Protein AF-A0A9P1FDQ6-F1 (afdb_monomer_lite)

Secondary structure (DSSP, 8-state):
-HHHHHHHHHHHHHHHHHHHHHHHHHHTS------------------------------------------------------SSPPPHHHHHHHHHHHHHHHTS--S-----EEETTEEE-HHHHS-HHHHHHHHHTS----PPPPP-----------------SHHHHHHHHHHHHTS----SSHHHHHHHHHHT----S--HHHHHHHHTT-PPPHHHHHHHHHHHTTS-SS-EEEEE-HHHHTTHHHHHHHHHHHTT--TTEEEEEEESS--TTTTT-TTS-TTSEEEE---GGGSGGG--SS--HHHHHHHHHHHHHHHHTTSSSEEEETT-HHHHHHHHHHHHHH---SSTTSS--B---TT--EEEE---------S-SSS------B------SSEEEEEEEEBTTSSHHHHHHHGGGT-S-HHHHHHHHHHH-BTTTTBSTTT---HHHHHHHHHHHHHHHHHHHHHHHHTT-EEEESSSS-TTTT----BS-SSSTTGGG----HHHHHHHHHHTT--EEEEEEE--HHHHHHHHHHTTS-SSHHHHHHHHHHHHHHHHHHHTTB-GGGEEEEETTSTTTTHHHHHHHHT--S-HHHHHHHHHHHGGGS----PPPPHHHHHHHHHHHHHHHHHS-GGGS-TTS----B------SSEEEEEEEEBTTSSHHHHHHHGGGSS---THHHHHHHHH-BTTTTBSTTT---HHHHHHHHHHHHHHHHHHHHHHHHTT-EE--SSSS-HHHHTT--BS-SSSTTGGG----HHHHHHHHHHTT-EEEEEEEE--HHHHHHHHHHTT--TTHHHHHHHHHHHHHHHHHHHHHTB-GGGEEEEETTSTTTTHHHHHHHHT--S-HHHHHHHHHHH-------PPPGGGTTHHHHHHHHHHHHHHHHHHH-S--------

Radius of gyration: 38.52 Å; chains: 1; bounding box: 103×88×107 Å

Organism: NCBI:txid2562237

Sequence (924 aa):
MKFAKRVCYSCCALIWAALVFASLLTRGRVRQVIHHQHATANPTYDPLGSEMFVSSGFEEIWDQHVQCFDKSTVSLTLAFDVGRNGLTNQHIALLHGFAVAVLLGAETIVEPRLWIGLKEISLQQLYDGAQISKALKQLNIAFLPEPPNNVETVDLELQNNMGGEPLRAICSRARNVLRRKSKPKGFLLHLGLAAGLLRVEESNLGLISFLDKHLEYNQGIQMATQNILNKLPTAFNGLHLSPETYKTLPKEVVPKLMEAGFGFDTTLFVASEVPLEGFETGAWLPYHMVTILNFSEETTMDGMDGTDGHMEFWDFLGPMNQLILQKAINFTGFSLSNHSCAIAQHRWRSRGSCDKAYDSGTYFDGPSTPMFLWRGDWPWWPSCEKDVGGASQAIPKRIVSQSCRLIFFAGVEGTGHHFWHSLLPHLHPFTTWSENFSAQLYDNYHKVGFFSTWDESVRSNHSIRIKQLMADADRSIREQGGGILPLNVLSEGTSGMMSYPNLFGVDRALQYPNVHALAKLAEDAGVDLRIVLLVRHPGSIVRSGLKRHFEKTQMHAIKMYTLALALLSAQLSLLDPSFFACWRYEAPTVGISDLLQFMGSREDPDDFKQVVAKESRQGANEIGATPAALQTATALHNAMLSKYCNASLADDNVSSQKLPKRIVSQSCRFPFFAGIEGTGHHFWHSLLPYLHPFTNWSGNLSAELYSGDHKTGFFSTWDESVRSNHSIRIKQMMADADRSIREQGGGIVPLNVLNERVSGMMSYPNFLGRTRALQNPDVPALAKLAEDAGVDLRIVLLLRHPRSVVRSGMRRGYEKGGLIHAISMYTATLSLLSTHLSLLDPSFIACWRYEAPNVGISDLLSFMGSQEDPGDFKQIIAKYYRGGKKHASSAGEKLADEALQTATALHNELIAKYCKPRSAHARP

Foldseek 3Di:
DVVVVVVVVVVVVVVVVVVVVVVVVVVPPPDDDDDDDDDDDDDDDDDDDDYDDDDDDDDDDDDDDDDDDDDDDDDDDDDDDDDDDDDDPVVVVVVVVVVVVVVVPDPDDDQDWDDDPPDIDHPVQVPDPVNVVVVVVVPDDDDDDDDDDDDDDDDDDDDDDDDDDDVVVVVVVVVVVVVPDDDDDPPVVVVVVVVVPDPDDPDCPVVVVVVVVPPDPDPVLVVVLVVVCVVDPLAAAEEEAEPVNVVVDQPPVVVVCVVLVLWFPHEYEYEYPDPPVPVVVVPRPPPRGYHYDYDDPVVPPPPDPDDPPPPVPCVSVLSSSLVNNLSHQKYKYFPPDPSSVSSVVSNVVPPPDDDDPVPPWDWDDDPPGTITIDHHDDDDDDDDDPDPPPQLAFDEDPFDDLFEEEEEEEEAPPLQLQVCLVQCVVQDDPLPLQQVLLVQCAWPVVQAHLQRDPDLVSNVVSLVVNLVSQLVVSVVSNVVRGGFHYRARNDCDTRRHAYQQDDDDLQSLLRHGLVLSVSVSCVVSSHHYAYEYRAEQLLLQLVVCVVVVVAPFSLRSLLSLLLSLLLVLLSVVSHDLLRYAYAYLQCRLPCQVVVCVSSSTPDDSVVSSVVSVVSSVPGHDDRPDDAPSSLLSRLSSLVSCVVRYDPVPRDPPRPNAFPEQPFDDLFEEEEEEEEAPPLQLQVCLQQVVPLDPDDPLQLVLLVQCPFPVVRDHLQRDRDSVSNVVSLVVNLVSQLVSSVVRVVVRGDYRYHARHCCNTRRRQYLQDDADSCSLSRHRQVLSVSVSCVVSSHHYAYEYRDEALVVSLVVCVVVCSQVSPRLSSLSSLLSSLSSSLSSVSSHDLLNYEYAYLLCRLPCQVVVCVSRSGPDDSVVSVVVCVVSCPRPDPPPDDPVCPSSVVSCSSSNSSSSVCCVPRHDPPPPPPDD

pLDDT: mean 71.15, std 24.17, range [22.89, 98.0]

Structure (mmCIF, N/CA/C/O backbone):
data_AF-A0A9P1FDQ6-F1
#
_entry.id   AF-A0A9P1FDQ6-F1
#
loop_
_atom_site.group_PDB
_atom_site.id
_atom_site.type_symbol
_atom_site.label_atom_id
_atom_site.label_alt_id
_atom_site.label_comp_id
_atom_site.label_asym_id
_atom_site.label_entity_id
_atom_site.label_seq_id
_atom_site.pdbx_PDB_ins_code
_atom_site.Cartn_x
_atom_site.Cartn_y
_atom_site.Cartn_z
_atom_site.occupancy
_atom_site.B_iso_or_equiv
_atom_site.auth_seq_id
_atom_site.auth_comp_id
_atom_site.auth_asym_id
_atom_site.auth_atom_id
_atom_site.pdbx_PDB_model_num
ATOM 1 N N . MET A 1 1 ? 41.037 46.044 -15.713 1.00 39.06 1 MET A N 1
ATOM 2 C CA . MET A 1 1 ? 41.715 45.058 -14.827 1.00 39.06 1 MET A CA 1
ATOM 3 C C . MET A 1 1 ? 42.031 45.553 -13.407 1.00 39.06 1 MET A C 1
ATOM 5 O O . MET A 1 1 ? 41.731 44.816 -12.478 1.00 39.06 1 MET A O 1
ATOM 9 N N . LYS A 1 2 ? 42.579 46.761 -13.170 1.00 28.67 2 LYS A N 1
ATOM 10 C CA . LYS A 1 2 ? 42.853 47.249 -11.790 1.00 28.67 2 LYS A CA 1
ATOM 11 C C . LYS A 1 2 ? 41.590 47.495 -10.936 1.00 28.67 2 LYS A C 1
ATOM 13 O O . LYS A 1 2 ? 41.631 47.293 -9.729 1.00 28.67 2 LYS A O 1
ATOM 18 N N . PHE A 1 3 ? 40.462 47.839 -11.564 1.00 32.53 3 PHE A N 1
ATOM 19 C CA . PHE A 1 3 ? 39.166 48.008 -10.887 1.00 32.53 3 PHE A CA 1
ATOM 20 C C . PHE A 1 3 ? 38.560 46.667 -10.423 1.00 32.53 3 PHE A C 1
ATOM 22 O O . PHE A 1 3 ? 38.143 46.539 -9.278 1.00 32.53 3 PHE A O 1
ATOM 29 N N . ALA A 1 4 ? 38.645 45.623 -11.258 1.00 35.38 4 ALA A N 1
ATOM 30 C CA . ALA A 1 4 ? 38.166 44.277 -10.922 1.00 35.38 4 ALA A CA 1
ATOM 31 C C . ALA A 1 4 ? 38.947 43.626 -9.761 1.00 35.38 4 ALA A C 1
ATOM 33 O O . ALA A 1 4 ? 38.362 42.923 -8.942 1.00 35.38 4 ALA A O 1
ATOM 34 N N . LYS A 1 5 ? 40.251 43.918 -9.626 1.00 38.94 5 LYS A N 1
ATOM 35 C CA . LYS A 1 5 ? 41.041 43.457 -8.470 1.00 38.94 5 LYS A CA 1
ATOM 36 C C . LYS A 1 5 ? 40.622 44.130 -7.157 1.00 38.94 5 LYS A C 1
ATOM 38 O O . LYS A 1 5 ? 40.609 43.460 -6.134 1.00 38.94 5 LYS A O 1
ATOM 43 N N . ARG A 1 6 ? 40.241 45.415 -7.168 1.00 41.22 6 ARG A N 1
ATOM 44 C CA . ARG A 1 6 ? 39.797 46.117 -5.947 1.00 41.22 6 ARG A CA 1
ATOM 45 C C . ARG A 1 6 ? 38.435 45.628 -5.451 1.00 41.22 6 ARG A C 1
ATOM 47 O O . ARG A 1 6 ? 38.285 45.422 -4.255 1.00 41.22 6 ARG A O 1
ATOM 54 N N . VAL A 1 7 ? 37.497 45.349 -6.358 1.00 52.91 7 VAL A N 1
ATOM 55 C CA . VAL A 1 7 ? 36.173 44.808 -5.994 1.00 52.91 7 VAL A CA 1
ATOM 56 C C . VAL A 1 7 ? 36.288 43.401 -5.392 1.00 52.91 7 VAL A C 1
ATOM 58 O O . VAL A 1 7 ? 35.636 43.105 -4.396 1.00 52.91 7 VAL A O 1
ATOM 61 N N . CYS A 1 8 ? 37.188 42.561 -5.916 1.00 50.09 8 CYS A N 1
ATOM 62 C CA . CYS A 1 8 ? 37.379 41.200 -5.409 1.00 50.09 8 CYS A CA 1
ATOM 63 C C . CYS A 1 8 ? 37.962 41.172 -3.979 1.00 50.09 8 CYS A C 1
ATOM 65 O O . CYS A 1 8 ? 37.492 40.416 -3.133 1.00 50.09 8 CYS A O 1
ATOM 67 N N . TYR A 1 9 ? 38.922 42.054 -3.667 1.00 49.47 9 TYR A N 1
ATOM 68 C CA . TYR A 1 9 ? 39.481 42.155 -2.311 1.00 49.47 9 TYR A CA 1
ATOM 69 C C . TYR A 1 9 ? 38.465 42.669 -1.282 1.00 49.47 9 TYR A C 1
ATOM 71 O O . TYR A 1 9 ? 38.415 42.152 -0.166 1.00 49.47 9 TYR A O 1
ATOM 79 N N . SER A 1 10 ? 37.623 43.636 -1.654 1.00 45.31 10 SER A N 1
ATOM 80 C CA . SER A 1 10 ? 36.581 44.164 -0.766 1.00 45.31 10 SER A CA 1
ATOM 81 C C . SER A 1 10 ? 35.469 43.144 -0.492 1.00 45.31 10 SER A C 1
ATOM 83 O O . SER A 1 10 ? 35.012 43.041 0.644 1.00 45.31 10 SER A O 1
ATOM 85 N N . CYS A 1 11 ? 35.082 42.333 -1.485 1.00 50.06 11 CYS A N 1
ATOM 86 C CA . CYS A 1 11 ? 34.117 41.248 -1.287 1.00 50.06 11 CYS A CA 1
ATOM 87 C C . CYS A 1 11 ? 34.677 40.120 -0.406 1.00 50.06 11 CYS A C 1
ATOM 89 O O . CYS A 1 11 ? 33.977 39.648 0.488 1.00 50.06 11 CYS A O 1
ATOM 91 N N . CYS A 1 12 ? 35.943 39.729 -0.588 1.00 55.03 12 CYS A N 1
ATOM 92 C CA . CYS A 1 12 ? 36.571 38.710 0.257 1.00 55.03 12 CYS A CA 1
ATOM 93 C C . CYS A 1 12 ? 36.717 39.169 1.716 1.00 55.03 12 CYS A C 1
ATOM 95 O O . CYS A 1 12 ? 36.466 38.379 2.622 1.00 55.03 12 CYS A O 1
ATOM 97 N N . ALA A 1 13 ? 37.051 40.441 1.959 1.00 52.25 13 ALA A N 1
ATOM 98 C CA . ALA A 1 13 ? 37.150 40.993 3.312 1.00 52.25 13 ALA A CA 1
ATOM 99 C C . ALA A 1 13 ? 35.790 41.034 4.036 1.00 52.25 13 ALA A C 1
ATOM 101 O O . ALA A 1 13 ? 35.716 40.715 5.221 1.00 52.25 13 ALA A O 1
ATOM 102 N N . LEU A 1 14 ? 34.706 41.357 3.319 1.00 54.75 14 LEU A N 1
ATOM 103 C CA . LEU A 1 14 ? 33.341 41.349 3.860 1.00 54.75 14 LEU A CA 1
ATOM 104 C C . LEU A 1 14 ? 32.851 39.936 4.201 1.00 54.75 14 LEU A C 1
ATOM 106 O O . LEU A 1 14 ? 32.247 39.734 5.252 1.00 54.75 14 LEU A O 1
ATOM 110 N N . ILE A 1 15 ? 33.154 38.948 3.354 1.00 60.72 15 ILE A N 1
ATOM 111 C CA . ILE A 1 15 ? 32.818 37.539 3.613 1.00 60.72 15 ILE A CA 1
ATOM 112 C C . ILE A 1 15 ? 33.601 37.017 4.825 1.00 60.72 15 ILE A C 1
ATOM 114 O O . ILE A 1 15 ? 33.041 36.326 5.674 1.00 60.72 15 ILE A O 1
ATOM 118 N N . TRP A 1 16 ? 34.876 37.391 4.950 1.00 60.22 16 TRP A N 1
ATOM 119 C CA . TRP A 1 16 ? 35.706 36.978 6.080 1.00 60.22 16 TRP A CA 1
ATOM 120 C C . TRP A 1 16 ? 35.238 37.608 7.400 1.00 60.22 16 TRP A C 1
ATOM 122 O O . TRP A 1 16 ? 35.109 36.907 8.401 1.00 60.22 16 TRP A O 1
ATOM 132 N N . ALA A 1 17 ? 34.880 38.895 7.392 1.00 52.75 17 ALA A N 1
ATOM 133 C CA . ALA A 1 17 ? 34.309 39.573 8.555 1.00 52.75 17 ALA A CA 1
ATOM 134 C C . ALA A 1 17 ? 32.961 38.962 8.984 1.00 52.75 17 ALA A C 1
ATOM 136 O O . ALA A 1 17 ? 32.736 38.754 10.176 1.00 52.75 17 ALA A O 1
ATOM 137 N N . ALA A 1 18 ? 32.097 38.596 8.029 1.00 56.12 18 ALA A N 1
ATOM 138 C CA . ALA A 1 18 ? 30.820 37.939 8.312 1.00 56.12 18 ALA A CA 1
ATOM 139 C C . ALA A 1 18 ? 30.998 36.536 8.922 1.00 56.12 18 ALA A C 1
ATOM 141 O O . ALA A 1 18 ? 30.278 36.169 9.851 1.00 56.12 18 ALA A O 1
ATOM 142 N N . LEU A 1 19 ? 31.988 35.767 8.453 1.00 56.44 19 LEU A N 1
ATOM 143 C CA . LEU A 1 19 ? 32.307 34.443 8.997 1.00 56.44 19 LEU A CA 1
ATOM 144 C C . LEU A 1 19 ? 32.913 34.521 10.405 1.00 56.44 19 LEU A C 1
ATOM 146 O O . LEU A 1 19 ? 32.561 33.715 11.267 1.00 56.44 19 LEU A O 1
ATOM 150 N N . VAL A 1 20 ? 33.767 35.514 10.674 1.00 61.72 20 VAL A N 1
ATOM 151 C CA . VAL A 1 20 ? 34.307 35.765 12.021 1.00 61.72 20 VAL A CA 1
ATOM 152 C C . VAL A 1 20 ? 33.192 36.186 12.984 1.00 61.72 20 VAL A C 1
ATOM 154 O O . VAL A 1 20 ? 33.116 35.663 14.095 1.00 61.72 20 VAL A O 1
ATOM 157 N N . PHE A 1 21 ? 32.269 37.048 12.549 1.00 54.34 21 PHE A N 1
ATOM 158 C CA . PHE A 1 21 ? 31.137 37.494 13.365 1.00 54.34 21 PHE A CA 1
ATOM 159 C C . PHE A 1 21 ? 30.153 36.350 13.683 1.00 54.34 21 PHE A C 1
ATOM 161 O O . PHE A 1 21 ? 29.719 36.199 14.825 1.00 54.34 21 PHE A O 1
ATOM 168 N N . ALA A 1 22 ? 29.870 35.470 12.715 1.00 51.75 22 ALA A N 1
ATOM 169 C CA . ALA A 1 22 ? 29.041 34.278 12.923 1.00 51.75 22 ALA A CA 1
ATOM 170 C C . ALA A 1 22 ? 29.696 33.244 13.866 1.00 51.75 22 ALA A C 1
ATOM 172 O O . ALA A 1 22 ? 29.010 32.592 14.660 1.00 51.75 22 ALA A O 1
ATOM 173 N N . SER A 1 23 ? 31.027 33.121 13.824 1.00 44.53 23 SER A N 1
ATOM 174 C CA . SER A 1 23 ? 31.801 32.234 14.707 1.00 44.53 23 SER A CA 1
ATOM 175 C C . SER A 1 23 ? 31.863 32.754 16.155 1.00 44.53 23 SER A C 1
ATOM 177 O O . SER A 1 23 ? 31.860 31.976 17.110 1.00 44.53 23 SER A O 1
ATOM 179 N N . LEU A 1 24 ? 31.837 34.078 16.343 1.00 47.19 24 LEU A N 1
ATOM 180 C CA . LEU A 1 24 ? 31.756 34.705 17.668 1.00 47.19 24 LEU A CA 1
ATOM 181 C C . LEU A 1 24 ? 30.352 34.586 18.286 1.00 47.19 24 LEU A C 1
ATOM 183 O O . LEU A 1 24 ? 30.236 34.294 19.475 1.00 47.19 24 LEU A O 1
ATOM 187 N N . LEU A 1 25 ? 29.287 34.708 17.486 1.00 47.38 25 LEU A N 1
ATOM 188 C CA . LEU A 1 25 ? 27.901 34.549 17.956 1.00 47.38 25 LEU A CA 1
ATOM 189 C C . LEU A 1 25 ? 27.553 33.106 18.360 1.00 47.38 25 LEU A C 1
ATOM 191 O O . LEU A 1 25 ? 26.754 32.890 19.270 1.00 47.38 25 LEU A O 1
ATOM 195 N N . THR A 1 26 ? 28.169 32.108 17.724 1.00 45.84 26 THR A N 1
ATOM 196 C CA . THR A 1 26 ? 27.927 30.687 18.031 1.00 45.84 26 THR A CA 1
ATOM 197 C C . THR A 1 26 ? 28.654 30.205 19.289 1.00 45.84 26 THR A C 1
ATOM 199 O O . THR A 1 26 ? 28.184 29.275 19.942 1.00 45.84 26 THR A O 1
ATOM 202 N N . ARG A 1 27 ? 29.741 30.869 19.705 1.00 40.16 27 ARG A N 1
ATOM 203 C CA . ARG A 1 27 ? 30.470 30.538 20.945 1.00 40.16 27 ARG A CA 1
ATOM 204 C C . ARG A 1 27 ? 29.849 31.125 22.220 1.00 40.16 27 ARG A C 1
ATOM 206 O O . ARG A 1 27 ? 30.175 30.661 23.307 1.00 40.16 27 ARG A O 1
ATOM 213 N N . GLY A 1 28 ? 28.924 32.081 22.107 1.00 37.38 28 GLY A N 1
ATOM 214 C CA . GLY A 1 28 ? 28.276 32.743 23.251 1.00 37.38 28 GLY A CA 1
ATOM 215 C C . GLY A 1 28 ? 27.022 32.059 23.821 1.00 37.38 28 GLY A C 1
ATOM 216 O O . GLY A 1 28 ? 26.472 32.548 24.801 1.00 37.38 28 GLY A O 1
ATOM 217 N N . ARG A 1 29 ? 26.537 30.950 23.238 1.00 37.56 29 ARG A N 1
ATOM 218 C CA . ARG A 1 29 ? 25.247 30.319 23.614 1.00 37.56 29 ARG A CA 1
ATOM 219 C C . ARG A 1 29 ? 25.330 28.849 24.043 1.00 37.56 29 ARG A C 1
ATOM 221 O O . ARG A 1 29 ? 24.358 28.112 23.919 1.00 37.56 29 ARG A O 1
ATOM 228 N N . VAL A 1 30 ? 26.459 28.422 24.606 1.00 33.81 30 VAL A N 1
ATOM 229 C CA . VAL A 1 30 ? 26.580 27.099 25.244 1.00 33.81 30 VAL A CA 1
ATOM 230 C C . VAL A 1 30 ? 27.211 27.250 26.626 1.00 33.81 30 VAL A C 1
ATOM 232 O O . VAL A 1 30 ? 28.392 26.979 26.804 1.00 33.81 30 VAL A O 1
ATOM 235 N N . ARG A 1 31 ? 26.434 27.736 27.603 1.00 32.19 31 ARG A N 1
ATOM 236 C CA . ARG A 1 31 ? 26.670 27.535 29.048 1.00 32.19 31 ARG A CA 1
ATOM 237 C C . ARG A 1 31 ? 25.503 28.099 29.859 1.00 32.19 31 ARG A C 1
ATOM 239 O O . ARG A 1 31 ? 25.551 29.231 30.314 1.00 32.19 31 ARG A O 1
ATOM 246 N N . GLN A 1 32 ? 24.457 27.298 30.027 1.00 31.55 32 GLN A N 1
ATOM 247 C CA . GLN A 1 32 ? 23.595 27.269 31.214 1.00 31.55 32 GLN A CA 1
ATOM 248 C C . GLN A 1 32 ? 22.572 26.142 31.039 1.00 31.55 32 GLN A C 1
ATOM 250 O O . GLN A 1 32 ? 22.179 25.841 29.918 1.00 31.55 32 GLN A O 1
ATOM 255 N N . VAL A 1 33 ? 22.142 25.568 32.164 1.00 28.27 33 VAL A N 1
ATOM 256 C CA . VAL A 1 33 ? 21.238 24.413 32.321 1.00 28.27 33 VAL A CA 1
ATOM 257 C C . VAL A 1 33 ? 21.964 23.058 32.323 1.00 28.27 33 VAL A C 1
ATOM 259 O O . VAL A 1 33 ? 22.124 22.411 31.296 1.00 28.27 33 VAL A O 1
ATOM 262 N N . ILE A 1 34 ? 22.441 22.643 33.504 1.00 26.75 34 ILE A N 1
ATOM 263 C CA . ILE A 1 34 ? 21.876 21.543 34.318 1.00 26.75 34 ILE A CA 1
ATOM 264 C C . ILE A 1 34 ? 22.628 21.528 35.666 1.00 26.75 34 ILE A C 1
ATOM 266 O O . ILE A 1 34 ? 23.809 21.205 35.733 1.00 26.75 34 ILE A O 1
ATOM 270 N N . HIS A 1 35 ? 21.923 21.860 36.747 1.00 27.20 35 HIS A N 1
ATOM 271 C CA . HIS A 1 35 ? 22.259 21.441 38.107 1.00 27.20 35 HIS A CA 1
ATOM 272 C C . HIS A 1 35 ? 21.003 20.774 38.671 1.00 27.20 35 HIS A C 1
ATOM 274 O O . HIS A 1 35 ? 20.018 21.456 38.925 1.00 27.20 35 HIS A O 1
ATOM 280 N N . HIS A 1 36 ? 21.032 19.456 38.863 1.00 27.41 36 HIS A N 1
ATOM 281 C CA . HIS A 1 36 ? 20.347 18.830 39.991 1.00 27.41 36 HIS A CA 1
ATOM 282 C C . HIS A 1 36 ? 21.020 17.504 40.346 1.00 27.41 36 HIS A C 1
ATOM 284 O O . HIS A 1 36 ? 21.257 16.647 39.500 1.00 27.41 36 HIS A O 1
ATOM 290 N N . GLN A 1 37 ? 21.369 17.410 41.626 1.00 28.73 37 GLN A N 1
ATOM 291 C CA . GLN A 1 37 ? 21.921 16.256 42.318 1.00 28.73 37 GLN A CA 1
ATOM 292 C C . GLN A 1 37 ? 20.838 15.191 42.537 1.00 28.73 37 GLN A C 1
ATOM 294 O O . GLN A 1 37 ? 19.710 15.543 42.862 1.00 28.73 37 GLN A O 1
ATOM 299 N N . HIS A 1 38 ? 21.211 13.911 42.489 1.00 28.53 38 HIS A N 1
ATOM 300 C CA . HIS A 1 38 ? 20.925 12.975 43.580 1.00 28.53 38 HIS A CA 1
ATOM 301 C C . HIS A 1 38 ? 21.913 11.802 43.543 1.00 28.53 38 HIS A C 1
ATOM 303 O O . HIS A 1 38 ? 22.241 11.261 42.491 1.00 28.53 38 HIS A O 1
ATOM 309 N N . ALA A 1 39 ? 22.423 11.483 44.729 1.00 29.98 39 ALA A N 1
ATOM 310 C CA . ALA A 1 39 ? 23.385 10.437 45.030 1.00 29.98 39 ALA A CA 1
ATOM 311 C C . ALA A 1 39 ? 22.726 9.053 45.146 1.00 29.98 39 ALA A C 1
ATOM 313 O O . ALA A 1 39 ? 21.586 8.991 45.591 1.00 29.98 39 ALA A O 1
ATOM 314 N N . THR A 1 40 ? 23.493 7.985 44.872 1.00 29.44 40 THR A N 1
ATOM 315 C CA . THR A 1 40 ? 23.606 6.765 45.711 1.00 29.44 40 THR A CA 1
ATOM 316 C C . THR A 1 40 ? 24.750 5.850 45.229 1.00 29.44 40 THR A C 1
ATOM 318 O O . THR A 1 40 ? 24.736 5.374 44.102 1.00 29.44 40 THR A O 1
ATOM 321 N N . ALA A 1 41 ? 25.727 5.660 46.125 1.00 29.75 41 ALA A N 1
ATOM 322 C CA . ALA A 1 41 ? 26.576 4.494 46.438 1.00 29.75 41 ALA A CA 1
ATOM 323 C C . ALA A 1 41 ? 26.879 3.365 45.402 1.00 29.75 41 ALA A C 1
ATOM 325 O O . ALA A 1 41 ? 26.017 2.549 45.108 1.00 29.75 41 ALA A O 1
ATOM 326 N N . ASN A 1 42 ? 28.154 3.299 44.962 1.00 28.50 42 ASN A N 1
ATOM 327 C CA . ASN A 1 42 ? 29.205 2.247 45.123 1.00 28.50 42 ASN A CA 1
ATOM 328 C C . ASN A 1 42 ? 28.871 0.726 45.258 1.00 28.50 42 ASN A C 1
ATOM 330 O O . ASN A 1 42 ? 27.837 0.412 45.839 1.00 28.50 42 ASN A O 1
ATOM 334 N N . PRO A 1 43 ? 29.827 -0.224 44.995 1.00 55.41 43 PRO A N 1
ATOM 335 C CA . PRO A 1 43 ? 31.159 -0.103 44.346 1.00 55.41 43 PRO A CA 1
ATOM 336 C C . PRO A 1 43 ? 31.631 -1.298 43.440 1.00 55.41 43 PRO A C 1
ATOM 338 O O . PRO A 1 43 ? 30.960 -2.314 43.290 1.00 55.41 43 PRO A O 1
ATOM 341 N N . THR A 1 44 ? 32.877 -1.164 42.942 1.00 30.22 44 THR A N 1
ATOM 342 C CA . THR A 1 44 ? 33.888 -2.184 42.535 1.00 30.22 44 THR A CA 1
ATOM 343 C C . THR A 1 44 ? 33.780 -2.910 41.180 1.00 30.22 44 THR A C 1
ATOM 345 O O . THR A 1 44 ? 33.007 -3.848 41.043 1.00 30.22 44 THR A O 1
ATOM 348 N N . TYR A 1 45 ? 34.662 -2.581 40.221 1.00 28.11 45 TYR A N 1
ATOM 349 C CA . TYR A 1 45 ? 35.908 -3.330 39.935 1.00 28.11 45 TYR A CA 1
ATOM 350 C C . TYR A 1 45 ? 36.780 -2.591 38.891 1.00 28.11 45 TYR A C 1
ATOM 352 O O . TYR A 1 45 ? 36.263 -1.936 37.991 1.00 28.11 45 TYR A O 1
ATOM 360 N N . ASP A 1 46 ? 38.096 -2.687 39.080 1.00 32.31 46 ASP A N 1
ATOM 361 C CA . ASP A 1 46 ? 39.206 -1.973 38.417 1.00 32.31 46 ASP A CA 1
ATOM 362 C C . ASP A 1 46 ? 39.940 -2.927 37.408 1.00 32.31 46 ASP A C 1
ATOM 364 O O . ASP A 1 46 ? 39.428 -4.025 37.171 1.00 32.31 46 ASP A O 1
ATOM 368 N N . PRO A 1 47 ? 41.109 -2.614 36.801 1.00 54.47 47 PRO A N 1
ATOM 369 C CA . PRO A 1 47 ? 41.250 -2.107 35.426 1.00 54.47 47 PRO A CA 1
ATOM 370 C C . PRO A 1 47 ? 42.265 -2.905 34.566 1.00 54.47 47 PRO A C 1
ATOM 372 O O . PRO A 1 47 ? 42.924 -3.810 35.056 1.00 54.47 47 PRO A O 1
ATOM 375 N N . LEU A 1 48 ? 42.452 -2.510 33.299 1.00 31.97 48 LEU A N 1
ATOM 376 C CA . LEU A 1 48 ? 43.662 -2.666 32.453 1.00 31.97 48 LEU A CA 1
ATOM 377 C C . LEU A 1 48 ? 43.416 -1.763 31.221 1.00 31.97 48 LEU A C 1
ATOM 379 O O . LEU A 1 48 ? 42.358 -1.874 30.617 1.00 31.97 48 LEU A O 1
ATOM 383 N N . GLY A 1 49 ? 44.251 -0.838 30.752 1.00 29.16 49 GLY A N 1
ATOM 384 C CA . GLY A 1 49 ? 45.642 -0.459 30.987 1.00 29.16 49 GLY A CA 1
ATOM 385 C C . GLY A 1 49 ? 46.159 0.196 29.683 1.00 29.16 49 GLY A C 1
ATOM 386 O O . GLY A 1 49 ? 45.587 -0.053 28.627 1.00 29.16 49 GLY A O 1
ATOM 387 N N . SER A 1 50 ? 47.229 0.993 29.784 1.00 28.27 50 SER A N 1
ATOM 388 C CA . SER A 1 50 ? 48.041 1.663 28.736 1.00 28.27 50 SER A CA 1
ATOM 389 C C . SER A 1 50 ? 47.573 3.063 28.278 1.00 28.27 50 SER A C 1
ATOM 391 O O . SER A 1 50 ? 46.621 3.178 27.514 1.00 28.27 50 SER A O 1
ATOM 393 N N . GLU A 1 51 ? 48.071 4.157 28.882 1.00 26.05 51 GLU A N 1
ATOM 394 C CA . GLU A 1 51 ? 49.388 4.836 28.674 1.00 26.05 51 GLU A CA 1
ATOM 395 C C . GLU A 1 51 ? 49.338 5.844 27.500 1.00 26.05 51 GLU A C 1
ATOM 397 O O . GLU A 1 51 ? 49.001 5.464 26.388 1.00 26.05 51 GLU A O 1
ATOM 402 N N . MET A 1 52 ? 49.443 7.174 27.684 1.00 26.20 52 MET A N 1
ATOM 403 C CA . MET A 1 52 ? 50.553 8.077 28.111 1.00 26.20 52 MET A CA 1
ATOM 404 C C . MET A 1 52 ? 50.908 8.959 26.884 1.00 26.20 52 MET A C 1
ATOM 406 O O . MET A 1 52 ? 51.177 8.424 25.818 1.00 26.20 52 MET A O 1
ATOM 410 N N . PHE A 1 53 ? 50.657 10.274 26.869 1.00 26.50 53 PHE A N 1
ATOM 411 C CA . PHE A 1 53 ? 51.550 11.416 27.182 1.00 26.50 53 PHE A CA 1
ATOM 412 C C . PHE A 1 53 ? 50.634 12.669 27.196 1.00 26.50 53 PHE A C 1
ATOM 414 O O . PHE A 1 53 ? 49.849 12.833 26.267 1.00 26.50 53 PHE A O 1
ATOM 421 N N . VAL A 1 54 ? 50.489 13.506 28.232 1.00 25.94 54 VAL A N 1
ATOM 422 C CA . VAL A 1 54 ? 51.417 14.414 28.951 1.00 25.94 54 VAL A CA 1
ATOM 423 C C . VAL A 1 54 ? 52.171 15.400 28.052 1.00 25.94 54 VAL A C 1
ATOM 425 O O . VAL A 1 54 ? 53.176 15.038 27.456 1.00 25.94 54 VAL A O 1
ATOM 428 N N . SER A 1 55 ? 51.739 16.667 28.063 1.00 25.27 55 SER A N 1
ATOM 429 C CA . SER A 1 55 ? 52.508 17.824 28.578 1.00 25.27 55 SER A CA 1
ATOM 430 C C . SER A 1 55 ? 51.582 19.067 28.584 1.00 25.27 55 SER A C 1
ATOM 432 O O . SER A 1 55 ? 50.870 19.324 27.619 1.00 25.27 55 SER A O 1
ATOM 434 N N . SER A 1 56 ? 51.253 19.604 29.769 1.00 25.92 56 SER A N 1
ATOM 435 C CA . SER A 1 56 ? 51.848 20.796 30.422 1.00 25.92 56 SER A CA 1
ATOM 436 C C . SER A 1 56 ? 51.484 22.127 29.737 1.00 25.92 56 SER A C 1
ATOM 438 O O . SER A 1 56 ? 51.704 22.265 28.544 1.00 25.92 56 SER A O 1
ATOM 440 N N . GLY A 1 57 ? 51.008 23.178 30.404 1.00 25.97 57 GLY A N 1
ATOM 441 C CA . GLY A 1 57 ? 50.792 23.431 31.826 1.00 25.97 57 GLY A CA 1
ATOM 442 C C . GLY A 1 57 ? 50.470 24.920 32.060 1.00 25.97 57 GLY A C 1
ATOM 443 O O . GLY A 1 57 ? 50.725 25.730 31.174 1.00 25.97 57 GLY A O 1
ATOM 444 N N . PHE A 1 58 ? 49.947 25.192 33.267 1.00 25.34 58 PHE A N 1
ATOM 445 C CA . PHE A 1 58 ? 50.054 26.411 34.100 1.00 25.34 58 PHE A CA 1
ATOM 446 C C . PHE A 1 58 ? 49.456 27.735 33.563 1.00 25.34 58 PHE A C 1
ATOM 448 O O . PHE A 1 58 ? 49.777 28.169 32.465 1.00 25.34 58 PHE A O 1
ATOM 455 N N . GLU A 1 59 ? 48.416 28.289 34.217 1.00 25.69 59 GLU A N 1
ATOM 456 C CA . GLU A 1 59 ? 48.461 29.212 35.394 1.00 25.69 59 GLU A CA 1
ATOM 457 C C . GLU A 1 59 ? 48.905 30.629 34.954 1.00 25.69 59 GLU A C 1
ATOM 459 O O . GLU A 1 59 ? 49.731 30.758 34.067 1.00 25.69 59 GLU A O 1
ATOM 464 N N . GLU A 1 60 ? 48.413 31.776 35.425 1.00 27.03 60 GLU A N 1
ATOM 465 C CA . GLU A 1 60 ? 47.754 32.178 36.668 1.00 27.03 60 GLU A CA 1
ATOM 466 C C . GLU A 1 60 ? 47.358 33.682 36.512 1.00 27.03 60 GLU A C 1
ATOM 468 O O . GLU A 1 60 ? 48.047 34.431 35.823 1.00 27.03 60 GLU A O 1
ATOM 473 N N . ILE A 1 61 ? 46.307 34.118 37.227 1.00 25.48 61 ILE A N 1
ATOM 474 C CA . ILE A 1 61 ? 46.257 35.353 38.052 1.00 25.48 61 ILE A CA 1
ATOM 475 C C . ILE A 1 61 ? 45.979 36.793 37.494 1.00 25.48 61 ILE A C 1
ATOM 477 O O . ILE A 1 61 ? 46.580 37.288 36.548 1.00 25.48 61 ILE A O 1
ATOM 481 N N . TRP A 1 62 ? 45.137 37.477 38.300 1.00 22.89 62 TRP A N 1
ATOM 482 C CA . TRP A 1 62 ? 44.959 38.917 38.627 1.00 22.89 62 TRP A CA 1
ATOM 483 C C . TRP A 1 62 ? 44.033 39.851 37.806 1.00 22.89 62 TRP A C 1
ATOM 485 O O . TRP A 1 62 ? 44.435 40.519 36.864 1.00 22.89 62 TRP A O 1
ATOM 495 N N . ASP A 1 63 ? 42.766 39.909 38.245 1.00 25.41 63 ASP A N 1
ATOM 496 C CA . ASP A 1 63 ? 42.089 41.026 38.948 1.00 25.41 63 ASP A CA 1
ATOM 497 C C . ASP A 1 63 ? 42.311 42.515 38.556 1.00 25.41 63 ASP A C 1
ATOM 499 O O . ASP A 1 63 ? 43.426 43.008 38.431 1.00 25.41 63 ASP A O 1
ATOM 503 N N . GLN A 1 64 ? 41.181 43.244 38.610 1.00 24.61 64 GLN A N 1
ATOM 504 C CA . GLN A 1 64 ? 40.986 44.698 38.793 1.00 24.61 64 GLN A CA 1
ATOM 505 C C . GLN A 1 64 ? 41.274 45.659 37.620 1.00 24.61 64 GLN A C 1
ATOM 507 O O . GLN A 1 64 ? 42.414 46.011 37.351 1.00 24.61 64 GLN A O 1
ATOM 512 N N . HIS A 1 65 ? 40.211 46.253 37.057 1.00 24.30 65 HIS A N 1
ATOM 513 C CA . HIS A 1 65 ? 39.896 47.686 37.228 1.00 24.30 65 HIS A CA 1
ATOM 514 C C . HIS A 1 65 ? 38.487 48.009 36.699 1.00 24.30 65 HIS A C 1
ATOM 516 O O . HIS A 1 65 ? 38.119 47.701 35.568 1.00 24.30 65 HIS A O 1
ATOM 522 N N . VAL A 1 66 ? 37.701 48.645 37.563 1.00 27.38 66 VAL A N 1
ATOM 523 C CA . VAL A 1 66 ? 36.433 49.313 37.266 1.00 27.38 66 VAL A CA 1
ATOM 524 C C . VAL A 1 66 ? 36.731 50.788 36.950 1.00 27.38 66 VAL A C 1
ATOM 526 O O . VAL A 1 66 ? 37.633 51.356 37.555 1.00 27.38 66 VAL A O 1
ATOM 529 N N . GLN A 1 67 ? 35.892 51.375 36.081 1.00 25.70 67 GLN A N 1
ATOM 530 C CA . GLN A 1 67 ? 35.533 52.801 35.903 1.00 25.70 67 GLN A CA 1
ATOM 531 C C . GLN A 1 67 ? 36.006 53.586 34.654 1.00 25.70 67 GLN A C 1
ATOM 533 O O . GLN A 1 67 ? 37.188 53.769 34.395 1.00 25.70 67 GLN A O 1
ATOM 538 N N . CYS A 1 68 ? 34.970 54.171 34.019 1.00 23.56 68 CYS A N 1
ATOM 539 C CA . CYS A 1 68 ? 34.886 55.404 33.216 1.00 23.56 68 CYS A CA 1
ATOM 540 C C . CYS A 1 68 ? 35.278 55.386 31.723 1.00 23.56 68 CYS A C 1
ATOM 542 O O . CYS A 1 68 ? 36.448 55.300 31.391 1.00 23.56 68 CYS A O 1
ATOM 544 N N . PHE A 1 69 ? 34.269 55.553 30.848 1.00 24.09 69 PHE A N 1
ATOM 545 C CA . PHE A 1 69 ? 34.128 56.534 29.738 1.00 24.09 69 PHE A CA 1
ATOM 546 C C . PHE A 1 69 ? 32.858 56.142 28.945 1.00 24.09 69 PHE A C 1
ATOM 548 O O . PHE A 1 69 ? 32.767 55.046 28.409 1.00 24.09 69 PHE A O 1
ATOM 555 N N . ASP A 1 70 ? 31.726 56.800 29.183 1.00 24.03 70 ASP A N 1
ATOM 556 C CA . ASP A 1 70 ? 31.195 58.007 28.521 1.00 24.03 70 ASP A CA 1
ATOM 557 C C . ASP A 1 70 ? 30.429 57.729 27.213 1.00 24.03 70 ASP A C 1
ATOM 559 O O . ASP A 1 70 ? 30.834 56.964 26.338 1.00 24.03 70 ASP A O 1
ATOM 563 N N . LYS A 1 71 ? 29.252 58.352 27.137 1.00 34.25 71 LYS A N 1
ATOM 564 C CA . LYS A 1 71 ? 28.258 58.251 26.076 1.00 34.25 71 LYS A CA 1
ATOM 565 C C . LYS A 1 71 ? 28.802 58.914 24.814 1.00 34.25 71 LYS A C 1
ATOM 567 O O . LYS A 1 71 ? 28.904 60.134 24.753 1.00 34.25 71 LYS A O 1
ATOM 572 N N . SER A 1 72 ? 29.025 58.133 23.761 1.00 25.95 72 SER A N 1
ATOM 573 C CA . SER A 1 72 ? 29.057 58.673 22.402 1.00 25.95 72 SER A CA 1
ATOM 574 C C . SER A 1 72 ? 28.004 57.989 21.537 1.00 25.95 72 SER A C 1
ATOM 576 O O . SER A 1 72 ? 27.986 56.777 21.329 1.00 25.95 72 SER A O 1
ATOM 578 N N . THR A 1 73 ? 27.065 58.808 21.081 1.00 26.84 73 THR A N 1
ATOM 579 C CA . THR A 1 73 ? 26.031 58.481 20.109 1.00 26.84 73 THR A CA 1
ATOM 580 C C . THR A 1 73 ? 26.701 58.221 18.761 1.00 26.84 73 THR A C 1
ATOM 582 O O . THR A 1 73 ? 27.226 59.148 18.146 1.00 26.84 73 THR A O 1
ATOM 585 N N . VAL A 1 74 ? 26.685 56.982 18.270 1.00 23.42 74 VAL A N 1
ATOM 586 C CA . VAL A 1 74 ? 27.052 56.703 16.875 1.00 23.42 74 VAL A CA 1
ATOM 587 C C . VAL A 1 74 ? 25.822 56.971 16.011 1.00 23.42 74 VAL A C 1
ATOM 589 O O . VAL A 1 74 ? 24.889 56.173 15.981 1.00 23.42 74 VAL A O 1
ATOM 592 N N . SER A 1 75 ? 25.805 58.112 15.323 1.00 22.95 75 SER A N 1
ATOM 593 C CA . SER A 1 75 ? 24.862 58.355 14.230 1.00 22.95 75 SER A CA 1
ATOM 594 C C . SER A 1 75 ? 25.420 57.711 12.963 1.00 22.95 75 SER A C 1
ATOM 596 O O . SER A 1 75 ? 26.470 58.125 12.469 1.00 22.95 75 SER A O 1
ATOM 598 N N . LEU A 1 76 ? 24.751 56.679 12.449 1.00 22.89 76 LEU A N 1
ATOM 599 C CA . LEU A 1 76 ? 25.095 56.076 11.165 1.00 22.89 76 LEU A CA 1
ATOM 600 C C . LEU A 1 76 ? 24.241 56.727 10.067 1.00 22.89 76 LEU A C 1
ATOM 602 O O . LEU A 1 76 ? 23.108 56.318 9.822 1.00 22.89 76 LEU A O 1
ATOM 606 N N . THR A 1 77 ? 24.778 57.748 9.399 1.00 23.94 77 THR A N 1
ATOM 607 C CA . THR A 1 77 ? 24.152 58.334 8.204 1.00 23.94 77 THR A CA 1
ATOM 608 C C . THR A 1 77 ? 24.623 57.570 6.967 1.00 23.94 77 THR A C 1
ATOM 610 O O . THR A 1 77 ? 25.772 57.708 6.550 1.00 23.94 77 THR A O 1
ATOM 613 N N . LEU A 1 78 ? 23.745 56.772 6.357 1.00 24.78 78 LEU A N 1
ATOM 614 C CA . LEU A 1 78 ? 23.971 56.194 5.029 1.00 24.78 78 LEU A CA 1
ATOM 615 C C . LEU A 1 78 ? 23.393 57.141 3.971 1.00 24.78 78 LEU A C 1
ATOM 617 O O . LEU A 1 78 ? 22.179 57.233 3.814 1.00 24.78 78 LEU A O 1
ATOM 621 N N . ALA A 1 79 ? 24.265 57.843 3.247 1.00 23.94 79 ALA A N 1
ATOM 622 C CA . ALA A 1 79 ? 23.902 58.571 2.035 1.00 23.94 79 ALA A CA 1
ATOM 623 C C . ALA A 1 79 ? 24.259 57.719 0.810 1.00 23.94 79 ALA A C 1
ATOM 625 O O . ALA A 1 79 ? 25.400 57.278 0.677 1.00 23.94 79 ALA A O 1
ATOM 626 N N . PHE A 1 80 ? 23.298 57.508 -0.092 1.00 28.36 80 PHE A N 1
ATOM 627 C CA . PHE A 1 80 ? 23.547 56.922 -1.409 1.00 28.36 80 PHE A CA 1
ATOM 628 C C . PHE A 1 80 ? 23.134 57.915 -2.492 1.00 28.36 80 PHE A C 1
ATOM 630 O O . PHE A 1 80 ? 21.971 58.304 -2.575 1.00 28.36 80 PHE A O 1
ATOM 637 N N . ASP A 1 81 ? 24.103 58.307 -3.317 1.00 27.31 81 ASP A N 1
ATOM 638 C CA . ASP A 1 81 ? 23.883 59.043 -4.560 1.00 27.31 81 ASP A CA 1
ATOM 639 C C . ASP A 1 81 ? 23.586 58.030 -5.678 1.00 27.31 81 ASP A C 1
ATOM 641 O O . ASP A 1 81 ? 24.379 57.118 -5.933 1.00 27.31 81 ASP A O 1
ATOM 645 N N . VAL A 1 82 ? 22.407 58.133 -6.296 1.00 32.16 82 VAL A N 1
ATOM 646 C CA . VAL A 1 82 ? 21.925 57.179 -7.303 1.00 32.16 82 VAL A CA 1
ATOM 647 C C . VAL A 1 82 ? 21.990 57.832 -8.679 1.00 32.16 82 VAL A C 1
ATOM 649 O O . VAL A 1 82 ? 21.097 58.571 -9.093 1.00 32.16 82 VAL A O 1
ATOM 652 N N . GLY A 1 83 ? 23.054 57.514 -9.415 1.00 32.09 83 GLY A N 1
ATOM 653 C CA . GLY A 1 83 ? 23.160 57.807 -10.840 1.00 32.09 83 GLY A CA 1
ATOM 654 C C . GLY A 1 83 ? 22.174 56.983 -11.679 1.00 32.09 83 GLY A C 1
ATOM 655 O O . GLY A 1 83 ? 21.845 55.845 -11.352 1.00 32.09 83 GLY A O 1
ATOM 656 N N . ARG A 1 84 ? 21.718 57.585 -12.786 1.00 33.94 84 ARG A N 1
ATOM 657 C CA . ARG A 1 84 ? 20.756 57.057 -13.772 1.00 33.94 84 ARG A CA 1
ATOM 658 C C . ARG A 1 84 ? 21.092 55.626 -14.224 1.00 33.94 84 ARG A C 1
ATOM 660 O O . ARG A 1 84 ? 21.916 55.469 -15.113 1.00 33.94 84 ARG A O 1
ATOM 667 N N . ASN A 1 85 ? 20.457 54.619 -13.624 1.00 35.44 85 ASN A N 1
ATOM 668 C CA . ASN A 1 85 ? 19.945 53.379 -14.234 1.00 35.44 85 ASN A CA 1
ATOM 669 C C . ASN A 1 85 ? 19.257 52.556 -13.123 1.00 35.44 85 ASN A C 1
ATOM 671 O O . ASN A 1 85 ? 19.878 52.219 -12.120 1.00 35.44 85 ASN A O 1
ATOM 675 N N . GLY A 1 86 ? 17.948 52.322 -13.262 1.00 37.19 86 GLY A N 1
ATOM 676 C CA . GLY A 1 86 ? 17.046 51.939 -12.165 1.00 37.19 86 GLY A CA 1
ATOM 677 C C . GLY A 1 86 ? 17.255 50.551 -11.541 1.00 37.19 86 GLY A C 1
ATOM 678 O O . GLY A 1 86 ? 17.743 49.618 -12.176 1.00 37.19 86 GLY A O 1
ATOM 679 N N . LEU A 1 87 ? 16.817 50.419 -10.284 1.00 42.16 87 LEU A N 1
ATOM 680 C CA . LEU A 1 87 ? 16.774 49.163 -9.530 1.00 42.16 87 LEU A CA 1
ATOM 681 C C . LEU A 1 87 ? 15.537 48.330 -9.906 1.00 42.16 87 LEU A C 1
ATOM 683 O O . LEU A 1 87 ? 14.428 48.850 -10.001 1.00 42.16 87 LEU A O 1
ATOM 687 N N . THR A 1 88 ? 15.718 47.018 -10.070 1.00 53.38 88 THR A N 1
ATOM 688 C CA . THR A 1 88 ? 14.622 46.044 -10.228 1.00 53.38 88 THR A CA 1
ATOM 689 C C . THR A 1 88 ? 14.022 45.623 -8.877 1.00 53.38 88 THR A C 1
ATOM 691 O O . THR A 1 88 ? 14.689 45.666 -7.841 1.00 53.38 88 THR A O 1
ATOM 694 N N . ASN A 1 89 ? 12.774 45.135 -8.886 1.00 35.41 89 ASN A N 1
ATOM 695 C CA . ASN A 1 89 ? 12.010 44.734 -7.689 1.00 35.41 89 ASN A CA 1
ATOM 696 C C . ASN A 1 89 ? 12.698 43.670 -6.805 1.00 35.41 89 ASN A C 1
ATOM 698 O O . ASN A 1 89 ? 12.424 43.591 -5.609 1.00 35.41 89 ASN A O 1
ATOM 702 N N . GLN A 1 90 ? 13.623 42.879 -7.358 1.00 39.03 90 GLN A N 1
ATOM 703 C CA . GLN A 1 90 ? 14.406 41.903 -6.591 1.00 39.03 90 GLN A CA 1
ATOM 704 C C . GLN A 1 90 ? 15.455 42.561 -5.680 1.00 39.03 90 GLN A C 1
ATOM 706 O O . GLN A 1 90 ? 15.699 42.063 -4.582 1.00 39.03 90 GLN A O 1
ATOM 711 N N . HIS A 1 91 ? 16.019 43.708 -6.071 1.00 46.81 91 HIS A N 1
ATOM 712 C CA . HIS A 1 91 ? 16.968 44.449 -5.234 1.00 46.81 91 HIS A CA 1
ATOM 713 C C . HIS A 1 91 ? 16.277 45.110 -4.035 1.00 46.81 91 HIS A C 1
ATOM 715 O O . HIS A 1 91 ? 16.832 45.144 -2.940 1.00 46.81 91 HIS A O 1
ATOM 721 N N . ILE A 1 92 ? 15.034 45.561 -4.220 1.00 41.81 92 ILE A N 1
ATOM 722 C CA . ILE A 1 92 ? 14.212 46.163 -3.161 1.00 41.81 92 ILE A CA 1
ATOM 723 C C . ILE A 1 92 ? 13.824 45.110 -2.108 1.00 41.81 92 ILE A C 1
ATOM 725 O O . ILE A 1 92 ? 13.892 45.382 -0.911 1.00 41.81 92 ILE A O 1
ATOM 729 N N . ALA A 1 93 ? 13.502 43.882 -2.528 1.00 39.69 93 ALA A N 1
ATOM 730 C CA . ALA A 1 93 ? 13.167 42.786 -1.613 1.00 39.69 93 ALA A CA 1
ATOM 731 C C . ALA A 1 93 ? 14.367 42.319 -0.764 1.00 39.69 93 ALA A C 1
ATOM 733 O O . ALA A 1 93 ? 14.212 42.027 0.423 1.00 39.69 93 ALA A O 1
ATOM 734 N N . LEU A 1 94 ? 15.571 42.300 -1.346 1.00 40.03 94 LEU A N 1
ATOM 735 C CA . LEU A 1 94 ? 16.817 41.980 -0.638 1.00 40.03 94 LEU A CA 1
ATOM 736 C C . LEU A 1 94 ? 17.207 43.068 0.373 1.00 40.03 94 LEU A C 1
ATOM 738 O O . LEU A 1 94 ? 17.609 42.746 1.491 1.00 40.03 94 LEU A O 1
ATOM 742 N N . LEU A 1 95 ? 17.017 44.343 0.019 1.00 39.75 95 LEU A N 1
ATOM 743 C CA . LEU A 1 95 ? 17.218 45.479 0.926 1.00 39.75 95 LEU A CA 1
ATOM 744 C C . LEU A 1 95 ? 16.238 45.458 2.108 1.00 39.75 95 LEU A C 1
ATOM 746 O O . LEU A 1 95 ? 16.645 45.700 3.244 1.00 39.75 95 LEU A O 1
ATOM 750 N N . HIS A 1 96 ? 14.976 45.086 1.873 1.00 41.94 96 HIS A N 1
ATOM 751 C CA . HIS A 1 96 ? 13.989 44.899 2.940 1.00 41.94 96 HIS A CA 1
ATOM 752 C C . HIS A 1 96 ? 14.335 43.728 3.867 1.00 41.94 96 HIS A C 1
ATOM 754 O O . HIS A 1 96 ? 14.240 43.865 5.085 1.00 41.94 96 HIS A O 1
ATOM 760 N N . GLY A 1 97 ? 14.790 42.598 3.318 1.00 41.88 97 GLY A N 1
ATOM 761 C CA . GLY A 1 97 ? 15.214 41.451 4.125 1.00 41.88 97 GLY A CA 1
ATOM 762 C C . GLY A 1 97 ? 16.411 41.770 5.027 1.00 41.88 97 GLY A C 1
ATOM 763 O O . GLY A 1 97 ? 16.437 41.359 6.187 1.00 41.88 97 GLY A O 1
ATOM 764 N N . PHE A 1 98 ? 17.370 42.554 4.526 1.00 39.72 98 PHE A N 1
ATOM 765 C CA . PHE A 1 98 ? 18.565 42.937 5.280 1.00 39.72 98 PHE A CA 1
ATOM 766 C C . PHE A 1 98 ? 18.257 43.952 6.393 1.00 39.72 98 PHE A C 1
ATOM 768 O O . PHE A 1 98 ? 18.758 43.813 7.507 1.00 39.72 98 PHE A O 1
ATOM 775 N N . ALA A 1 99 ? 17.377 44.926 6.134 1.00 40.28 99 ALA A N 1
ATOM 776 C CA . ALA A 1 99 ? 16.950 45.904 7.136 1.00 40.28 99 ALA A CA 1
ATOM 777 C C . ALA A 1 99 ? 16.178 45.255 8.301 1.00 40.28 99 ALA A C 1
ATOM 779 O O . ALA A 1 99 ? 16.400 45.597 9.461 1.00 40.28 99 ALA A O 1
ATOM 780 N N . VAL A 1 100 ? 15.324 44.266 8.011 1.00 42.88 100 VAL A N 1
ATOM 781 C CA . VAL A 1 100 ? 14.563 43.530 9.035 1.00 42.88 100 VAL A CA 1
ATOM 782 C C . VAL A 1 100 ? 15.474 42.624 9.871 1.00 42.88 100 VAL A C 1
ATOM 784 O O . VAL A 1 100 ? 15.300 42.538 11.084 1.00 42.88 100 VAL A O 1
ATOM 787 N N . ALA A 1 101 ? 16.487 41.998 9.264 1.00 38.19 101 ALA A N 1
ATOM 788 C CA . ALA A 1 101 ? 17.449 41.166 9.989 1.00 38.19 101 ALA A CA 1
ATOM 789 C C . ALA A 1 101 ? 18.341 41.977 10.950 1.00 38.19 101 ALA A C 1
ATOM 791 O O . ALA A 1 101 ? 18.649 41.500 12.040 1.00 38.19 101 ALA A O 1
ATOM 792 N N . VAL A 1 102 ? 18.713 43.209 10.580 1.00 42.41 102 VAL A N 1
ATOM 793 C CA . VAL A 1 102 ? 19.479 44.117 11.455 1.00 42.41 102 VAL A CA 1
ATOM 794 C C . VAL A 1 102 ? 18.619 44.641 12.612 1.00 42.41 102 VAL A C 1
ATOM 796 O O . VAL A 1 102 ? 19.116 44.767 13.728 1.00 42.41 102 VAL A O 1
ATOM 799 N N . LEU A 1 103 ? 17.321 44.871 12.388 1.00 40.88 103 LEU A N 1
ATOM 800 C CA . LEU A 1 103 ? 16.396 45.334 13.431 1.00 40.88 103 LEU A CA 1
ATOM 801 C C . LEU A 1 103 ? 16.013 44.246 14.446 1.00 40.88 103 LEU A C 1
ATOM 803 O O . LEU A 1 103 ? 15.732 44.564 15.596 1.00 40.88 103 LEU A O 1
ATOM 807 N N . LEU A 1 104 ? 16.027 42.970 14.057 1.00 43.38 104 LEU A N 1
ATOM 808 C CA . LEU A 1 104 ? 15.681 41.853 14.949 1.00 43.38 104 LEU A CA 1
ATOM 809 C C . LEU A 1 104 ? 16.870 41.319 15.770 1.00 43.38 104 LEU A C 1
ATOM 811 O O . LEU A 1 104 ? 16.689 40.415 16.583 1.00 43.38 104 LEU A O 1
ATOM 815 N N . GLY A 1 105 ? 18.078 41.856 15.563 1.00 40.47 105 GLY A N 1
ATOM 816 C CA . GLY A 1 105 ? 19.310 41.402 16.218 1.00 40.47 105 GLY A CA 1
ATOM 817 C C . GLY A 1 105 ? 19.857 42.303 17.332 1.00 40.47 105 GLY A C 1
ATOM 818 O O . GLY A 1 105 ? 20.876 41.948 17.919 1.00 40.47 105 GLY A O 1
ATOM 819 N N . ALA A 1 106 ? 19.232 43.446 17.628 1.00 36.91 106 ALA A N 1
ATOM 820 C CA . ALA A 1 106 ? 19.709 44.384 18.645 1.00 36.91 106 ALA A CA 1
ATOM 821 C C . ALA A 1 106 ? 18.761 44.419 19.855 1.00 36.91 106 ALA A C 1
ATOM 823 O O . ALA A 1 106 ? 17.642 44.916 19.766 1.00 36.91 106 ALA A O 1
ATOM 824 N N . GLU A 1 107 ? 19.216 43.912 21.004 1.00 41.00 107 GLU A N 1
ATOM 825 C CA . GLU A 1 107 ? 18.571 44.149 22.301 1.00 41.00 107 GLU A CA 1
ATOM 826 C C . GLU A 1 107 ? 18.846 45.589 22.758 1.00 41.00 107 GLU A C 1
ATOM 828 O O . GLU A 1 107 ? 19.683 45.847 23.618 1.00 41.00 107 GLU A O 1
ATOM 833 N N . THR A 1 108 ? 18.136 46.552 22.176 1.00 38.41 108 THR A N 1
ATOM 834 C CA . THR A 1 108 ? 17.917 47.867 22.784 1.00 38.41 108 THR A CA 1
ATOM 835 C C . THR A 1 108 ? 16.501 48.340 22.474 1.00 38.41 108 THR A C 1
ATOM 837 O O . THR A 1 108 ? 16.027 48.281 21.343 1.00 38.41 108 THR A O 1
ATOM 840 N N . ILE A 1 109 ? 15.800 48.780 23.522 1.00 43.09 109 ILE A N 1
ATOM 841 C CA . ILE A 1 109 ? 14.415 49.253 23.467 1.00 43.09 109 ILE A CA 1
ATOM 842 C C . ILE A 1 109 ? 14.341 50.481 22.551 1.00 43.09 109 ILE A C 1
ATOM 844 O O . ILE A 1 109 ? 14.830 51.553 22.902 1.00 43.09 109 ILE A O 1
ATOM 848 N N . VAL A 1 110 ? 13.686 50.328 21.402 1.00 36.31 110 VAL A N 1
ATOM 849 C CA . VAL A 1 110 ? 13.167 51.436 20.594 1.00 36.31 110 VAL A CA 1
ATOM 850 C C . VAL A 1 110 ? 11.709 51.113 20.280 1.00 36.31 110 VAL A C 1
ATOM 852 O O . VAL A 1 110 ? 11.417 50.109 19.634 1.00 36.31 110 VAL A O 1
ATOM 855 N N . GLU A 1 111 ? 10.783 51.936 20.772 1.00 33.62 111 GLU A N 1
ATOM 856 C CA . GLU A 1 111 ? 9.355 51.810 20.461 1.00 33.62 111 GLU A CA 1
ATOM 857 C C . GLU A 1 111 ? 9.110 52.041 18.957 1.00 33.62 111 GLU A C 1
ATOM 859 O O . GLU A 1 111 ? 9.474 53.103 18.440 1.00 33.62 111 GLU A O 1
ATOM 864 N N . PRO A 1 112 ? 8.471 51.108 18.227 1.00 36.50 112 PRO A N 1
ATOM 865 C CA . PRO A 1 112 ? 8.144 51.336 16.829 1.00 36.50 112 PRO A CA 1
ATOM 866 C C . PRO A 1 112 ? 6.902 52.232 16.700 1.00 36.50 112 PRO A C 1
ATOM 868 O O . PRO A 1 112 ? 5.879 52.016 17.352 1.00 36.50 112 PRO A O 1
ATOM 871 N N . ARG A 1 113 ? 6.986 53.238 15.822 1.00 39.94 113 ARG A N 1
ATOM 872 C CA . ARG A 1 113 ? 5.898 54.164 15.462 1.00 39.94 113 ARG A CA 1
ATOM 873 C C . ARG A 1 113 ? 5.412 53.862 14.047 1.00 39.94 113 ARG A C 1
ATOM 875 O O . ARG A 1 113 ? 6.226 53.678 13.144 1.00 39.94 113 ARG A O 1
ATOM 882 N N . LEU A 1 114 ? 4.093 53.811 13.855 1.00 34.97 114 LEU A N 1
ATOM 883 C CA . LEU A 1 114 ? 3.464 53.511 12.568 1.00 34.97 114 LEU A CA 1
ATOM 884 C C . LEU A 1 114 ? 2.760 54.761 12.029 1.00 34.97 114 LEU A C 1
ATOM 886 O O . LEU A 1 114 ? 1.997 55.417 12.737 1.00 34.97 114 LEU A O 1
ATOM 890 N N . TRP A 1 115 ? 3.006 55.072 10.760 1.00 41.00 115 TRP A N 1
ATOM 891 C CA . TRP A 1 115 ? 2.378 56.189 10.059 1.00 41.00 115 TRP A CA 1
ATOM 892 C C . TRP A 1 115 ? 1.311 55.668 9.099 1.00 41.00 115 TRP A C 1
ATOM 894 O O . TRP A 1 115 ? 1.587 54.799 8.272 1.00 41.00 115 TRP A O 1
ATOM 904 N N . ILE A 1 116 ? 0.094 56.208 9.197 1.00 38.53 116 ILE A N 1
ATOM 905 C CA . ILE A 1 116 ? -1.001 55.937 8.258 1.00 38.53 116 ILE A CA 1
ATOM 906 C C . ILE A 1 116 ? -1.448 57.284 7.687 1.00 38.53 116 ILE A C 1
ATOM 908 O O . ILE A 1 116 ? -2.078 58.094 8.367 1.00 38.53 116 ILE A O 1
ATOM 912 N N . GLY A 1 117 ? -1.068 57.552 6.436 1.00 61.94 117 GLY A N 1
ATOM 913 C CA . GLY A 1 117 ? -1.162 58.893 5.854 1.00 61.94 117 GLY A CA 1
ATOM 914 C C . GLY A 1 117 ? -0.207 59.883 6.538 1.00 61.94 117 GLY A C 1
ATOM 915 O O . GLY A 1 117 ? 0.905 59.521 6.908 1.00 61.94 117 GLY A O 1
ATOM 916 N N . LEU A 1 118 ? -0.639 61.136 6.720 1.00 35.84 118 LEU A N 1
ATOM 917 C CA . LEU A 1 118 ? 0.162 62.210 7.338 1.00 35.84 118 LEU A CA 1
ATOM 918 C C . LEU A 1 118 ? 0.062 62.266 8.873 1.00 35.84 118 LEU A C 1
ATOM 920 O O . LEU A 1 118 ? 0.385 63.295 9.466 1.00 35.84 118 LEU A O 1
ATOM 924 N N . LYS A 1 119 ? -0.414 61.206 9.536 1.00 34.72 119 LYS A N 1
ATOM 925 C CA . LYS A 1 119 ? -0.593 61.210 10.992 1.00 34.72 119 LYS A CA 1
ATOM 926 C C . LYS A 1 119 ? 0.091 60.021 11.655 1.00 34.72 119 LYS A C 1
ATOM 928 O O . LYS A 1 119 ? -0.047 58.878 11.221 1.00 34.72 119 LYS A O 1
ATOM 933 N N . GLU A 1 120 ? 0.814 60.336 12.719 1.00 48.28 120 GLU A N 1
ATOM 934 C CA . GLU A 1 120 ? 1.533 59.393 13.566 1.00 48.28 120 GLU A CA 1
ATOM 935 C C . GLU A 1 120 ? 0.583 58.771 14.597 1.00 48.28 120 GLU A C 1
ATOM 937 O O . GLU A 1 120 ? -0.179 59.492 15.248 1.00 48.28 120 GLU A O 1
ATOM 942 N N . ILE A 1 121 ? 0.612 57.443 14.741 1.00 45.66 121 ILE A N 1
ATOM 943 C CA . ILE A 1 121 ? -0.202 56.703 15.717 1.00 45.66 121 ILE A CA 1
ATOM 944 C C . ILE A 1 121 ? 0.724 55.800 16.542 1.00 45.66 121 ILE A C 1
ATOM 946 O O . ILE A 1 121 ? 1.564 55.084 15.988 1.00 45.66 121 ILE A O 1
ATOM 950 N N . SER A 1 122 ? 0.581 55.827 17.871 1.00 50.91 122 SER A N 1
ATOM 951 C CA . SER A 1 122 ? 1.345 54.946 18.764 1.00 50.91 122 SER A CA 1
ATOM 952 C C . SER A 1 122 ? 0.687 53.569 18.889 1.00 50.91 122 SER A C 1
ATOM 954 O O . SER A 1 122 ? -0.530 53.424 18.771 1.00 50.91 122 SER A O 1
ATOM 956 N N . LEU A 1 123 ? 1.481 52.534 19.169 1.00 40.94 123 LEU A N 1
ATOM 957 C CA . LEU A 1 123 ? 0.987 51.154 19.282 1.00 40.94 123 LEU A CA 1
ATOM 958 C C . LEU A 1 123 ? -0.038 50.963 20.417 1.00 40.94 123 LEU A C 1
ATOM 960 O O . LEU A 1 123 ? -0.911 50.104 20.313 1.00 40.94 123 LEU A O 1
ATOM 964 N N . GLN A 1 124 ? -0.009 51.817 21.446 1.00 45.50 124 GLN A N 1
ATOM 965 C CA . GLN A 1 124 ? -1.010 51.832 22.519 1.00 45.50 124 GLN A CA 1
ATOM 966 C C . GLN A 1 124 ? -2.414 52.216 22.007 1.00 45.50 124 GLN A C 1
ATOM 968 O O . GLN A 1 124 ? -3.415 51.752 22.541 1.00 45.50 124 GLN A O 1
ATOM 973 N N . GLN A 1 125 ? -2.503 53.033 20.950 1.00 47.25 125 GLN A N 1
ATOM 974 C CA . GLN A 1 125 ? -3.773 53.475 20.353 1.00 47.25 125 GLN A CA 1
ATOM 975 C C . GLN A 1 125 ? -4.396 52.422 19.422 1.00 47.25 125 GLN A C 1
ATOM 977 O O . GLN A 1 125 ? -5.583 52.500 19.117 1.00 47.25 125 GLN A O 1
ATOM 982 N N . LEU A 1 126 ? -3.613 51.428 18.987 1.00 44.47 126 LEU A N 1
ATOM 983 C CA . LEU A 1 126 ? -4.062 50.322 18.133 1.00 44.47 126 LEU A CA 1
ATOM 984 C C . LEU A 1 126 ? -4.745 49.187 18.912 1.00 44.47 126 LEU A C 1
ATOM 986 O O . LEU A 1 126 ? -5.459 48.391 18.309 1.00 44.47 126 LEU A O 1
ATOM 990 N N . TYR A 1 127 ? -4.565 49.121 20.234 1.00 40.47 127 TYR A N 1
ATOM 991 C CA . TYR A 1 127 ? -5.195 48.100 21.081 1.00 40.47 127 TYR A CA 1
ATOM 992 C C . TYR A 1 127 ? -6.577 48.497 21.620 1.00 40.47 127 TYR A C 1
ATOM 994 O O . TYR A 1 127 ? -7.276 47.656 22.180 1.00 40.47 127 TYR A O 1
ATOM 1002 N N . ASP A 1 128 ? -7.004 49.744 21.412 1.00 51.38 128 ASP A N 1
ATOM 1003 C CA . ASP A 1 128 ? -8.327 50.220 21.812 1.00 51.38 128 ASP A CA 1
ATOM 1004 C C . ASP A 1 128 ? -9.267 50.296 20.595 1.00 51.38 128 ASP A C 1
ATOM 1006 O O . ASP A 1 128 ? -9.239 51.238 19.794 1.00 51.38 128 ASP A O 1
ATOM 1010 N N . GLY A 1 129 ? -10.119 49.276 20.444 1.00 41.00 129 GLY A N 1
ATOM 1011 C CA . GLY A 1 129 ? -11.047 49.137 19.316 1.00 41.00 129 GLY A CA 1
ATOM 1012 C C . GLY A 1 129 ? -12.010 50.320 19.133 1.00 41.00 129 GLY A C 1
ATOM 1013 O O . GLY A 1 129 ? -12.486 50.558 18.019 1.00 41.00 129 GLY A O 1
ATOM 1014 N N . ALA A 1 130 ? -12.252 51.125 20.175 1.00 44.91 130 ALA A N 1
ATOM 1015 C CA . ALA A 1 130 ? -13.100 52.314 20.093 1.00 44.91 130 ALA A CA 1
ATOM 1016 C C . ALA A 1 130 ? -12.430 53.487 19.342 1.00 44.91 130 ALA A C 1
ATOM 1018 O O . ALA A 1 130 ? -13.117 54.301 18.715 1.00 44.91 130 ALA A O 1
ATOM 1019 N N . GLN A 1 131 ? -11.095 53.566 19.338 1.00 50.50 131 GLN A N 1
ATOM 1020 C CA . GLN A 1 131 ? -10.337 54.636 18.672 1.00 50.50 131 GLN A CA 1
ATOM 1021 C C . GLN A 1 131 ? -10.170 54.391 17.166 1.00 50.50 131 GLN A C 1
ATOM 1023 O O . GLN A 1 131 ? -10.249 55.336 16.378 1.00 50.50 131 GLN A O 1
ATOM 1028 N N . ILE A 1 132 ? -10.051 53.129 16.743 1.00 45.06 132 ILE A N 1
ATOM 1029 C CA . ILE A 1 132 ? -9.959 52.741 15.324 1.00 45.06 132 ILE A CA 1
ATOM 1030 C C . ILE A 1 132 ? -11.249 53.110 14.576 1.00 45.06 132 ILE A C 1
ATOM 1032 O O . ILE A 1 132 ? -11.202 53.693 13.492 1.00 45.06 132 ILE A O 1
ATOM 1036 N N . SER A 1 133 ? -12.412 52.872 15.191 1.00 42.19 133 SER A N 1
ATOM 1037 C CA . SER A 1 133 ? -13.714 53.266 14.631 1.00 42.19 133 SER A CA 1
ATOM 1038 C C . SER A 1 133 ? -13.849 54.790 14.472 1.00 42.19 133 SER A C 1
ATOM 1040 O O . SER A 1 133 ? -14.422 55.278 13.496 1.00 42.19 133 SER A O 1
ATOM 1042 N N . LYS A 1 134 ? -13.265 55.570 15.393 1.00 50.97 134 LYS A N 1
ATOM 1043 C CA . LYS A 1 134 ? -13.268 57.041 15.350 1.00 50.97 134 LYS A CA 1
ATOM 1044 C C . LYS A 1 134 ? -12.303 57.602 14.297 1.00 50.97 134 LYS A C 1
ATOM 1046 O O . LYS A 1 134 ? -12.650 58.574 13.631 1.00 50.97 134 LYS A O 1
ATOM 1051 N N . ALA A 1 135 ? -11.142 56.973 14.104 1.00 47.38 135 ALA A N 1
ATOM 1052 C CA . ALA A 1 135 ? -10.170 57.343 13.072 1.00 47.38 135 ALA A CA 1
ATOM 1053 C C . ALA A 1 135 ? -10.691 57.053 11.652 1.00 47.38 135 ALA A C 1
ATOM 1055 O O . ALA A 1 135 ? -10.523 57.875 10.752 1.00 47.38 135 ALA A O 1
ATOM 1056 N N . LEU A 1 136 ? -11.404 55.938 11.462 1.00 44.81 136 LEU A N 1
ATOM 1057 C CA . LEU A 1 136 ? -12.012 55.580 10.176 1.00 44.81 136 LEU A CA 1
ATOM 1058 C C . LEU A 1 136 ? -13.202 56.485 9.809 1.00 44.81 136 LEU A C 1
ATOM 1060 O O . LEU A 1 136 ? -13.382 56.811 8.638 1.00 44.81 136 LEU A O 1
ATOM 1064 N N . LYS A 1 137 ? -13.962 56.981 10.797 1.00 45.72 137 LYS A N 1
ATOM 1065 C CA . LYS A 1 137 ? -15.046 57.963 10.585 1.00 45.72 137 LYS A CA 1
ATOM 1066 C C . LYS A 1 137 ? -14.558 59.360 10.175 1.00 45.72 137 LYS A C 1
ATOM 1068 O O . LYS A 1 137 ? -15.337 60.125 9.620 1.00 45.72 137 LYS A O 1
ATOM 1073 N N . GLN A 1 138 ? -13.292 59.705 10.417 1.00 44.25 138 GLN A N 1
ATOM 1074 C CA . GLN A 1 138 ? -12.720 61.011 10.054 1.00 44.25 138 GLN A CA 1
ATOM 1075 C C . GLN A 1 138 ? -12.172 61.074 8.614 1.00 44.25 138 GLN A C 1
ATOM 1077 O O . GLN A 1 138 ? -11.821 62.156 8.153 1.00 44.25 138 GLN A O 1
ATOM 1082 N N . LEU A 1 139 ? -12.128 59.950 7.885 1.00 37.53 139 LEU A N 1
ATOM 1083 C CA . LEU A 1 139 ? -11.530 59.850 6.543 1.00 37.53 139 LEU A CA 1
ATOM 1084 C C . LEU A 1 139 ? -12.501 60.081 5.364 1.00 37.53 139 LEU A C 1
ATOM 1086 O O . LEU A 1 139 ? -12.124 59.848 4.223 1.00 37.53 139 LEU A O 1
ATOM 1090 N N . ASN A 1 140 ? -13.715 60.576 5.623 1.00 35.31 140 ASN A N 1
ATOM 1091 C CA . ASN A 1 140 ? -14.661 61.153 4.650 1.00 35.31 140 ASN A CA 1
ATOM 1092 C C . ASN A 1 140 ? -14.753 60.449 3.269 1.00 35.31 140 ASN A C 1
ATOM 1094 O O . ASN A 1 140 ? -14.705 61.096 2.223 1.00 35.31 140 ASN A O 1
ATOM 1098 N N . ILE A 1 141 ? -14.903 59.119 3.257 1.00 32.66 141 ILE A N 1
ATOM 1099 C CA . ILE A 1 141 ? -15.259 58.359 2.050 1.00 32.66 141 ILE A CA 1
ATOM 1100 C C . ILE A 1 141 ? -16.786 58.251 2.007 1.00 32.66 141 ILE A C 1
ATOM 1102 O O . ILE A 1 141 ? -17.404 57.651 2.884 1.00 32.66 141 ILE A O 1
AT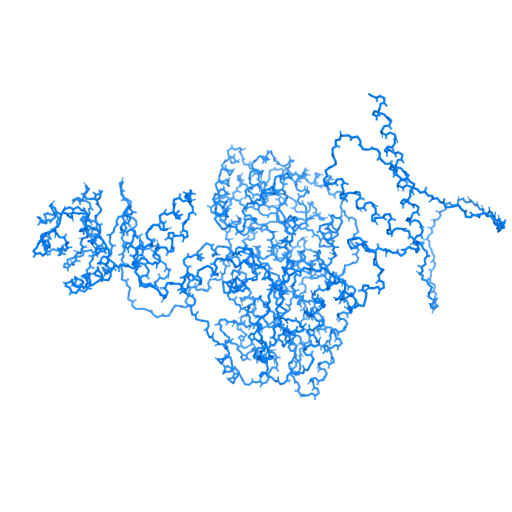OM 1106 N N . ALA A 1 142 ? -17.388 58.887 1.004 1.00 28.33 142 ALA A N 1
ATOM 1107 C CA . ALA A 1 142 ? -18.830 59.006 0.843 1.00 28.33 142 ALA A CA 1
ATOM 1108 C C . ALA A 1 142 ? -19.508 57.659 0.522 1.00 28.33 142 ALA A C 1
ATOM 1110 O O . ALA A 1 142 ? -19.116 56.973 -0.420 1.00 28.33 142 ALA A O 1
ATOM 1111 N N . PHE A 1 143 ? -20.587 57.343 1.242 1.00 29.52 143 PHE A N 1
ATOM 1112 C CA . PHE A 1 143 ? -21.601 56.369 0.832 1.00 29.52 143 PHE A CA 1
ATOM 1113 C C . PHE A 1 143 ? -22.946 57.095 0.651 1.00 29.52 143 PHE A C 1
ATOM 1115 O O . PHE A 1 143 ? -23.348 57.890 1.498 1.00 29.52 143 PHE A O 1
ATOM 1122 N N . LEU A 1 144 ? -23.611 56.846 -0.483 1.00 28.88 144 LEU A N 1
ATOM 1123 C CA . LEU A 1 144 ? -24.998 57.250 -0.777 1.00 28.88 144 LEU A CA 1
ATOM 1124 C C . LEU A 1 144 ? -26.003 56.297 -0.077 1.00 28.88 144 LEU A C 1
ATOM 1126 O O . LEU A 1 144 ? -25.600 55.210 0.336 1.00 28.88 144 LEU A O 1
ATOM 1130 N N . PRO A 1 145 ? -27.280 56.701 0.101 1.00 31.02 145 PRO A N 1
ATOM 1131 C CA . PRO A 1 145 ? -28.004 56.556 1.366 1.00 31.02 145 PRO A CA 1
ATOM 1132 C C . PRO A 1 145 ? -28.778 55.241 1.533 1.00 31.02 145 PRO A C 1
ATOM 1134 O O . PRO A 1 145 ? -29.219 54.621 0.565 1.00 31.02 145 PRO A O 1
ATOM 1137 N N . GLU A 1 146 ? -28.991 54.871 2.797 1.00 32.41 146 GLU A N 1
ATOM 1138 C CA . GLU A 1 146 ? -29.868 53.782 3.242 1.00 32.41 146 GLU A CA 1
ATOM 1139 C C . GLU A 1 146 ? -31.363 54.084 2.991 1.00 32.41 146 GLU A C 1
ATOM 1141 O O . GLU A 1 146 ? -31.779 55.244 3.076 1.00 32.41 146 GLU A O 1
ATOM 1146 N N . PRO A 1 147 ? -32.207 53.061 2.742 1.00 32.62 147 PRO A N 1
ATOM 1147 C CA . PRO A 1 147 ? -33.652 53.161 2.916 1.00 32.62 147 PRO A CA 1
ATOM 1148 C C . PRO A 1 147 ? -34.053 52.913 4.389 1.00 32.62 147 PRO A C 1
ATOM 1150 O O . PRO A 1 147 ? -33.297 52.297 5.140 1.00 32.62 147 PRO A O 1
ATOM 1153 N N . PRO A 1 148 ? -35.238 53.381 4.824 1.00 38.94 148 PRO A N 1
ATOM 1154 C CA . PRO A 1 148 ? -35.568 53.504 6.237 1.00 38.94 148 PRO A CA 1
ATOM 1155 C C . PRO A 1 148 ? -35.953 52.182 6.913 1.00 38.94 148 PRO A C 1
ATOM 1157 O O . PRO A 1 148 ? -36.544 51.282 6.318 1.00 38.94 148 PRO A O 1
ATOM 1160 N N . ASN A 1 149 ? -35.641 52.168 8.207 1.00 34.03 149 ASN A N 1
ATOM 1161 C CA . ASN A 1 149 ? -35.922 51.174 9.235 1.00 34.03 149 ASN A CA 1
ATOM 1162 C C . ASN A 1 149 ? -37.333 50.571 9.191 1.00 34.03 149 ASN A C 1
ATOM 1164 O O . ASN A 1 149 ? -38.325 51.297 9.247 1.00 34.03 149 ASN A O 1
ATOM 1168 N N . ASN A 1 150 ? -37.388 49.238 9.189 1.00 37.59 150 ASN A N 1
ATOM 1169 C CA . ASN A 1 150 ? -38.080 48.396 10.177 1.00 37.59 150 ASN A CA 1
ATOM 1170 C C . ASN A 1 150 ? -38.185 46.976 9.607 1.00 37.59 150 ASN A C 1
ATOM 1172 O O . ASN A 1 150 ? -38.854 46.795 8.597 1.00 37.59 150 ASN A O 1
ATOM 1176 N N . VAL A 1 151 ? -37.531 46.000 10.243 1.00 29.64 151 VAL A N 1
ATOM 1177 C CA . VAL A 1 151 ? -37.990 44.617 10.510 1.00 29.64 151 VAL A CA 1
ATOM 1178 C C . VAL A 1 151 ? -36.824 43.852 11.155 1.00 29.64 151 VAL A C 1
ATOM 1180 O O . VAL A 1 151 ? -35.656 44.070 10.847 1.00 29.64 151 VAL A O 1
ATOM 1183 N N . GLU A 1 152 ? -37.199 43.023 12.119 1.00 30.77 152 GLU A N 1
ATOM 1184 C CA . GLU A 1 152 ? -36.411 42.322 13.124 1.00 30.77 152 GLU A CA 1
ATOM 1185 C C . GLU A 1 152 ? -35.282 41.412 12.602 1.00 30.77 152 GLU A C 1
ATOM 1187 O O . GLU A 1 152 ? -35.321 40.844 11.513 1.00 30.77 152 GLU A O 1
ATOM 1192 N N . THR A 1 153 ? -34.291 41.277 13.483 1.00 31.09 153 THR A N 1
ATOM 1193 C CA . THR A 1 153 ? -33.208 40.287 13.582 1.00 31.09 153 THR A CA 1
ATOM 1194 C C . THR A 1 153 ? -33.387 38.969 12.818 1.00 31.09 153 THR A C 1
ATOM 1196 O O . THR A 1 153 ? -34.222 38.146 13.191 1.00 31.09 153 THR A O 1
ATOM 1199 N N . VAL A 1 154 ? -32.470 38.699 11.880 1.00 25.47 154 VAL A N 1
ATOM 1200 C CA . VAL A 1 154 ? -31.964 37.347 11.580 1.00 25.47 154 VAL A CA 1
ATOM 1201 C C . VAL A 1 154 ? -30.458 37.441 11.318 1.00 25.47 154 VAL A C 1
ATOM 1203 O O . VAL A 1 154 ? -30.024 38.158 10.416 1.00 25.47 154 VAL A O 1
ATOM 1206 N N . ASP A 1 155 ? -29.683 36.715 12.124 1.00 26.50 155 ASP A N 1
ATOM 1207 C CA . ASP A 1 155 ? -28.230 36.583 12.030 1.00 26.50 155 ASP A CA 1
ATOM 1208 C C . ASP A 1 155 ? -27.772 36.009 10.682 1.00 26.50 155 ASP A C 1
ATOM 1210 O O . ASP A 1 155 ? -28.249 34.975 10.207 1.00 26.50 155 ASP A O 1
ATOM 1214 N N . LEU A 1 156 ? -26.775 36.677 10.105 1.00 27.12 156 LEU A N 1
ATOM 1215 C CA . LEU A 1 156 ? -25.975 36.234 8.970 1.00 27.12 156 LEU A CA 1
ATOM 1216 C C . LEU A 1 156 ? -24.511 36.197 9.422 1.00 27.12 156 LEU A C 1
ATOM 1218 O O . LEU A 1 156 ? -23.839 37.225 9.443 1.00 27.12 156 LEU A O 1
ATOM 1222 N N . GLU A 1 157 ? -23.994 35.007 9.726 1.00 26.89 157 GLU A N 1
ATOM 1223 C CA . GLU A 1 157 ? -22.554 34.747 9.658 1.00 26.89 157 GLU A CA 1
ATOM 1224 C C . GLU A 1 157 ? -22.210 34.243 8.255 1.00 26.89 157 GLU A C 1
ATOM 1226 O O . GLU A 1 157 ? -22.593 33.150 7.834 1.00 26.89 157 GLU A O 1
ATOM 1231 N N . LEU A 1 158 ? -21.479 35.072 7.512 1.00 28.02 158 LEU A N 1
ATOM 1232 C CA . LEU A 1 158 ? -20.969 34.763 6.184 1.00 28.02 158 LEU A CA 1
ATOM 1233 C C . LEU A 1 158 ? -19.521 35.255 6.099 1.00 28.02 158 LEU A C 1
ATOM 1235 O O . LEU A 1 158 ? -19.281 36.405 5.750 1.00 28.02 158 LEU A O 1
ATOM 1239 N N . GLN A 1 159 ? -18.548 34.380 6.377 1.00 26.45 159 GLN A N 1
ATOM 1240 C CA . GLN A 1 159 ? -17.186 34.504 5.843 1.00 26.45 159 GLN A CA 1
ATOM 1241 C C . GLN A 1 159 ? -16.545 33.130 5.600 1.00 26.45 159 GLN A C 1
ATOM 1243 O O . GLN A 1 159 ? -16.205 32.410 6.534 1.00 26.45 159 GLN A O 1
ATOM 1248 N N . ASN A 1 160 ? -16.369 32.799 4.313 1.00 29.39 160 ASN A N 1
ATOM 1249 C CA . ASN A 1 160 ? -15.111 32.376 3.668 1.00 29.39 160 ASN A CA 1
ATOM 1250 C C . ASN A 1 160 ? -15.355 31.394 2.511 1.00 29.39 160 ASN A C 1
ATOM 1252 O O . ASN A 1 160 ? -15.572 30.204 2.723 1.00 29.39 160 ASN A O 1
ATOM 1256 N N . ASN A 1 161 ? -15.254 31.895 1.274 1.00 27.73 161 ASN A N 1
ATOM 1257 C CA . ASN A 1 161 ? -14.284 31.448 0.258 1.00 27.73 161 ASN A CA 1
ATOM 1258 C C . ASN A 1 161 ? -14.712 31.914 -1.142 1.00 27.73 161 ASN A C 1
ATOM 1260 O O . ASN A 1 161 ? -15.724 31.476 -1.685 1.00 27.73 161 ASN A O 1
ATOM 1264 N N . MET A 1 162 ? -13.889 32.772 -1.750 1.00 32.25 162 MET A N 1
ATOM 1265 C CA . MET A 1 162 ? -13.941 33.055 -3.181 1.00 32.25 162 MET A CA 1
ATOM 1266 C C . MET A 1 162 ? -13.397 31.858 -3.965 1.00 32.25 162 MET A C 1
ATOM 1268 O O . MET A 1 162 ? -12.280 31.402 -3.725 1.00 32.25 162 MET A O 1
ATOM 1272 N N . GLY A 1 163 ? -14.179 31.383 -4.932 1.00 30.48 163 GLY A N 1
ATOM 1273 C CA . GLY A 1 163 ? -13.753 30.362 -5.882 1.00 30.48 163 GLY A CA 1
ATOM 1274 C C . GLY A 1 163 ? -14.875 29.925 -6.821 1.00 30.48 163 GLY A C 1
ATOM 1275 O O . GLY A 1 163 ? -15.477 28.881 -6.606 1.00 30.48 163 GLY A O 1
ATOM 1276 N N . GLY A 1 164 ? -15.119 30.707 -7.880 1.00 37.06 164 GLY A N 1
ATOM 1277 C CA . GLY A 1 164 ? -15.762 30.222 -9.109 1.00 37.06 164 GLY A CA 1
ATOM 1278 C C . GLY A 1 164 ? -17.286 30.357 -9.234 1.00 37.06 164 GLY A C 1
ATOM 1279 O O . GLY A 1 164 ? -17.956 29.355 -9.446 1.00 37.06 164 GLY A O 1
ATOM 1280 N N . GLU A 1 165 ? -17.839 31.575 -9.232 1.00 42.62 165 GLU A N 1
ATOM 1281 C CA . GLU A 1 165 ? -19.194 31.827 -9.766 1.00 42.62 165 GLU A CA 1
ATOM 1282 C C . GLU A 1 165 ? -19.303 33.144 -10.560 1.00 42.62 165 GLU A C 1
ATOM 1284 O O . GLU A 1 165 ? -19.732 34.167 -10.033 1.00 42.62 165 GLU A O 1
ATOM 1289 N N . PRO A 1 166 ? -18.965 33.126 -11.862 1.00 38.91 166 PRO A N 1
ATOM 1290 C CA . PRO A 1 166 ? -19.621 34.048 -12.803 1.00 38.91 166 PRO A CA 1
ATOM 1291 C C . PRO A 1 166 ? -20.587 33.326 -13.759 1.00 38.91 166 PRO A C 1
ATOM 1293 O O . PRO A 1 166 ? -21.672 33.823 -14.048 1.00 38.91 166 PRO A O 1
ATOM 1296 N N . LEU A 1 167 ? -20.263 32.106 -14.203 1.00 34.88 167 LEU A N 1
ATOM 1297 C CA . LEU A 1 167 ? -21.029 31.400 -15.246 1.00 34.88 167 LEU A CA 1
ATOM 1298 C C . LEU A 1 167 ? -22.376 30.830 -14.768 1.00 34.88 167 LEU A C 1
ATOM 1300 O O . LEU A 1 167 ? -23.361 30.872 -15.505 1.00 34.88 167 LEU A O 1
ATOM 1304 N N . ARG A 1 168 ? -22.469 30.348 -13.521 1.00 39.19 168 ARG A N 1
ATOM 1305 C CA . ARG A 1 168 ? -23.744 29.863 -12.954 1.00 39.19 168 ARG A CA 1
ATOM 1306 C C . ARG A 1 168 ? -24.732 30.993 -12.691 1.00 39.19 168 ARG A C 1
ATOM 1308 O O . ARG A 1 168 ? -25.920 30.835 -12.976 1.00 39.19 168 ARG A O 1
ATOM 1315 N N . ALA A 1 169 ? -24.237 32.144 -12.239 1.00 44.34 169 ALA A N 1
ATOM 1316 C CA . ALA A 1 169 ? -25.045 33.341 -12.043 1.00 44.34 169 ALA A CA 1
ATOM 1317 C C . ALA A 1 169 ? -25.610 33.867 -13.374 1.00 44.34 169 ALA A C 1
ATOM 1319 O O . ALA A 1 169 ? -26.789 34.215 -13.440 1.00 44.34 169 ALA A O 1
ATOM 1320 N N . ILE A 1 170 ? -24.816 33.836 -14.454 1.00 39.81 170 ILE A N 1
ATOM 1321 C CA . ILE A 1 170 ? -25.247 34.236 -15.804 1.00 39.81 170 ILE A CA 1
ATOM 1322 C C . ILE A 1 170 ? -26.312 33.275 -16.359 1.00 39.81 170 ILE A C 1
ATOM 1324 O O . ILE A 1 170 ? -27.364 33.728 -16.812 1.00 39.81 170 ILE A O 1
ATOM 1328 N N . CYS A 1 171 ? -26.117 31.956 -16.250 1.00 41.09 171 CYS A N 1
ATOM 1329 C CA . CYS A 1 171 ? -27.088 30.963 -16.733 1.00 41.09 171 CYS A CA 1
ATOM 1330 C C . CYS A 1 171 ? -28.398 30.954 -15.923 1.00 41.09 171 CYS A C 1
ATOM 1332 O O . CYS A 1 171 ? -29.478 30.779 -16.490 1.00 41.09 171 CYS A O 1
ATOM 1334 N N . SER A 1 172 ? -28.326 31.188 -14.609 1.00 42.16 172 SER A N 1
ATOM 1335 C CA . SER A 1 172 ? -29.507 31.316 -13.744 1.00 42.16 172 SER A CA 1
ATOM 1336 C C . SER A 1 172 ? -30.311 32.586 -14.065 1.00 42.16 172 SER A C 1
ATOM 1338 O O . SER A 1 172 ? -31.540 32.542 -14.165 1.00 42.16 172 SER A O 1
ATOM 1340 N N . ARG A 1 173 ? -29.631 33.710 -14.351 1.00 38.56 173 ARG A N 1
ATOM 1341 C CA . ARG A 1 173 ? -30.279 34.952 -14.812 1.00 38.56 173 ARG A CA 1
ATOM 1342 C C . ARG A 1 173 ? -30.890 34.814 -16.206 1.00 38.56 173 ARG A C 1
ATOM 1344 O O . ARG A 1 173 ? -32.032 35.227 -16.389 1.00 38.56 173 ARG A O 1
ATOM 1351 N N . ALA A 1 174 ? -30.198 34.182 -17.155 1.00 37.59 174 ALA A N 1
ATOM 1352 C CA . ALA A 1 174 ? -30.716 33.942 -18.505 1.00 37.59 174 ALA A CA 1
ATOM 1353 C C . ALA A 1 174 ? -31.991 33.079 -18.491 1.00 37.59 174 ALA A C 1
ATOM 1355 O O . ALA A 1 174 ? -32.969 33.389 -19.172 1.00 37.59 174 ALA A O 1
ATOM 1356 N N . ARG A 1 175 ? -32.033 32.052 -17.632 1.00 38.28 175 ARG A N 1
ATOM 1357 C CA . ARG A 1 175 ? -33.207 31.186 -17.447 1.00 38.28 175 ARG A CA 1
ATOM 1358 C C . ARG A 1 175 ? -34.409 31.932 -16.845 1.00 38.28 175 ARG A C 1
ATOM 1360 O O . ARG A 1 175 ? -35.547 31.648 -17.214 1.00 38.28 175 ARG A O 1
ATOM 1367 N N . ASN A 1 176 ? -34.173 32.920 -15.980 1.00 39.59 176 ASN A N 1
ATOM 1368 C CA . ASN A 1 176 ? -35.231 33.761 -15.408 1.00 39.59 176 ASN A CA 1
ATOM 1369 C C . ASN A 1 176 ? -35.732 34.853 -16.371 1.00 39.59 176 ASN A C 1
ATOM 1371 O O . ASN A 1 176 ? -36.907 35.216 -16.317 1.00 39.59 176 ASN A O 1
ATOM 1375 N N . VAL A 1 177 ? -34.888 35.331 -17.292 1.00 40.91 177 VAL A N 1
ATOM 1376 C CA . VAL A 1 177 ? -35.286 36.267 -18.360 1.00 40.91 177 VAL A CA 1
ATOM 1377 C C . VAL A 1 177 ? -36.135 35.564 -19.430 1.00 40.91 177 VAL A C 1
ATOM 1379 O O . VAL A 1 177 ? -37.133 36.125 -19.883 1.00 40.91 177 VAL A O 1
ATOM 1382 N N . LEU A 1 178 ? -35.825 34.303 -19.757 1.00 38.62 178 LEU A N 1
ATOM 1383 C CA . LEU A 1 178 ? -36.578 33.484 -20.721 1.00 38.62 178 LEU A CA 1
ATOM 1384 C C . LEU A 1 178 ? -38.013 33.149 -20.281 1.00 38.62 178 LEU A C 1
ATOM 1386 O O . LEU A 1 178 ? -38.864 32.889 -21.125 1.00 38.62 178 LEU A O 1
ATOM 1390 N N . ARG A 1 179 ? -38.325 33.207 -18.981 1.00 44.81 179 ARG A N 1
ATOM 1391 C CA . ARG A 1 179 ? -39.688 32.969 -18.475 1.00 44.81 179 ARG A CA 1
ATOM 1392 C C . ARG A 1 179 ? -40.639 34.160 -18.625 1.00 44.81 179 ARG A C 1
ATOM 1394 O O . ARG A 1 179 ? -41.819 34.000 -18.332 1.00 44.81 179 ARG A O 1
ATOM 1401 N N . ARG A 1 180 ? -40.167 35.348 -19.034 1.00 39.75 180 ARG A N 1
ATOM 1402 C CA . ARG A 1 180 ? -40.971 36.583 -18.936 1.00 39.75 180 ARG A CA 1
ATOM 1403 C C . ARG A 1 180 ? -41.273 37.342 -20.228 1.00 39.75 180 ARG A C 1
ATOM 1405 O O . ARG A 1 180 ? -41.989 38.332 -20.129 1.00 39.75 180 ARG A O 1
ATOM 1412 N N . LYS A 1 181 ? -40.828 36.935 -21.424 1.00 35.34 181 LYS A N 1
ATOM 1413 C CA . LYS A 1 181 ? -41.234 37.640 -22.662 1.00 35.34 181 LYS A CA 1
ATOM 1414 C C . LYS A 1 181 ? -41.456 36.722 -23.863 1.00 35.34 181 LYS A C 1
ATOM 1416 O O . LYS A 1 181 ? -40.567 36.000 -24.294 1.00 35.34 181 LYS A O 1
ATOM 1421 N N . SER A 1 182 ? -42.647 36.841 -24.441 1.00 41.16 182 SER A N 1
ATOM 1422 C CA . SER A 1 182 ? -43.043 36.319 -25.745 1.00 41.16 182 SER A CA 1
ATOM 1423 C C . SER A 1 182 ? -42.470 37.180 -26.879 1.00 41.16 182 SER A C 1
ATOM 1425 O O . SER A 1 182 ? -42.850 38.348 -26.994 1.00 41.16 182 SER A O 1
ATOM 1427 N N . LYS A 1 183 ? -41.580 36.605 -27.703 1.00 39.53 183 LYS A N 1
ATOM 1428 C CA . LYS A 1 183 ? -41.503 36.695 -29.186 1.00 39.53 183 LYS A CA 1
ATOM 1429 C C . LYS A 1 183 ? -40.104 36.251 -29.679 1.00 39.53 183 LYS A C 1
ATOM 1431 O O . LYS A 1 183 ? -39.108 36.783 -29.188 1.00 39.53 183 LYS A O 1
ATOM 1436 N N . PRO A 1 184 ? -39.990 35.328 -30.657 1.00 45.69 184 PRO A N 1
ATOM 1437 C CA . PRO A 1 184 ? -38.713 34.748 -31.060 1.00 45.69 184 PRO A CA 1
ATOM 1438 C C . PRO A 1 184 ? -38.211 35.382 -32.363 1.00 45.69 184 PRO A C 1
ATOM 1440 O O . PRO A 1 184 ? -38.595 34.956 -33.443 1.00 45.69 184 PRO A O 1
ATOM 1443 N N . LYS A 1 185 ? -37.356 36.409 -32.294 1.00 36.66 185 LYS A N 1
ATOM 1444 C CA . LYS A 1 185 ? -36.563 36.840 -33.471 1.00 36.66 185 LYS A CA 1
ATOM 1445 C C . LYS A 1 185 ? -35.095 37.183 -33.173 1.00 36.66 185 LYS A C 1
ATOM 1447 O O . LYS A 1 185 ? -34.334 37.409 -34.100 1.00 36.66 185 LYS A O 1
ATOM 1452 N N . GLY A 1 186 ? -34.663 37.161 -31.909 1.00 38.91 186 GLY A N 1
ATOM 1453 C CA . GLY A 1 186 ? -33.290 37.538 -31.526 1.00 38.91 186 GLY A CA 1
ATOM 1454 C C . GLY A 1 186 ? -32.308 36.385 -31.276 1.00 38.91 186 GLY A C 1
ATOM 1455 O O . GLY A 1 186 ? -31.132 36.640 -31.046 1.00 38.91 186 GLY A O 1
ATOM 1456 N N . PHE A 1 187 ? -32.756 35.124 -31.280 1.00 39.03 187 PHE A N 1
ATOM 1457 C CA . PHE A 1 187 ? -31.928 34.005 -30.801 1.00 39.03 187 PHE A CA 1
ATOM 1458 C C . PHE A 1 187 ? -30.884 33.519 -31.826 1.00 39.03 187 PHE A C 1
ATOM 1460 O O . PHE A 1 187 ? -29.768 33.181 -31.440 1.00 39.03 187 PHE A O 1
ATOM 1467 N N . LEU A 1 188 ? -31.192 33.563 -33.129 1.00 39.88 188 LEU A N 1
ATOM 1468 C CA . LEU A 1 188 ? -30.275 33.090 -34.179 1.00 39.88 188 LEU A CA 1
ATOM 1469 C C . LEU A 1 188 ? -29.080 34.033 -34.413 1.00 39.88 188 LEU A C 1
ATOM 1471 O O . LEU A 1 188 ? -27.980 33.568 -34.696 1.00 39.88 188 LEU A O 1
ATOM 1475 N N . LEU A 1 189 ? -29.248 35.344 -34.202 1.00 34.19 189 LEU A N 1
ATOM 1476 C CA . LEU A 1 189 ? -28.170 36.319 -34.418 1.00 34.19 189 LEU A CA 1
ATOM 1477 C C . LEU A 1 189 ? -27.104 36.284 -33.302 1.00 34.19 189 LEU A C 1
ATOM 1479 O O . LEU A 1 189 ? -25.930 36.538 -33.557 1.00 34.19 189 LEU A O 1
ATOM 1483 N N . HIS A 1 190 ? -27.483 35.919 -32.071 1.00 35.84 190 HIS A N 1
ATOM 1484 C CA . HIS A 1 190 ? -26.546 35.849 -30.942 1.00 35.84 190 HIS A CA 1
ATOM 1485 C C . HIS A 1 190 ? -25.763 34.531 -30.860 1.00 35.84 190 HIS A C 1
ATOM 1487 O O . HIS A 1 190 ? -24.636 34.536 -30.369 1.00 35.84 190 HIS A O 1
ATOM 1493 N N . LEU A 1 191 ? -26.298 33.429 -31.398 1.00 37.25 191 LEU A N 1
ATOM 1494 C CA . LEU A 1 191 ? -25.549 32.176 -31.558 1.00 37.25 191 LEU A CA 1
ATOM 1495 C C . LEU A 1 191 ? -24.518 32.264 -32.695 1.00 37.25 191 LEU A C 1
ATOM 1497 O O . LEU A 1 191 ? -23.396 31.793 -32.524 1.00 37.25 191 LEU A O 1
ATOM 1501 N N . GLY A 1 192 ? -24.846 32.954 -33.795 1.00 34.81 192 GLY A N 1
ATOM 1502 C CA . GLY A 1 192 ? -23.899 33.210 -34.888 1.00 34.81 192 GLY A CA 1
ATOM 1503 C C . GLY A 1 192 ? -22.705 34.081 -34.473 1.00 34.81 192 GLY A C 1
ATOM 1504 O O . GLY A 1 192 ? -21.571 33.795 -34.847 1.00 34.81 192 GLY A O 1
ATOM 1505 N N . LEU A 1 193 ? -22.927 35.092 -33.623 1.00 31.27 193 LEU A N 1
ATOM 1506 C CA . LEU A 1 193 ? -21.856 35.959 -33.107 1.00 31.27 193 LEU A CA 1
ATOM 1507 C C . LEU A 1 193 ? -20.967 35.280 -32.051 1.00 31.27 193 LEU A C 1
ATOM 1509 O O . LEU A 1 193 ? -19.778 35.583 -31.977 1.00 31.27 193 LEU A O 1
ATOM 1513 N N . ALA A 1 194 ? -21.507 34.341 -31.266 1.00 31.91 194 ALA A N 1
ATOM 1514 C CA . ALA A 1 194 ? -20.718 33.553 -30.316 1.00 31.91 194 ALA A CA 1
ATOM 1515 C C . ALA A 1 194 ? -19.857 32.480 -31.011 1.00 31.91 194 ALA A C 1
ATOM 1517 O O . ALA A 1 194 ? -18.751 32.200 -30.555 1.00 31.91 194 ALA A O 1
ATOM 1518 N N . ALA A 1 195 ? -20.330 31.923 -32.132 1.00 36.75 195 ALA A N 1
ATOM 1519 C CA . ALA A 1 195 ? -19.562 30.988 -32.955 1.00 36.75 195 ALA A CA 1
ATOM 1520 C C . ALA A 1 195 ? -18.491 31.694 -33.810 1.00 36.75 195 ALA A C 1
ATOM 1522 O O . ALA A 1 195 ? -17.404 31.157 -33.989 1.00 36.75 195 ALA A O 1
ATOM 1523 N N . GLY A 1 196 ? -18.752 32.920 -34.282 1.00 30.08 196 GLY A N 1
ATOM 1524 C CA . GLY A 1 196 ? -17.808 33.690 -35.104 1.00 30.08 196 GLY A CA 1
ATOM 1525 C C . GLY A 1 196 ? -16.618 34.305 -34.350 1.00 30.08 196 GLY A C 1
ATOM 1526 O O . GLY A 1 196 ? -15.623 34.657 -34.977 1.00 30.08 196 GLY A O 1
ATOM 1527 N N . LEU A 1 197 ? -16.688 34.427 -33.018 1.00 28.47 197 LEU A N 1
ATOM 1528 C CA . LEU A 1 197 ? -15.613 34.994 -32.183 1.00 28.47 197 LEU A CA 1
ATOM 1529 C C . LEU A 1 197 ? -14.708 33.942 -31.522 1.00 28.47 197 LEU A C 1
ATOM 1531 O O . LEU A 1 197 ? -13.734 34.300 -30.860 1.00 28.47 197 LEU A O 1
ATOM 1535 N N . LEU A 1 198 ? -14.983 32.654 -31.725 1.00 28.62 198 LEU A N 1
ATOM 1536 C CA . LEU A 1 198 ? -14.113 31.564 -31.298 1.00 28.62 198 LEU A CA 1
ATOM 1537 C C . LEU A 1 198 ? -13.466 30.957 -32.544 1.00 28.62 198 LEU A C 1
ATOM 1539 O O . LEU A 1 198 ? -14.108 30.229 -33.293 1.00 28.62 198 LEU A O 1
ATOM 1543 N N . ARG A 1 199 ? -12.173 31.226 -32.765 1.00 31.19 199 ARG A N 1
ATOM 1544 C CA . ARG A 1 199 ? -11.353 30.323 -33.584 1.00 31.19 199 ARG A CA 1
ATOM 1545 C C . ARG A 1 199 ? -11.306 28.987 -32.846 1.00 31.19 199 ARG A C 1
ATOM 1547 O O . ARG A 1 199 ? -10.602 28.858 -31.849 1.00 31.19 199 ARG A O 1
ATOM 1554 N N . VAL A 1 200 ? -12.127 28.043 -33.289 1.00 31.80 200 VAL A N 1
ATOM 1555 C CA . VAL A 1 200 ? -12.174 26.681 -32.763 1.00 31.80 200 VAL A CA 1
ATOM 1556 C C . VAL A 1 200 ? -11.155 25.857 -33.540 1.00 31.80 200 VAL A C 1
ATOM 1558 O O . VAL A 1 200 ? -11.388 25.513 -34.694 1.00 31.80 200 VAL A O 1
ATOM 1561 N N . GLU A 1 201 ? -10.021 25.566 -32.908 1.00 31.34 201 GLU A N 1
ATOM 1562 C CA . GLU A 1 201 ? -9.204 24.414 -33.286 1.00 31.34 201 GLU A CA 1
ATOM 1563 C C . GLU A 1 201 ? -9.875 23.128 -32.779 1.00 31.34 201 GLU A C 1
ATOM 1565 O O . GLU A 1 201 ? -10.520 23.093 -31.725 1.00 31.34 201 GLU A O 1
ATOM 1570 N N . GLU A 1 202 ? -9.744 22.075 -33.578 1.00 35.81 202 GLU A N 1
ATOM 1571 C CA . GLU A 1 202 ? -10.310 20.739 -33.413 1.00 35.81 202 GLU A CA 1
ATOM 1572 C C . GLU A 1 202 ? -9.935 20.099 -32.063 1.00 35.81 202 GLU A C 1
ATOM 1574 O O . GLU A 1 202 ? -8.907 19.445 -31.945 1.00 35.81 202 GLU A O 1
ATOM 1579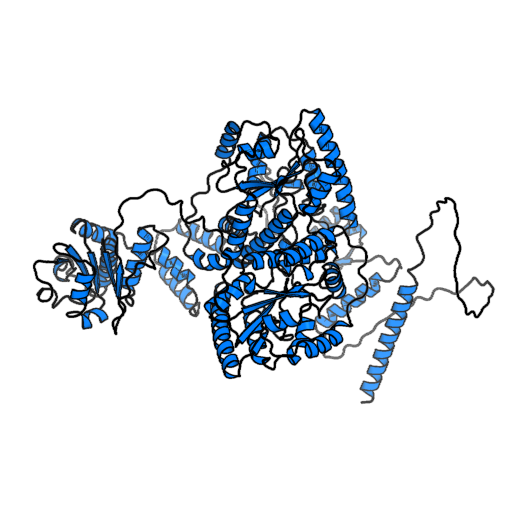 N N . SER A 1 203 ? -10.737 20.270 -31.004 1.00 34.94 203 SER A N 1
ATOM 1580 C CA . SER A 1 203 ? -10.580 19.461 -29.771 1.00 34.94 203 SER A CA 1
ATOM 1581 C C . SER A 1 203 ? -11.747 19.534 -28.773 1.00 34.94 203 SER A C 1
ATOM 1583 O O . SER A 1 203 ? -11.558 19.324 -27.577 1.00 34.94 203 SER A O 1
ATOM 1585 N N . ASN A 1 204 ? -12.989 19.770 -29.215 1.00 32.94 204 ASN A N 1
ATOM 1586 C CA . ASN A 1 204 ? -14.153 19.786 -28.309 1.00 32.94 204 ASN A CA 1
ATOM 1587 C C . ASN A 1 204 ? -15.128 18.616 -28.535 1.00 32.94 204 ASN A C 1
ATOM 1589 O O . ASN A 1 204 ? -16.301 18.797 -28.860 1.00 32.94 204 ASN A O 1
ATOM 1593 N N . LEU A 1 205 ? -14.658 17.393 -28.260 1.00 40.06 205 LEU A N 1
ATOM 1594 C CA . LEU A 1 205 ? -15.490 16.176 -28.216 1.00 40.06 205 LEU A CA 1
ATOM 1595 C C . LEU A 1 205 ? -16.602 16.244 -27.144 1.00 40.06 205 LEU A C 1
ATOM 1597 O O . LEU A 1 205 ? -17.631 15.581 -27.266 1.00 40.06 205 LEU A O 1
ATOM 1601 N N . GLY A 1 206 ? -16.444 17.088 -26.115 1.00 37.25 206 GLY A N 1
ATOM 1602 C CA . GLY A 1 206 ? -17.438 17.273 -25.051 1.00 37.25 206 GLY A CA 1
ATOM 1603 C C . GLY A 1 206 ? -18.719 17.991 -25.493 1.00 37.25 206 GLY A C 1
ATOM 1604 O O . GLY A 1 206 ? -19.800 17.660 -25.006 1.00 37.25 206 GLY A O 1
ATOM 1605 N N . LEU A 1 207 ? -18.626 18.933 -26.442 1.00 33.31 207 LEU A N 1
ATOM 1606 C CA . LEU A 1 207 ? -19.797 19.629 -26.991 1.00 33.31 207 LEU A CA 1
ATOM 1607 C C . LEU A 1 207 ? -20.571 18.719 -27.953 1.00 33.31 207 LEU A C 1
ATOM 1609 O O . LEU A 1 207 ? -21.796 18.680 -27.897 1.00 33.31 207 LEU A O 1
ATOM 1613 N N . ILE A 1 208 ? -19.854 17.926 -28.754 1.00 37.09 208 ILE A N 1
ATOM 1614 C CA . ILE A 1 208 ? -20.439 16.911 -29.640 1.00 37.09 208 ILE A CA 1
ATOM 1615 C C . ILE A 1 208 ? -21.166 15.845 -28.808 1.00 37.09 208 ILE A C 1
ATOM 1617 O O . ILE A 1 208 ? -22.320 15.544 -29.084 1.00 37.09 208 ILE A O 1
ATOM 1621 N N . SER A 1 209 ? -20.564 15.361 -27.715 1.00 35.16 209 SER A N 1
ATOM 1622 C CA . SER A 1 209 ? -21.205 14.400 -26.800 1.00 35.16 209 SER A CA 1
ATOM 1623 C C . SER A 1 209 ? -22.436 14.966 -26.073 1.00 35.16 209 SER A C 1
ATOM 1625 O O . SER A 1 209 ? -23.389 14.236 -25.798 1.00 35.16 209 SER A O 1
ATOM 1627 N N . PHE A 1 210 ? -22.435 16.264 -25.754 1.00 35.19 210 PHE A N 1
ATOM 1628 C CA . PHE A 1 210 ? -23.581 16.941 -25.144 1.00 35.19 210 PHE A CA 1
ATOM 1629 C C . PHE A 1 210 ? -24.730 17.157 -26.140 1.00 35.19 210 PHE A C 1
ATOM 1631 O O . PHE A 1 210 ? -25.888 16.960 -25.774 1.00 35.19 210 PHE A O 1
ATOM 1638 N N . LEU A 1 211 ? -24.422 17.528 -27.387 1.00 38.81 211 LEU A N 1
ATOM 1639 C CA . LEU A 1 211 ? -25.414 17.693 -28.454 1.00 38.81 211 LEU A CA 1
ATOM 1640 C C . LEU A 1 211 ? -26.006 16.338 -28.875 1.00 38.81 211 LEU A C 1
ATOM 1642 O O . LEU A 1 211 ? -27.224 16.218 -28.961 1.00 38.81 211 LEU A O 1
ATOM 1646 N N . ASP A 1 212 ? -25.183 15.292 -28.977 1.00 44.00 212 ASP A N 1
ATOM 1647 C CA . ASP A 1 212 ? -25.608 13.912 -29.275 1.00 44.00 212 ASP A CA 1
ATOM 1648 C C . ASP A 1 212 ? -26.559 13.324 -28.210 1.00 44.00 212 ASP A C 1
ATOM 1650 O O . ASP A 1 212 ? -27.385 12.455 -28.480 1.00 44.00 212 ASP A O 1
ATOM 1654 N N . LYS A 1 213 ? -26.496 13.835 -26.974 1.00 39.34 213 LYS A N 1
ATOM 1655 C CA . LYS A 1 213 ? -27.370 13.431 -25.860 1.00 39.34 213 LYS A CA 1
ATOM 1656 C C . LYS A 1 213 ? -28.777 14.039 -25.927 1.00 39.34 213 LYS A C 1
ATOM 1658 O O . LYS A 1 213 ? -29.670 13.573 -25.218 1.00 39.34 213 LYS A O 1
ATOM 1663 N N . HIS A 1 214 ? -28.966 15.089 -26.721 1.00 42.84 214 HIS A N 1
ATOM 1664 C CA . HIS A 1 214 ? -30.199 15.880 -26.765 1.00 42.84 214 HIS A CA 1
ATOM 1665 C C . HIS A 1 214 ? -30.823 15.977 -28.163 1.00 42.84 214 HIS A C 1
ATOM 1667 O O . HIS A 1 214 ? -31.812 16.687 -28.335 1.00 42.84 214 HIS A O 1
ATOM 1673 N N . LEU A 1 215 ? -30.295 15.232 -29.136 1.00 50.53 215 LEU A N 1
ATOM 1674 C CA . LEU A 1 215 ? -30.935 15.016 -30.431 1.00 50.53 215 LEU A CA 1
ATOM 1675 C C . LEU A 1 215 ? -32.051 13.973 -30.280 1.00 50.53 215 LEU A C 1
ATOM 1677 O O . LEU A 1 215 ? -31.870 12.785 -30.533 1.00 50.53 215 LEU A O 1
ATOM 1681 N N . GLU A 1 216 ? -33.219 14.414 -29.818 1.00 63.88 216 GLU A N 1
ATOM 1682 C CA . GLU A 1 216 ? -34.450 13.645 -29.995 1.00 63.88 216 GLU A CA 1
ATOM 1683 C C . GLU A 1 216 ? -34.960 13.869 -31.422 1.00 63.88 216 GLU A C 1
ATOM 1685 O O . GLU A 1 216 ? -35.059 15.010 -31.881 1.00 63.88 216 GLU A O 1
ATOM 1690 N N . TYR A 1 217 ? -35.281 12.786 -32.138 1.00 76.25 217 TYR A N 1
ATOM 1691 C CA . TYR A 1 217 ? -35.929 12.908 -33.443 1.00 76.25 217 TYR A CA 1
ATOM 1692 C C . TYR A 1 217 ? -37.232 13.692 -33.302 1.00 76.25 217 TYR A C 1
ATOM 1694 O O . TYR A 1 217 ? -37.966 13.502 -32.328 1.00 76.25 217 TYR A O 1
ATOM 1702 N N . ASN A 1 218 ? -37.533 14.534 -34.291 1.00 83.06 218 ASN A N 1
ATOM 1703 C CA . ASN A 1 218 ? -38.769 15.308 -34.340 1.00 83.06 218 ASN A CA 1
ATOM 1704 C C . ASN A 1 218 ? -39.996 14.405 -34.082 1.00 83.06 218 ASN A C 1
ATOM 1706 O O . ASN A 1 218 ? -40.093 13.307 -34.631 1.00 83.06 218 ASN A O 1
ATOM 1710 N N . GLN A 1 219 ? -40.945 14.865 -33.262 1.00 76.56 219 GLN A N 1
ATOM 1711 C CA . GLN A 1 219 ? -42.132 14.087 -32.885 1.00 76.56 219 GLN A CA 1
ATOM 1712 C C . GLN A 1 219 ? -42.948 13.608 -34.103 1.00 76.56 219 GLN A C 1
ATOM 1714 O O . GLN A 1 219 ? -43.488 12.503 -34.077 1.00 76.56 219 GLN A O 1
ATOM 1719 N N . GLY A 1 220 ? -42.979 14.380 -35.196 1.00 82.44 220 GLY A N 1
ATOM 1720 C CA . GLY A 1 220 ? -43.611 13.983 -36.457 1.00 82.44 220 GLY A CA 1
ATOM 1721 C C . GLY A 1 220 ? -42.932 12.779 -37.119 1.00 82.44 220 GLY A C 1
ATOM 1722 O O . GLY A 1 220 ? -43.618 11.847 -37.532 1.00 82.44 220 GLY A O 1
ATOM 1723 N N . ILE A 1 221 ? -41.593 12.742 -37.126 1.00 81.88 221 ILE A N 1
ATOM 1724 C CA . ILE A 1 221 ? -40.788 11.608 -37.622 1.00 81.88 221 ILE A CA 1
ATOM 1725 C C . ILE A 1 221 ? -41.070 10.358 -36.784 1.00 81.88 221 ILE A C 1
ATOM 1727 O O . ILE A 1 221 ? -41.261 9.270 -37.328 1.00 81.88 221 ILE A O 1
ATOM 1731 N N . GLN A 1 222 ? -41.147 10.503 -35.457 1.00 83.19 222 GLN A N 1
ATOM 1732 C CA . GLN A 1 222 ? -41.448 9.387 -34.556 1.00 83.19 222 GLN A CA 1
ATOM 1733 C C . GLN A 1 222 ? -42.857 8.826 -34.791 1.00 83.19 222 GLN A C 1
ATOM 1735 O O . GLN A 1 222 ? -43.026 7.609 -34.867 1.00 83.19 222 GLN A O 1
ATOM 1740 N N . MET A 1 223 ? -43.863 9.693 -34.953 1.00 80.62 223 MET A N 1
ATOM 1741 C CA . MET A 1 223 ? -45.242 9.281 -35.236 1.00 80.62 223 MET A CA 1
ATOM 1742 C C . MET A 1 223 ? -45.375 8.608 -36.605 1.00 80.62 223 MET A C 1
ATOM 1744 O O . MET A 1 223 ? -45.999 7.551 -36.705 1.00 80.62 223 MET A O 1
ATOM 1748 N N . ALA A 1 224 ? -44.756 9.174 -37.645 1.00 81.69 224 ALA A N 1
ATOM 1749 C CA . ALA A 1 224 ? -44.736 8.580 -38.978 1.00 81.69 224 ALA A CA 1
ATOM 1750 C C . ALA A 1 224 ? -44.066 7.197 -38.952 1.00 81.69 224 ALA A C 1
ATOM 1752 O O . ALA A 1 224 ? -44.652 6.217 -39.410 1.00 81.69 224 ALA A O 1
ATOM 1753 N N . THR A 1 225 ? -42.897 7.093 -38.312 1.00 87.94 225 THR A N 1
ATOM 1754 C CA . THR A 1 225 ? -42.175 5.824 -38.137 1.00 87.94 225 THR A CA 1
ATOM 1755 C C . THR A 1 225 ? -43.022 4.791 -37.397 1.00 87.94 225 THR A C 1
ATOM 1757 O O . THR A 1 225 ? -43.093 3.638 -37.817 1.00 87.94 225 THR A O 1
ATOM 1760 N N . GLN A 1 226 ? -43.712 5.180 -36.322 1.00 87.50 226 GLN A N 1
ATOM 1761 C CA . GLN A 1 226 ? -44.562 4.258 -35.571 1.00 87.50 226 GLN A CA 1
ATOM 1762 C C . GLN A 1 226 ? -45.747 3.753 -36.406 1.00 87.50 226 GLN A C 1
ATOM 1764 O O . GLN A 1 226 ? -46.074 2.571 -36.339 1.00 87.50 226 GLN A O 1
ATOM 1769 N N . ASN A 1 227 ? -46.354 4.607 -37.235 1.00 86.44 227 ASN A N 1
ATOM 1770 C CA . ASN A 1 227 ? -47.421 4.196 -38.151 1.00 86.44 227 ASN A CA 1
ATOM 1771 C C . ASN A 1 227 ? -46.942 3.159 -39.174 1.00 86.44 227 ASN A C 1
ATOM 1773 O O . ASN A 1 227 ? -47.697 2.255 -39.522 1.00 86.44 227 ASN A O 1
ATOM 1777 N N . ILE A 1 228 ? -45.694 3.267 -39.630 1.00 84.69 228 ILE A N 1
ATOM 1778 C CA . ILE A 1 228 ? -45.074 2.286 -40.527 1.00 84.69 228 ILE A CA 1
ATOM 1779 C C . ILE A 1 228 ? -44.761 0.994 -39.781 1.00 84.69 228 ILE A C 1
ATOM 1781 O O . ILE A 1 228 ? -45.138 -0.075 -40.246 1.00 84.69 228 ILE A O 1
ATOM 1785 N N . LEU A 1 229 ? -44.138 1.076 -38.604 1.00 86.00 229 LEU A N 1
ATOM 1786 C CA . LEU A 1 229 ? -43.836 -0.094 -37.776 1.00 86.00 229 LEU A CA 1
ATOM 1787 C C . LEU A 1 229 ? -45.094 -0.907 -37.445 1.00 86.00 229 LEU A C 1
ATOM 1789 O O . LEU A 1 229 ? -45.019 -2.126 -37.386 1.00 86.00 229 LEU A O 1
ATOM 1793 N N . ASN A 1 230 ? -46.249 -0.253 -37.295 1.00 87.75 230 ASN A N 1
ATOM 1794 C CA . ASN A 1 230 ? -47.535 -0.922 -37.082 1.00 87.75 230 ASN A CA 1
ATOM 1795 C C . ASN A 1 230 ? -48.055 -1.677 -38.323 1.00 87.75 230 ASN A C 1
ATOM 1797 O O . ASN A 1 230 ? -48.927 -2.530 -38.183 1.00 87.75 230 ASN A O 1
ATOM 1801 N N . LYS A 1 231 ? -47.563 -1.347 -39.526 1.00 86.50 231 LYS A N 1
ATOM 1802 C CA . LYS A 1 231 ? -47.874 -2.037 -40.791 1.00 86.50 231 LYS A CA 1
ATOM 1803 C C . LYS A 1 231 ? -46.839 -3.108 -41.149 1.00 86.50 231 LYS A C 1
ATOM 1805 O O . LYS A 1 231 ? -47.131 -3.970 -41.972 1.00 86.50 231 LYS A O 1
ATOM 1810 N N . LEU A 1 232 ? -45.642 -3.046 -40.563 1.00 85.69 232 LEU A N 1
ATOM 1811 C CA . LEU A 1 232 ? -44.618 -4.075 -40.717 1.00 85.69 232 LEU A CA 1
ATOM 1812 C C . LEU A 1 232 ? -44.969 -5.306 -39.863 1.00 85.69 232 LEU A C 1
ATOM 1814 O O . LEU A 1 232 ? -45.587 -5.169 -38.804 1.00 85.69 232 LEU A O 1
ATOM 1818 N N . PRO A 1 233 ? -44.552 -6.517 -40.270 1.00 87.31 233 PRO A N 1
ATOM 1819 C CA . PRO A 1 233 ? -44.618 -7.685 -39.403 1.00 87.31 233 PRO A CA 1
ATOM 1820 C C . PRO A 1 233 ? -43.900 -7.426 -38.076 1.00 87.31 233 PRO A C 1
ATOM 1822 O O . PRO A 1 233 ? -42.883 -6.735 -38.026 1.00 87.31 233 PRO A O 1
ATOM 1825 N N . THR A 1 234 ? -44.390 -8.037 -36.995 1.00 81.94 234 THR A N 1
ATOM 1826 C CA . THR A 1 234 ? -43.783 -7.933 -35.652 1.00 81.94 234 THR A CA 1
ATOM 1827 C C . THR A 1 234 ? -42.322 -8.393 -35.617 1.00 81.94 234 THR A C 1
ATOM 1829 O O . THR A 1 234 ? -41.574 -8.006 -34.719 1.00 81.94 234 THR A O 1
ATOM 1832 N N . ALA A 1 235 ? -41.916 -9.188 -36.608 1.00 86.50 235 ALA A N 1
ATOM 1833 C CA . ALA A 1 235 ? -40.578 -9.703 -36.815 1.00 86.50 235 ALA A CA 1
ATOM 1834 C C . ALA A 1 235 ? -40.096 -9.378 -38.237 1.00 86.50 235 ALA A C 1
ATOM 1836 O O . ALA A 1 235 ? -40.589 -9.946 -39.209 1.00 86.50 235 ALA A O 1
ATOM 1837 N N . PHE A 1 236 ? -39.111 -8.489 -38.361 1.00 92.12 236 PHE A N 1
ATOM 1838 C CA . PHE A 1 236 ? -38.441 -8.203 -39.631 1.00 92.12 236 PHE A CA 1
ATOM 1839 C C . PHE A 1 236 ? -36.937 -8.033 -39.421 1.00 92.12 236 PHE A C 1
ATOM 1841 O O . PHE A 1 236 ? -36.490 -7.650 -38.337 1.00 92.12 236 PHE A O 1
ATOM 1848 N N . ASN A 1 237 ? -36.149 -8.310 -40.453 1.00 91.12 237 ASN A N 1
ATOM 1849 C CA . ASN A 1 237 ? -34.722 -8.022 -40.474 1.00 91.12 237 ASN A CA 1
ATOM 1850 C C . ASN A 1 237 ? -34.461 -6.691 -41.190 1.00 91.12 237 ASN A C 1
ATOM 1852 O O . ASN A 1 237 ? -35.247 -6.276 -42.038 1.00 91.12 237 ASN A O 1
ATOM 1856 N N . GLY A 1 238 ? -33.372 -6.012 -40.840 1.00 94.12 238 GLY A N 1
ATOM 1857 C CA . GLY A 1 238 ? -33.028 -4.697 -41.368 1.00 94.12 238 GLY A CA 1
ATOM 1858 C C . GLY A 1 238 ? -31.701 -4.704 -42.117 1.00 94.12 238 GLY A C 1
ATOM 1859 O O . GLY A 1 238 ? -30.706 -5.196 -41.584 1.00 94.12 238 GLY A O 1
ATOM 1860 N N . LEU A 1 239 ? -31.673 -4.110 -43.308 1.00 92.25 239 LEU A N 1
ATOM 1861 C CA . LEU A 1 239 ? -30.469 -3.916 -44.115 1.00 92.25 239 LEU A CA 1
ATOM 1862 C C . LEU A 1 239 ? -30.307 -2.435 -44.474 1.00 92.25 239 LEU A C 1
ATOM 1864 O O . LEU A 1 239 ? -31.243 -1.816 -44.974 1.00 92.25 239 LEU A O 1
ATOM 1868 N N . HIS A 1 240 ? -29.121 -1.873 -44.239 1.00 92.44 240 HIS A N 1
ATOM 1869 C CA . HIS A 1 240 ? -28.768 -0.525 -44.693 1.00 92.44 240 HIS A CA 1
ATOM 1870 C C . HIS A 1 240 ? -27.763 -0.584 -45.849 1.00 92.44 240 HIS A C 1
ATOM 1872 O O . HIS A 1 240 ? -26.683 -1.158 -45.695 1.00 92.44 240 HIS A O 1
ATOM 1878 N N . LEU A 1 241 ? -28.093 0.037 -46.983 1.00 86.56 241 LEU A N 1
ATOM 1879 C CA . LEU A 1 241 ? -27.274 0.068 -48.197 1.00 86.56 241 LEU A CA 1
ATOM 1880 C C . LEU A 1 241 ? -26.766 1.489 -48.472 1.00 86.56 241 LEU A C 1
ATOM 1882 O O . LEU A 1 241 ? -27.563 2.366 -48.807 1.00 86.56 241 LEU A O 1
ATOM 1886 N N . SER A 1 242 ? -25.448 1.707 -48.369 1.00 82.94 242 SER A N 1
ATOM 1887 C CA . SER A 1 242 ? -24.841 2.987 -48.770 1.00 82.94 242 SER A CA 1
ATOM 1888 C C . SER A 1 242 ? -24.620 3.062 -50.289 1.00 82.94 242 SER A C 1
ATOM 1890 O O . SER A 1 242 ? -24.529 2.013 -50.943 1.00 82.94 242 SER A O 1
ATOM 1892 N N . PRO A 1 243 ? -24.452 4.266 -50.863 1.00 76.00 243 PRO A N 1
ATOM 1893 C CA . PRO A 1 243 ? -24.188 4.445 -52.288 1.00 76.00 243 PRO A CA 1
ATOM 1894 C C . PRO A 1 243 ? -22.927 3.741 -52.791 1.00 76.00 243 PRO A C 1
ATOM 1896 O O . PRO A 1 243 ? -22.910 3.213 -53.904 1.00 76.00 243 PRO A O 1
ATOM 1899 N N . GLU A 1 244 ? -21.870 3.676 -51.978 1.00 70.94 244 GLU A N 1
ATOM 1900 C CA . GLU A 1 244 ? -20.649 2.935 -52.318 1.00 70.94 244 GLU A CA 1
ATOM 1901 C C . GLU A 1 244 ? -20.911 1.432 -52.382 1.00 70.94 244 GLU A C 1
ATOM 1903 O O . GLU A 1 244 ? -20.364 0.742 -53.240 1.00 70.94 244 GLU A O 1
ATOM 1908 N N . THR A 1 245 ? -21.791 0.943 -51.507 1.00 67.12 245 THR A N 1
ATOM 1909 C CA . THR A 1 245 ? -22.172 -0.468 -51.445 1.00 67.12 245 THR A CA 1
ATOM 1910 C C . THR A 1 245 ? -23.022 -0.856 -52.657 1.00 67.12 245 THR A C 1
ATOM 1912 O O . THR A 1 245 ? -22.833 -1.922 -53.235 1.00 67.12 245 THR A O 1
ATOM 1915 N N . TYR A 1 246 ? -23.925 0.022 -53.106 1.00 66.12 246 TYR A N 1
ATOM 1916 C CA . TYR A 1 246 ? -24.790 -0.239 -54.263 1.00 66.12 246 TYR A CA 1
ATOM 1917 C C . TYR A 1 246 ? -23.999 -0.590 -55.535 1.00 66.12 246 TYR A C 1
ATOM 1919 O O . TYR A 1 246 ? -24.410 -1.441 -56.323 1.00 66.12 246 TYR A O 1
ATOM 1927 N N . LYS A 1 247 ? -22.809 -0.003 -55.710 1.00 64.62 247 LYS A N 1
ATOM 1928 C CA . LYS A 1 247 ? -21.951 -0.240 -56.883 1.00 64.62 247 LYS A CA 1
ATOM 1929 C C . LYS A 1 247 ? -21.396 -1.668 -56.971 1.00 64.62 247 LYS A C 1
ATOM 1931 O O . LYS A 1 247 ? -20.979 -2.076 -58.051 1.00 64.62 247 LYS A O 1
ATOM 1936 N N . THR A 1 248 ? -21.395 -2.433 -55.878 1.00 63.12 248 THR A N 1
ATOM 1937 C CA . THR A 1 248 ? -20.849 -3.803 -55.811 1.00 63.12 248 THR A CA 1
ATOM 1938 C C . THR A 1 248 ? -21.931 -4.883 -55.634 1.00 63.12 248 THR A C 1
ATOM 1940 O O . THR A 1 248 ? -21.621 -6.071 -55.522 1.00 63.12 248 THR A O 1
ATOM 1943 N N . LEU A 1 249 ? -23.215 -4.500 -55.629 1.00 64.88 249 LEU A N 1
ATOM 1944 C CA . LEU A 1 249 ? -24.256 -5.209 -54.878 1.00 64.88 249 LEU A CA 1
ATOM 1945 C C . LEU A 1 249 ? -24.800 -6.556 -55.418 1.00 64.88 249 LEU A C 1
ATOM 1947 O O . LEU A 1 249 ? -25.165 -7.378 -54.577 1.00 64.88 249 LEU A O 1
ATOM 1951 N N . PRO A 1 250 ? -24.874 -6.887 -56.725 1.00 56.66 250 PRO A N 1
ATOM 1952 C CA . PRO A 1 250 ? -25.657 -8.072 -57.108 1.00 56.66 250 PRO A CA 1
ATOM 1953 C C . PRO A 1 250 ? -25.023 -9.435 -56.777 1.00 56.66 250 PRO A C 1
ATOM 1955 O O . PRO A 1 250 ? -25.750 -10.409 -56.612 1.00 56.66 250 PRO A O 1
ATOM 1958 N N . LYS A 1 251 ? -23.687 -9.553 -56.685 1.00 59.50 251 LYS A N 1
ATOM 1959 C CA . LYS A 1 251 ? -23.022 -10.878 -56.640 1.00 59.50 251 LYS A CA 1
ATOM 1960 C C . LYS A 1 251 ? -22.571 -11.351 -55.258 1.00 59.50 251 LYS A C 1
ATOM 1962 O O . LYS A 1 251 ? -22.478 -12.556 -55.051 1.00 59.50 251 LYS A O 1
ATOM 1967 N N . GLU A 1 252 ? -22.313 -10.447 -54.315 1.00 67.50 252 GLU A N 1
ATOM 1968 C CA . GLU A 1 252 ? -21.726 -10.825 -53.017 1.00 67.50 252 GLU A CA 1
ATOM 1969 C C . GLU A 1 252 ? -22.675 -10.684 -51.826 1.00 67.50 252 GLU A C 1
ATOM 1971 O O . GLU A 1 252 ? -22.510 -11.381 -50.826 1.00 67.50 252 GLU A O 1
ATOM 1976 N N . VAL A 1 253 ? -23.675 -9.803 -51.906 1.00 70.75 253 VAL A N 1
ATOM 1977 C CA . VAL A 1 253 ? -24.545 -9.499 -50.759 1.00 70.75 253 VAL A CA 1
ATOM 1978 C C . VAL A 1 253 ? -25.599 -10.585 -50.550 1.00 70.75 253 VAL A C 1
ATOM 1980 O O . VAL A 1 253 ? -25.866 -10.959 -49.412 1.00 70.75 253 VAL A O 1
ATOM 1983 N N . VAL A 1 254 ? -26.151 -11.149 -51.628 1.00 71.50 254 VAL A N 1
ATOM 1984 C CA . VAL A 1 254 ? -27.185 -12.196 -51.543 1.00 71.50 254 VAL A CA 1
ATOM 1985 C C . VAL A 1 254 ? -26.679 -13.467 -50.839 1.00 71.50 254 VAL A C 1
ATOM 1987 O O . VAL A 1 254 ? -27.331 -13.887 -49.881 1.00 71.50 254 VAL A O 1
ATOM 1990 N N . PRO A 1 255 ? -25.515 -14.053 -51.200 1.00 74.25 255 PRO A N 1
ATOM 1991 C CA . PRO A 1 255 ? -24.968 -15.194 -50.463 1.00 74.25 255 PRO A CA 1
ATOM 1992 C C . PRO A 1 255 ? -24.726 -14.876 -48.984 1.00 74.25 255 PRO A C 1
ATOM 1994 O O . PRO A 1 255 ? -25.049 -15.682 -48.119 1.00 74.25 255 PRO A O 1
ATOM 1997 N N . LYS A 1 256 ? -24.246 -13.665 -48.681 1.00 72.56 256 LYS A N 1
ATOM 1998 C CA . LYS A 1 256 ? -23.968 -13.221 -47.310 1.00 72.56 256 LYS A CA 1
ATOM 1999 C C . LYS A 1 256 ? -25.232 -13.026 -46.470 1.00 72.56 256 LYS A C 1
ATOM 2001 O O . LYS A 1 256 ? -25.222 -13.332 -45.281 1.00 72.56 256 LYS A O 1
ATOM 2006 N N . LEU A 1 257 ? -26.329 -12.551 -47.063 1.00 72.81 257 LEU A N 1
ATOM 2007 C CA . LEU A 1 257 ? -27.635 -12.504 -46.397 1.00 72.81 257 LEU A CA 1
ATOM 2008 C C . LEU A 1 257 ? -28.154 -13.923 -46.116 1.00 72.81 257 LEU A C 1
ATOM 2010 O O . LEU A 1 257 ? -28.629 -14.197 -45.017 1.00 72.81 257 LEU A O 1
ATOM 2014 N N . MET A 1 258 ? -27.983 -14.856 -47.054 1.00 74.25 258 MET A N 1
ATOM 2015 C CA . MET A 1 258 ? -28.346 -16.260 -46.832 1.00 74.25 258 MET A CA 1
ATOM 2016 C C . MET A 1 258 ? -27.503 -16.902 -45.714 1.00 74.25 258 MET A C 1
ATOM 2018 O O . MET A 1 258 ? -28.056 -17.508 -44.797 1.00 74.25 258 MET A O 1
ATOM 2022 N N . GLU A 1 259 ? -26.181 -16.702 -45.711 1.00 73.38 259 GLU A N 1
ATOM 2023 C CA . GLU A 1 259 ? -25.270 -17.152 -44.641 1.00 73.38 259 GLU A CA 1
ATOM 2024 C C . GLU A 1 259 ? -25.610 -16.530 -43.281 1.00 73.38 259 GLU A C 1
ATOM 2026 O O . GLU A 1 259 ? -25.545 -17.182 -42.233 1.00 73.38 259 GLU A O 1
ATOM 2031 N N . ALA A 1 260 ? -26.038 -15.266 -43.288 1.00 66.12 260 ALA A N 1
ATOM 2032 C CA . ALA A 1 260 ? -26.471 -14.560 -42.097 1.00 66.12 260 ALA A CA 1
ATOM 2033 C C . ALA A 1 260 ? -27.775 -15.119 -41.499 1.00 66.12 260 ALA A C 1
ATOM 2035 O O . ALA A 1 260 ? -28.098 -14.769 -40.361 1.00 66.12 260 ALA A O 1
ATOM 2036 N N . GLY A 1 261 ? -28.427 -16.083 -42.157 1.00 68.12 261 GLY A N 1
ATOM 2037 C CA . GLY A 1 261 ? -29.591 -16.801 -41.643 1.00 68.12 261 GLY A CA 1
ATOM 2038 C C . GLY A 1 261 ? -30.912 -16.118 -41.978 1.00 68.12 261 GLY A C 1
ATOM 2039 O O . GLY A 1 261 ? -31.912 -16.365 -41.306 1.00 68.12 261 GLY A O 1
ATOM 2040 N N . PHE A 1 262 ? -30.930 -15.255 -42.998 1.00 72.69 262 PHE A N 1
ATOM 2041 C CA . PHE A 1 262 ? -32.163 -14.719 -43.567 1.00 72.69 262 PHE A CA 1
ATOM 2042 C C . PHE A 1 262 ? -32.835 -15.855 -44.355 1.00 72.69 262 PHE A C 1
ATOM 2044 O O . PHE A 1 262 ? -32.628 -16.014 -45.553 1.00 72.69 262 PHE A O 1
ATOM 2051 N N . GLY A 1 263 ? -33.535 -16.730 -43.629 1.00 66.19 263 GLY A N 1
ATOM 2052 C CA . GLY A 1 263 ? -34.200 -17.905 -44.182 1.00 66.19 263 GLY A CA 1
ATOM 2053 C C . GLY A 1 263 ? -35.475 -17.576 -44.962 1.00 66.19 263 GLY A C 1
ATOM 2054 O O . GLY A 1 263 ? -35.902 -16.421 -45.045 1.00 66.19 263 GLY A O 1
ATOM 2055 N N . PHE A 1 264 ? -36.081 -18.638 -45.498 1.00 61.19 264 PHE A N 1
ATOM 2056 C CA . PHE A 1 264 ? -37.387 -18.632 -46.156 1.00 61.19 264 PHE A CA 1
ATOM 2057 C C . PHE A 1 264 ? -38.447 -17.922 -45.289 1.00 61.19 264 PHE A C 1
ATOM 2059 O O . PHE A 1 264 ? -38.462 -18.096 -44.070 1.00 61.19 264 PHE A O 1
ATOM 2066 N N . ASP A 1 265 ? -39.310 -17.121 -45.919 1.00 69.69 265 ASP A N 1
ATOM 2067 C CA . ASP A 1 265 ? -40.425 -16.376 -45.308 1.00 69.69 265 ASP A CA 1
ATOM 2068 C C . ASP A 1 265 ? -40.038 -15.230 -44.351 1.00 69.69 265 ASP A C 1
ATOM 2070 O O . ASP A 1 265 ? -40.849 -14.775 -43.538 1.00 69.69 265 ASP A O 1
ATOM 2074 N N . THR A 1 266 ? -38.815 -14.699 -44.444 1.00 79.50 266 THR A N 1
ATOM 2075 C CA . THR A 1 266 ? -38.418 -13.531 -43.642 1.00 79.50 266 THR A CA 1
ATOM 2076 C C . THR A 1 266 ? -38.756 -12.211 -44.341 1.00 79.50 266 THR A C 1
ATOM 2078 O O . THR A 1 266 ? -38.574 -12.040 -45.545 1.00 79.50 266 THR A O 1
ATOM 2081 N N . THR A 1 267 ? -39.257 -11.236 -43.576 1.00 86.69 267 THR A N 1
ATOM 2082 C CA . THR A 1 267 ? -39.454 -9.866 -44.077 1.00 86.69 267 THR A CA 1
ATOM 2083 C C . THR A 1 267 ? -38.171 -9.066 -43.899 1.00 86.69 267 THR A C 1
ATOM 2085 O O . THR A 1 267 ? -37.616 -9.021 -42.797 1.00 86.69 267 THR A O 1
ATOM 2088 N N . LEU A 1 268 ? -37.707 -8.430 -44.974 1.00 88.88 268 LEU A N 1
ATOM 2089 C CA . LEU A 1 268 ? -36.501 -7.614 -45.006 1.00 88.88 268 LEU A CA 1
ATOM 2090 C C . LEU A 1 268 ? -36.869 -6.156 -45.286 1.00 88.88 268 LEU A C 1
ATOM 2092 O O . LEU A 1 268 ? -37.322 -5.817 -46.376 1.00 88.88 268 LEU A O 1
ATOM 2096 N N . PHE A 1 269 ? -36.638 -5.284 -44.309 1.00 92.94 269 PHE A N 1
ATOM 2097 C CA . PHE A 1 269 ? -36.710 -3.844 -44.518 1.00 92.94 269 PHE A CA 1
ATOM 2098 C C . PHE A 1 269 ? -35.347 -3.339 -44.998 1.00 92.94 269 PHE A C 1
ATOM 2100 O O . PHE A 1 269 ? -34.344 -3.489 -44.290 1.00 92.94 269 PHE A O 1
ATOM 2107 N N . VAL A 1 270 ? -35.304 -2.756 -46.194 1.00 91.00 270 VAL A N 1
ATOM 2108 C CA . VAL A 1 270 ? -34.080 -2.225 -46.800 1.00 91.00 270 VAL A CA 1
ATOM 2109 C C . VAL A 1 270 ? -34.162 -0.707 -46.792 1.00 91.00 270 VAL A C 1
ATOM 2111 O O . VAL A 1 270 ? -35.039 -0.146 -47.434 1.00 91.00 270 VAL A O 1
ATOM 2114 N N . ALA A 1 271 ? -33.238 -0.044 -46.098 1.00 90.94 271 ALA A N 1
ATOM 2115 C CA . ALA A 1 271 ? -33.022 1.388 -46.269 1.00 90.94 271 ALA A CA 1
ATOM 2116 C C . ALA A 1 271 ? -31.862 1.597 -47.240 1.00 90.94 271 ALA A C 1
ATOM 2118 O O . ALA A 1 271 ? -30.740 1.161 -46.962 1.00 90.94 271 ALA A O 1
ATOM 2119 N N . SER A 1 272 ? -32.123 2.260 -48.363 1.00 85.88 272 SER A N 1
ATOM 2120 C CA . SER A 1 272 ? -31.092 2.602 -49.339 1.00 85.88 272 SER A CA 1
ATOM 2121 C C . SER A 1 272 ? -31.103 4.092 -49.652 1.00 85.88 272 SER A C 1
ATOM 2123 O O . SER A 1 272 ? -32.162 4.700 -49.767 1.00 85.88 272 SER A O 1
ATOM 2125 N N . GLU A 1 273 ? -29.907 4.661 -49.789 1.00 78.94 273 GLU A N 1
ATOM 2126 C CA . GLU A 1 273 ? -29.691 6.026 -50.289 1.00 78.94 273 GLU A CA 1
ATOM 2127 C C . GLU A 1 273 ? -29.646 6.075 -51.833 1.00 78.94 273 GLU A C 1
ATOM 2129 O O . GLU A 1 273 ? -29.425 7.133 -52.414 1.00 78.94 273 GLU A O 1
ATOM 2134 N N . VAL A 1 274 ? -29.820 4.933 -52.513 1.00 75.62 274 VAL A N 1
ATOM 2135 C CA . VAL A 1 274 ? -29.789 4.822 -53.978 1.00 75.62 274 VAL A CA 1
ATOM 2136 C C . VAL A 1 274 ? -31.147 4.330 -54.479 1.00 75.62 274 VAL A C 1
ATOM 2138 O O . VAL A 1 274 ? -31.742 3.465 -53.827 1.00 75.62 274 VAL A O 1
ATOM 2141 N N . PRO A 1 275 ? -31.641 4.833 -55.629 1.00 71.62 275 PRO A N 1
ATOM 2142 C CA . PRO A 1 275 ? -32.824 4.280 -56.273 1.00 71.62 275 PRO A CA 1
ATOM 2143 C C . PRO A 1 275 ? -32.689 2.768 -56.444 1.00 71.62 275 PRO A C 1
ATOM 2145 O O . PRO A 1 275 ? -31.660 2.270 -56.899 1.00 71.62 275 PRO A O 1
ATOM 2148 N N . LEU A 1 276 ? -33.741 2.035 -56.087 1.00 65.81 276 LEU A N 1
ATOM 2149 C CA . LEU A 1 276 ? -33.791 0.575 -56.181 1.00 65.81 276 LEU A CA 1
ATOM 2150 C C . LEU A 1 276 ? -34.062 0.074 -57.613 1.00 65.81 276 LEU A C 1
ATOM 2152 O O . LEU A 1 276 ? -34.527 -1.053 -57.792 1.00 65.81 276 LEU A O 1
ATOM 2156 N N . GLU A 1 277 ? -33.754 0.869 -58.640 1.00 62.97 277 GLU A N 1
ATOM 2157 C CA . GLU A 1 277 ? -33.882 0.470 -60.043 1.00 62.97 277 GLU A CA 1
ATOM 2158 C C . GLU A 1 277 ? -32.971 -0.744 -60.318 1.00 62.97 277 GLU A C 1
ATOM 2160 O O . GLU A 1 277 ? -31.750 -0.632 -60.437 1.00 62.97 277 GLU A O 1
ATOM 2165 N N . GLY A 1 278 ? -33.575 -1.940 -60.348 1.00 58.38 278 GLY A N 1
ATOM 2166 C CA . GLY A 1 278 ? -32.893 -3.241 -60.442 1.00 58.38 278 GLY A CA 1
ATOM 2167 C C . GLY A 1 278 ? -33.152 -4.206 -59.272 1.00 58.38 278 GLY A C 1
ATOM 2168 O O . GLY A 1 278 ? -32.921 -5.408 -59.414 1.00 58.38 278 GLY A O 1
ATOM 2169 N N . PHE A 1 279 ? -33.679 -3.724 -58.141 1.00 58.44 279 PHE A N 1
ATOM 2170 C CA . PHE A 1 279 ? -34.231 -4.554 -57.057 1.00 58.44 279 PHE A CA 1
ATOM 2171 C C . PHE A 1 279 ? -35.675 -4.979 -57.342 1.00 58.44 279 PHE A C 1
ATOM 2173 O O . PHE A 1 279 ? -36.069 -6.090 -56.991 1.00 58.44 279 PHE A O 1
ATOM 2180 N N . GLU A 1 280 ? -36.448 -4.122 -58.012 1.00 51.62 280 GLU A N 1
ATOM 2181 C CA . GLU A 1 280 ? -37.866 -4.345 -58.331 1.00 51.62 280 GLU A CA 1
ATOM 2182 C C . GLU A 1 280 ? -38.089 -5.555 -59.249 1.00 51.62 280 GLU A C 1
ATOM 2184 O O . GLU A 1 280 ? -39.103 -6.246 -59.155 1.00 51.62 280 GLU A O 1
ATOM 2189 N N . THR A 1 281 ? -37.101 -5.889 -60.083 1.00 50.31 281 THR A N 1
ATOM 2190 C CA . THR A 1 281 ? -37.155 -7.083 -60.936 1.00 50.31 281 THR A CA 1
ATOM 2191 C C . THR A 1 281 ? -36.710 -8.354 -60.226 1.00 50.31 281 THR A C 1
ATOM 2193 O O . THR A 1 281 ? -36.572 -9.358 -60.918 1.00 50.31 281 THR A O 1
ATOM 2196 N N . GLY A 1 282 ? -36.445 -8.334 -58.906 1.00 52.06 282 GLY A N 1
ATOM 2197 C CA . GLY A 1 282 ? -36.221 -9.502 -58.031 1.00 52.06 282 GLY A CA 1
ATOM 2198 C C . GLY A 1 282 ? -35.289 -10.600 -58.562 1.00 52.06 282 GLY A C 1
ATOM 2199 O O . GLY A 1 282 ? -35.234 -11.685 -58.007 1.00 52.06 282 GLY A O 1
ATOM 2200 N N . ALA A 1 283 ? -34.528 -10.350 -59.627 1.00 56.31 283 ALA A N 1
ATOM 2201 C CA . ALA A 1 283 ? -33.965 -11.404 -60.472 1.00 56.31 283 ALA A CA 1
ATOM 2202 C C . ALA A 1 283 ? -32.795 -12.142 -59.799 1.00 56.31 283 ALA A C 1
ATOM 2204 O O . ALA A 1 283 ? -32.318 -13.159 -60.297 1.00 56.31 283 ALA A O 1
ATOM 2205 N N . TRP A 1 284 ? -32.339 -11.618 -58.662 1.00 61.41 284 TRP A N 1
ATOM 2206 C CA . TRP A 1 284 ? -31.163 -12.059 -57.918 1.00 61.41 284 TRP A CA 1
ATOM 2207 C C . TRP A 1 284 ? -31.528 -12.773 -56.612 1.00 61.41 284 TRP A C 1
ATOM 2209 O O . TRP A 1 284 ? -30.694 -13.474 -56.044 1.00 61.41 284 TRP A O 1
ATOM 2219 N N . LEU A 1 285 ? -32.767 -12.613 -56.138 1.00 60.53 285 LEU A N 1
ATOM 2220 C CA . LEU A 1 285 ? -33.312 -13.316 -54.983 1.00 60.53 285 LEU A CA 1
ATOM 2221 C C . LEU A 1 285 ? -34.456 -14.192 -55.493 1.00 60.53 285 LEU A C 1
ATOM 2223 O O . LEU A 1 285 ? -35.383 -13.655 -56.086 1.00 60.53 285 LEU A O 1
ATOM 2227 N N . PRO A 1 286 ? -34.437 -15.521 -55.305 1.00 60.03 286 PRO A N 1
ATOM 2228 C CA . PRO A 1 286 ? -35.561 -16.358 -55.714 1.00 60.03 286 PRO A CA 1
ATOM 2229 C C . PRO A 1 286 ? -36.857 -15.779 -55.124 1.00 60.03 286 PRO A C 1
ATOM 2231 O O . PRO A 1 286 ? -37.017 -15.728 -53.904 1.00 60.03 286 PRO A O 1
ATOM 2234 N N . TYR A 1 287 ? -37.748 -15.318 -56.009 1.00 49.25 287 TYR A N 1
ATOM 2235 C CA . TYR A 1 287 ? -38.928 -14.468 -55.764 1.00 49.25 287 TYR A CA 1
ATOM 2236 C C . TYR A 1 287 ? -39.935 -14.975 -54.714 1.00 49.25 287 TYR A C 1
ATOM 2238 O O . TYR A 1 287 ? -40.921 -14.309 -54.414 1.00 49.25 287 TYR A O 1
ATOM 2246 N N . HIS A 1 288 ? -39.691 -16.149 -54.142 1.00 54.50 288 HIS A N 1
ATOM 2247 C CA . HIS A 1 288 ? -40.527 -16.793 -53.141 1.00 54.50 288 HIS A CA 1
ATOM 2248 C C . HIS A 1 288 ? -39.910 -16.797 -51.732 1.00 54.50 288 HIS A C 1
ATOM 2250 O O . HIS A 1 288 ? -40.478 -17.433 -50.855 1.00 54.50 288 HIS A O 1
ATOM 2256 N N . MET A 1 289 ? -38.758 -16.147 -51.493 1.00 57.50 289 MET A N 1
ATOM 2257 C CA . MET A 1 289 ? -38.028 -16.304 -50.219 1.00 57.50 289 MET A CA 1
ATOM 2258 C C . MET A 1 289 ? -38.036 -15.094 -49.272 1.00 57.50 289 MET A C 1
ATOM 2260 O O . MET A 1 289 ? -37.951 -15.307 -48.064 1.00 57.50 289 MET A O 1
ATOM 2264 N N . VAL A 1 290 ? -38.116 -13.852 -49.769 1.00 68.19 290 VAL A N 1
ATOM 2265 C CA . VAL A 1 290 ? -37.970 -12.638 -48.938 1.00 68.19 290 VAL A CA 1
ATOM 2266 C C . VAL A 1 290 ? -38.916 -11.533 -49.409 1.00 68.19 290 VAL A C 1
ATOM 2268 O O . VAL A 1 290 ? -38.857 -11.117 -50.564 1.00 68.19 290 VAL A O 1
ATOM 2271 N N . THR A 1 291 ? -39.740 -11.003 -48.503 1.00 75.00 291 THR A N 1
ATOM 2272 C CA . THR A 1 291 ? -40.544 -9.797 -48.767 1.00 75.00 291 THR A CA 1
ATOM 2273 C C . THR A 1 291 ? -39.685 -8.565 -48.507 1.00 75.00 291 THR A C 1
ATOM 2275 O O . THR A 1 291 ? -39.340 -8.292 -47.354 1.00 75.00 291 THR A O 1
ATOM 2278 N N . ILE A 1 292 ? -39.330 -7.833 -49.565 1.00 74.50 292 ILE A N 1
ATOM 2279 C CA . ILE A 1 292 ? -38.546 -6.595 -49.471 1.00 74.50 292 ILE A CA 1
ATOM 2280 C C . ILE A 1 292 ? -39.493 -5.413 -49.299 1.00 74.50 292 ILE A C 1
ATOM 2282 O O . ILE A 1 292 ? -40.402 -5.211 -50.099 1.00 74.50 292 ILE A O 1
ATOM 2286 N N . LEU A 1 293 ? -39.254 -4.620 -48.260 1.00 78.25 293 LEU A N 1
ATOM 2287 C CA . LEU A 1 293 ? -39.971 -3.378 -48.000 1.00 78.25 293 LEU A CA 1
ATOM 2288 C C . LEU A 1 293 ? -38.966 -2.227 -48.042 1.00 78.25 293 LEU A C 1
ATOM 2290 O O . LEU A 1 293 ? -37.979 -2.246 -47.305 1.00 78.25 293 LEU A O 1
ATOM 2294 N N . ASN A 1 294 ? -39.217 -1.245 -48.904 1.00 78.88 294 ASN A N 1
ATOM 2295 C CA . ASN A 1 294 ? -38.457 -0.001 -48.993 1.00 78.88 294 ASN A CA 1
ATOM 2296 C C . ASN A 1 294 ? -39.421 1.180 -49.179 1.00 78.88 294 ASN A C 1
ATOM 2298 O O . ASN A 1 294 ? -40.545 1.005 -49.650 1.00 78.88 294 ASN A O 1
ATOM 2302 N N . PHE A 1 295 ? -38.966 2.378 -48.834 1.00 72.81 295 PHE A N 1
ATOM 2303 C CA . PHE A 1 295 ? -39.589 3.622 -49.263 1.00 72.81 295 PHE A CA 1
ATOM 2304 C C . PHE A 1 295 ? -39.135 3.941 -50.688 1.00 72.81 295 PHE A C 1
ATOM 2306 O O . PHE A 1 295 ? -37.989 4.338 -50.890 1.00 72.81 295 PHE A O 1
ATOM 2313 N N . SER A 1 296 ? -40.015 3.749 -51.672 1.00 59.34 296 SER A N 1
ATOM 2314 C CA . SER A 1 296 ? -39.851 4.350 -52.998 1.00 59.34 296 SER A CA 1
ATOM 2315 C C . SER A 1 296 ? -40.577 5.699 -53.054 1.00 59.34 296 SER A C 1
ATOM 2317 O O . SER A 1 296 ? -41.603 5.894 -52.388 1.00 59.34 296 SER A O 1
ATOM 2319 N N . GLU A 1 297 ? -40.032 6.630 -53.843 1.00 51.91 297 GLU A N 1
ATOM 2320 C CA . GLU A 1 297 ? -40.563 7.990 -54.044 1.00 51.91 297 GLU A CA 1
ATOM 2321 C C . GLU A 1 297 ? -42.045 8.001 -54.478 1.00 51.91 297 GLU A C 1
ATOM 2323 O O . GLU A 1 297 ? -42.781 8.930 -54.139 1.00 51.91 297 GLU A O 1
ATOM 2328 N N . GLU A 1 298 ? -42.520 6.941 -55.141 1.00 47.12 298 GLU A N 1
ATOM 2329 C CA . GLU A 1 298 ? -43.880 6.852 -55.693 1.00 47.12 298 GLU A CA 1
ATOM 2330 C C . GLU A 1 298 ? -44.992 6.799 -54.634 1.00 47.12 298 GLU A C 1
ATOM 2332 O O . GLU A 1 298 ? -46.119 7.211 -54.895 1.00 47.12 298 GLU A O 1
ATOM 2337 N N . THR A 1 299 ? -44.703 6.353 -53.408 1.00 48.97 299 THR A N 1
ATOM 2338 C CA . THR A 1 299 ? -45.747 6.166 -52.379 1.00 48.97 299 THR A CA 1
ATOM 2339 C C . THR A 1 299 ? -46.214 7.463 -51.697 1.00 48.97 299 THR A C 1
ATOM 2341 O O . THR A 1 299 ? -47.102 7.416 -50.844 1.00 48.97 299 THR A O 1
ATOM 2344 N N . THR A 1 300 ? -45.620 8.615 -52.026 1.00 48.12 300 THR A N 1
ATOM 2345 C CA . THR A 1 300 ? -45.817 9.878 -51.285 1.00 48.12 300 THR A CA 1
ATOM 2346 C C . THR A 1 300 ? -46.151 11.110 -52.131 1.00 48.12 300 THR A C 1
ATOM 2348 O O . THR A 1 300 ? -46.413 12.160 -51.544 1.00 48.12 300 THR A O 1
ATOM 2351 N N . MET A 1 301 ? -46.212 11.021 -53.467 1.00 36.56 301 MET A N 1
ATOM 2352 C CA . MET A 1 301 ? -46.499 12.207 -54.298 1.00 36.56 301 MET A CA 1
ATOM 2353 C C . MET A 1 301 ? -47.966 12.676 -54.274 1.00 36.56 301 MET A C 1
ATOM 2355 O O . MET A 1 301 ? -48.213 13.853 -54.506 1.00 36.56 301 MET A O 1
ATOM 2359 N N . ASP A 1 302 ? -48.932 11.850 -53.856 1.00 41.84 302 ASP A N 1
ATOM 2360 C CA . ASP A 1 302 ? -50.364 12.225 -53.853 1.00 41.84 302 ASP A CA 1
ATOM 2361 C C . ASP A 1 302 ? -50.794 13.221 -52.744 1.00 41.84 302 ASP A C 1
ATOM 2363 O O . ASP A 1 302 ? -51.986 13.435 -52.512 1.00 41.84 302 ASP A O 1
ATOM 2367 N N . GLY A 1 303 ? -49.858 13.865 -52.036 1.00 49.53 303 GLY A N 1
ATOM 2368 C CA . GLY A 1 303 ? -50.192 14.807 -50.955 1.00 49.53 303 GLY A CA 1
ATOM 2369 C C . GLY A 1 303 ? -49.267 16.007 -50.761 1.00 49.53 303 GLY A C 1
ATOM 2370 O O . GLY A 1 303 ? -49.494 16.774 -49.825 1.00 49.53 303 GLY A O 1
ATOM 2371 N N . MET A 1 304 ? -48.235 16.186 -51.592 1.00 42.28 304 MET A N 1
ATOM 2372 C CA . MET A 1 304 ? -47.236 17.254 -51.421 1.00 42.28 304 MET A CA 1
ATOM 2373 C C . MET A 1 304 ? -46.845 17.922 -52.748 1.00 42.28 304 MET A C 1
ATOM 2375 O O . MET A 1 304 ? -45.680 18.228 -52.977 1.00 42.28 304 MET A O 1
ATOM 2379 N N . ASP A 1 305 ? -47.815 18.191 -53.619 1.00 38.62 305 ASP A N 1
ATOM 2380 C CA . ASP A 1 305 ? -47.588 19.041 -54.791 1.00 38.62 305 ASP A CA 1
ATOM 2381 C C . ASP A 1 305 ? -47.691 20.515 -54.390 1.00 38.62 305 ASP A C 1
ATOM 2383 O O . ASP A 1 305 ? -48.785 21.067 -54.239 1.00 38.62 305 ASP A O 1
ATOM 2387 N N . GLY A 1 306 ? -46.541 21.170 -54.202 1.00 44.25 306 GLY A N 1
ATOM 2388 C CA . GLY A 1 306 ? -46.534 22.629 -54.133 1.00 44.25 306 GLY A CA 1
ATOM 2389 C C . GLY A 1 306 ? -45.356 23.336 -53.478 1.00 44.25 306 GLY A C 1
ATOM 2390 O O . GLY A 1 306 ? -45.594 24.414 -52.954 1.00 44.25 306 GLY A O 1
ATOM 2391 N N . THR A 1 307 ? -44.124 22.823 -53.503 1.00 40.97 307 THR A N 1
ATOM 2392 C CA . THR A 1 307 ? -42.918 23.654 -53.287 1.00 40.97 307 THR A CA 1
ATOM 2393 C C . THR A 1 307 ? -41.678 22.975 -53.868 1.00 40.97 307 THR A C 1
ATOM 2395 O O . THR A 1 307 ? -41.471 21.790 -53.627 1.00 40.97 307 THR A O 1
ATOM 2398 N N . ASP A 1 308 ? -40.836 23.733 -54.580 1.00 49.75 308 ASP A N 1
ATOM 2399 C CA . ASP A 1 308 ? -39.494 23.325 -55.022 1.00 49.75 308 ASP A CA 1
ATOM 2400 C C . ASP A 1 308 ? -38.652 22.861 -53.815 1.00 49.75 308 ASP A C 1
ATOM 2402 O O . ASP A 1 308 ? -38.087 23.677 -53.086 1.00 49.75 308 ASP A O 1
ATOM 2406 N N . GLY A 1 309 ? -38.611 21.550 -53.561 1.00 47.88 309 GLY A N 1
ATOM 2407 C CA . GLY A 1 309 ? -38.196 21.014 -52.261 1.00 47.88 309 GLY A CA 1
ATOM 2408 C C . GLY A 1 309 ? -37.605 19.607 -52.299 1.00 47.88 309 GLY A C 1
ATOM 2409 O O . GLY A 1 309 ? -37.901 18.804 -51.424 1.00 47.88 309 GLY A O 1
ATOM 2410 N N . HIS A 1 310 ? -36.733 19.287 -53.261 1.00 47.62 310 HIS A N 1
ATOM 2411 C CA . HIS A 1 310 ? -36.014 17.999 -53.249 1.00 47.62 310 HIS A CA 1
ATOM 2412 C C . HIS A 1 310 ? -35.073 17.828 -52.036 1.00 47.62 310 HIS A C 1
ATOM 2414 O O . HIS A 1 310 ? -34.742 16.700 -51.685 1.00 47.62 310 HIS A O 1
ATOM 2420 N N . MET A 1 311 ? -34.650 18.914 -51.370 1.00 42.72 311 MET A N 1
ATOM 2421 C CA . MET A 1 311 ? -33.762 18.835 -50.196 1.00 42.72 311 MET A CA 1
ATOM 2422 C C . MET A 1 311 ? -34.495 18.509 -48.883 1.00 42.72 311 MET A C 1
ATOM 2424 O O . MET A 1 311 ? -33.910 17.860 -48.026 1.00 42.72 311 MET A O 1
ATOM 2428 N N . GLU A 1 312 ? -35.769 18.889 -48.717 1.00 55.94 312 GLU A N 1
ATOM 2429 C CA . GLU A 1 312 ? -36.485 18.689 -47.440 1.00 55.94 312 GLU A CA 1
ATOM 2430 C C . GLU A 1 312 ? -36.992 17.248 -47.243 1.00 55.94 312 GLU A C 1
ATOM 2432 O O . GLU A 1 312 ? -37.222 16.810 -46.115 1.00 55.94 312 GLU A O 1
ATOM 2437 N N . PHE A 1 313 ? -37.127 16.477 -48.326 1.00 63.25 313 PHE A N 1
ATOM 2438 C CA . PHE A 1 313 ? -37.655 15.112 -48.275 1.00 63.25 313 PHE A CA 1
ATOM 2439 C C . PHE A 1 313 ? -36.638 14.091 -47.729 1.00 63.25 313 PHE A C 1
ATOM 2441 O O . PHE A 1 313 ? -36.975 13.261 -46.877 1.00 63.25 313 PHE A O 1
ATOM 2448 N N . TRP A 1 314 ? -35.371 14.181 -48.147 1.00 65.81 314 TRP A N 1
ATOM 2449 C CA . TRP A 1 314 ? -34.307 13.269 -47.697 1.00 65.81 314 TRP A CA 1
ATOM 2450 C C . TRP A 1 314 ? -33.946 13.459 -46.219 1.00 65.81 314 TRP A C 1
ATOM 2452 O O . TRP A 1 314 ? -33.706 12.476 -45.512 1.00 65.81 314 TRP A O 1
ATOM 2462 N N . ASP A 1 315 ? -34.021 14.699 -45.729 1.00 73.38 315 ASP A N 1
ATOM 2463 C CA . ASP A 1 315 ? -33.819 15.040 -44.316 1.00 73.38 315 ASP A CA 1
ATOM 2464 C C . ASP A 1 315 ? -34.899 14.433 -43.399 1.00 73.38 315 ASP A C 1
ATOM 2466 O O . ASP A 1 315 ? -34.672 14.249 -42.200 1.00 73.38 315 ASP A O 1
ATOM 2470 N N . PHE A 1 316 ? -36.062 14.069 -43.952 1.00 79.81 316 PHE A N 1
ATOM 2471 C CA . PHE A 1 316 ? -37.130 13.375 -43.234 1.00 79.81 316 PHE A CA 1
ATOM 2472 C C . PHE A 1 316 ? -36.992 11.846 -43.320 1.00 79.81 316 PHE A C 1
ATOM 2474 O O . PHE A 1 316 ? -37.107 11.152 -42.303 1.00 79.81 316 PHE A O 1
ATOM 2481 N N . LEU A 1 317 ? -36.693 11.310 -44.509 1.00 81.12 317 LEU A N 1
ATOM 2482 C CA . LEU A 1 317 ? -36.599 9.865 -44.743 1.00 81.12 317 LEU A CA 1
ATOM 2483 C C . LEU A 1 317 ? -35.402 9.202 -44.055 1.00 81.12 317 LEU A C 1
ATOM 2485 O O . LEU A 1 317 ? -35.549 8.104 -43.512 1.00 81.12 317 LEU A O 1
ATOM 2489 N N . GLY A 1 318 ? -34.232 9.848 -44.030 1.00 86.06 318 GLY A N 1
ATOM 2490 C CA . GLY A 1 318 ? -33.029 9.295 -43.395 1.00 86.06 318 GLY A CA 1
ATOM 2491 C C . GLY A 1 318 ? -33.260 8.918 -41.921 1.00 86.06 318 GLY A C 1
ATOM 2492 O O . GLY A 1 318 ? -33.099 7.750 -41.546 1.00 86.06 318 GLY A O 1
ATOM 2493 N N . PRO A 1 319 ? -33.715 9.859 -41.076 1.00 87.75 319 PRO A N 1
ATOM 2494 C CA . PRO A 1 319 ? -34.093 9.592 -39.689 1.00 87.75 319 PRO A CA 1
ATOM 2495 C C . PRO A 1 319 ? -35.168 8.511 -39.502 1.00 87.75 319 PRO A C 1
ATOM 2497 O O . PRO A 1 319 ? -35.070 7.703 -38.574 1.00 87.75 319 PRO A O 1
ATOM 2500 N N . MET A 1 320 ? -36.184 8.462 -40.370 1.00 90.25 320 MET A N 1
ATOM 2501 C CA . MET A 1 320 ? -37.226 7.429 -40.307 1.00 90.25 320 MET A CA 1
ATOM 2502 C C . MET A 1 320 ? -36.659 6.038 -40.583 1.00 90.25 320 MET A C 1
ATOM 2504 O O . MET A 1 320 ? -36.899 5.107 -39.812 1.00 90.25 320 MET A O 1
ATOM 2508 N N . ASN A 1 321 ? -35.847 5.903 -41.631 1.00 91.44 321 ASN A N 1
ATOM 2509 C CA . ASN A 1 321 ? -35.167 4.658 -41.972 1.00 91.44 321 ASN A CA 1
ATOM 2510 C C . ASN A 1 321 ? -34.271 4.175 -40.825 1.00 91.44 321 ASN A C 1
ATOM 2512 O O . ASN A 1 321 ? -34.294 2.991 -40.477 1.00 91.44 321 ASN A O 1
ATOM 2516 N N . GLN A 1 322 ? -33.545 5.087 -40.168 1.00 91.06 322 GLN A N 1
ATOM 2517 C CA . GLN A 1 322 ? -32.760 4.755 -38.978 1.00 91.06 322 GLN A CA 1
ATOM 2518 C C . GLN A 1 322 ? -33.641 4.216 -37.842 1.00 91.06 322 GLN A C 1
ATOM 2520 O O . GLN A 1 322 ? -33.318 3.184 -37.252 1.00 91.06 322 GLN A O 1
ATOM 2525 N N . LEU A 1 323 ? -34.760 4.880 -37.539 1.00 90.44 323 LEU A N 1
ATOM 2526 C CA . LEU A 1 323 ? -35.684 4.470 -36.478 1.00 90.44 323 LEU A CA 1
ATOM 2527 C C . LEU A 1 323 ? -36.358 3.119 -36.761 1.00 90.44 323 LEU A C 1
ATOM 2529 O O . LEU A 1 323 ? -36.525 2.320 -35.837 1.00 90.44 323 LEU A O 1
ATOM 2533 N N . ILE A 1 324 ? -36.702 2.824 -38.017 1.00 92.06 324 ILE A N 1
ATOM 2534 C CA . ILE A 1 324 ? -37.257 1.521 -38.414 1.00 92.06 324 ILE A CA 1
ATOM 2535 C C . ILE A 1 324 ? -36.196 0.429 -38.248 1.00 92.06 324 ILE A C 1
ATOM 2537 O O . ILE A 1 324 ? -36.437 -0.582 -37.584 1.00 92.06 324 ILE A O 1
ATOM 2541 N N . LEU A 1 325 ? -34.980 0.648 -38.756 1.00 93.88 325 LEU A N 1
ATOM 2542 C CA . LEU A 1 325 ? -33.878 -0.316 -38.651 1.00 93.88 325 LEU A CA 1
ATOM 2543 C C . LEU A 1 325 ? -33.427 -0.562 -37.202 1.00 93.88 325 LEU A C 1
ATOM 2545 O O . LEU A 1 325 ? -32.964 -1.656 -36.867 1.00 93.88 325 LEU A O 1
ATOM 2549 N N . GLN A 1 326 ? -33.631 0.395 -36.294 1.00 90.88 326 GLN A N 1
ATOM 2550 C CA . GLN A 1 326 ? -33.425 0.187 -34.857 1.00 90.88 326 GLN A CA 1
ATOM 2551 C C . GLN A 1 326 ? -34.376 -0.862 -34.254 1.00 90.88 326 GLN A C 1
ATOM 2553 O O . GLN A 1 326 ? -34.041 -1.470 -33.234 1.00 90.88 326 GLN A O 1
ATOM 2558 N N . LYS A 1 327 ? -35.539 -1.105 -34.870 1.00 92.44 327 LYS A N 1
ATOM 2559 C CA . LYS A 1 327 ? -36.547 -2.068 -34.397 1.00 92.44 327 LYS A CA 1
ATOM 2560 C C . LYS A 1 327 ? -36.440 -3.455 -35.023 1.00 92.44 327 LYS A C 1
ATOM 2562 O O . LYS A 1 327 ? -37.038 -4.378 -34.482 1.00 92.44 327 LYS A O 1
ATOM 2567 N N . ALA A 1 328 ? -35.638 -3.628 -36.074 1.00 91.44 328 ALA A N 1
ATOM 2568 C CA . ALA A 1 328 ? -35.427 -4.933 -36.700 1.00 91.44 328 ALA A CA 1
ATOM 2569 C C . ALA A 1 328 ? -34.925 -5.993 -35.692 1.00 91.44 328 ALA A C 1
ATOM 2571 O O . ALA A 1 328 ? -34.255 -5.665 -34.708 1.00 91.44 328 ALA A O 1
ATOM 2572 N N . ILE A 1 329 ? -35.191 -7.275 -35.917 1.00 88.44 329 ILE A N 1
ATOM 2573 C CA . ILE A 1 329 ? -34.665 -8.361 -35.077 1.00 88.44 329 ILE A CA 1
ATOM 2574 C C . ILE A 1 329 ? -33.154 -8.448 -35.262 1.00 88.44 329 ILE A C 1
ATOM 2576 O O . ILE A 1 329 ? -32.414 -8.228 -34.298 1.00 88.44 329 ILE A O 1
ATOM 2580 N N . ASN A 1 330 ? -32.724 -8.620 -36.511 1.00 87.62 330 ASN A N 1
ATOM 2581 C CA . ASN A 1 330 ? -31.330 -8.545 -36.928 1.00 87.62 330 ASN A CA 1
ATOM 2582 C C . ASN A 1 330 ? -31.101 -7.285 -37.765 1.00 87.62 330 ASN A C 1
ATOM 2584 O O . ASN A 1 330 ? -31.992 -6.844 -38.491 1.00 87.62 330 ASN A O 1
ATOM 2588 N N . PHE A 1 331 ? -29.915 -6.694 -37.639 1.00 91.31 331 PHE A N 1
ATOM 2589 C CA . PHE A 1 331 ? -29.505 -5.531 -38.421 1.00 91.31 331 PHE A CA 1
ATOM 2590 C C . PHE A 1 331 ? -28.155 -5.811 -39.078 1.00 91.31 331 PHE A C 1
ATOM 2592 O O . PHE A 1 331 ? -27.210 -6.218 -38.397 1.00 91.31 331 PHE A O 1
ATOM 2599 N N . THR A 1 332 ? -28.079 -5.557 -40.381 1.00 88.38 332 THR A N 1
ATOM 2600 C CA . THR A 1 332 ? -26.854 -5.640 -41.175 1.00 88.38 332 THR A CA 1
ATOM 2601 C C . THR A 1 332 ? -26.585 -4.278 -41.809 1.00 88.38 332 THR A C 1
ATOM 2603 O O . THR A 1 332 ? -27.458 -3.684 -42.445 1.00 88.38 332 THR A O 1
ATOM 2606 N N . GLY A 1 333 ? -25.368 -3.776 -41.620 1.00 86.69 333 GLY A N 1
ATOM 2607 C CA . GLY A 1 333 ? -24.911 -2.500 -42.165 1.00 86.69 333 GLY A CA 1
ATOM 2608 C C . GLY A 1 333 ? -23.408 -2.524 -42.439 1.00 86.69 333 GLY A C 1
ATOM 2609 O O . GLY A 1 333 ? -22.693 -3.429 -41.999 1.00 86.69 333 GLY A O 1
ATOM 2610 N N . PHE A 1 334 ? -22.925 -1.528 -43.176 1.00 78.38 334 PHE A N 1
ATOM 2611 C CA . PHE A 1 334 ? -21.536 -1.466 -43.640 1.00 78.38 334 PHE A CA 1
ATOM 2612 C C . PHE A 1 334 ? -20.692 -0.538 -42.762 1.00 78.38 334 PHE A C 1
ATOM 2614 O O . PHE A 1 334 ? -21.147 0.534 -42.358 1.00 78.38 334 PHE A O 1
ATOM 2621 N N . SER A 1 335 ? -19.453 -0.951 -42.461 1.00 55.53 335 SER A N 1
ATOM 2622 C CA . SER A 1 335 ? -18.620 -0.380 -41.388 1.00 55.53 335 SER A CA 1
ATOM 2623 C C . SER A 1 335 ? -18.208 1.079 -41.577 1.00 55.53 335 SER A C 1
ATOM 2625 O O . SER A 1 335 ? -17.772 1.713 -40.621 1.00 55.53 335 SER A O 1
ATOM 2627 N N . LEU A 1 336 ? -18.306 1.599 -42.800 1.00 67.88 336 LEU A N 1
ATOM 2628 C CA . LEU A 1 336 ? -17.854 2.944 -43.162 1.00 67.88 336 LEU A CA 1
ATOM 2629 C C . LEU A 1 336 ? -19.006 3.947 -43.321 1.00 67.88 336 LEU A C 1
ATOM 2631 O O . LEU A 1 336 ? -18.759 5.128 -43.542 1.00 67.88 336 LEU A O 1
ATOM 2635 N N . SER A 1 337 ? -20.263 3.508 -43.185 1.00 79.38 337 SER A N 1
ATOM 2636 C CA . SER A 1 337 ? -21.419 4.403 -43.262 1.00 79.38 337 SER A CA 1
ATOM 2637 C C . SER A 1 337 ? -21.728 5.010 -41.892 1.00 79.38 337 SER A C 1
ATOM 2639 O O . SER A 1 337 ? -22.091 4.297 -40.951 1.00 79.38 337 SER A O 1
ATOM 2641 N N . ASN A 1 338 ? -21.670 6.343 -41.795 1.00 79.12 338 ASN A N 1
ATOM 2642 C CA . ASN A 1 338 ? -22.085 7.083 -40.595 1.00 79.12 338 ASN A CA 1
ATOM 2643 C C . ASN A 1 338 ? -23.529 6.735 -40.174 1.00 79.12 338 ASN A C 1
ATOM 2645 O O . ASN A 1 338 ? -23.805 6.610 -38.980 1.00 79.12 338 ASN A O 1
ATOM 2649 N N . HIS A 1 339 ? -24.425 6.485 -41.139 1.00 78.19 339 HIS A N 1
ATOM 2650 C CA . HIS A 1 339 ? -25.797 6.033 -40.889 1.00 78.19 339 HIS A CA 1
ATOM 2651 C C . HIS A 1 339 ? -25.845 4.645 -40.226 1.00 78.19 339 HIS A C 1
ATOM 2653 O O . HIS A 1 339 ? -26.557 4.456 -39.238 1.00 78.19 339 HIS A O 1
ATOM 2659 N N . SER A 1 340 ? -25.046 3.681 -40.701 1.00 83.94 340 SER A N 1
ATOM 2660 C CA . SER A 1 340 ? -24.974 2.338 -40.097 1.00 83.94 340 SER A CA 1
ATOM 2661 C C . SER A 1 340 ? -24.407 2.372 -38.673 1.00 83.94 340 SER A C 1
ATOM 2663 O O . SER A 1 340 ? -24.935 1.701 -37.782 1.00 83.94 340 SER A O 1
ATOM 2665 N N . CYS A 1 341 ? -23.390 3.205 -38.431 1.00 77.62 341 CYS A N 1
ATOM 2666 C CA . CYS A 1 341 ? -22.830 3.434 -37.098 1.00 77.62 341 CYS A CA 1
ATOM 2667 C C . CYS A 1 341 ? -23.862 4.038 -36.137 1.00 77.62 341 CYS A C 1
ATOM 2669 O O . CYS A 1 341 ? -24.006 3.551 -35.013 1.00 77.62 341 CYS A O 1
ATOM 2671 N N . ALA A 1 342 ? -24.630 5.036 -36.587 1.00 81.56 342 ALA A N 1
ATOM 2672 C CA . ALA A 1 342 ? -25.693 5.644 -35.789 1.00 81.56 342 ALA A CA 1
ATOM 2673 C C . ALA A 1 342 ? -26.779 4.618 -35.409 1.00 81.56 342 ALA A C 1
ATOM 2675 O O . ALA A 1 342 ? -27.156 4.515 -34.239 1.00 81.56 342 ALA A O 1
ATOM 2676 N N . ILE A 1 343 ? -27.231 3.786 -36.357 1.00 85.44 343 ILE A N 1
ATOM 2677 C CA . ILE A 1 343 ? -28.233 2.733 -36.104 1.00 85.44 343 ILE A CA 1
ATOM 2678 C C . ILE A 1 343 ? -27.712 1.710 -35.086 1.00 85.44 343 ILE A C 1
ATOM 2680 O O . ILE A 1 343 ? -28.412 1.390 -34.119 1.00 85.44 343 ILE A O 1
ATOM 2684 N N . ALA A 1 344 ? -26.480 1.222 -35.259 1.00 80.81 344 ALA A N 1
ATOM 2685 C CA . ALA A 1 344 ? -25.860 0.267 -34.342 1.00 80.81 344 ALA A CA 1
ATOM 2686 C C . ALA A 1 344 ? -25.723 0.844 -32.923 1.00 80.81 344 ALA A C 1
ATOM 2688 O O . ALA A 1 344 ? -26.064 0.183 -31.936 1.00 80.81 344 ALA A O 1
ATOM 2689 N N . GLN A 1 345 ? -25.300 2.105 -32.814 1.00 78.00 345 GLN A N 1
ATOM 2690 C CA . GLN A 1 345 ? -25.147 2.798 -31.539 1.00 78.00 345 GLN A CA 1
ATOM 2691 C C . GLN A 1 345 ? -26.491 2.987 -30.821 1.00 78.00 345 GLN A C 1
ATOM 2693 O O . GLN A 1 345 ? -26.584 2.756 -29.612 1.00 78.00 345 GLN A O 1
ATOM 2698 N N . HIS A 1 346 ? -27.552 3.351 -31.544 1.00 78.69 346 HIS A N 1
ATOM 2699 C CA . HIS A 1 346 ? -28.894 3.474 -30.973 1.00 78.69 346 HIS A CA 1
ATOM 2700 C C . HIS A 1 346 ? -29.467 2.127 -30.512 1.00 78.69 346 HIS A C 1
ATOM 2702 O O . HIS A 1 346 ? -30.004 2.035 -29.402 1.00 78.69 346 HIS A O 1
ATOM 2708 N N . ARG A 1 347 ? -29.303 1.056 -31.303 1.00 82.00 347 ARG A N 1
ATOM 2709 C CA . ARG A 1 347 ? -29.719 -0.302 -30.907 1.00 82.00 347 ARG A CA 1
ATOM 2710 C C . ARG A 1 347 ? -29.022 -0.743 -29.625 1.00 82.00 347 ARG A C 1
ATOM 2712 O O . ARG A 1 347 ? -29.695 -1.218 -28.708 1.00 82.00 347 ARG A O 1
ATOM 2719 N N . TRP A 1 348 ? -27.713 -0.506 -29.529 1.00 72.94 348 TRP A N 1
ATOM 2720 C CA . TRP A 1 348 ? -26.915 -0.800 -28.339 1.00 72.94 348 TRP A CA 1
ATOM 2721 C C . TRP A 1 348 ? -27.439 -0.077 -27.089 1.00 72.94 348 TRP A C 1
ATOM 2723 O O . TRP A 1 348 ? -27.636 -0.709 -26.051 1.00 72.94 348 TRP A O 1
ATOM 2733 N N . ARG A 1 349 ? -27.769 1.219 -27.201 1.00 70.94 349 ARG A N 1
ATOM 2734 C CA . ARG A 1 349 ? -28.348 2.012 -26.097 1.00 70.94 349 ARG A CA 1
ATOM 2735 C C . ARG A 1 349 ? -29.696 1.453 -25.616 1.00 70.94 349 ARG A C 1
ATOM 2737 O O . ARG A 1 349 ? -29.962 1.465 -24.418 1.00 70.94 349 ARG A O 1
ATOM 2744 N N . SER A 1 350 ? -30.540 0.959 -26.526 1.00 67.81 350 SER A N 1
ATOM 2745 C CA . SER A 1 350 ? -31.913 0.534 -26.206 1.00 67.81 350 SER A CA 1
ATOM 2746 C C . SER A 1 350 ? -32.040 -0.839 -25.525 1.00 67.81 350 SER A C 1
ATOM 2748 O O . SER A 1 350 ? -33.028 -1.068 -24.832 1.00 67.81 350 SER A O 1
ATOM 2750 N N . ARG A 1 351 ? -31.068 -1.753 -25.696 1.00 63.34 351 ARG A N 1
ATOM 2751 C CA . ARG A 1 351 ? -31.183 -3.158 -25.239 1.00 63.34 351 ARG A CA 1
ATOM 2752 C C . ARG A 1 351 ? -30.468 -3.490 -23.920 1.00 63.34 351 ARG A C 1
ATOM 2754 O O . ARG A 1 351 ? -30.592 -4.611 -23.446 1.00 63.34 351 ARG A O 1
ATOM 2761 N N . GLY A 1 352 ? -29.759 -2.544 -23.300 1.00 47.41 352 GLY A N 1
ATOM 2762 C CA . GLY A 1 352 ? -29.340 -2.634 -21.889 1.00 47.41 352 GLY A CA 1
ATOM 2763 C C . GLY A 1 352 ? -28.419 -3.800 -21.479 1.00 47.41 352 GLY A C 1
ATOM 2764 O O . GLY A 1 352 ? -28.289 -4.047 -20.283 1.00 47.41 352 GLY A O 1
ATOM 2765 N N . SER A 1 353 ? -27.775 -4.505 -22.416 1.00 40.22 353 SER A N 1
ATOM 2766 C CA . SER A 1 353 ? -26.868 -5.623 -22.114 1.00 40.22 353 SER A CA 1
ATOM 2767 C C . SER A 1 353 ? -25.408 -5.170 -22.153 1.00 40.22 353 SER A C 1
ATOM 2769 O O . SER A 1 353 ? -24.866 -4.886 -23.223 1.00 40.22 353 SER A O 1
ATOM 2771 N N . CYS A 1 354 ? -24.775 -5.111 -20.981 1.00 41.66 354 CYS A N 1
ATOM 2772 C CA . CYS A 1 354 ? -23.330 -4.961 -20.841 1.00 41.66 354 CYS A CA 1
ATOM 2773 C C . CYS A 1 354 ? -22.677 -6.346 -20.784 1.00 41.66 354 CYS A C 1
ATOM 2775 O O . CYS A 1 354 ? -23.172 -7.232 -20.096 1.00 41.66 354 CYS A O 1
ATOM 2777 N N . ASP A 1 355 ? -21.550 -6.454 -21.484 1.00 36.56 355 ASP A N 1
ATOM 2778 C CA . ASP A 1 355 ? -20.577 -7.550 -21.484 1.00 36.56 355 ASP A CA 1
ATOM 2779 C C . ASP A 1 355 ? -20.870 -8.713 -22.458 1.00 36.56 355 ASP A C 1
ATOM 2781 O O . ASP A 1 355 ? -21.800 -9.491 -22.283 1.00 36.56 355 ASP A O 1
ATOM 2785 N N . LYS A 1 356 ? -19.994 -8.819 -23.479 1.00 33.91 356 LYS A N 1
ATOM 2786 C CA . LYS A 1 356 ? -19.811 -9.882 -24.506 1.00 33.91 356 LYS A CA 1
ATOM 2787 C C . LYS A 1 356 ? -20.260 -9.643 -25.960 1.00 33.91 356 LYS A C 1
ATOM 2789 O O . LYS A 1 356 ? -20.053 -10.521 -26.785 1.00 33.91 356 LYS A O 1
ATOM 2794 N N . ALA A 1 357 ? -20.733 -8.458 -26.350 1.00 33.12 357 ALA A N 1
ATOM 2795 C CA . ALA A 1 357 ? -21.093 -8.218 -27.763 1.00 33.12 357 ALA A CA 1
ATOM 2796 C C . ALA A 1 357 ? -19.918 -7.868 -28.711 1.00 33.12 357 ALA A C 1
ATOM 2798 O O . ALA A 1 357 ? -20.135 -7.806 -29.916 1.00 33.12 357 ALA A O 1
ATOM 2799 N N . TYR A 1 358 ? -18.692 -7.644 -28.211 1.00 31.59 358 TYR A N 1
ATOM 2800 C CA . TYR A 1 358 ? -17.522 -7.463 -29.094 1.00 31.59 358 TYR A CA 1
ATOM 2801 C C . TYR A 1 358 ? -16.917 -8.795 -29.576 1.00 31.59 358 TYR A C 1
ATOM 2803 O O . TYR A 1 358 ? -16.231 -8.793 -30.589 1.00 31.59 358 TYR A O 1
ATOM 2811 N N . ASP A 1 359 ? -17.237 -9.922 -28.922 1.00 30.12 359 ASP A N 1
ATOM 2812 C CA . ASP A 1 359 ? -16.732 -11.256 -29.300 1.00 30.12 359 ASP A CA 1
ATOM 2813 C C . ASP A 1 359 ? -17.706 -12.064 -30.176 1.00 30.12 359 ASP A C 1
ATOM 2815 O O . ASP A 1 359 ? -17.352 -13.133 -30.664 1.00 30.12 359 ASP A O 1
ATOM 2819 N N . SER A 1 360 ? -18.936 -11.586 -30.401 1.00 32.84 360 SER A N 1
ATOM 2820 C CA . SER A 1 360 ? -19.933 -12.301 -31.218 1.00 32.84 360 SER A CA 1
ATOM 2821 C C . SER A 1 360 ? -20.214 -11.658 -32.580 1.00 32.84 360 SER A C 1
ATOM 2823 O O . SER A 1 360 ? -21.122 -12.099 -33.284 1.00 32.84 360 SER A O 1
ATOM 2825 N N . GLY A 1 361 ? -19.477 -10.610 -32.958 1.00 32.78 361 GLY A N 1
ATOM 2826 C CA . GLY A 1 361 ? -19.512 -10.066 -34.314 1.00 32.78 361 GLY A CA 1
ATOM 2827 C C . GLY A 1 361 ? -18.632 -10.913 -35.228 1.00 32.78 361 GLY A C 1
ATOM 2828 O O . GLY A 1 361 ? -17.416 -10.930 -35.066 1.00 32.78 361 GLY A O 1
ATOM 2829 N N . THR A 1 362 ? -19.224 -11.625 -36.183 1.00 36.25 362 THR A N 1
ATOM 2830 C CA . THR A 1 362 ? -18.459 -12.294 -37.242 1.00 36.25 362 THR A CA 1
ATOM 2831 C C . THR A 1 362 ? -17.925 -11.218 -38.189 1.00 36.25 362 THR A C 1
ATOM 2833 O O . THR A 1 362 ? -18.700 -10.572 -38.894 1.00 36.25 362 THR A O 1
ATOM 2836 N N . TYR A 1 363 ? -16.610 -10.989 -38.170 1.00 35.44 363 TYR A N 1
ATOM 2837 C CA . TYR A 1 363 ? -15.918 -10.193 -39.183 1.00 35.44 363 TYR A CA 1
ATOM 2838 C C . TYR A 1 363 ? -15.721 -11.065 -40.424 1.00 35.44 363 TYR A C 1
ATOM 2840 O O . TYR A 1 363 ? -15.122 -12.135 -40.342 1.00 35.44 363 TYR A O 1
ATOM 2848 N N . PHE A 1 364 ? -16.240 -10.621 -41.567 1.00 38.97 364 PHE A N 1
ATOM 2849 C CA . PHE A 1 364 ? -15.979 -11.270 -42.850 1.00 38.97 364 PHE A CA 1
ATOM 2850 C C . PHE A 1 364 ? -14.845 -10.526 -43.560 1.00 38.97 364 PHE A C 1
ATOM 2852 O O . PHE A 1 364 ? -15.070 -9.454 -44.124 1.00 38.97 364 PHE A O 1
ATOM 2859 N N . ASP A 1 365 ? -13.638 -11.094 -43.538 1.00 34.12 365 ASP A N 1
ATOM 2860 C CA . ASP A 1 365 ? -12.498 -10.590 -44.310 1.00 34.12 365 ASP A CA 1
ATOM 2861 C C . ASP A 1 365 ? -12.656 -10.976 -45.789 1.00 34.12 365 ASP A C 1
ATOM 2863 O O . ASP A 1 365 ? -12.339 -12.086 -46.214 1.00 34.12 365 ASP A O 1
ATOM 2867 N N . GLY A 1 366 ? -13.181 -10.039 -46.581 1.00 39.59 366 GLY A N 1
ATOM 2868 C CA . GLY A 1 366 ? -13.123 -10.049 -48.043 1.00 39.59 366 GLY A CA 1
ATOM 2869 C C . GLY A 1 366 ? -12.348 -8.825 -48.553 1.00 39.59 366 GLY A C 1
ATOM 2870 O O . GLY A 1 366 ? -12.353 -7.788 -47.888 1.00 39.59 366 GLY A O 1
ATOM 2871 N N . PRO A 1 367 ? -11.696 -8.894 -49.727 1.00 34.03 367 PRO A N 1
ATOM 2872 C CA . PRO A 1 367 ? -10.634 -7.965 -50.130 1.00 34.03 367 PRO A CA 1
ATOM 2873 C C . PRO A 1 367 ? -11.058 -6.519 -50.460 1.00 34.03 367 PRO A C 1
ATOM 2875 O O . PRO A 1 367 ? -10.256 -5.795 -51.044 1.00 34.03 367 PRO A O 1
ATOM 2878 N N . SER A 1 368 ? -12.267 -6.048 -50.117 1.00 44.53 368 SER A N 1
ATOM 2879 C CA . SER A 1 368 ? -12.625 -4.649 -50.422 1.00 44.53 368 SER A CA 1
ATOM 2880 C C . SER A 1 368 ? -13.550 -3.868 -49.478 1.00 44.53 368 SER A C 1
ATOM 2882 O O . SER A 1 368 ? -13.537 -2.645 -49.596 1.00 44.53 368 SER A O 1
ATOM 2884 N N . THR A 1 369 ? -14.281 -4.425 -48.499 1.00 42.78 369 THR A N 1
ATOM 2885 C CA . THR A 1 369 ? -14.930 -3.603 -47.435 1.00 42.78 369 THR A CA 1
ATOM 2886 C C . THR A 1 369 ? -15.413 -4.461 -46.246 1.00 42.78 369 THR A C 1
ATOM 2888 O O . THR A 1 369 ? -16.044 -5.491 -46.494 1.00 42.78 369 THR A O 1
ATOM 2891 N N . PRO A 1 370 ? -15.198 -4.072 -44.968 1.00 43.25 370 PRO A N 1
ATOM 2892 C CA . PRO A 1 370 ? -15.717 -4.820 -43.817 1.00 43.25 370 PRO A CA 1
ATOM 2893 C C . PRO A 1 370 ? -17.244 -4.687 -43.673 1.00 43.25 370 PRO A C 1
ATOM 2895 O O . PRO A 1 370 ? -17.810 -3.596 -43.794 1.00 43.25 370 PRO A O 1
ATOM 2898 N N . MET A 1 371 ? -17.922 -5.792 -43.357 1.00 43.00 371 MET A N 1
ATOM 2899 C CA . MET A 1 371 ? -19.371 -5.850 -43.123 1.00 43.00 371 MET A CA 1
ATOM 2900 C C . MET A 1 371 ? -19.656 -6.362 -41.705 1.00 43.00 371 MET A C 1
ATOM 2902 O O . MET A 1 371 ? -18.993 -7.290 -41.247 1.00 43.00 371 MET A O 1
ATOM 2906 N N . PHE A 1 372 ? -20.643 -5.777 -41.016 1.00 47.03 372 PHE A N 1
ATOM 2907 C CA . PHE A 1 372 ? -21.022 -6.163 -39.652 1.00 47.03 372 PHE A CA 1
ATOM 2908 C C . PHE A 1 372 ? -22.342 -6.939 -39.629 1.00 47.03 372 PHE A C 1
ATOM 2910 O O . PHE A 1 372 ? -23.351 -6.476 -40.166 1.00 47.03 372 PHE A O 1
ATOM 2917 N N . LEU A 1 373 ? -22.354 -8.087 -38.943 1.00 42.94 373 LEU A N 1
ATOM 2918 C CA . LEU A 1 373 ? -23.560 -8.872 -38.672 1.00 42.94 373 LEU A CA 1
ATOM 2919 C C . LEU A 1 373 ? -23.882 -8.881 -37.171 1.00 42.94 373 LEU A C 1
ATOM 2921 O O . LEU A 1 373 ? -23.026 -9.202 -36.348 1.00 42.94 373 LEU A O 1
ATOM 2925 N N . TRP A 1 374 ? -25.132 -8.570 -36.814 1.00 44.78 374 TRP A N 1
ATOM 2926 C CA . TRP A 1 374 ? -25.622 -8.590 -35.433 1.00 44.78 374 TRP A CA 1
ATOM 2927 C C . TRP A 1 374 ? -26.784 -9.590 -35.279 1.00 44.78 374 TRP A C 1
ATOM 2929 O O . TRP A 1 374 ? -27.848 -9.366 -35.860 1.00 44.78 374 TRP A O 1
ATOM 2939 N N . ARG A 1 375 ? -26.590 -10.678 -34.508 1.00 45.31 375 ARG A N 1
ATOM 2940 C CA . ARG A 1 375 ? -27.603 -11.727 -34.228 1.00 45.31 375 ARG A CA 1
ATOM 2941 C C . ARG A 1 375 ? -28.165 -11.636 -32.804 1.00 45.31 375 ARG A C 1
ATOM 2943 O O . ARG A 1 375 ? -27.424 -11.347 -31.866 1.00 45.31 375 ARG A O 1
ATOM 2950 N N . GLY A 1 376 ? -29.466 -11.899 -32.646 1.00 39.56 376 GLY A N 1
ATOM 2951 C CA . GLY A 1 376 ? -30.230 -11.605 -31.426 1.00 39.56 376 GLY A CA 1
ATOM 2952 C C . GLY A 1 376 ? -30.941 -12.763 -30.709 1.00 39.56 376 GLY A C 1
ATOM 2953 O O . GLY A 1 376 ? -31.969 -12.481 -30.099 1.00 39.56 376 GLY A O 1
ATOM 2954 N N . ASP A 1 377 ? -30.438 -14.001 -30.713 1.00 34.91 377 ASP A N 1
ATOM 2955 C CA . ASP A 1 377 ? -31.130 -15.128 -30.050 1.00 34.91 377 ASP A CA 1
ATOM 2956 C C . ASP A 1 377 ? -30.492 -15.531 -28.707 1.00 34.91 377 ASP A C 1
ATOM 2958 O O . ASP A 1 377 ? -29.328 -15.924 -28.680 1.00 34.91 377 ASP A O 1
ATOM 2962 N N . TRP A 1 378 ? -31.263 -15.504 -27.604 1.00 31.86 378 TRP A N 1
ATOM 2963 C CA . TRP A 1 378 ? -30.946 -16.211 -26.345 1.00 31.86 378 TRP A CA 1
ATOM 2964 C C . TRP A 1 378 ? -32.221 -16.727 -25.640 1.00 31.86 378 TRP A C 1
ATOM 2966 O O . TRP A 1 378 ? -33.120 -15.928 -25.360 1.00 31.86 378 TRP A O 1
ATOM 2976 N N . PRO A 1 379 ? -32.311 -18.031 -25.296 1.00 31.72 379 PRO A N 1
ATOM 2977 C CA . PRO A 1 379 ? -33.354 -18.573 -24.432 1.00 31.72 379 PRO A CA 1
ATOM 2978 C C . PRO A 1 379 ? -32.998 -18.406 -22.941 1.00 31.72 379 PRO A C 1
ATOM 2980 O O . PRO A 1 379 ? -31.850 -18.202 -22.555 1.00 31.72 379 PRO A O 1
ATOM 2983 N N . TRP A 1 380 ? -34.029 -18.477 -22.105 1.00 32.00 380 TRP A N 1
ATOM 2984 C CA . TRP A 1 380 ? -34.062 -18.144 -20.679 1.00 32.00 380 TRP A CA 1
ATOM 2985 C C . TRP A 1 380 ? -33.052 -18.921 -19.794 1.00 32.00 380 TRP A C 1
ATOM 2987 O O . TRP A 1 380 ? -33.049 -20.149 -19.812 1.00 32.00 380 TRP A O 1
ATOM 2997 N N . TRP A 1 381 ? -32.287 -18.224 -18.927 1.00 27.53 381 TRP A N 1
ATOM 2998 C CA . TRP A 1 381 ? -31.629 -18.801 -17.730 1.00 27.53 381 TRP A CA 1
ATOM 2999 C C . TRP A 1 381 ? -31.491 -17.778 -16.566 1.00 27.53 381 TRP A C 1
ATOM 3001 O O . TRP A 1 381 ? -31.314 -16.588 -16.844 1.00 27.53 381 TRP A O 1
ATOM 3011 N N . PRO A 1 382 ? -31.558 -18.185 -15.270 1.00 30.88 382 PRO A N 1
ATOM 3012 C CA . PRO A 1 382 ? -31.615 -17.280 -14.114 1.00 30.88 382 PRO A CA 1
ATOM 3013 C C . PRO A 1 382 ? -30.246 -16.856 -13.530 1.00 30.88 382 PRO A C 1
ATOM 3015 O O . PRO A 1 382 ? -29.287 -17.624 -13.512 1.00 30.88 382 PRO A O 1
ATOM 3018 N N . SER A 1 383 ? -30.244 -15.661 -12.921 1.00 31.52 383 SER A N 1
ATOM 3019 C CA . SER A 1 383 ? -29.304 -15.089 -11.925 1.00 31.52 383 SER A CA 1
ATOM 3020 C C . SER A 1 383 ? -27.820 -14.881 -12.302 1.00 31.52 383 SER A C 1
ATOM 3022 O O . SER A 1 383 ? -27.000 -15.796 -12.308 1.00 31.52 383 SER A O 1
ATOM 3024 N N . CYS A 1 384 ? -27.467 -13.605 -12.499 1.00 31.31 384 CYS A N 1
ATOM 3025 C CA . CYS A 1 384 ? -26.130 -13.052 -12.742 1.00 31.31 384 CYS A CA 1
ATOM 3026 C C . CYS A 1 384 ? -25.202 -13.047 -11.505 1.00 31.31 384 CYS A C 1
ATOM 3028 O O . CYS A 1 384 ? -24.874 -11.973 -11.001 1.00 31.31 384 CYS A O 1
ATOM 3030 N N . GLU A 1 385 ? -24.748 -14.204 -11.015 1.00 34.09 385 GLU A N 1
ATOM 3031 C CA . GLU A 1 385 ? -23.846 -14.229 -9.842 1.00 34.09 385 GLU A CA 1
ATOM 3032 C C . GLU A 1 385 ? -22.568 -15.077 -9.978 1.00 34.09 385 GLU A C 1
ATOM 3034 O O . GLU A 1 385 ? -21.830 -15.204 -9.006 1.00 34.09 385 GLU A O 1
ATOM 3039 N N . LYS A 1 386 ? -22.233 -15.628 -11.159 1.00 34.94 386 LYS A N 1
ATOM 3040 C CA . LYS A 1 386 ? -21.105 -16.583 -11.263 1.00 34.94 386 LYS A CA 1
ATOM 3041 C C . LYS A 1 386 ? -19.733 -16.078 -11.739 1.00 34.94 386 LYS A C 1
ATOM 3043 O O . LYS A 1 386 ? -18.767 -16.771 -11.449 1.00 34.94 386 LYS A O 1
ATOM 3048 N N . ASP A 1 387 ? -19.575 -14.878 -12.304 1.00 36.34 387 ASP A N 1
ATOM 3049 C CA . ASP A 1 387 ? -18.280 -14.507 -12.929 1.00 36.34 387 ASP A CA 1
ATOM 3050 C C . ASP A 1 387 ? -17.439 -13.431 -12.206 1.00 36.34 387 ASP A C 1
ATOM 3052 O O . ASP A 1 387 ? -16.384 -13.043 -12.698 1.00 36.34 387 ASP A O 1
ATOM 3056 N N . VAL A 1 388 ? -17.809 -12.981 -10.998 1.00 40.16 388 VAL A N 1
ATOM 3057 C CA . VAL A 1 388 ? -16.996 -11.991 -10.236 1.00 40.16 388 VAL A CA 1
ATOM 3058 C C . VAL A 1 388 ? -16.058 -12.647 -9.202 1.00 40.16 388 VAL A C 1
ATOM 3060 O O . VAL A 1 388 ? -15.428 -11.972 -8.393 1.00 40.16 388 VAL A O 1
ATOM 3063 N N . GLY A 1 389 ? -15.956 -13.980 -9.215 1.00 37.56 389 GLY A N 1
ATOM 3064 C CA . GLY A 1 389 ? -15.181 -14.777 -8.254 1.00 37.56 389 GLY A CA 1
ATOM 3065 C C . GLY A 1 389 ? -13.743 -15.106 -8.665 1.00 37.56 389 GLY A C 1
ATOM 3066 O O . GLY A 1 389 ? -13.086 -15.873 -7.963 1.00 37.56 389 GLY A O 1
ATOM 3067 N N . GLY A 1 390 ? -13.242 -14.568 -9.781 1.00 45.56 390 GLY A N 1
ATOM 3068 C CA . GLY A 1 390 ? -11.841 -14.729 -10.156 1.00 45.56 390 GLY A CA 1
ATOM 3069 C C . GLY A 1 390 ? -10.957 -13.999 -9.151 1.00 45.56 390 GLY A C 1
ATOM 3070 O O . GLY A 1 390 ? -10.866 -12.771 -9.188 1.00 45.56 390 GLY A O 1
ATOM 3071 N N . ALA A 1 391 ? -10.320 -14.734 -8.233 1.00 54.25 391 ALA A N 1
ATOM 3072 C CA . ALA A 1 391 ? -9.196 -14.201 -7.472 1.00 54.25 391 ALA A CA 1
ATOM 3073 C C . ALA A 1 391 ? -8.265 -13.507 -8.470 1.00 54.25 391 ALA A C 1
ATOM 3075 O O . ALA A 1 391 ? -7.956 -14.102 -9.501 1.00 54.25 391 ALA A O 1
ATOM 3076 N N . SER A 1 392 ? -7.901 -12.246 -8.209 1.00 58.16 392 SER A N 1
ATOM 3077 C CA . SER A 1 392 ? -7.047 -11.482 -9.118 1.00 58.16 392 SER A CA 1
ATOM 3078 C C . SER A 1 392 ? -5.783 -12.284 -9.377 1.00 58.16 392 SER A C 1
ATOM 3080 O O . SER A 1 392 ? -4.919 -12.374 -8.505 1.00 58.16 392 SER A O 1
ATOM 3082 N N . GLN A 1 393 ? -5.709 -12.913 -10.544 1.00 75.00 393 GLN A N 1
ATOM 3083 C CA . GLN A 1 393 ? -4.574 -13.735 -10.896 1.00 75.00 393 GLN A CA 1
ATOM 3084 C C . GLN A 1 393 ? -3.401 -12.781 -11.082 1.00 75.00 393 GLN A C 1
ATOM 3086 O O . GLN A 1 393 ? -3.519 -11.794 -11.810 1.00 75.00 393 GLN A O 1
ATOM 3091 N N . ALA A 1 394 ? -2.304 -13.040 -10.369 1.00 88.44 394 ALA A N 1
ATOM 3092 C CA . ALA A 1 394 ? -1.056 -12.330 -10.603 1.00 88.44 394 ALA A CA 1
ATOM 3093 C C . ALA A 1 394 ? -0.745 -12.347 -12.106 1.00 88.44 394 ALA A C 1
ATOM 3095 O O . ALA A 1 394 ? -1.046 -13.344 -12.771 1.00 88.44 394 ALA A O 1
ATOM 3096 N N . ILE A 1 395 ? -0.172 -11.266 -12.644 1.00 91.44 395 ILE A N 1
ATOM 3097 C CA . ILE A 1 395 ? 0.240 -11.227 -14.050 1.00 91.44 395 ILE A CA 1
ATOM 3098 C C . ILE A 1 395 ? 1.230 -12.380 -14.254 1.00 91.44 395 ILE A C 1
ATOM 3100 O O . ILE A 1 395 ? 2.309 -12.346 -13.654 1.00 91.44 395 ILE A O 1
ATOM 3104 N N . PRO A 1 396 ? 0.879 -13.408 -15.050 1.00 94.06 396 PRO A N 1
ATOM 3105 C CA . PRO A 1 396 ? 1.777 -14.523 -15.281 1.00 94.06 396 PRO A CA 1
ATOM 3106 C C . PRO A 1 396 ? 2.930 -14.052 -16.162 1.00 94.06 396 PRO A C 1
ATOM 3108 O O . PRO A 1 396 ? 2.712 -13.332 -17.139 1.00 94.06 396 PRO A O 1
ATOM 3111 N N . LYS A 1 397 ? 4.147 -14.493 -15.852 1.00 95.69 397 LYS A N 1
ATOM 3112 C CA . LYS A 1 397 ? 5.302 -14.277 -16.722 1.00 95.69 397 LYS A CA 1
ATOM 3113 C C . LYS A 1 397 ? 5.213 -15.245 -17.903 1.00 95.69 397 LYS A C 1
ATOM 3115 O O . LYS A 1 397 ? 5.390 -16.447 -17.723 1.00 95.69 397 LYS A O 1
ATOM 3120 N N . ARG A 1 398 ? 4.908 -14.752 -19.105 1.00 94.06 398 ARG A N 1
ATOM 3121 C CA . ARG A 1 398 ? 4.813 -15.569 -20.331 1.00 94.06 398 ARG A CA 1
ATOM 3122 C C . ARG A 1 398 ? 6.049 -15.407 -21.198 1.00 94.06 398 ARG A C 1
ATOM 3124 O O . ARG A 1 398 ? 6.477 -16.365 -21.836 1.00 94.06 398 ARG A O 1
ATOM 3131 N N . ILE A 1 399 ? 6.625 -14.209 -21.210 1.00 91.00 399 ILE A N 1
ATOM 3132 C CA . ILE A 1 399 ? 7.785 -13.899 -22.037 1.00 91.00 399 ILE A CA 1
ATOM 3133 C C . ILE A 1 399 ? 9.070 -14.082 -21.240 1.00 91.00 399 ILE A C 1
ATOM 3135 O O . ILE A 1 399 ? 9.374 -13.315 -20.330 1.00 91.00 399 ILE A O 1
ATOM 3139 N N . VAL A 1 400 ? 9.864 -15.076 -21.630 1.00 88.38 400 VAL A N 1
ATOM 3140 C CA . VAL A 1 400 ? 11.217 -15.293 -21.113 1.00 88.38 400 VAL A CA 1
ATOM 3141 C C . VAL A 1 400 ? 12.186 -15.246 -22.285 1.00 88.38 400 VAL A C 1
ATOM 3143 O O . VAL A 1 400 ? 12.083 -16.040 -23.216 1.00 88.38 400 VAL A O 1
ATOM 3146 N N . SER A 1 401 ? 13.129 -14.310 -22.242 1.00 87.12 401 SER A N 1
ATOM 3147 C CA . SER A 1 401 ? 14.124 -14.097 -23.287 1.00 87.12 401 SER A CA 1
ATOM 3148 C C . SER A 1 401 ? 15.520 -14.300 -22.716 1.00 87.12 401 SER A C 1
ATOM 3150 O O . SER A 1 401 ? 15.870 -13.820 -21.635 1.00 87.12 401 SER A O 1
ATOM 3152 N N . GLN A 1 402 ? 16.342 -15.044 -23.448 1.00 83.25 402 GLN A N 1
ATOM 3153 C CA . GLN A 1 402 ? 17.770 -15.165 -23.152 1.00 83.25 402 GLN A CA 1
ATOM 3154 C C . GLN A 1 402 ? 18.604 -14.133 -23.914 1.00 83.25 402 GLN A C 1
ATOM 3156 O O . GLN A 1 402 ? 19.764 -13.926 -23.578 1.00 83.25 402 GLN A O 1
ATOM 3161 N N . SER A 1 403 ? 18.028 -13.495 -24.935 1.00 85.62 403 SER A N 1
ATOM 3162 C CA . SER A 1 403 ? 18.750 -12.574 -25.805 1.00 85.62 403 SER A CA 1
ATOM 3163 C C . SER A 1 403 ? 18.670 -11.131 -25.325 1.00 85.62 403 SER A C 1
ATOM 3165 O O . SER A 1 403 ? 19.673 -10.442 -25.359 1.00 85.62 403 SER A O 1
ATOM 3167 N N . CYS A 1 404 ? 17.519 -10.653 -24.861 1.00 91.69 404 CYS A N 1
ATOM 3168 C CA . CYS A 1 404 ? 17.374 -9.273 -24.398 1.00 91.69 404 CYS A CA 1
ATOM 3169 C C . CYS A 1 404 ? 16.494 -9.235 -23.156 1.00 91.69 404 CYS A C 1
ATOM 3171 O O . CYS A 1 404 ? 15.421 -9.842 -23.141 1.00 91.69 404 CYS A O 1
ATOM 3173 N N . ARG A 1 405 ? 16.953 -8.527 -22.121 1.00 94.81 405 ARG A N 1
ATOM 3174 C CA . ARG A 1 405 ? 16.192 -8.320 -20.887 1.00 94.81 405 ARG A CA 1
ATOM 3175 C C . ARG A 1 405 ? 16.147 -6.849 -20.523 1.00 94.81 405 ARG A C 1
ATOM 3177 O O . ARG A 1 405 ? 17.176 -6.190 -20.378 1.00 94.81 405 ARG A O 1
ATOM 3184 N N . LEU A 1 406 ? 14.934 -6.346 -20.347 1.00 95.56 406 LEU A N 1
ATOM 3185 C CA . LEU A 1 406 ? 14.690 -4.995 -19.866 1.00 95.56 406 LEU A CA 1
ATOM 3186 C C . LEU A 1 406 ? 14.713 -5.033 -18.342 1.00 95.56 406 LEU A C 1
ATOM 3188 O O . LEU A 1 406 ? 13.976 -5.808 -17.736 1.00 95.56 406 LEU A O 1
ATOM 3192 N N . ILE A 1 407 ? 15.549 -4.209 -17.718 1.00 96.38 407 ILE A N 1
ATOM 3193 C CA . ILE A 1 407 ? 15.775 -4.232 -16.272 1.00 96.38 407 ILE A CA 1
ATOM 3194 C C . ILE A 1 407 ? 15.219 -2.960 -15.639 1.00 96.38 407 ILE A C 1
ATOM 3196 O O . ILE A 1 407 ? 15.708 -1.861 -15.891 1.00 96.38 407 ILE A O 1
ATOM 3200 N N . PHE A 1 408 ? 14.222 -3.099 -14.771 1.00 96.81 408 PHE A N 1
ATOM 3201 C CA . PHE A 1 408 ? 13.726 -2.005 -13.941 1.00 96.81 408 PHE A CA 1
ATOM 3202 C C . PHE A 1 408 ? 14.232 -2.151 -12.504 1.00 96.81 408 PHE A C 1
ATOM 3204 O O . PHE A 1 408 ? 13.998 -3.167 -11.858 1.00 96.81 408 PHE A O 1
ATOM 3211 N N . PHE A 1 409 ? 14.883 -1.129 -11.961 1.00 96.00 409 PHE A N 1
ATOM 3212 C CA . PHE A 1 409 ? 15.375 -1.131 -10.584 1.00 96.00 409 PHE A CA 1
ATOM 3213 C C . PHE A 1 409 ? 14.328 -0.509 -9.659 1.00 96.00 409 PHE A C 1
ATOM 3215 O O . PHE A 1 409 ? 14.192 0.714 -9.572 1.00 96.00 409 PHE A O 1
ATOM 3222 N N . ALA A 1 410 ? 13.557 -1.345 -8.969 1.00 96.19 410 ALA A N 1
ATOM 3223 C CA . ALA A 1 410 ? 12.519 -0.899 -8.051 1.00 96.19 410 ALA A CA 1
ATOM 3224 C C . ALA A 1 410 ? 13.065 -0.853 -6.625 1.00 96.19 410 ALA A C 1
ATOM 3226 O O . ALA A 1 410 ? 13.454 -1.864 -6.057 1.00 96.19 410 ALA A O 1
ATOM 3227 N N . GLY A 1 411 ? 13.065 0.327 -6.023 1.00 93.88 411 GLY A N 1
ATOM 3228 C CA . GLY A 1 411 ? 13.572 0.513 -4.674 1.00 93.88 411 GLY A CA 1
ATOM 3229 C C . GLY A 1 411 ? 12.952 1.721 -4.015 1.00 93.88 411 GLY A C 1
ATOM 3230 O O . GLY A 1 411 ? 12.541 2.665 -4.694 1.00 93.88 411 GLY A O 1
ATOM 3231 N N . VAL A 1 412 ? 12.910 1.705 -2.688 1.00 90.62 412 VAL A N 1
ATOM 3232 C CA . VAL A 1 412 ? 12.545 2.897 -1.923 1.00 90.62 412 VAL A CA 1
ATOM 3233 C C . VAL A 1 412 ? 13.628 3.964 -2.091 1.00 90.62 412 VAL A C 1
ATOM 3235 O O . VAL A 1 412 ? 14.795 3.641 -2.306 1.00 90.62 412 VAL A O 1
ATOM 3238 N N . GLU A 1 413 ? 13.281 5.241 -2.050 1.00 83.44 413 GLU A N 1
ATOM 3239 C CA . GLU A 1 413 ? 14.255 6.304 -2.275 1.00 83.44 413 GLU A CA 1
ATOM 3240 C C . GLU A 1 413 ? 15.472 6.173 -1.342 1.00 83.44 413 GLU A C 1
ATOM 3242 O O . GLU A 1 413 ? 15.349 5.954 -0.137 1.00 83.44 413 GLU A O 1
ATOM 3247 N N . GLY A 1 414 ? 16.676 6.261 -1.914 1.00 79.50 414 GLY A N 1
ATOM 3248 C CA . GLY A 1 414 ? 17.924 6.037 -1.182 1.00 79.50 414 GLY A CA 1
ATOM 3249 C C . GLY A 1 414 ? 18.331 4.566 -1.005 1.00 79.50 414 GLY A C 1
ATOM 3250 O O . GLY A 1 414 ? 19.244 4.302 -0.224 1.00 79.50 414 GLY A O 1
ATOM 3251 N N . THR A 1 415 ? 17.714 3.614 -1.714 1.00 83.50 415 THR A N 1
ATOM 3252 C CA . THR A 1 415 ? 18.065 2.172 -1.661 1.00 83.50 415 THR A CA 1
ATOM 3253 C C . THR A 1 415 ? 19.197 1.734 -2.590 1.00 83.50 415 THR A C 1
ATOM 3255 O O . THR A 1 415 ? 19.631 0.593 -2.487 1.00 83.50 415 THR A O 1
ATOM 3258 N N . GLY A 1 416 ? 19.721 2.608 -3.455 1.00 82.50 416 GLY A N 1
ATOM 3259 C CA . GLY A 1 416 ? 20.903 2.282 -4.265 1.00 82.50 416 GLY A CA 1
ATOM 3260 C C . GLY A 1 416 ? 20.809 2.587 -5.754 1.00 82.50 416 GLY A C 1
ATOM 3261 O O . GLY A 1 416 ? 21.680 2.143 -6.489 1.00 82.50 416 GLY A O 1
ATOM 3262 N N . HIS A 1 417 ? 19.825 3.357 -6.226 1.00 90.56 417 HIS A N 1
ATOM 3263 C CA . HIS A 1 417 ? 19.782 3.757 -7.641 1.00 90.56 417 HIS A CA 1
ATOM 3264 C C . HIS A 1 417 ? 21.085 4.417 -8.110 1.00 90.56 417 HIS A C 1
ATOM 3266 O O . HIS A 1 417 ? 21.604 4.033 -9.150 1.00 90.56 417 HIS A O 1
ATOM 3272 N N . HIS A 1 418 ? 21.676 5.311 -7.306 1.00 89.94 418 HIS A N 1
ATOM 3273 C CA . HIS A 1 418 ? 22.975 5.917 -7.639 1.00 89.94 418 HIS A CA 1
ATOM 3274 C C . HIS A 1 418 ? 24.122 4.905 -7.675 1.00 89.94 418 HIS A C 1
ATOM 3276 O O . HIS A 1 418 ? 25.045 5.062 -8.462 1.00 89.94 418 HIS A O 1
ATOM 3282 N N . PHE A 1 419 ? 24.064 3.864 -6.842 1.00 90.56 419 PHE A N 1
ATOM 3283 C CA . PHE A 1 419 ? 25.062 2.799 -6.875 1.00 90.56 419 PHE A CA 1
ATOM 3284 C C . PHE A 1 419 ? 24.991 2.048 -8.212 1.00 90.56 419 PHE A C 1
ATOM 3286 O O . PHE A 1 419 ? 26.005 1.871 -8.878 1.00 90.56 419 PHE A O 1
ATOM 3293 N N . TRP A 1 420 ? 23.782 1.690 -8.654 1.00 92.38 420 TRP A N 1
ATOM 3294 C CA . TRP A 1 420 ? 23.579 1.042 -9.952 1.00 92.38 420 TRP A CA 1
ATOM 3295 C C . TRP A 1 420 ? 23.875 1.958 -11.140 1.00 92.38 420 TRP A C 1
ATOM 3297 O O . TRP A 1 420 ? 24.403 1.481 -12.139 1.00 92.38 420 TRP A O 1
ATOM 3307 N N . HIS A 1 421 ? 23.605 3.259 -11.028 1.00 90.56 421 HIS A N 1
ATOM 3308 C CA . HIS A 1 421 ? 23.999 4.253 -12.027 1.00 90.56 421 HIS A CA 1
ATOM 3309 C C . HIS A 1 421 ? 25.515 4.273 -12.251 1.00 90.56 421 HIS A C 1
ATOM 3311 O O . HIS A 1 421 ? 25.951 4.241 -13.395 1.00 90.56 421 HIS A O 1
ATOM 3317 N N . SER A 1 422 ? 26.318 4.257 -11.181 1.00 89.50 422 SER A N 1
ATOM 3318 C CA . SER A 1 422 ? 27.781 4.183 -11.297 1.00 89.50 422 SER A CA 1
ATOM 3319 C C . SER A 1 422 ? 28.263 2.846 -11.865 1.00 89.50 422 SER A C 1
ATOM 3321 O O . SER A 1 422 ? 29.309 2.784 -12.501 1.00 89.50 422 SER A O 1
ATOM 3323 N N . LEU A 1 423 ? 27.509 1.771 -11.633 1.00 88.81 423 LEU A N 1
ATOM 3324 C CA . LEU A 1 423 ? 27.926 0.406 -11.940 1.00 88.81 423 LEU A CA 1
ATOM 3325 C C . LEU A 1 423 ? 27.581 -0.038 -13.368 1.00 88.81 423 LEU A C 1
ATOM 3327 O O . LEU A 1 423 ? 28.368 -0.723 -14.013 1.00 88.81 423 LEU A O 1
ATOM 3331 N N . LEU A 1 424 ? 26.412 0.342 -13.881 1.00 89.25 424 LEU A N 1
ATOM 3332 C CA . LEU A 1 424 ? 25.904 -0.124 -15.176 1.00 89.25 424 LEU A CA 1
ATOM 3333 C C . LEU A 1 424 ? 26.712 0.304 -16.410 1.00 89.25 424 LEU A C 1
ATOM 3335 O O . LEU A 1 424 ? 26.758 -0.495 -17.345 1.00 89.25 424 LEU A O 1
ATOM 3339 N N . PRO A 1 425 ? 27.391 1.467 -16.446 1.00 87.44 425 PRO A N 1
ATOM 3340 C CA . PRO A 1 425 ? 28.316 1.791 -17.530 1.00 87.44 425 PRO A CA 1
ATOM 3341 C C . PRO A 1 425 ? 29.444 0.763 -17.699 1.00 87.44 425 PRO A C 1
ATOM 3343 O O . PRO A 1 425 ? 29.999 0.650 -18.787 1.00 87.44 425 PRO A O 1
ATOM 3346 N N . HIS A 1 426 ? 29.763 -0.007 -16.650 1.00 83.94 426 HIS A N 1
ATOM 3347 C CA . HIS A 1 426 ? 30.717 -1.115 -16.721 1.00 83.94 426 HIS A CA 1
ATOM 3348 C C . HIS A 1 426 ? 30.110 -2.413 -17.269 1.00 83.94 426 HIS A C 1
ATOM 3350 O O . HIS A 1 426 ? 30.861 -3.294 -17.661 1.00 83.94 426 HIS A O 1
ATOM 3356 N N . LEU A 1 427 ? 28.778 -2.538 -17.293 1.00 79.56 427 LEU A N 1
ATOM 3357 C CA . LEU A 1 427 ? 28.069 -3.736 -17.750 1.00 79.56 427 LEU A CA 1
ATOM 3358 C C . LEU A 1 427 ? 27.584 -3.648 -19.201 1.00 79.56 427 LEU A C 1
ATOM 3360 O O . LEU A 1 427 ? 27.356 -4.688 -19.813 1.00 79.56 427 LEU A O 1
ATOM 3364 N N . HIS A 1 428 ? 27.322 -2.449 -19.742 1.00 70.56 428 HIS A N 1
ATOM 3365 C CA . HIS A 1 428 ? 26.789 -2.346 -21.105 1.00 70.56 428 HIS A CA 1
ATOM 3366 C C . HIS A 1 428 ? 26.876 -0.944 -21.743 1.00 70.56 428 HIS A C 1
ATOM 3368 O O . HIS A 1 428 ? 26.594 0.049 -21.072 1.00 70.56 428 HIS A O 1
ATOM 3374 N N . PRO A 1 429 ? 27.121 -0.837 -23.068 1.00 65.50 429 PRO A N 1
ATOM 3375 C CA . PRO A 1 429 ? 27.137 0.441 -23.799 1.00 65.50 429 PRO A CA 1
ATOM 3376 C C . PRO A 1 429 ? 25.765 1.037 -24.205 1.00 65.50 429 PRO A C 1
ATOM 3378 O O . PRO A 1 429 ? 25.741 2.067 -24.875 1.00 65.50 429 PRO A O 1
ATOM 3381 N N . PHE A 1 430 ? 24.610 0.449 -23.851 1.00 66.94 430 PHE A N 1
ATOM 3382 C CA . PHE A 1 430 ? 23.287 0.889 -24.363 1.00 66.94 430 PHE A CA 1
ATOM 3383 C C . PHE A 1 430 ? 22.653 2.067 -23.605 1.00 66.94 430 PHE A C 1
ATOM 3385 O O . PHE A 1 430 ? 21.488 2.034 -23.193 1.00 66.94 430 PHE A O 1
ATOM 3392 N N . THR A 1 431 ? 23.410 3.145 -23.438 1.00 70.19 431 THR A N 1
ATOM 3393 C CA . THR A 1 431 ? 22.967 4.335 -22.699 1.00 70.19 431 THR A CA 1
ATOM 3394 C C . THR A 1 431 ? 21.831 5.087 -23.405 1.00 70.19 431 THR A C 1
ATOM 3396 O O . THR A 1 431 ? 20.879 5.502 -22.750 1.00 70.19 431 THR A O 1
ATOM 3399 N N . THR A 1 432 ? 21.850 5.182 -24.739 1.00 76.81 432 THR A N 1
ATOM 3400 C CA . THR A 1 432 ? 20.892 5.996 -25.519 1.00 76.81 432 THR A CA 1
ATOM 3401 C C . THR A 1 432 ? 19.446 5.497 -25.448 1.00 76.81 432 THR A C 1
ATOM 3403 O O . THR A 1 432 ? 18.522 6.284 -25.240 1.00 76.81 432 THR A O 1
ATOM 3406 N N . TRP A 1 433 ? 19.220 4.186 -25.571 1.00 81.38 433 TRP A N 1
ATOM 3407 C CA . TRP A 1 433 ? 17.883 3.600 -25.409 1.00 81.38 433 TRP A CA 1
ATOM 3408 C C . TRP A 1 433 ? 17.337 3.840 -24.002 1.00 81.38 433 TRP A C 1
ATOM 3410 O O . TRP A 1 433 ? 16.169 4.193 -23.835 1.00 81.38 433 TRP A O 1
ATOM 3420 N N . SER A 1 434 ? 18.200 3.697 -22.998 1.00 81.06 434 SER A N 1
ATOM 3421 C CA . SER A 1 434 ? 17.847 3.860 -21.590 1.00 81.06 434 SER A CA 1
ATOM 3422 C C . SER A 1 434 ? 17.335 5.272 -21.291 1.00 81.06 434 SER A C 1
ATOM 3424 O O . SER A 1 434 ? 16.346 5.429 -20.574 1.00 81.06 434 SER A O 1
ATOM 3426 N N . GLU A 1 435 ? 17.943 6.305 -21.879 1.00 84.50 435 GLU A N 1
ATOM 3427 C CA . GLU A 1 435 ? 17.492 7.697 -21.750 1.00 84.50 435 GLU A CA 1
ATOM 3428 C C . GLU A 1 435 ? 16.107 7.922 -22.374 1.00 84.50 435 GLU A C 1
ATOM 3430 O O . GLU A 1 435 ? 15.228 8.498 -21.726 1.00 84.50 435 GLU A O 1
ATOM 3435 N N . ASN A 1 436 ? 15.877 7.406 -23.587 1.00 85.38 436 ASN A N 1
ATOM 3436 C CA . ASN A 1 436 ? 14.584 7.511 -24.273 1.00 85.38 436 ASN A CA 1
ATOM 3437 C C . ASN A 1 436 ? 13.460 6.826 -23.483 1.00 85.38 436 ASN A C 1
ATOM 3439 O O . ASN A 1 436 ? 12.377 7.396 -23.322 1.00 85.38 436 ASN A O 1
ATOM 3443 N N . PHE A 1 437 ? 13.719 5.626 -22.954 1.00 87.56 437 PHE A N 1
ATOM 3444 C CA . PHE A 1 437 ? 12.776 4.939 -22.073 1.00 87.56 437 PHE A CA 1
ATOM 3445 C C . PHE A 1 437 ? 12.499 5.733 -20.818 1.00 87.56 437 PHE A C 1
ATOM 3447 O O . PHE A 1 437 ? 11.334 5.938 -20.472 1.00 87.56 437 PHE A O 1
ATOM 3454 N N . SER A 1 438 ? 13.560 6.183 -20.151 1.00 88.06 438 SER A N 1
ATOM 3455 C CA . SER A 1 438 ? 13.423 6.889 -18.889 1.00 88.06 438 SER A CA 1
ATOM 3456 C C . SER A 1 438 ? 12.555 8.132 -19.071 1.00 88.06 438 SER A C 1
ATOM 3458 O O . SER A 1 438 ? 11.643 8.319 -18.279 1.00 88.06 438 SER A O 1
ATOM 3460 N N . ALA A 1 439 ? 12.729 8.890 -20.162 1.00 87.31 439 ALA A N 1
ATOM 3461 C CA . ALA A 1 439 ? 11.907 10.058 -20.488 1.00 87.31 439 ALA A CA 1
ATOM 3462 C C . ALA A 1 439 ? 10.426 9.728 -20.774 1.00 87.31 439 ALA A C 1
ATOM 3464 O O . ALA A 1 439 ? 9.544 10.506 -20.417 1.00 87.31 439 ALA A O 1
ATOM 3465 N N . GLN A 1 440 ? 10.113 8.582 -21.396 1.00 91.25 440 GLN A N 1
ATOM 3466 C CA . GLN A 1 440 ? 8.712 8.169 -21.600 1.00 91.25 440 GLN A CA 1
ATOM 3467 C C . GLN A 1 440 ? 8.059 7.633 -20.323 1.00 91.25 440 GLN A C 1
ATOM 3469 O O . GLN A 1 440 ? 6.858 7.825 -20.107 1.00 91.25 440 GLN A O 1
ATOM 3474 N N . LEU A 1 441 ? 8.832 6.954 -19.477 1.00 90.12 441 LEU A N 1
ATOM 3475 C CA . LEU A 1 441 ? 8.372 6.495 -18.171 1.00 90.12 441 LEU A CA 1
ATOM 3476 C C . LEU A 1 441 ? 8.137 7.688 -17.243 1.00 90.12 441 LEU A C 1
ATOM 3478 O O . LEU A 1 441 ? 7.109 7.744 -16.561 1.00 90.12 441 LEU A O 1
ATOM 3482 N N . TYR A 1 442 ? 9.054 8.652 -17.264 1.00 88.19 442 TYR A N 1
ATOM 3483 C CA . TYR A 1 442 ? 8.975 9.893 -16.518 1.00 88.19 442 TYR A CA 1
ATOM 3484 C C . TYR A 1 442 ? 9.928 10.973 -17.069 1.00 88.19 442 TYR A C 1
ATOM 3486 O O . TYR A 1 442 ? 11.142 10.806 -17.101 1.00 88.19 442 TYR A O 1
ATOM 3494 N N . ASP A 1 443 ? 9.388 12.138 -17.398 1.00 85.19 443 ASP A N 1
ATOM 3495 C CA . ASP A 1 443 ? 10.132 13.338 -17.769 1.00 85.19 443 ASP A CA 1
ATOM 3496 C C . ASP A 1 443 ? 10.118 14.327 -16.597 1.00 85.19 443 ASP A C 1
ATOM 3498 O O . ASP A 1 443 ? 9.069 14.853 -16.217 1.00 85.19 443 ASP A O 1
ATOM 3502 N N . ASN A 1 444 ? 11.286 14.600 -16.017 1.00 79.62 444 ASN A N 1
ATOM 3503 C CA . ASN A 1 444 ? 11.433 15.495 -14.872 1.00 79.62 444 ASN A CA 1
ATOM 3504 C C . ASN A 1 444 ? 11.232 16.968 -15.230 1.00 79.62 444 ASN A C 1
ATOM 3506 O O . ASN A 1 444 ? 10.769 17.745 -14.393 1.00 79.62 444 ASN A O 1
ATOM 3510 N N . TYR A 1 445 ? 11.562 17.357 -16.461 1.00 80.31 445 TYR A N 1
ATOM 3511 C CA . TYR A 1 445 ? 11.444 18.738 -16.911 1.00 80.31 445 TYR A CA 1
ATOM 3512 C C . TYR A 1 445 ? 9.977 19.114 -17.105 1.00 80.31 445 TYR A C 1
ATOM 3514 O O . TYR A 1 445 ? 9.503 20.124 -16.581 1.00 80.31 445 TYR A O 1
ATOM 3522 N N . HIS A 1 446 ? 9.236 18.255 -17.801 1.00 82.00 446 HIS A N 1
ATOM 3523 C CA . HIS A 1 446 ? 7.828 18.484 -18.111 1.00 82.00 446 HIS A CA 1
ATOM 3524 C C . HIS A 1 446 ? 6.879 17.937 -17.035 1.00 82.00 446 HIS A C 1
ATOM 3526 O O . HIS A 1 446 ? 5.704 18.299 -17.020 1.00 82.00 446 HIS A O 1
ATOM 3532 N N . LYS A 1 447 ? 7.372 17.090 -16.120 1.00 82.81 447 LYS A N 1
ATOM 3533 C CA . LYS A 1 447 ? 6.575 16.353 -15.120 1.00 82.81 447 LYS A CA 1
ATOM 3534 C C . LYS A 1 447 ? 5.459 15.521 -15.758 1.00 82.81 447 LYS A C 1
ATOM 3536 O O . LYS A 1 447 ? 4.378 15.375 -15.188 1.00 82.81 447 LYS A O 1
ATOM 3541 N N . VAL A 1 448 ? 5.731 14.983 -16.943 1.00 84.88 448 VAL A N 1
ATOM 3542 C CA . VAL A 1 448 ? 4.846 14.081 -17.696 1.00 84.88 448 VAL A CA 1
ATOM 3543 C C . VAL A 1 448 ? 5.528 12.730 -17.871 1.00 84.88 448 VAL A C 1
ATOM 3545 O O . VAL A 1 448 ? 6.659 12.549 -17.433 1.00 84.88 448 VAL A O 1
ATOM 3548 N N . GLY A 1 449 ? 4.838 11.760 -18.452 1.00 88.44 449 GLY A N 1
ATOM 3549 C CA . GLY A 1 449 ? 5.320 10.388 -18.564 1.00 88.44 449 GLY A CA 1
ATOM 3550 C C . GLY A 1 449 ? 4.326 9.400 -17.980 1.00 88.44 449 GLY A C 1
ATOM 3551 O O . GLY A 1 449 ? 3.370 9.761 -17.287 1.00 88.44 449 GLY A O 1
ATOM 3552 N N . PHE A 1 450 ? 4.549 8.127 -18.278 1.00 90.50 450 PHE A N 1
ATOM 3553 C CA . PHE A 1 450 ? 3.642 7.045 -17.911 1.00 90.50 450 PHE A CA 1
ATOM 3554 C C . PHE A 1 450 ? 3.382 6.931 -16.402 1.00 90.50 450 PHE A C 1
ATOM 3556 O O . PHE A 1 450 ? 2.269 6.582 -16.003 1.00 90.50 450 PHE A O 1
ATOM 3563 N N . PHE A 1 451 ? 4.373 7.244 -15.561 1.00 89.94 451 PHE A N 1
ATOM 3564 C CA . PHE A 1 451 ? 4.246 7.168 -14.102 1.00 89.94 451 PHE A CA 1
ATOM 3565 C C . PHE A 1 451 ? 3.807 8.467 -13.415 1.00 89.94 451 PHE A C 1
ATOM 3567 O O . PHE A 1 451 ? 3.506 8.432 -12.224 1.00 89.94 451 PHE A O 1
ATOM 3574 N N . SER A 1 452 ? 3.762 9.605 -14.110 1.00 83.19 452 SER A N 1
ATOM 3575 C CA . SER A 1 452 ? 3.486 10.913 -13.489 1.00 83.19 452 SER A CA 1
ATOM 3576 C C . SER A 1 452 ? 2.261 11.631 -14.007 1.00 83.19 452 SER A C 1
ATOM 3578 O O . SER A 1 452 ? 1.731 12.496 -13.307 1.00 83.19 452 SER A O 1
ATOM 3580 N N . THR A 1 453 ? 1.797 11.301 -15.210 1.00 81.94 453 THR A N 1
ATOM 3581 C CA . THR A 1 453 ? 0.616 11.959 -15.749 1.00 81.94 453 THR A CA 1
ATOM 3582 C C . THR A 1 453 ? -0.655 11.469 -15.053 1.00 81.94 453 THR A C 1
ATOM 3584 O O . THR A 1 453 ? -0.950 10.272 -14.986 1.00 81.94 453 THR A O 1
ATOM 3587 N N . TRP A 1 454 ? -1.433 12.425 -14.545 1.00 81.81 454 TRP A N 1
ATOM 3588 C CA . TRP A 1 454 ? -2.791 12.193 -14.045 1.00 81.81 454 TRP A CA 1
ATOM 3589 C C . TRP A 1 454 ? -3.832 12.218 -15.168 1.00 81.81 454 TRP A C 1
ATOM 3591 O O . TRP A 1 454 ? -4.980 11.831 -14.948 1.00 81.81 454 TRP A O 1
ATOM 3601 N N . ASP A 1 455 ? -3.433 12.685 -16.354 1.00 84.38 455 ASP A N 1
ATOM 3602 C CA . ASP A 1 455 ? -4.268 12.707 -17.544 1.00 84.38 455 ASP A CA 1
ATOM 3603 C C . ASP A 1 455 ? -4.252 11.333 -18.219 1.00 84.38 455 ASP A C 1
ATOM 3605 O O . ASP A 1 455 ? -3.209 10.818 -18.631 1.00 84.38 455 ASP A O 1
ATOM 3609 N N . GLU A 1 456 ? -5.435 10.741 -18.314 1.00 79.56 456 GLU A N 1
ATOM 3610 C CA . GLU A 1 456 ? -5.648 9.406 -18.859 1.00 79.56 456 GLU A CA 1
ATOM 3611 C C . GLU A 1 456 ? -5.303 9.302 -20.350 1.00 79.56 456 GLU A C 1
ATOM 3613 O O . GLU A 1 456 ? -4.704 8.311 -20.772 1.00 79.56 456 GLU A O 1
ATOM 3618 N N . SER A 1 457 ? -5.603 10.334 -21.143 1.00 84.12 457 SER A N 1
ATOM 3619 C CA . SER A 1 457 ? -5.277 10.355 -22.572 1.00 84.12 457 SER A CA 1
ATOM 3620 C C . SER A 1 457 ? -3.765 10.411 -22.792 1.00 84.12 457 SER A C 1
ATOM 3622 O O . SER A 1 457 ? -3.214 9.652 -23.590 1.00 84.12 457 SER A O 1
ATOM 3624 N N . VAL A 1 458 ? -3.066 11.226 -21.997 1.00 87.62 458 VAL A N 1
ATOM 3625 C CA . VAL A 1 458 ? -1.602 11.323 -22.014 1.00 87.62 458 VAL A CA 1
ATOM 3626 C C . VAL A 1 458 ? -0.982 9.999 -21.570 1.00 87.62 458 VAL A C 1
ATOM 3628 O O . VAL A 1 458 ? -0.042 9.519 -22.204 1.00 87.62 458 VAL A O 1
ATOM 3631 N N . ARG A 1 459 ? -1.533 9.354 -20.533 1.00 85.44 459 ARG A N 1
ATOM 3632 C CA . ARG A 1 459 ? -1.057 8.046 -20.059 1.00 85.44 459 ARG A CA 1
ATOM 3633 C C . ARG A 1 459 ? -1.199 6.962 -21.122 1.00 85.44 459 ARG A C 1
ATOM 3635 O O . ARG A 1 459 ? -0.269 6.179 -21.307 1.00 85.44 459 ARG A O 1
ATOM 3642 N N . SER A 1 460 ? -2.336 6.925 -21.813 1.00 86.94 460 SER A N 1
ATOM 3643 C CA . SER A 1 460 ? -2.595 5.983 -22.906 1.00 86.94 460 SER A CA 1
ATOM 3644 C C . SER A 1 460 ? -1.631 6.200 -24.078 1.00 86.94 460 SER A C 1
ATOM 3646 O O . SER A 1 460 ? -1.025 5.259 -24.582 1.00 86.94 460 SER A O 1
ATOM 3648 N N . ASN A 1 461 ? -1.363 7.456 -24.442 1.00 90.06 461 ASN A N 1
ATOM 3649 C CA . ASN A 1 461 ? -0.373 7.770 -25.473 1.00 90.06 461 ASN A CA 1
ATOM 3650 C C . ASN A 1 461 ? 1.040 7.307 -25.083 1.00 90.06 461 ASN A C 1
ATOM 3652 O O . ASN A 1 461 ? 1.754 6.735 -25.910 1.00 90.06 461 ASN A O 1
ATOM 3656 N N . HIS A 1 462 ? 1.449 7.507 -23.825 1.00 91.75 462 HIS A N 1
ATOM 3657 C CA . HIS A 1 462 ? 2.726 6.979 -23.340 1.00 91.75 462 HIS A CA 1
ATOM 3658 C C . HIS A 1 462 ? 2.752 5.449 -23.310 1.00 91.75 462 HIS A C 1
ATOM 3660 O O . HIS A 1 462 ? 3.791 4.876 -23.619 1.00 91.75 462 HIS A O 1
ATOM 3666 N N . SER A 1 463 ? 1.645 4.774 -22.986 1.00 91.62 463 SER A N 1
ATOM 3667 C CA . SER A 1 463 ? 1.605 3.308 -22.957 1.00 91.62 463 SER A CA 1
ATOM 3668 C C . SER A 1 463 ? 1.837 2.706 -24.348 1.00 91.62 463 SER A C 1
ATOM 3670 O O . SER A 1 463 ? 2.632 1.777 -24.480 1.00 91.62 463 SER A O 1
ATOM 3672 N N . ILE A 1 464 ? 1.236 3.287 -25.394 1.00 92.50 464 ILE A N 1
ATOM 3673 C CA . ILE A 1 464 ? 1.464 2.901 -26.796 1.00 92.50 464 ILE A CA 1
ATOM 3674 C C . ILE A 1 464 ? 2.935 3.112 -27.174 1.00 92.50 464 ILE A C 1
ATOM 3676 O O . ILE A 1 464 ? 3.582 2.194 -27.677 1.00 92.50 464 ILE A O 1
ATOM 3680 N N . ARG A 1 465 ? 3.490 4.295 -26.874 1.00 93.62 465 ARG A N 1
ATOM 3681 C CA . ARG A 1 465 ? 4.895 4.620 -27.175 1.00 93.62 465 ARG A CA 1
ATOM 3682 C C . ARG A 1 465 ? 5.875 3.712 -26.444 1.00 93.62 465 ARG A C 1
ATOM 3684 O O . ARG A 1 465 ? 6.845 3.273 -27.048 1.00 93.62 465 ARG A O 1
ATOM 3691 N N . ILE A 1 466 ? 5.627 3.408 -25.171 1.00 93.94 466 ILE A N 1
ATOM 3692 C CA . ILE A 1 466 ? 6.467 2.500 -24.384 1.00 93.94 466 ILE A CA 1
ATOM 3693 C C . ILE A 1 466 ? 6.444 1.100 -24.987 1.00 93.94 466 ILE A C 1
ATOM 3695 O O . ILE A 1 466 ? 7.510 0.520 -25.147 1.00 93.94 466 ILE A O 1
ATOM 3699 N N . LYS A 1 467 ? 5.273 0.572 -25.371 1.00 94.81 467 LYS A N 1
ATOM 3700 C CA . LYS A 1 467 ? 5.185 -0.747 -26.022 1.00 94.81 467 LYS A CA 1
ATOM 3701 C C . LYS A 1 467 ? 5.974 -0.794 -27.329 1.00 94.81 467 LYS A C 1
ATOM 3703 O O . LYS A 1 467 ? 6.702 -1.753 -27.565 1.00 94.81 467 LYS A O 1
ATOM 3708 N N . GLN A 1 468 ? 5.877 0.256 -28.140 1.00 94.31 468 GLN A N 1
ATOM 3709 C CA . GLN A 1 468 ? 6.643 0.346 -29.380 1.00 94.31 468 GLN A CA 1
ATOM 3710 C C . GLN A 1 468 ? 8.152 0.432 -29.117 1.00 94.31 468 GLN A C 1
ATOM 3712 O O . GLN A 1 468 ? 8.909 -0.353 -29.677 1.00 94.31 468 GLN A O 1
ATOM 3717 N N . LEU A 1 469 ? 8.580 1.294 -28.189 1.00 93.50 469 LEU A N 1
ATOM 3718 C CA . LEU A 1 469 ? 9.982 1.384 -27.779 1.00 93.50 469 LEU A CA 1
ATOM 3719 C C . LEU A 1 469 ? 10.508 0.049 -27.241 1.00 93.50 469 LEU A C 1
ATOM 3721 O O . LEU A 1 469 ? 11.640 -0.311 -27.541 1.00 93.50 469 LEU A O 1
ATOM 3725 N N . MET A 1 470 ? 9.707 -0.688 -26.460 1.00 94.69 470 MET A N 1
ATOM 3726 C CA . MET A 1 470 ? 10.048 -2.024 -25.948 1.00 94.69 470 MET A CA 1
ATOM 3727 C C . MET A 1 470 ? 10.353 -2.989 -27.090 1.00 94.69 470 MET A C 1
ATOM 3729 O O . MET A 1 470 ? 11.418 -3.604 -27.088 1.00 94.69 470 MET A O 1
ATOM 3733 N N . ALA A 1 471 ? 9.461 -3.078 -28.075 1.00 93.12 471 ALA A N 1
ATOM 3734 C CA . ALA A 1 471 ? 9.640 -3.956 -29.226 1.00 93.12 471 ALA A CA 1
ATOM 3735 C C . ALA A 1 471 ? 10.847 -3.555 -30.098 1.00 93.12 471 ALA A C 1
ATOM 3737 O O . ALA A 1 471 ? 11.604 -4.420 -30.543 1.00 93.12 471 ALA A O 1
ATOM 3738 N N . ASP A 1 472 ? 11.052 -2.255 -30.321 1.00 92.88 472 ASP A N 1
ATOM 3739 C CA . ASP A 1 472 ? 12.163 -1.743 -31.131 1.00 92.88 472 ASP A CA 1
ATOM 3740 C C . ASP A 1 472 ? 13.517 -1.961 -30.439 1.00 92.88 472 ASP A C 1
ATOM 3742 O O . ASP A 1 472 ? 14.482 -2.400 -31.071 1.00 92.88 472 ASP A O 1
ATOM 3746 N N . ALA A 1 473 ? 13.585 -1.728 -29.126 1.00 90.62 473 ALA A N 1
ATOM 3747 C CA . ALA A 1 473 ? 14.789 -1.961 -28.342 1.00 90.62 473 ALA A CA 1
ATOM 3748 C C . ALA A 1 473 ? 15.125 -3.453 -28.231 1.00 90.62 473 ALA A C 1
ATOM 3750 O O . ALA A 1 473 ? 16.285 -3.820 -28.405 1.00 90.62 473 ALA A O 1
ATOM 3751 N N . ASP A 1 474 ? 14.132 -4.323 -28.008 1.00 92.19 474 ASP A N 1
ATOM 3752 C CA . ASP A 1 474 ? 14.337 -5.777 -28.004 1.00 92.19 474 ASP A CA 1
ATOM 3753 C C . ASP A 1 474 ? 14.911 -6.260 -29.342 1.00 92.19 474 ASP A C 1
ATOM 3755 O O . ASP A 1 474 ? 15.900 -6.995 -29.355 1.00 92.19 474 ASP A O 1
ATOM 3759 N N . ARG A 1 475 ? 14.372 -5.779 -30.470 1.00 92.81 475 ARG A N 1
ATOM 3760 C CA . ARG A 1 475 ? 14.903 -6.081 -31.807 1.00 92.81 475 ARG A CA 1
ATOM 3761 C C . ARG A 1 475 ? 16.348 -5.608 -31.966 1.00 92.81 475 ARG A C 1
ATOM 3763 O O . ARG A 1 475 ? 17.211 -6.415 -32.307 1.00 92.81 475 ARG A O 1
ATOM 3770 N N . SER A 1 476 ? 16.621 -4.338 -31.663 1.00 91.25 476 SER A N 1
ATOM 3771 C CA . SER A 1 476 ? 17.960 -3.752 -31.795 1.00 91.25 476 SER A CA 1
ATOM 3772 C C . SER A 1 476 ? 18.995 -4.469 -30.927 1.00 91.25 476 SER A C 1
ATOM 3774 O O . SER A 1 476 ? 20.129 -4.658 -31.360 1.00 91.25 476 SER A O 1
ATOM 3776 N N . ILE A 1 477 ? 18.636 -4.859 -29.702 1.00 89.44 477 ILE A N 1
ATOM 3777 C CA . ILE A 1 477 ? 19.549 -5.548 -28.783 1.00 89.44 477 ILE A CA 1
ATOM 3778 C C . ILE A 1 477 ? 19.809 -6.977 -29.265 1.00 89.44 477 ILE A C 1
ATOM 3780 O O . ILE A 1 477 ? 20.949 -7.439 -29.227 1.00 89.44 477 ILE A O 1
ATOM 3784 N N . ARG A 1 478 ? 18.788 -7.676 -29.777 1.00 89.56 478 ARG A N 1
ATOM 3785 C CA . ARG A 1 478 ? 18.952 -9.011 -30.377 1.00 89.56 478 ARG A CA 1
ATOM 3786 C C . ARG A 1 478 ? 19.892 -8.997 -31.576 1.00 89.56 478 ARG A C 1
ATOM 3788 O O . ARG A 1 478 ? 20.760 -9.862 -31.659 1.00 89.56 478 ARG A O 1
ATOM 3795 N N . GLU A 1 479 ? 19.752 -8.015 -32.463 1.00 91.69 479 GLU A N 1
ATOM 3796 C CA . GLU A 1 479 ? 20.617 -7.846 -33.641 1.00 91.69 479 GLU A CA 1
ATOM 3797 C C . GLU A 1 479 ? 22.091 -7.632 -33.266 1.00 91.69 479 GLU A C 1
ATOM 3799 O O . GLU A 1 479 ? 22.986 -8.009 -34.017 1.00 91.69 479 GLU A O 1
ATOM 3804 N N . GLN A 1 480 ? 22.354 -7.102 -32.071 1.00 89.75 480 GLN A N 1
ATOM 3805 C CA . GLN A 1 480 ? 23.701 -6.852 -31.553 1.00 89.75 480 GLN A CA 1
ATOM 3806 C C . GLN A 1 480 ? 24.249 -8.008 -30.703 1.00 89.75 480 GLN A C 1
ATOM 3808 O O . GLN A 1 480 ? 25.257 -7.863 -30.015 1.00 89.75 480 GLN A O 1
ATOM 3813 N N . GLY A 1 481 ? 23.605 -9.176 -30.757 1.00 89.94 481 GLY A N 1
ATOM 3814 C CA . GLY A 1 481 ? 24.036 -10.372 -30.036 1.00 89.94 481 GLY A CA 1
ATOM 3815 C C . GLY A 1 481 ? 23.484 -10.480 -28.616 1.00 89.94 481 GLY A C 1
ATOM 3816 O O . GLY A 1 481 ? 23.897 -11.384 -27.886 1.00 89.94 481 GLY A O 1
ATOM 3817 N N . GLY A 1 482 ? 22.532 -9.624 -28.242 1.00 89.06 482 GLY A N 1
ATOM 3818 C CA . GLY A 1 482 ? 21.836 -9.632 -26.963 1.00 89.06 482 GLY A CA 1
ATOM 3819 C C . GLY A 1 482 ? 22.413 -8.689 -25.904 1.00 89.06 482 GLY A C 1
ATOM 3820 O O . GLY A 1 482 ? 23.439 -8.053 -26.121 1.00 89.06 482 GLY A O 1
ATOM 3821 N N . GLY A 1 483 ? 21.744 -8.589 -24.753 1.00 91.06 483 GLY A N 1
ATOM 3822 C CA . GLY A 1 483 ? 22.190 -7.745 -23.645 1.00 91.06 483 GLY A CA 1
ATOM 3823 C C . GLY A 1 483 ? 21.106 -7.373 -22.635 1.00 91.06 483 GLY A C 1
ATOM 3824 O O . GLY A 1 483 ? 19.983 -7.889 -22.652 1.00 91.06 483 GLY A O 1
ATOM 3825 N N . ILE A 1 484 ? 21.473 -6.444 -21.752 1.00 92.69 484 ILE A N 1
ATOM 3826 C CA . ILE A 1 484 ? 20.590 -5.871 -20.734 1.00 92.69 484 ILE A CA 1
ATOM 3827 C C . ILE A 1 484 ? 20.259 -4.420 -21.080 1.00 92.69 484 ILE A C 1
ATOM 3829 O O . ILE A 1 484 ? 21.126 -3.675 -21.538 1.00 92.69 484 ILE A O 1
ATOM 3833 N N . LEU A 1 485 ? 19.021 -4.000 -20.821 1.00 93.44 485 LEU A N 1
ATOM 3834 C CA . LEU A 1 485 ? 18.598 -2.610 -20.988 1.00 93.44 485 LEU A CA 1
ATOM 3835 C C . LEU A 1 485 ? 18.021 -2.046 -19.684 1.00 93.44 485 LEU A C 1
ATOM 3837 O O . LEU A 1 485 ? 16.868 -2.337 -19.354 1.00 93.44 485 LEU A O 1
ATOM 3841 N N . PRO A 1 486 ? 18.785 -1.245 -18.925 1.00 93.94 486 PRO A N 1
ATOM 3842 C CA . PRO A 1 486 ? 18.289 -0.625 -17.704 1.00 93.94 486 PRO A CA 1
ATOM 3843 C C . PRO A 1 486 ? 17.297 0.509 -18.009 1.00 93.94 486 PRO A C 1
ATOM 3845 O O . PRO A 1 486 ? 17.582 1.419 -18.779 1.00 93.94 486 PRO A O 1
ATOM 3848 N N . LEU A 1 487 ? 16.131 0.496 -17.364 1.00 93.31 487 LEU A N 1
ATOM 3849 C CA . LEU A 1 487 ? 15.026 1.399 -17.705 1.00 93.31 487 LEU A CA 1
ATOM 3850 C C . LEU A 1 487 ? 14.967 2.700 -16.891 1.00 93.31 487 LEU A C 1
ATOM 3852 O O . LEU A 1 487 ? 14.249 3.610 -17.292 1.00 93.31 487 LEU A O 1
ATOM 3856 N N . ASN A 1 488 ? 15.613 2.779 -15.721 1.00 92.75 488 ASN A N 1
ATOM 3857 C CA . ASN A 1 488 ? 15.358 3.880 -14.774 1.00 92.75 488 ASN A CA 1
ATOM 3858 C C . ASN A 1 488 ? 16.546 4.343 -13.917 1.00 92.75 488 ASN A C 1
ATOM 3860 O O . ASN A 1 488 ? 16.345 5.057 -12.932 1.00 92.75 488 ASN A O 1
ATOM 3864 N N . VAL A 1 489 ? 17.764 3.918 -14.246 1.00 87.44 489 VAL A N 1
ATOM 3865 C CA . VAL A 1 489 ? 18.965 4.215 -13.443 1.00 87.44 489 VAL A CA 1
ATOM 3866 C C . VAL A 1 489 ? 20.042 4.966 -14.209 1.00 87.44 489 VAL A C 1
ATOM 3868 O O . VAL A 1 489 ? 20.892 5.543 -13.553 1.00 87.44 489 VAL A O 1
ATOM 3871 N N . LEU A 1 490 ? 20.001 5.015 -15.548 1.00 80.56 490 LEU A N 1
ATOM 3872 C CA . LEU A 1 490 ? 21.042 5.659 -16.365 1.00 80.56 490 LEU A CA 1
ATOM 3873 C C . LEU A 1 490 ? 20.810 7.149 -16.678 1.00 80.56 490 LEU A C 1
ATOM 3875 O O . LEU A 1 490 ? 21.715 7.798 -17.184 1.00 80.56 490 LEU A O 1
ATOM 3879 N N . SER A 1 491 ? 19.634 7.713 -16.381 1.00 72.44 491 SER A N 1
ATOM 3880 C CA . SER A 1 491 ? 19.319 9.112 -16.709 1.00 72.44 491 SER A CA 1
ATOM 3881 C C . SER A 1 491 ? 19.257 9.987 -15.454 1.00 72.44 491 SER A C 1
ATOM 3883 O O . SER A 1 491 ? 18.213 10.145 -14.817 1.00 72.44 491 SER A O 1
ATOM 3885 N N . GLU A 1 492 ? 20.397 10.576 -15.082 1.00 70.38 492 GLU A N 1
ATOM 3886 C CA . GLU A 1 492 ? 20.452 11.594 -14.021 1.00 70.38 492 GLU A CA 1
ATOM 3887 C C . GLU A 1 492 ? 19.889 12.951 -14.473 1.00 70.38 492 GLU A C 1
ATOM 3889 O O . GLU A 1 492 ? 19.401 13.718 -13.643 1.00 70.38 492 GLU A O 1
ATOM 3894 N N . GLY A 1 493 ? 19.914 13.244 -15.778 1.00 72.44 493 GLY A N 1
ATOM 3895 C CA . GLY A 1 493 ? 19.540 14.553 -16.316 1.00 72.44 493 GLY A CA 1
ATOM 3896 C C . GLY A 1 493 ? 18.034 14.756 -16.489 1.00 72.44 493 GLY A C 1
ATOM 3897 O O . GLY A 1 493 ? 17.435 15.614 -15.841 1.00 72.44 493 GLY A O 1
ATOM 3898 N N . THR A 1 494 ? 17.417 14.006 -17.404 1.00 70.12 494 THR A N 1
ATOM 3899 C CA . THR A 1 494 ? 16.076 14.335 -17.919 1.00 70.12 494 THR A CA 1
ATOM 3900 C C . THR A 1 494 ? 14.943 13.667 -17.157 1.00 70.12 494 THR A C 1
ATOM 3902 O O . THR A 1 494 ? 13.893 14.279 -16.996 1.00 70.12 494 THR A O 1
ATOM 3905 N N . SER A 1 495 ? 15.133 12.452 -16.644 1.00 70.81 495 SER A N 1
ATOM 3906 C CA . SER A 1 495 ? 14.094 11.711 -15.912 1.00 70.81 495 SER A CA 1
ATOM 3907 C C . SER A 1 495 ? 14.359 11.624 -14.410 1.00 70.81 495 SER A C 1
ATOM 3909 O O . SER A 1 495 ? 13.444 11.389 -13.625 1.00 70.81 495 SER A O 1
ATOM 3911 N N . GLY A 1 496 ? 15.610 11.794 -13.981 1.00 79.00 496 GLY A N 1
ATOM 3912 C CA . GLY A 1 496 ? 16.021 11.389 -12.641 1.00 79.00 496 GLY A CA 1
ATOM 3913 C C . GLY A 1 496 ? 15.891 9.873 -12.429 1.00 79.00 496 GLY A C 1
ATOM 3914 O O . GLY A 1 496 ? 15.448 9.119 -13.302 1.00 79.00 496 GLY A O 1
ATOM 3915 N N . MET A 1 497 ? 16.284 9.418 -11.240 1.00 84.69 497 MET A N 1
ATOM 3916 C CA . MET A 1 497 ? 16.203 8.009 -10.853 1.00 84.69 497 MET A CA 1
ATOM 3917 C C . MET A 1 497 ? 14.828 7.698 -10.265 1.00 84.69 497 MET A C 1
ATOM 3919 O O . MET A 1 497 ? 14.494 8.160 -9.172 1.00 84.69 497 MET A O 1
ATOM 3923 N N . MET A 1 498 ? 14.031 6.899 -10.977 1.00 89.94 498 MET A N 1
ATOM 3924 C CA . MET A 1 498 ? 12.674 6.570 -10.538 1.00 89.94 498 MET A CA 1
ATOM 3925 C C . MET A 1 498 ? 12.701 5.615 -9.339 1.00 89.94 498 MET A C 1
ATOM 3927 O O . MET A 1 498 ? 13.055 4.443 -9.485 1.00 89.94 498 MET A O 1
ATOM 3931 N N . SER A 1 499 ? 12.286 6.102 -8.170 1.00 91.62 499 SER A N 1
ATOM 3932 C CA . SER A 1 499 ? 12.217 5.337 -6.915 1.00 91.62 499 SER A CA 1
ATOM 3933 C C . SER A 1 499 ? 10.843 5.469 -6.242 1.00 91.62 499 SER A C 1
ATOM 3935 O O . SER A 1 499 ? 9.942 6.097 -6.792 1.00 91.62 499 SER A O 1
ATOM 3937 N N . TYR A 1 500 ? 10.637 4.811 -5.100 1.00 92.75 500 TYR A N 1
ATOM 3938 C CA . TYR A 1 500 ? 9.408 4.900 -4.303 1.00 92.75 500 TYR A CA 1
ATOM 3939 C C . TYR A 1 500 ? 9.670 5.695 -3.015 1.00 92.75 500 TYR A C 1
ATOM 3941 O O . TYR A 1 500 ? 10.451 5.228 -2.198 1.00 92.75 500 TYR A O 1
ATOM 3949 N N . PRO A 1 501 ? 9.015 6.831 -2.741 1.00 90.12 501 PRO A N 1
ATOM 3950 C CA . PRO A 1 501 ? 8.376 7.690 -3.731 1.00 90.12 501 PRO A CA 1
ATOM 3951 C C . PRO A 1 501 ? 9.395 8.202 -4.758 1.00 90.12 501 PRO A C 1
ATOM 3953 O O . PRO A 1 501 ? 10.601 8.108 -4.558 1.00 90.12 501 PRO A O 1
ATOM 3956 N N . ASN A 1 502 ? 8.899 8.777 -5.839 1.00 84.44 502 ASN A N 1
ATOM 3957 C CA . ASN A 1 502 ? 9.695 9.450 -6.840 1.00 84.44 502 ASN A CA 1
ATOM 3958 C C . ASN A 1 502 ? 9.647 10.962 -6.575 1.00 84.44 502 ASN A C 1
ATOM 3960 O O . ASN A 1 502 ? 8.568 11.503 -6.329 1.00 84.44 502 ASN A O 1
ATOM 3964 N N . LEU A 1 503 ? 10.794 11.634 -6.720 1.00 76.25 503 LEU A N 1
ATOM 3965 C CA . LEU A 1 503 ? 10.930 13.096 -6.841 1.00 76.25 503 LEU A CA 1
ATOM 3966 C C . LEU A 1 503 ? 10.596 13.911 -5.586 1.00 76.25 503 LEU A C 1
ATOM 3968 O O . LEU A 1 503 ? 10.226 13.408 -4.531 1.00 76.25 503 LEU A O 1
ATOM 3972 N N . PHE A 1 504 ? 10.729 15.229 -5.731 1.00 78.50 504 PHE A N 1
ATOM 3973 C CA . PHE A 1 504 ? 10.330 16.224 -4.747 1.00 78.50 504 PHE A CA 1
ATOM 3974 C C . PHE A 1 504 ? 8.936 16.775 -5.052 1.00 78.50 504 PHE A C 1
ATOM 3976 O O . PHE A 1 504 ? 8.574 17.008 -6.204 1.00 78.50 504 PHE A O 1
ATOM 3983 N N . GLY A 1 505 ? 8.172 17.094 -4.010 1.00 81.81 505 GLY A N 1
ATOM 3984 C CA . GLY A 1 505 ? 6.893 17.777 -4.170 1.00 81.81 505 GLY A CA 1
ATOM 3985 C C . GLY A 1 505 ? 5.952 17.575 -2.995 1.00 81.81 505 GLY A C 1
ATOM 3986 O O . GLY A 1 505 ? 6.211 16.784 -2.091 1.00 81.81 505 GLY A O 1
ATOM 3987 N N . VAL A 1 506 ? 4.836 18.305 -3.020 1.00 73.44 506 VAL A N 1
ATOM 3988 C CA . VAL A 1 506 ? 3.782 18.193 -1.998 1.00 73.44 506 VAL A CA 1
ATOM 3989 C C . VAL A 1 506 ? 3.024 16.865 -2.078 1.00 73.44 506 VAL A C 1
ATOM 3991 O O . VAL A 1 506 ? 2.619 16.357 -1.040 1.00 73.44 506 VAL A O 1
ATOM 3994 N N . ASP A 1 507 ? 2.926 16.277 -3.274 1.00 81.88 507 ASP A N 1
ATOM 3995 C CA . ASP A 1 507 ? 2.232 15.005 -3.530 1.00 81.88 507 ASP A CA 1
ATOM 3996 C C . ASP A 1 507 ? 3.210 13.839 -3.724 1.00 81.88 507 ASP A C 1
ATOM 3998 O O . ASP A 1 507 ? 2.876 12.818 -4.323 1.00 81.88 507 ASP A O 1
ATOM 4002 N N . ARG A 1 508 ? 4.438 13.980 -3.210 1.00 87.25 508 ARG A N 1
ATOM 4003 C CA . ARG A 1 508 ? 5.507 12.981 -3.334 1.00 87.25 508 ARG A CA 1
ATOM 4004 C C . ARG A 1 508 ? 5.054 11.580 -2.916 1.00 87.25 508 ARG A C 1
ATOM 4006 O O . ARG A 1 508 ? 5.392 10.608 -3.569 1.00 87.25 508 ARG A O 1
ATOM 4013 N N . ALA A 1 509 ? 4.216 11.476 -1.885 1.00 88.69 509 ALA A N 1
ATOM 4014 C CA . ALA A 1 509 ? 3.648 10.212 -1.407 1.00 88.69 509 ALA A CA 1
ATOM 4015 C C . ALA A 1 509 ? 2.858 9.417 -2.471 1.00 88.69 509 ALA A C 1
ATOM 4017 O O . ALA A 1 509 ? 2.670 8.213 -2.317 1.00 88.69 509 ALA A O 1
ATOM 4018 N N . LEU A 1 510 ? 2.383 10.079 -3.530 1.00 89.38 510 LEU A N 1
ATOM 4019 C CA . LEU A 1 510 ? 1.602 9.480 -4.616 1.00 89.38 510 LEU A CA 1
ATOM 4020 C C . LEU A 1 510 ? 2.373 9.390 -5.933 1.00 89.38 510 LEU A C 1
ATOM 4022 O O . LEU A 1 510 ? 1.856 8.848 -6.905 1.00 89.38 510 LEU A O 1
ATOM 4026 N N . GLN A 1 511 ? 3.584 9.937 -5.977 1.00 89.00 511 GLN A N 1
ATOM 4027 C CA . GLN A 1 511 ? 4.465 9.835 -7.127 1.00 89.00 511 GLN A CA 1
ATOM 4028 C C . GLN A 1 511 ? 5.275 8.561 -6.945 1.00 89.00 511 GLN A C 1
ATOM 4030 O O . GLN A 1 511 ? 6.203 8.521 -6.148 1.00 89.00 511 GLN A O 1
ATOM 4035 N N . TYR A 1 512 ? 4.890 7.486 -7.620 1.00 92.00 512 TYR A N 1
ATOM 4036 C CA . TYR A 1 512 ? 5.588 6.209 -7.538 1.00 92.00 512 TYR A CA 1
ATOM 4037 C C . TYR A 1 512 ? 5.505 5.468 -8.875 1.00 92.00 512 TYR A C 1
ATOM 4039 O O . TYR A 1 512 ? 4.495 5.577 -9.576 1.00 92.00 512 TYR A O 1
ATOM 4047 N N . PRO A 1 513 ? 6.533 4.685 -9.238 1.00 93.38 513 PRO A N 1
ATOM 4048 C CA . PRO A 1 513 ? 6.446 3.776 -10.369 1.00 93.38 513 PRO A CA 1
ATOM 4049 C C . PRO A 1 513 ? 5.308 2.769 -10.177 1.00 93.38 513 PRO A C 1
ATOM 4051 O O . PRO A 1 513 ? 5.064 2.285 -9.072 1.00 93.38 513 PRO A O 1
ATOM 4054 N N . ASN A 1 514 ? 4.608 2.431 -11.257 1.00 92.50 514 ASN A N 1
ATOM 4055 C CA . ASN A 1 514 ? 3.628 1.347 -11.258 1.00 92.50 514 ASN A CA 1
ATOM 4056 C C . ASN A 1 514 ? 4.225 0.144 -11.997 1.00 92.50 514 ASN A C 1
ATOM 4058 O O . ASN A 1 514 ? 4.022 -0.017 -13.202 1.00 92.50 514 ASN A O 1
ATOM 4062 N N . VAL A 1 515 ? 4.998 -0.679 -11.280 1.00 95.62 515 VAL A N 1
ATOM 4063 C CA . VAL A 1 515 ? 5.688 -1.840 -11.866 1.00 95.62 515 VAL A CA 1
ATOM 4064 C C . VAL A 1 515 ? 4.718 -2.928 -12.315 1.00 95.62 515 VAL A C 1
ATOM 4066 O O . VAL A 1 515 ? 5.026 -3.648 -13.257 1.00 95.62 515 VAL A O 1
ATOM 4069 N N . HIS A 1 516 ? 3.520 -2.997 -11.725 1.00 93.88 516 HIS A N 1
ATOM 4070 C CA . HIS A 1 516 ? 2.454 -3.880 -12.204 1.00 93.88 516 HIS A CA 1
ATOM 4071 C C . HIS A 1 516 ? 1.995 -3.490 -13.617 1.00 93.88 516 HIS A C 1
ATOM 4073 O O . HIS A 1 516 ? 1.947 -4.322 -14.521 1.00 93.88 516 HIS A O 1
ATOM 4079 N N . ALA A 1 517 ? 1.720 -2.202 -13.840 1.00 92.19 517 ALA A N 1
ATOM 4080 C CA . ALA A 1 517 ? 1.354 -1.698 -15.158 1.00 92.19 517 ALA A CA 1
ATOM 4081 C C . ALA A 1 517 ? 2.514 -1.824 -16.161 1.00 92.19 517 ALA A C 1
ATOM 4083 O O . ALA A 1 517 ? 2.279 -2.169 -17.314 1.00 92.19 517 ALA A O 1
ATOM 4084 N N . LEU A 1 518 ? 3.761 -1.601 -15.726 1.00 95.44 518 LEU A N 1
ATOM 4085 C CA . LEU A 1 518 ? 4.943 -1.793 -16.573 1.00 95.44 518 LEU A CA 1
ATOM 4086 C C . LEU A 1 518 ? 5.111 -3.257 -17.009 1.00 95.44 518 LEU A C 1
ATOM 4088 O O . LEU A 1 518 ? 5.374 -3.508 -18.181 1.00 95.44 518 LEU A O 1
ATOM 4092 N N . ALA A 1 519 ? 4.921 -4.214 -16.096 1.00 96.38 519 ALA A N 1
ATOM 4093 C CA . ALA A 1 519 ? 4.973 -5.642 -16.404 1.00 96.38 519 ALA A CA 1
ATOM 4094 C C . ALA A 1 519 ? 3.898 -6.047 -17.415 1.00 96.38 519 ALA A C 1
ATOM 4096 O O . ALA A 1 519 ? 4.205 -6.739 -18.379 1.00 96.38 519 ALA A O 1
ATOM 4097 N N . LYS A 1 520 ? 2.667 -5.540 -17.260 1.00 93.94 520 LYS A N 1
ATOM 4098 C CA . LYS A 1 520 ? 1.598 -5.746 -18.247 1.00 93.94 520 LYS A CA 1
ATOM 4099 C C . LYS A 1 520 ? 2.007 -5.243 -19.636 1.00 93.94 520 LYS A C 1
ATOM 4101 O O . LYS A 1 520 ? 1.867 -5.974 -20.607 1.00 93.94 520 LYS A O 1
ATOM 4106 N N . LEU A 1 521 ? 2.551 -4.024 -19.728 1.00 94.88 521 LEU A N 1
ATOM 4107 C CA . LEU A 1 521 ? 3.008 -3.464 -21.007 1.00 94.88 521 LEU A CA 1
ATOM 4108 C C . LEU A 1 521 ? 4.139 -4.282 -21.636 1.00 94.88 521 LEU A C 1
ATOM 4110 O O . LEU A 1 521 ? 4.165 -4.422 -22.854 1.00 94.88 521 LEU A O 1
ATOM 4114 N N . ALA A 1 522 ? 5.046 -4.824 -20.824 1.00 96.56 522 ALA A N 1
ATOM 4115 C CA . ALA A 1 522 ? 6.132 -5.667 -21.307 1.00 96.56 522 ALA A CA 1
ATOM 4116 C C . ALA A 1 522 ? 5.630 -7.004 -21.873 1.00 96.56 522 ALA A C 1
ATOM 4118 O O . ALA A 1 522 ? 6.043 -7.398 -22.962 1.00 96.56 522 ALA A O 1
ATOM 4119 N N . GLU A 1 523 ? 4.704 -7.670 -21.177 1.00 96.56 523 GLU A N 1
ATOM 4120 C CA . GLU A 1 523 ? 4.096 -8.913 -21.666 1.00 96.56 523 GLU A CA 1
ATOM 4121 C C . GLU A 1 523 ? 3.272 -8.669 -22.940 1.00 96.56 523 GLU A C 1
ATOM 4123 O O . GLU A 1 523 ? 3.391 -9.432 -23.896 1.00 96.56 523 GLU A O 1
ATOM 4128 N N . ASP A 1 524 ? 2.511 -7.570 -23.000 1.00 93.75 524 ASP A N 1
ATOM 4129 C CA . ASP A 1 524 ? 1.788 -7.142 -24.207 1.00 93.75 524 ASP A CA 1
ATOM 4130 C C . ASP A 1 524 ? 2.735 -6.862 -25.388 1.00 93.75 524 ASP A C 1
ATOM 4132 O O . ASP A 1 524 ? 2.383 -7.108 -26.540 1.00 93.75 524 ASP A O 1
ATOM 4136 N N . ALA A 1 525 ? 3.920 -6.308 -25.114 1.00 95.19 525 ALA A N 1
ATOM 4137 C CA . ALA A 1 525 ? 4.930 -5.996 -26.124 1.00 95.19 525 ALA A CA 1
ATOM 4138 C C . ALA A 1 525 ? 5.787 -7.210 -26.519 1.00 95.19 525 ALA A C 1
ATOM 4140 O O . ALA A 1 525 ? 6.622 -7.095 -27.414 1.00 95.19 525 ALA A O 1
ATOM 4141 N N . GLY A 1 526 ? 5.607 -8.366 -25.871 1.00 95.81 526 GLY A N 1
ATOM 4142 C CA . GLY A 1 526 ? 6.396 -9.560 -26.160 1.00 95.81 526 GLY A CA 1
ATOM 4143 C C . GLY A 1 526 ? 7.856 -9.466 -25.703 1.00 95.81 526 GLY A C 1
ATOM 4144 O O . GLY A 1 526 ? 8.708 -10.135 -26.289 1.00 95.81 526 GLY A O 1
ATOM 4145 N N . VAL A 1 527 ? 8.167 -8.657 -24.680 1.00 96.06 527 VAL A N 1
ATOM 4146 C CA . VAL A 1 527 ? 9.544 -8.443 -24.190 1.00 96.06 527 VAL A CA 1
ATOM 4147 C C . VAL A 1 527 ? 9.766 -8.982 -22.777 1.00 96.06 527 VAL A C 1
ATOM 4149 O O . VAL A 1 527 ? 8.872 -8.977 -21.930 1.00 96.06 527 VAL A O 1
ATOM 4152 N N . ASP A 1 528 ? 10.991 -9.428 -22.486 1.00 96.81 528 ASP A N 1
ATOM 4153 C CA . ASP A 1 528 ? 11.332 -9.941 -21.158 1.00 96.81 528 ASP A CA 1
ATOM 4154 C C . ASP A 1 528 ? 11.706 -8.803 -20.194 1.00 96.81 528 ASP A C 1
ATOM 4156 O O . ASP A 1 528 ? 12.861 -8.379 -20.117 1.00 96.81 528 ASP A O 1
ATOM 4160 N N . LEU A 1 529 ? 10.715 -8.309 -19.445 1.00 97.56 529 LEU A N 1
ATOM 4161 C CA . LEU A 1 529 ? 10.946 -7.417 -18.307 1.00 97.56 529 LEU A CA 1
ATOM 4162 C C . LEU A 1 529 ? 11.357 -8.193 -17.050 1.00 97.56 529 LEU A C 1
ATOM 4164 O O . LEU A 1 529 ? 10.672 -9.133 -16.634 1.00 97.56 529 LEU A O 1
ATOM 4168 N N . ARG A 1 530 ? 12.405 -7.694 -16.393 1.00 97.31 530 ARG A N 1
ATOM 4169 C CA . ARG A 1 530 ? 12.895 -8.100 -15.076 1.00 97.31 530 ARG A CA 1
ATOM 4170 C C . ARG A 1 530 ? 12.965 -6.901 -14.138 1.00 97.31 530 ARG A C 1
ATOM 4172 O O . ARG A 1 530 ? 13.309 -5.793 -14.543 1.00 97.31 530 ARG A O 1
ATOM 4179 N N . ILE A 1 531 ? 12.657 -7.125 -12.868 1.00 97.56 531 ILE A N 1
ATOM 4180 C CA . ILE A 1 531 ? 12.630 -6.100 -11.830 1.00 97.56 531 ILE A CA 1
ATOM 4181 C C . ILE A 1 531 ? 13.674 -6.448 -10.765 1.00 97.56 531 ILE A C 1
ATOM 4183 O O . ILE A 1 531 ? 13.575 -7.466 -10.088 1.00 97.56 531 ILE A O 1
ATOM 4187 N N . VAL A 1 532 ? 14.671 -5.591 -10.584 1.00 96.88 532 VAL A N 1
ATOM 4188 C CA . VAL A 1 532 ? 15.648 -5.727 -9.499 1.00 96.88 532 VAL A CA 1
ATOM 4189 C C . VAL A 1 532 ? 15.150 -4.930 -8.299 1.00 96.88 532 VAL A C 1
ATOM 4191 O O . VAL A 1 532 ? 15.073 -3.701 -8.350 1.00 96.88 532 VAL A O 1
ATOM 4194 N N . LEU A 1 533 ? 14.789 -5.629 -7.225 1.00 96.69 533 LEU A N 1
ATOM 4195 C CA . LEU A 1 533 ? 14.340 -5.039 -5.969 1.00 96.69 533 LEU A CA 1
ATOM 4196 C C . LEU A 1 533 ? 15.541 -4.561 -5.160 1.00 96.69 533 LEU A C 1
ATOM 4198 O O . LEU A 1 533 ? 16.307 -5.367 -4.634 1.00 96.69 533 LEU A O 1
ATOM 4202 N N . LEU A 1 534 ? 15.689 -3.245 -5.044 1.00 95.50 534 LEU A N 1
ATOM 4203 C CA . LEU A 1 534 ? 16.726 -2.618 -4.236 1.00 95.50 534 LEU A CA 1
ATOM 4204 C C . LEU A 1 534 ? 16.275 -2.552 -2.781 1.00 95.50 534 LEU A C 1
ATOM 4206 O O . LEU A 1 534 ? 15.331 -1.843 -2.416 1.00 95.50 534 LEU A O 1
ATOM 4210 N N . VAL A 1 535 ? 16.985 -3.289 -1.942 1.00 93.00 535 VAL A N 1
ATOM 4211 C CA . VAL A 1 535 ? 16.710 -3.426 -0.520 1.00 93.00 535 VAL A CA 1
ATOM 4212 C C . VAL A 1 535 ? 17.797 -2.701 0.255 1.00 93.00 535 VAL A C 1
ATOM 4214 O O . VAL A 1 535 ? 18.987 -2.926 0.048 1.00 93.00 535 VAL A O 1
ATOM 4217 N N . ARG A 1 536 ? 17.375 -1.851 1.190 1.00 91.56 536 ARG A N 1
ATOM 4218 C CA . ARG A 1 536 ? 18.251 -1.220 2.173 1.00 91.56 536 ARG A CA 1
ATOM 4219 C C . ARG A 1 536 ? 17.531 -1.132 3.515 1.00 91.56 536 ARG A C 1
ATOM 4221 O O . ARG A 1 536 ? 16.318 -0.907 3.546 1.00 91.56 536 ARG A O 1
ATOM 4228 N N . HIS A 1 537 ? 18.275 -1.275 4.604 1.00 89.19 537 HIS A N 1
ATOM 4229 C CA . HIS A 1 537 ? 17.755 -1.238 5.961 1.00 89.19 537 HIS A CA 1
ATOM 4230 C C . HIS A 1 537 ? 16.993 0.081 6.221 1.00 89.19 537 HIS A C 1
ATOM 4232 O O . HIS A 1 537 ? 17.525 1.167 5.941 1.00 89.19 537 HIS A O 1
ATOM 4238 N N . PRO A 1 538 ? 15.777 0.035 6.801 1.00 90.62 538 PRO A N 1
ATOM 4239 C CA . PRO A 1 538 ? 14.930 1.214 7.011 1.00 90.62 538 PRO A CA 1
ATOM 4240 C C . PRO A 1 538 ? 15.622 2.358 7.754 1.00 90.62 538 PRO A C 1
ATOM 4242 O O . PRO A 1 538 ? 15.498 3.521 7.370 1.00 90.62 538 PRO A O 1
ATOM 4245 N N . GLY A 1 539 ? 16.405 2.042 8.792 1.00 89.81 539 GLY A N 1
ATOM 4246 C CA . GLY A 1 539 ? 17.142 3.050 9.561 1.00 89.81 539 GLY A CA 1
ATOM 4247 C C . GLY A 1 539 ? 18.157 3.827 8.714 1.00 89.81 539 GLY A C 1
ATOM 4248 O O . GLY A 1 539 ? 18.305 5.040 8.876 1.00 89.81 539 GLY A O 1
ATOM 4249 N N . SER A 1 540 ? 18.804 3.151 7.760 1.00 89.38 540 SER A N 1
ATOM 4250 C CA . SER A 1 540 ? 19.767 3.758 6.837 1.00 89.38 540 SER A CA 1
ATOM 4251 C C . SER A 1 540 ? 19.075 4.691 5.844 1.00 89.38 540 SER A C 1
ATOM 4253 O O . SER A 1 540 ? 19.589 5.769 5.542 1.00 89.38 540 SER A O 1
ATOM 4255 N N . ILE A 1 541 ? 17.884 4.310 5.372 1.00 90.62 541 ILE A N 1
ATOM 4256 C CA . ILE A 1 541 ? 17.072 5.120 4.457 1.00 90.62 541 ILE A CA 1
ATOM 4257 C C . ILE A 1 541 ? 16.553 6.371 5.158 1.00 90.62 541 ILE A C 1
ATOM 4259 O O . ILE A 1 541 ? 16.759 7.475 4.656 1.00 90.62 541 ILE A O 1
ATOM 4263 N N . VAL A 1 542 ? 15.959 6.223 6.347 1.00 90.81 542 VAL A N 1
ATOM 4264 C CA . VAL A 1 542 ? 15.457 7.352 7.146 1.00 90.81 542 VAL A CA 1
ATOM 4265 C C . VAL A 1 542 ? 16.576 8.355 7.416 1.00 90.81 542 VAL A C 1
ATOM 4267 O O . VAL A 1 542 ? 16.407 9.549 7.170 1.00 90.81 542 VAL A O 1
ATOM 4270 N N . ARG A 1 543 ? 17.756 7.886 7.838 1.00 89.44 543 ARG A N 1
ATOM 4271 C CA . ARG A 1 543 ? 18.912 8.766 8.042 1.00 89.44 543 ARG A CA 1
ATOM 4272 C C . ARG A 1 543 ? 19.356 9.449 6.754 1.00 89.44 543 ARG A C 1
ATOM 4274 O O . ARG A 1 543 ? 19.635 10.645 6.771 1.00 89.44 543 ARG A O 1
ATOM 4281 N N . SER A 1 544 ? 19.436 8.707 5.651 1.00 88.06 544 SER A N 1
ATOM 4282 C CA . SER A 1 544 ? 19.821 9.257 4.349 1.00 88.06 544 SER A CA 1
ATOM 4283 C C . SER A 1 544 ? 18.850 10.353 3.899 1.00 88.06 544 SER A C 1
ATOM 4285 O O . SER A 1 544 ? 19.295 11.412 3.461 1.00 88.06 544 S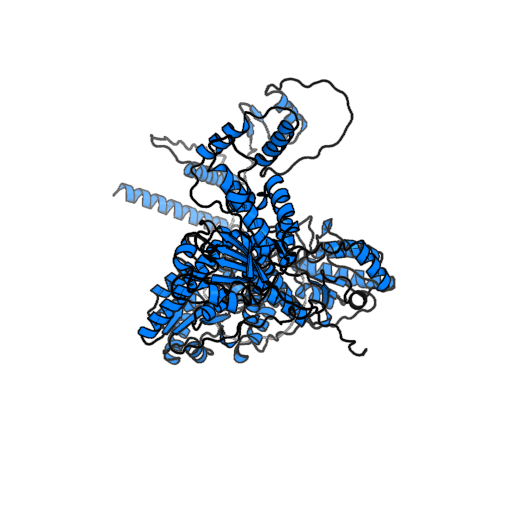ER A O 1
ATOM 4287 N N . GLY A 1 545 ? 17.543 10.133 4.060 1.00 89.25 545 GLY A N 1
ATOM 4288 C CA . GLY A 1 545 ? 16.504 11.110 3.736 1.00 89.25 545 GLY A CA 1
ATOM 4289 C C . GLY A 1 545 ? 16.603 12.378 4.584 1.00 89.25 545 GLY A C 1
ATOM 4290 O O . GLY A 1 545 ? 16.540 13.480 4.044 1.00 89.25 545 GLY A O 1
ATOM 4291 N N . LEU A 1 546 ? 16.849 12.242 5.891 1.00 89.50 546 LEU A N 1
ATOM 4292 C CA . LEU A 1 546 ? 17.066 13.386 6.785 1.00 89.50 546 LEU A CA 1
ATOM 4293 C C . LEU A 1 546 ? 18.340 14.165 6.428 1.00 89.50 546 LEU A C 1
ATOM 4295 O O . LEU A 1 546 ? 18.297 15.387 6.312 1.00 89.50 546 LEU A O 1
ATOM 4299 N N . LYS A 1 547 ? 19.461 13.467 6.192 1.00 89.50 547 LYS A N 1
ATOM 4300 C CA . LYS A 1 547 ? 20.751 14.082 5.829 1.00 89.50 547 LYS A CA 1
ATOM 4301 C C . LYS A 1 547 ? 20.673 14.857 4.513 1.00 89.50 547 LYS A C 1
ATOM 4303 O O . LYS A 1 547 ? 21.318 15.887 4.376 1.00 89.50 547 LYS A O 1
ATOM 4308 N N . ARG A 1 548 ? 19.906 14.355 3.542 1.00 86.56 548 ARG A N 1
ATOM 4309 C CA . ARG A 1 548 ? 19.703 15.005 2.238 1.00 86.56 548 ARG A CA 1
ATOM 4310 C C . ARG A 1 548 ? 18.557 16.025 2.241 1.00 86.56 548 ARG A C 1
ATOM 4312 O O . ARG A 1 548 ? 18.238 16.566 1.189 1.00 86.56 548 ARG A O 1
ATOM 4319 N N . HIS A 1 549 ? 17.939 16.280 3.398 1.00 89.00 549 HIS A N 1
ATOM 4320 C CA . HIS A 1 549 ? 16.781 17.167 3.555 1.00 89.00 549 HIS A CA 1
ATOM 4321 C C . HIS A 1 549 ? 15.577 16.794 2.680 1.00 89.00 549 HIS A C 1
ATOM 4323 O O . HIS A 1 549 ? 14.747 17.638 2.346 1.00 89.00 549 HIS A O 1
ATOM 4329 N N . PHE A 1 550 ? 15.459 15.514 2.330 1.00 87.19 550 PHE A N 1
ATOM 4330 C CA . PHE A 1 550 ? 14.282 14.978 1.654 1.00 87.19 550 PHE A CA 1
ATOM 4331 C C . PHE A 1 550 ? 13.074 15.013 2.588 1.00 87.19 550 PHE A C 1
ATOM 4333 O O . PHE A 1 550 ? 11.950 15.275 2.168 1.00 87.19 550 PHE A O 1
ATOM 4340 N N . GLU A 1 551 ? 13.335 14.785 3.875 1.00 89.12 551 GLU A N 1
ATOM 4341 C CA . GLU A 1 551 ? 12.330 14.695 4.919 1.00 89.12 551 GLU A CA 1
ATOM 4342 C C . GLU A 1 551 ? 12.607 15.717 6.014 1.00 89.12 551 GLU A C 1
ATOM 4344 O O . GLU A 1 551 ? 13.749 15.911 6.430 1.00 89.12 551 GLU A O 1
ATOM 4349 N N . LYS A 1 552 ? 11.547 16.371 6.496 1.00 88.69 552 LYS A N 1
ATOM 4350 C CA . LYS A 1 552 ? 11.662 17.414 7.527 1.00 88.69 552 LYS A CA 1
ATOM 4351 C C . LYS A 1 552 ? 11.868 16.842 8.925 1.00 88.69 552 LYS A C 1
ATOM 4353 O O . LYS A 1 552 ? 12.519 17.468 9.752 1.00 88.69 552 LYS A O 1
ATOM 4358 N N . THR A 1 553 ? 11.269 15.686 9.200 1.00 90.25 553 THR A N 1
ATOM 4359 C CA . THR A 1 553 ? 11.306 15.032 10.511 1.00 90.25 553 THR A CA 1
ATOM 4360 C C . THR A 1 553 ? 11.470 13.529 10.348 1.00 90.25 553 THR A C 1
ATOM 4362 O O . THR A 1 553 ? 11.108 12.955 9.317 1.00 90.25 553 THR A O 1
ATOM 4365 N N . GLN A 1 554 ? 11.995 12.872 11.383 1.00 90.06 554 GLN A N 1
ATOM 4366 C CA . GLN A 1 554 ? 12.187 11.423 11.384 1.00 90.06 554 GLN A CA 1
ATOM 4367 C C . GLN A 1 554 ? 10.863 10.671 11.198 1.00 90.06 554 GLN A C 1
ATOM 4369 O O . GLN A 1 554 ? 10.794 9.738 10.404 1.00 90.06 554 GLN A O 1
ATOM 4374 N N . MET A 1 555 ? 9.790 11.114 11.858 1.00 88.19 555 MET A N 1
ATOM 4375 C CA . MET A 1 555 ? 8.466 10.509 11.699 1.00 88.19 555 MET A CA 1
ATOM 4376 C C . MET A 1 555 ? 7.886 10.696 10.300 1.00 88.19 555 MET A C 1
ATOM 4378 O O . MET A 1 555 ? 7.207 9.800 9.797 1.00 88.19 555 MET A O 1
ATOM 4382 N N . HIS A 1 556 ? 8.156 11.835 9.656 1.00 90.44 556 HIS A N 1
ATOM 4383 C CA . HIS A 1 556 ? 7.755 12.047 8.269 1.00 90.44 556 HIS A CA 1
ATOM 4384 C C . HIS A 1 556 ? 8.477 11.067 7.339 1.00 90.44 556 HIS A C 1
ATOM 4386 O O . HIS A 1 556 ? 7.821 10.385 6.555 1.00 90.44 556 HIS A O 1
ATOM 4392 N N . ALA A 1 557 ? 9.790 10.895 7.523 1.00 91.25 557 ALA A N 1
ATOM 4393 C CA . ALA A 1 557 ? 10.580 9.906 6.794 1.00 91.25 557 ALA A CA 1
ATOM 4394 C C . ALA A 1 557 ? 10.068 8.472 6.996 1.00 91.25 557 ALA A C 1
ATOM 4396 O O . ALA A 1 557 ? 9.896 7.741 6.025 1.00 91.25 557 ALA A O 1
ATOM 4397 N N . ILE A 1 558 ? 9.773 8.079 8.240 1.00 91.38 558 ILE A N 1
ATOM 4398 C CA . ILE A 1 558 ? 9.246 6.745 8.564 1.00 91.38 558 ILE A CA 1
ATOM 4399 C C . ILE A 1 558 ? 7.901 6.511 7.868 1.00 91.38 558 ILE A C 1
ATOM 4401 O O . ILE A 1 558 ? 7.720 5.480 7.230 1.00 91.38 558 ILE A O 1
ATOM 4405 N N . LYS A 1 559 ? 6.963 7.463 7.935 1.00 90.81 559 LYS A N 1
ATOM 4406 C CA . LYS A 1 559 ? 5.644 7.326 7.293 1.00 90.81 559 LYS A CA 1
ATOM 4407 C C . LYS A 1 559 ? 5.739 7.258 5.767 1.00 90.81 559 LYS A C 1
ATOM 4409 O O . LYS A 1 559 ? 5.081 6.410 5.168 1.00 90.81 559 LYS A O 1
ATOM 4414 N N . MET A 1 560 ? 6.568 8.105 5.154 1.00 92.12 560 MET A N 1
ATOM 4415 C CA . MET A 1 560 ? 6.849 8.062 3.713 1.00 92.12 560 MET A CA 1
ATOM 4416 C C . MET A 1 560 ? 7.416 6.702 3.300 1.00 92.12 560 MET A C 1
ATOM 4418 O O . MET A 1 560 ? 6.938 6.092 2.346 1.00 92.12 560 MET A O 1
ATOM 4422 N N . TYR A 1 561 ? 8.392 6.205 4.058 1.00 91.56 561 TYR A N 1
ATOM 4423 C CA . TYR A 1 561 ? 9.035 4.919 3.827 1.00 91.56 561 TYR A CA 1
ATOM 4424 C C . TYR A 1 561 ? 8.060 3.741 3.953 1.00 91.56 561 TYR A C 1
ATOM 4426 O O . TYR A 1 561 ? 7.988 2.899 3.060 1.00 91.56 561 TYR A O 1
ATOM 4434 N N . THR A 1 562 ? 7.271 3.698 5.029 1.00 91.50 562 THR A N 1
ATOM 4435 C CA . THR A 1 562 ? 6.265 2.649 5.248 1.00 91.50 562 THR A CA 1
ATOM 4436 C C . THR A 1 562 ? 5.235 2.635 4.122 1.00 91.50 562 THR A C 1
ATOM 4438 O O . THR A 1 562 ? 4.890 1.564 3.628 1.00 91.50 562 THR A O 1
ATOM 4441 N N . LEU A 1 563 ? 4.775 3.807 3.667 1.00 92.94 563 LEU A N 1
ATOM 4442 C CA . LEU A 1 563 ? 3.855 3.905 2.535 1.00 92.94 563 LEU A CA 1
ATOM 4443 C C . LEU A 1 563 ? 4.490 3.389 1.236 1.00 92.94 563 LEU A C 1
ATOM 4445 O O . LEU A 1 563 ? 3.867 2.604 0.524 1.00 92.94 563 LEU A O 1
ATOM 4449 N N . ALA A 1 564 ? 5.728 3.795 0.946 1.00 93.75 564 ALA A N 1
ATOM 4450 C CA . ALA A 1 564 ? 6.475 3.366 -0.233 1.00 93.75 564 ALA A CA 1
ATOM 4451 C C . ALA A 1 564 ? 6.691 1.844 -0.264 1.00 93.75 564 ALA A C 1
ATOM 4453 O O . ALA A 1 564 ? 6.441 1.208 -1.288 1.00 93.75 564 ALA A O 1
ATOM 4454 N N . LEU A 1 565 ? 7.087 1.246 0.865 1.00 92.62 565 LEU A N 1
ATOM 4455 C CA . LEU A 1 565 ? 7.212 -0.206 1.001 1.00 92.62 565 LEU A CA 1
ATOM 4456 C C . LEU A 1 565 ? 5.874 -0.920 0.836 1.00 92.62 565 LEU A C 1
ATOM 4458 O O . LEU A 1 565 ? 5.810 -1.936 0.148 1.00 92.62 565 LEU A O 1
ATOM 4462 N N . ALA A 1 566 ? 4.811 -0.409 1.460 1.00 90.88 566 ALA A N 1
ATOM 4463 C CA . ALA A 1 566 ? 3.485 -1.002 1.356 1.00 90.88 566 ALA A CA 1
ATOM 4464 C C . ALA A 1 566 ? 3.001 -1.001 -0.100 1.00 90.88 566 ALA A C 1
ATOM 4466 O O . ALA A 1 566 ? 2.510 -2.016 -0.588 1.00 90.88 566 ALA A O 1
ATOM 4467 N N . LEU A 1 567 ? 3.187 0.115 -0.810 1.00 93.00 567 LEU A N 1
ATOM 4468 C CA . LEU A 1 567 ? 2.887 0.253 -2.234 1.00 93.00 567 LEU A CA 1
ATOM 4469 C C . LEU A 1 567 ? 3.680 -0.730 -3.096 1.00 93.00 567 LEU A C 1
ATOM 4471 O O . LEU A 1 567 ? 3.081 -1.439 -3.900 1.00 93.00 567 LEU A O 1
ATOM 4475 N N . LEU A 1 568 ? 5.001 -0.795 -2.919 1.00 94.75 568 LEU A N 1
ATOM 4476 C CA . LEU A 1 568 ? 5.853 -1.710 -3.675 1.00 94.75 568 LEU A CA 1
ATOM 4477 C C . LEU A 1 568 ? 5.470 -3.171 -3.400 1.00 94.75 568 LEU A C 1
ATOM 4479 O O . LEU A 1 568 ? 5.206 -3.919 -4.333 1.00 94.75 568 LEU A O 1
ATOM 4483 N N . SER A 1 569 ? 5.344 -3.557 -2.128 1.00 92.94 569 SER A N 1
ATOM 4484 C CA . SER A 1 569 ? 4.933 -4.903 -1.703 1.00 92.94 569 SER A CA 1
ATOM 4485 C C . SER A 1 569 ? 3.583 -5.318 -2.294 1.00 92.94 569 SER A C 1
ATOM 4487 O O . SER A 1 569 ? 3.420 -6.460 -2.725 1.00 92.94 569 SER A O 1
ATOM 4489 N N . ALA A 1 570 ? 2.631 -4.386 -2.349 1.00 90.62 570 ALA A N 1
ATOM 4490 C CA . ALA A 1 570 ? 1.319 -4.589 -2.945 1.00 90.62 570 ALA A CA 1
ATOM 4491 C C . ALA A 1 570 ? 1.378 -4.753 -4.471 1.00 90.62 570 ALA A C 1
ATOM 4493 O O . ALA A 1 570 ? 0.677 -5.586 -5.024 1.00 90.62 570 ALA A O 1
ATOM 4494 N N . GLN A 1 571 ? 2.222 -3.998 -5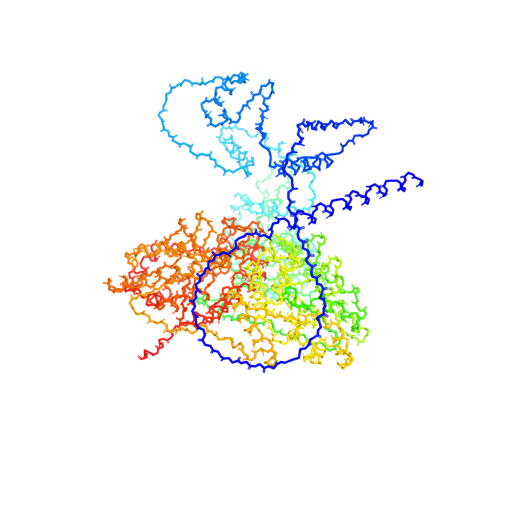.177 1.00 94.25 571 GLN A N 1
ATOM 4495 C CA . GLN A 1 571 ? 2.391 -4.200 -6.619 1.00 94.25 571 GLN A CA 1
ATOM 4496 C C . GLN A 1 571 ? 3.082 -5.536 -6.926 1.00 94.25 571 GLN A C 1
ATOM 4498 O O . GLN A 1 571 ? 2.698 -6.208 -7.878 1.00 94.25 571 GLN A O 1
ATOM 4503 N N . LEU A 1 572 ? 4.049 -5.949 -6.101 1.00 94.88 572 LEU A N 1
ATOM 4504 C CA . LEU A 1 572 ? 4.741 -7.232 -6.244 1.00 94.88 572 LEU A CA 1
ATOM 4505 C C . LEU A 1 572 ? 3.844 -8.436 -5.934 1.00 94.88 572 LEU A C 1
ATOM 4507 O O . LEU A 1 572 ? 4.029 -9.479 -6.550 1.00 94.88 572 LEU A O 1
ATOM 4511 N N . SER A 1 573 ? 2.847 -8.312 -5.043 1.00 92.62 573 SER A N 1
ATOM 4512 C CA . SER A 1 573 ? 1.898 -9.414 -4.779 1.00 92.62 573 SER A CA 1
ATOM 4513 C C . SER A 1 573 ? 1.029 -9.760 -5.988 1.00 92.62 573 SER A C 1
ATOM 4515 O O . SER A 1 573 ? 0.445 -10.842 -6.027 1.00 92.62 573 SER A O 1
ATOM 4517 N N . LEU A 1 574 ? 0.962 -8.856 -6.967 1.00 92.50 574 LEU A N 1
ATOM 4518 C CA . LEU A 1 574 ? 0.201 -9.002 -8.203 1.00 92.50 574 LEU A CA 1
ATOM 4519 C C . LEU A 1 574 ? 1.060 -9.456 -9.389 1.00 92.50 574 LEU A C 1
ATOM 4521 O O . LEU A 1 574 ? 0.563 -9.493 -10.514 1.00 92.50 574 LEU A O 1
ATOM 4525 N N . LEU A 1 575 ? 2.332 -9.781 -9.166 1.00 95.06 575 LEU A N 1
ATOM 4526 C CA . LEU A 1 575 ? 3.256 -10.251 -10.194 1.00 95.06 575 LEU A CA 1
ATOM 4527 C C . LEU A 1 575 ? 3.698 -11.684 -9.905 1.00 95.06 575 LEU A C 1
ATOM 4529 O O . LEU A 1 575 ? 3.842 -12.082 -8.749 1.00 95.06 575 LEU A O 1
ATOM 4533 N N . ASP A 1 576 ? 3.936 -12.454 -10.964 1.00 95.25 576 ASP A N 1
ATOM 4534 C CA . ASP A 1 576 ? 4.643 -13.728 -10.849 1.00 95.25 576 ASP A CA 1
ATOM 4535 C C . ASP A 1 576 ? 6.048 -13.505 -10.237 1.00 95.25 576 ASP A C 1
ATOM 4537 O O . ASP A 1 576 ? 6.753 -12.585 -10.666 1.00 95.25 576 ASP A O 1
ATOM 4541 N N . PRO A 1 577 ? 6.495 -14.318 -9.260 1.00 95.00 577 PRO A N 1
ATOM 4542 C CA . PRO A 1 577 ? 7.812 -14.158 -8.640 1.00 95.00 577 PRO A CA 1
ATOM 4543 C C . PRO A 1 577 ? 8.991 -14.153 -9.622 1.00 95.00 577 PRO A C 1
ATOM 4545 O O . PRO A 1 577 ? 10.012 -13.533 -9.349 1.00 95.00 577 PRO A O 1
ATOM 4548 N N . SER A 1 578 ? 8.860 -14.781 -10.794 1.00 95.25 578 SER A N 1
ATOM 4549 C CA . SER A 1 578 ? 9.899 -14.766 -11.832 1.00 95.25 578 SER A CA 1
ATOM 4550 C C . SER A 1 578 ? 10.133 -13.387 -12.464 1.00 95.25 578 SER A C 1
ATOM 4552 O O . SER A 1 578 ? 11.151 -13.191 -13.136 1.00 95.25 578 SER A O 1
ATOM 4554 N N . PHE A 1 579 ? 9.248 -12.407 -12.241 1.00 96.81 579 PHE A N 1
ATOM 4555 C CA . PHE A 1 579 ? 9.487 -11.025 -12.657 1.00 96.81 579 PHE A CA 1
ATOM 4556 C C . PHE A 1 579 ? 10.597 -10.344 -11.868 1.00 96.81 579 PHE A C 1
ATOM 4558 O O . PHE A 1 579 ? 11.149 -9.378 -12.392 1.00 96.81 579 PHE A O 1
ATOM 4565 N N . PHE A 1 580 ? 10.919 -10.771 -10.643 1.00 96.12 580 PHE A N 1
ATOM 4566 C CA . PHE A 1 580 ? 11.806 -9.999 -9.775 1.00 96.12 580 PHE A CA 1
ATOM 4567 C C . PHE A 1 580 ? 12.884 -10.813 -9.055 1.00 96.12 580 PHE A C 1
ATOM 4569 O O . PHE A 1 580 ? 12.716 -11.985 -8.743 1.00 96.12 580 PHE A O 1
ATOM 4576 N N . ALA A 1 581 ? 13.999 -10.143 -8.766 1.00 95.88 581 ALA A N 1
ATOM 4577 C CA . ALA A 1 581 ? 15.079 -10.633 -7.915 1.00 95.88 581 ALA A CA 1
ATOM 4578 C C . ALA A 1 581 ? 15.544 -9.512 -6.983 1.00 95.88 581 ALA A C 1
ATOM 4580 O O . ALA A 1 581 ? 15.401 -8.333 -7.304 1.00 95.88 581 ALA A O 1
ATOM 4581 N N . CYS A 1 582 ? 16.103 -9.862 -5.828 1.00 95.62 582 CYS A N 1
ATOM 4582 C CA . CYS A 1 582 ? 16.501 -8.880 -4.823 1.00 95.62 582 CYS A CA 1
ATOM 4583 C C . CYS A 1 582 ? 18.000 -8.590 -4.846 1.00 95.62 582 CYS A C 1
ATOM 4585 O O . CYS A 1 582 ? 18.820 -9.484 -5.037 1.00 95.62 582 CYS A O 1
ATOM 4587 N N . TRP A 1 583 ? 18.347 -7.340 -4.558 1.00 94.56 583 TRP A N 1
ATOM 4588 C CA . TRP A 1 583 ? 19.708 -6.889 -4.312 1.00 94.56 583 TRP A CA 1
ATOM 4589 C C . TRP A 1 583 ? 19.761 -6.066 -3.026 1.00 94.56 583 TRP A C 1
ATOM 4591 O O . TRP A 1 583 ? 18.965 -5.143 -2.837 1.00 94.56 583 TRP A O 1
ATOM 4601 N N . ARG A 1 584 ? 20.701 -6.393 -2.137 1.00 91.31 584 ARG A N 1
ATOM 4602 C CA . ARG A 1 584 ? 20.819 -5.777 -0.812 1.00 91.31 584 ARG A CA 1
ATOM 4603 C C . ARG A 1 584 ? 21.995 -4.811 -0.765 1.00 91.31 584 ARG A C 1
ATOM 4605 O O . ARG A 1 584 ? 23.141 -5.216 -0.922 1.00 91.31 584 ARG A O 1
ATOM 4612 N N . TYR A 1 585 ? 21.713 -3.551 -0.459 1.00 90.62 585 TYR A N 1
ATOM 4613 C CA . TYR A 1 585 ? 22.711 -2.485 -0.405 1.00 90.62 585 TYR A CA 1
ATOM 4614 C C . TYR A 1 585 ? 23.786 -2.728 0.665 1.00 90.62 585 TYR A C 1
ATOM 4616 O O . TYR A 1 585 ? 24.955 -2.425 0.450 1.00 90.62 585 TYR A O 1
ATOM 4624 N N . GLU A 1 586 ? 23.415 -3.277 1.826 1.00 87.31 586 GLU A N 1
ATOM 4625 C CA . GLU A 1 586 ? 24.356 -3.573 2.918 1.00 87.31 586 GLU A CA 1
ATOM 4626 C C . GLU A 1 586 ? 25.272 -4.769 2.634 1.00 87.31 586 GLU A C 1
ATOM 4628 O O . GLU A 1 586 ? 26.304 -4.910 3.283 1.00 87.31 586 GLU A O 1
ATOM 4633 N N . ALA A 1 587 ? 24.903 -5.631 1.687 1.00 89.94 587 ALA A N 1
ATOM 4634 C CA . ALA A 1 587 ? 25.645 -6.838 1.338 1.00 89.94 587 ALA A CA 1
ATOM 4635 C C . ALA A 1 587 ? 25.702 -6.999 -0.191 1.00 89.94 587 ALA A C 1
ATOM 4637 O O . ALA A 1 587 ? 25.208 -7.989 -0.732 1.00 89.94 587 ALA A O 1
ATOM 4638 N N . PRO A 1 588 ? 26.283 -6.024 -0.914 1.00 90.12 588 PRO A N 1
ATOM 4639 C CA . PRO A 1 588 ? 26.043 -5.858 -2.345 1.00 90.12 588 PRO A CA 1
ATOM 4640 C C . PRO A 1 588 ? 26.698 -6.940 -3.216 1.00 90.12 588 PRO A C 1
ATOM 4642 O O . PRO A 1 588 ? 26.372 -7.049 -4.396 1.00 90.12 588 PRO A O 1
ATOM 4645 N N . THR A 1 589 ? 27.605 -7.741 -2.644 1.00 91.69 589 THR A N 1
ATOM 4646 C CA . THR A 1 589 ? 28.257 -8.891 -3.288 1.00 91.69 589 THR A CA 1
ATOM 4647 C C . THR A 1 589 ? 27.527 -10.219 -3.054 1.00 91.69 589 THR A C 1
ATOM 4649 O O . THR A 1 589 ? 27.788 -11.188 -3.768 1.00 91.69 589 THR A O 1
ATOM 4652 N N . VAL A 1 590 ? 26.617 -10.297 -2.075 1.00 90.19 590 VAL A N 1
ATOM 4653 C CA . VAL A 1 590 ? 25.877 -11.528 -1.756 1.00 90.19 590 VAL A CA 1
ATOM 4654 C C . VAL A 1 590 ? 24.808 -11.765 -2.822 1.00 90.19 590 VAL A C 1
ATOM 4656 O O . VAL A 1 590 ? 23.985 -10.893 -3.082 1.00 90.19 590 VAL A O 1
ATOM 4659 N N . GLY A 1 591 ? 24.827 -12.945 -3.452 1.00 89.62 591 GLY A N 1
ATOM 4660 C CA . GLY A 1 591 ? 23.873 -13.312 -4.511 1.00 89.62 591 GLY A CA 1
ATOM 4661 C C . GLY A 1 591 ? 24.084 -12.585 -5.845 1.00 89.62 591 GLY A C 1
ATOM 4662 O O . GLY A 1 591 ? 23.227 -12.654 -6.722 1.00 89.62 591 GLY A O 1
ATOM 4663 N N . ILE A 1 592 ? 25.211 -11.887 -6.031 1.00 92.50 592 ILE A N 1
ATOM 4664 C CA . ILE A 1 592 ? 25.439 -11.076 -7.236 1.00 92.50 592 ILE A CA 1
ATOM 4665 C C . ILE A 1 592 ? 25.533 -11.914 -8.517 1.00 92.50 592 ILE A C 1
ATOM 4667 O O . ILE A 1 592 ? 25.090 -11.463 -9.565 1.00 92.50 592 ILE A O 1
ATOM 4671 N N . SER A 1 593 ? 26.040 -13.149 -8.428 1.00 93.31 593 SER A N 1
ATOM 4672 C CA . SER A 1 593 ? 26.075 -14.089 -9.557 1.00 93.31 593 SER A CA 1
ATOM 4673 C C . SER A 1 593 ? 24.664 -14.432 -10.037 1.00 93.31 593 SER A C 1
ATOM 4675 O O . SER A 1 593 ? 24.364 -14.292 -11.221 1.00 93.31 593 SER A O 1
ATOM 4677 N N . ASP A 1 594 ? 23.776 -14.800 -9.110 1.00 93.88 594 ASP A N 1
ATOM 4678 C CA . ASP A 1 594 ? 22.375 -15.104 -9.415 1.00 93.88 594 ASP A CA 1
ATOM 4679 C C . ASP A 1 594 ? 21.661 -13.871 -9.978 1.00 93.88 594 ASP A C 1
ATOM 4681 O O . ASP A 1 594 ? 20.860 -13.976 -10.906 1.00 93.88 594 ASP A O 1
ATOM 4685 N N . LEU A 1 595 ? 21.984 -12.679 -9.461 1.00 94.25 595 LEU A N 1
ATOM 4686 C CA . LEU A 1 595 ? 21.425 -11.425 -9.951 1.00 94.25 595 LEU A CA 1
ATOM 4687 C C . LEU A 1 595 ? 21.888 -11.093 -11.374 1.00 94.25 595 LEU A C 1
ATOM 4689 O O . LEU A 1 595 ? 21.063 -10.719 -12.204 1.00 94.25 595 LEU A O 1
ATOM 4693 N N . LEU A 1 596 ? 23.177 -11.248 -11.682 1.00 93.44 596 LEU A N 1
ATOM 4694 C CA . LEU A 1 596 ? 23.708 -11.059 -13.034 1.00 93.44 596 LEU A CA 1
ATOM 4695 C C . LEU A 1 596 ? 23.076 -12.057 -14.009 1.00 93.44 596 LEU A C 1
ATOM 4697 O O . LEU A 1 596 ? 22.620 -11.659 -15.083 1.00 93.44 596 LEU A O 1
ATOM 4701 N N . GLN A 1 597 ? 22.949 -13.324 -13.602 1.00 94.00 597 GLN A N 1
ATOM 4702 C CA . GLN A 1 597 ? 22.257 -14.347 -14.381 1.00 94.00 597 GLN A CA 1
ATOM 4703 C C . GLN A 1 597 ? 20.781 -13.997 -14.590 1.00 94.00 597 GLN A C 1
ATOM 4705 O O . GLN A 1 597 ? 20.272 -14.163 -15.697 1.00 94.00 597 GLN A O 1
ATOM 4710 N N . PHE A 1 598 ? 20.091 -13.494 -13.564 1.00 94.62 598 PHE A N 1
ATOM 4711 C CA . PHE A 1 598 ? 18.703 -13.036 -13.633 1.00 94.62 598 PHE A CA 1
ATOM 4712 C C . PHE A 1 598 ? 18.539 -11.827 -14.561 1.00 94.62 598 PHE A C 1
ATOM 4714 O O . PHE A 1 598 ? 17.605 -11.775 -15.363 1.00 94.62 598 PHE A O 1
ATOM 4721 N N . MET A 1 599 ? 19.483 -10.890 -14.531 1.00 94.06 599 MET A N 1
ATOM 4722 C CA . MET A 1 599 ? 19.520 -9.752 -15.446 1.00 94.06 599 MET A CA 1
ATOM 4723 C C . MET A 1 599 ? 19.872 -10.169 -16.875 1.00 94.06 599 MET A C 1
ATOM 4725 O O . MET A 1 599 ? 19.521 -9.455 -17.801 1.00 94.06 599 MET A O 1
ATOM 4729 N N . GLY A 1 600 ? 20.493 -11.333 -17.079 1.00 92.56 600 GLY A N 1
ATOM 4730 C CA . GLY A 1 600 ? 20.965 -11.776 -18.394 1.00 92.56 600 GLY A CA 1
ATOM 4731 C C . GLY A 1 600 ? 22.308 -11.154 -18.781 1.00 92.56 600 GLY A C 1
ATOM 4732 O O . GLY A 1 600 ? 22.613 -11.056 -19.966 1.00 92.56 600 GLY A O 1
ATOM 4733 N N . SER A 1 601 ? 23.093 -10.720 -17.791 1.00 90.69 601 SER A N 1
ATOM 4734 C CA . SER A 1 601 ? 24.466 -10.269 -18.002 1.00 90.69 601 SER A CA 1
ATOM 4735 C C . SER A 1 601 ? 25.367 -11.448 -18.379 1.00 90.69 601 SER A C 1
ATOM 4737 O O . SER A 1 601 ? 25.175 -12.562 -17.890 1.00 90.69 601 SER A O 1
ATOM 4739 N N . ARG A 1 602 ? 26.352 -11.190 -19.246 1.00 89.88 602 ARG A N 1
ATOM 4740 C CA . ARG A 1 602 ? 27.403 -12.149 -19.635 1.00 89.88 602 ARG A CA 1
ATOM 4741 C C . ARG A 1 602 ? 28.725 -11.929 -18.903 1.00 89.88 602 ARG A C 1
ATOM 4743 O O . ARG A 1 602 ? 29.654 -12.699 -19.115 1.00 89.88 602 ARG A O 1
ATOM 4750 N N . GLU A 1 603 ? 28.801 -10.879 -18.094 1.00 89.00 603 GLU A N 1
ATOM 4751 C CA . GLU A 1 603 ? 30.003 -10.533 -17.341 1.00 89.00 603 GLU A CA 1
ATOM 4752 C C . GLU A 1 603 ? 30.349 -11.606 -16.309 1.00 89.00 603 GLU A C 1
ATOM 4754 O O . GLU A 1 603 ? 29.452 -12.219 -15.717 1.00 89.00 603 GLU A O 1
ATOM 4759 N N . ASP A 1 604 ? 31.649 -11.795 -16.072 1.00 92.56 604 ASP A N 1
ATOM 4760 C CA . ASP A 1 604 ? 32.137 -12.682 -15.020 1.00 92.56 604 ASP A CA 1
ATOM 4761 C C . ASP A 1 604 ? 31.701 -12.131 -13.645 1.00 92.56 604 ASP A C 1
ATOM 4763 O O . ASP A 1 604 ? 32.035 -10.990 -13.288 1.00 92.56 604 ASP A O 1
ATOM 4767 N N . PRO A 1 605 ? 30.949 -12.911 -12.842 1.00 92.81 605 PRO A N 1
ATOM 4768 C CA . PRO A 1 605 ? 30.556 -12.501 -11.503 1.00 92.81 605 PRO A CA 1
ATOM 4769 C C . PRO A 1 605 ? 31.722 -12.075 -10.606 1.00 92.81 605 PRO A C 1
ATOM 4771 O O . PRO A 1 605 ? 31.516 -11.230 -9.731 1.00 92.81 605 PRO A O 1
ATOM 4774 N N . ASP A 1 606 ? 32.919 -12.638 -10.773 1.00 92.50 606 ASP A N 1
ATOM 4775 C CA . ASP A 1 606 ? 34.066 -12.332 -9.916 1.00 92.50 606 ASP A CA 1
ATOM 4776 C C . ASP A 1 606 ? 34.707 -10.981 -10.242 1.00 92.50 606 ASP A C 1
ATOM 4778 O O . ASP A 1 606 ? 35.035 -10.227 -9.318 1.00 92.50 606 ASP A O 1
ATOM 4782 N N . ASP A 1 607 ? 34.779 -10.606 -11.517 1.00 89.75 607 ASP A N 1
ATOM 4783 C CA . ASP A 1 607 ? 35.196 -9.262 -11.926 1.00 89.75 607 ASP A CA 1
ATOM 4784 C C . ASP A 1 607 ? 34.194 -8.217 -11.427 1.00 89.75 607 ASP A C 1
ATOM 4786 O O . ASP A 1 607 ? 34.560 -7.193 -10.835 1.00 89.75 607 ASP A O 1
ATOM 4790 N N . PHE A 1 608 ? 32.901 -8.515 -11.550 1.00 88.12 608 PHE A N 1
ATOM 4791 C CA . PHE A 1 608 ? 31.854 -7.610 -11.097 1.00 88.12 608 PHE A CA 1
ATOM 4792 C C . PHE A 1 608 ? 31.838 -7.423 -9.573 1.00 88.12 608 PHE A C 1
ATOM 4794 O O . PHE A 1 608 ? 31.633 -6.307 -9.085 1.00 88.12 608 PHE A O 1
ATOM 4801 N N . LYS A 1 609 ? 32.125 -8.477 -8.793 1.00 90.69 609 LYS A N 1
ATOM 4802 C CA . LYS A 1 609 ? 32.295 -8.377 -7.331 1.00 90.69 609 LYS A CA 1
ATOM 4803 C C . LYS A 1 609 ? 33.384 -7.380 -6.951 1.00 90.69 609 LYS A C 1
ATOM 4805 O O . LYS A 1 609 ? 33.211 -6.669 -5.961 1.00 90.69 609 LYS A O 1
ATOM 4810 N N . GLN A 1 610 ? 34.482 -7.305 -7.705 1.00 90.25 610 GLN A N 1
ATOM 4811 C CA . GLN A 1 610 ? 35.567 -6.362 -7.420 1.00 90.25 610 GLN A CA 1
ATOM 4812 C C . GLN A 1 610 ? 35.120 -4.911 -7.627 1.00 90.25 610 GLN A C 1
ATOM 4814 O O . GLN A 1 610 ? 35.398 -4.059 -6.779 1.00 90.25 610 GLN A O 1
ATOM 4819 N N . VAL A 1 611 ? 34.366 -4.635 -8.698 1.00 87.94 611 VAL A N 1
ATOM 4820 C CA . VAL A 1 611 ? 33.788 -3.305 -8.957 1.00 87.94 611 VAL A CA 1
ATOM 4821 C C . VAL A 1 611 ? 32.790 -2.932 -7.857 1.00 87.94 611 VAL A C 1
ATOM 4823 O O . VAL A 1 611 ? 32.903 -1.870 -7.245 1.00 87.94 611 VAL A O 1
ATOM 4826 N N . VAL A 1 612 ? 31.879 -3.847 -7.516 1.00 87.56 612 VAL A N 1
ATOM 4827 C CA . VAL A 1 612 ? 30.907 -3.673 -6.426 1.00 87.56 612 VAL A CA 1
ATOM 4828 C C . VAL A 1 612 ? 31.598 -3.391 -5.087 1.00 87.56 612 VAL A C 1
ATOM 4830 O O . VAL A 1 612 ? 31.194 -2.483 -4.359 1.00 87.56 612 VAL A O 1
ATOM 4833 N N . ALA A 1 613 ? 32.651 -4.141 -4.752 1.00 87.38 613 ALA A N 1
ATOM 4834 C CA . ALA A 1 613 ? 33.396 -3.984 -3.504 1.00 87.38 613 ALA A CA 1
ATOM 4835 C C . ALA A 1 613 ? 34.203 -2.679 -3.439 1.00 87.38 613 ALA A C 1
ATOM 4837 O O . ALA A 1 613 ? 34.519 -2.208 -2.345 1.00 87.38 613 ALA A O 1
ATOM 4838 N N . LYS A 1 614 ? 34.559 -2.093 -4.585 1.00 87.56 614 LYS A N 1
ATOM 4839 C CA . LYS A 1 614 ? 35.206 -0.779 -4.661 1.00 87.56 614 LYS A CA 1
ATOM 4840 C C . LYS A 1 614 ? 34.203 0.339 -4.371 1.00 87.56 614 LYS A C 1
ATOM 4842 O O . LYS A 1 614 ? 34.493 1.209 -3.552 1.00 87.56 614 LYS A O 1
ATOM 4847 N N . GLU A 1 615 ? 33.020 0.267 -4.975 1.00 82.75 615 GLU A N 1
ATOM 4848 C CA . GLU A 1 615 ? 31.960 1.272 -4.827 1.00 82.75 615 GLU A CA 1
ATOM 4849 C C . GLU A 1 615 ? 31.251 1.206 -3.455 1.00 82.75 615 GLU A C 1
ATOM 4851 O O . GLU A 1 615 ? 30.780 2.220 -2.939 1.00 82.75 615 GLU A O 1
ATOM 4856 N N . SER A 1 616 ? 31.211 0.039 -2.795 1.00 78.94 616 SER A N 1
ATOM 4857 C CA . SER A 1 616 ? 30.484 -0.144 -1.524 1.00 78.94 616 SER A CA 1
ATOM 4858 C C . SER A 1 616 ? 31.171 0.437 -0.277 1.00 78.94 616 SER A C 1
ATOM 4860 O O . SER A 1 616 ? 30.509 0.653 0.743 1.00 78.94 616 SER A O 1
ATOM 4862 N N . ARG A 1 617 ? 32.478 0.748 -0.331 1.00 68.38 617 ARG A N 1
ATOM 4863 C CA . ARG A 1 617 ? 33.296 1.160 0.837 1.00 68.38 617 ARG A CA 1
ATOM 4864 C C . ARG A 1 617 ? 32.879 2.482 1.500 1.00 68.38 617 ARG A C 1
ATOM 4866 O O . ARG A 1 617 ? 33.434 2.837 2.534 1.00 68.38 617 ARG A O 1
ATOM 4873 N N . GLN A 1 618 ? 31.905 3.209 0.957 1.00 62.78 618 GLN A N 1
ATOM 4874 C CA . GLN A 1 618 ? 31.537 4.550 1.426 1.00 62.78 618 GLN A CA 1
ATOM 4875 C C . GLN A 1 618 ? 30.356 4.612 2.425 1.00 62.78 618 GLN A C 1
ATOM 4877 O O . GLN A 1 618 ? 29.974 5.713 2.818 1.00 62.78 618 GLN A O 1
ATOM 4882 N N . GLY A 1 619 ? 29.745 3.491 2.851 1.00 57.12 619 GLY A N 1
ATOM 4883 C CA . GLY A 1 619 ? 28.385 3.550 3.430 1.00 57.12 619 GLY A CA 1
ATOM 4884 C C . GLY A 1 619 ? 28.055 2.859 4.762 1.00 57.12 619 GLY A C 1
ATOM 4885 O O . GLY A 1 619 ? 26.909 2.996 5.188 1.00 57.12 619 GLY A O 1
ATOM 4886 N N . ALA A 1 620 ? 28.960 2.118 5.412 1.00 54.94 620 ALA A N 1
ATOM 4887 C CA . ALA A 1 620 ? 28.540 1.074 6.368 1.00 54.94 620 ALA A CA 1
ATOM 4888 C C . ALA A 1 620 ? 28.477 1.439 7.870 1.00 54.94 620 ALA A C 1
ATOM 4890 O O . ALA A 1 620 ? 28.061 0.594 8.660 1.00 54.94 620 ALA A O 1
ATOM 4891 N N . ASN A 1 621 ? 28.835 2.651 8.307 1.00 50.50 621 ASN A N 1
ATOM 4892 C CA . ASN A 1 621 ? 29.039 2.875 9.747 1.00 50.50 621 ASN A CA 1
ATOM 4893 C C . ASN A 1 621 ? 27.812 3.428 10.508 1.00 50.50 621 ASN A C 1
ATOM 4895 O O . ASN A 1 621 ? 27.226 4.456 10.156 1.00 50.50 621 ASN A O 1
ATOM 4899 N N . GLU A 1 622 ? 27.514 2.703 11.596 1.00 54.81 622 GLU A N 1
ATOM 4900 C CA . GLU A 1 622 ? 26.648 2.977 12.754 1.00 54.81 622 GLU A CA 1
ATOM 4901 C C . GLU A 1 622 ? 25.140 2.996 12.499 1.00 54.81 622 GLU A C 1
ATOM 4903 O O . GLU A 1 622 ? 24.630 3.925 11.902 1.00 54.81 622 GLU A O 1
ATOM 4908 N N . ILE A 1 623 ? 24.366 2.050 13.038 1.00 59.12 623 ILE A N 1
ATOM 4909 C CA . ILE A 1 623 ? 22.904 2.180 13.193 1.00 59.12 623 ILE A CA 1
ATOM 4910 C C . ILE A 1 623 ? 22.636 2.416 14.684 1.00 59.12 623 ILE A C 1
ATOM 4912 O O . ILE A 1 623 ? 22.730 1.492 15.481 1.00 59.12 623 ILE A O 1
ATOM 4916 N N . GLY A 1 624 ? 22.360 3.667 15.075 1.00 65.62 624 GLY A N 1
ATOM 4917 C CA . GLY A 1 624 ? 21.934 3.989 16.443 1.00 65.62 624 GLY A CA 1
ATOM 4918 C C . GLY A 1 624 ? 20.556 3.402 16.782 1.00 65.62 624 GLY A C 1
ATOM 4919 O O . GLY A 1 624 ? 19.836 2.947 15.891 1.00 65.62 624 GLY A O 1
ATOM 4920 N N . ALA A 1 625 ? 20.184 3.436 18.067 1.00 56.28 625 ALA A N 1
ATOM 4921 C CA . ALA A 1 625 ? 18.924 2.886 18.572 1.00 56.28 625 ALA A CA 1
ATOM 4922 C C . ALA A 1 625 ? 17.696 3.356 17.762 1.00 56.28 625 ALA A C 1
ATOM 4924 O O . ALA A 1 625 ? 17.536 4.539 17.453 1.00 56.28 625 ALA A O 1
ATOM 4925 N N . THR A 1 626 ? 16.825 2.411 17.409 1.00 67.50 626 THR A N 1
ATOM 4926 C CA . THR A 1 626 ? 15.674 2.632 16.523 1.00 67.50 626 THR A CA 1
ATOM 4927 C C . THR A 1 626 ? 14.411 3.019 17.306 1.00 67.50 626 THR A C 1
ATOM 4929 O O . THR A 1 626 ? 14.001 2.250 18.179 1.00 67.50 626 THR A O 1
ATOM 4932 N N . PRO A 1 627 ? 13.739 4.145 16.985 1.00 76.19 627 PRO A N 1
ATOM 4933 C CA . PRO A 1 627 ? 12.447 4.505 17.582 1.00 76.19 627 PRO A CA 1
ATOM 4934 C C . PRO A 1 627 ? 11.357 3.454 17.338 1.00 76.19 627 PRO A C 1
ATOM 4936 O O . PRO A 1 627 ? 11.417 2.713 16.355 1.00 76.19 627 PRO A O 1
ATOM 4939 N N . ALA A 1 628 ? 10.308 3.435 18.166 1.00 72.69 628 ALA A N 1
ATOM 4940 C CA . ALA A 1 628 ? 9.205 2.475 18.046 1.00 72.69 628 ALA A CA 1
ATOM 4941 C C . ALA A 1 628 ? 8.511 2.536 16.672 1.00 72.69 628 ALA A C 1
ATOM 4943 O O . ALA A 1 628 ? 8.214 1.505 16.079 1.00 72.69 628 ALA A O 1
ATOM 4944 N N . ALA A 1 629 ? 8.323 3.731 16.104 1.00 73.06 629 ALA A N 1
ATOM 4945 C CA . ALA A 1 629 ? 7.742 3.878 14.767 1.00 73.06 629 ALA A CA 1
ATOM 4946 C C . ALA A 1 629 ? 8.594 3.236 13.654 1.00 73.06 629 ALA A C 1
ATOM 4948 O O . ALA A 1 629 ? 8.061 2.750 12.655 1.00 73.06 629 ALA A O 1
ATOM 4949 N N . LEU A 1 630 ? 9.918 3.194 13.834 1.00 86.38 630 LEU A N 1
ATOM 4950 C CA . LEU A 1 630 ? 10.820 2.521 12.905 1.00 86.38 630 LEU A CA 1
ATOM 4951 C C . LEU A 1 630 ? 10.662 0.995 12.988 1.00 86.38 630 LEU A C 1
ATOM 4953 O O . LEU A 1 630 ? 10.894 0.327 11.989 1.00 86.38 630 LEU A O 1
ATOM 4957 N N . GLN A 1 631 ? 10.185 0.443 14.112 1.00 86.12 631 GLN A N 1
ATOM 4958 C CA . GLN A 1 631 ? 9.908 -0.993 14.237 1.00 86.12 631 GLN A CA 1
ATOM 4959 C C . GLN A 1 631 ? 8.812 -1.448 13.271 1.00 86.12 631 GLN A C 1
ATOM 4961 O O . GLN A 1 631 ? 8.972 -2.491 12.650 1.00 86.12 631 GLN A O 1
ATOM 4966 N N . THR A 1 632 ? 7.743 -0.665 13.070 1.00 83.81 632 THR A N 1
ATOM 4967 C CA . THR A 1 632 ? 6.696 -0.992 12.081 1.00 83.81 632 THR A CA 1
ATOM 4968 C C . THR A 1 632 ? 7.264 -1.014 10.661 1.00 83.81 632 THR A C 1
ATOM 4970 O O . THR A 1 632 ? 7.017 -1.953 9.905 1.00 83.81 632 THR A O 1
ATOM 4973 N N . ALA A 1 633 ? 8.068 -0.006 10.307 1.00 86.81 633 ALA A N 1
ATOM 4974 C CA . ALA A 1 633 ? 8.761 0.054 9.021 1.00 86.81 633 ALA A CA 1
ATOM 4975 C C . ALA A 1 633 ? 9.726 -1.130 8.826 1.00 86.81 633 ALA A C 1
ATOM 4977 O O . ALA A 1 633 ? 9.773 -1.711 7.744 1.00 86.81 633 ALA A O 1
ATOM 4978 N N . THR A 1 634 ? 10.460 -1.516 9.871 1.00 89.06 634 THR A N 1
ATOM 4979 C CA . THR A 1 634 ? 11.374 -2.666 9.866 1.00 89.06 634 THR A CA 1
ATOM 4980 C C . THR A 1 634 ? 10.644 -3.996 9.777 1.00 89.06 634 THR A C 1
ATOM 4982 O O . THR A 1 634 ? 11.009 -4.825 8.950 1.00 89.06 634 THR A O 1
ATOM 4985 N N . ALA A 1 635 ? 9.570 -4.191 10.538 1.00 87.12 635 ALA A N 1
ATOM 4986 C CA . ALA A 1 635 ? 8.750 -5.394 10.454 1.00 87.12 635 ALA A CA 1
ATOM 4987 C C . ALA A 1 635 ? 8.159 -5.563 9.047 1.00 87.12 635 ALA A C 1
ATOM 4989 O O . ALA A 1 635 ? 8.193 -6.658 8.489 1.00 87.12 635 ALA A O 1
ATOM 4990 N N . LEU A 1 636 ? 7.690 -4.470 8.436 1.00 85.75 636 LEU A N 1
ATOM 4991 C CA . LEU A 1 636 ? 7.229 -4.470 7.050 1.00 85.75 636 LEU A CA 1
ATOM 4992 C C . LEU A 1 636 ? 8.356 -4.795 6.066 1.00 85.75 636 LEU A C 1
ATOM 4994 O O . LEU A 1 636 ? 8.177 -5.634 5.186 1.00 85.75 636 LEU A O 1
ATOM 4998 N N . HIS A 1 637 ? 9.508 -4.146 6.210 1.00 89.44 637 HIS A N 1
ATOM 4999 C CA . HIS A 1 637 ? 10.673 -4.403 5.373 1.00 89.44 637 HIS A CA 1
ATOM 5000 C C . HIS A 1 637 ? 11.064 -5.884 5.397 1.00 89.44 637 HIS A C 1
ATOM 5002 O O . HIS A 1 637 ? 11.222 -6.501 4.347 1.00 89.44 637 HIS A O 1
ATOM 5008 N N . ASN A 1 638 ? 11.122 -6.479 6.585 1.00 88.25 638 ASN A N 1
ATOM 5009 C CA . ASN A 1 638 ? 11.486 -7.880 6.759 1.00 88.25 638 ASN A CA 1
ATOM 5010 C C . ASN A 1 638 ? 10.392 -8.830 6.273 1.00 88.25 638 ASN A C 1
ATOM 5012 O O . ASN A 1 638 ? 10.702 -9.865 5.693 1.00 88.25 638 ASN A O 1
ATOM 5016 N N . ALA A 1 639 ? 9.115 -8.473 6.431 1.00 86.94 639 ALA A N 1
ATOM 5017 C CA . ALA A 1 639 ? 8.016 -9.229 5.839 1.00 86.94 639 ALA A CA 1
ATOM 5018 C C . ALA A 1 639 ? 8.081 -9.217 4.302 1.00 86.94 639 ALA A C 1
ATOM 5020 O O . ALA A 1 639 ? 7.861 -10.249 3.673 1.00 86.94 639 ALA A O 1
ATOM 5021 N N . MET A 1 640 ? 8.421 -8.075 3.693 1.00 89.38 640 MET A N 1
ATOM 5022 C CA . MET A 1 640 ? 8.637 -7.960 2.248 1.00 89.38 640 MET A CA 1
ATOM 5023 C C . MET A 1 640 ? 9.835 -8.810 1.807 1.00 89.38 640 MET A C 1
ATOM 5025 O O . MET A 1 640 ? 9.713 -9.573 0.853 1.00 89.38 640 MET A O 1
ATOM 5029 N N . LEU A 1 641 ? 10.957 -8.726 2.527 1.00 89.31 641 LEU A N 1
ATOM 5030 C CA . LEU A 1 641 ? 12.143 -9.540 2.272 1.00 89.31 641 LEU A CA 1
ATOM 5031 C C . LEU A 1 641 ? 11.847 -11.033 2.361 1.00 89.31 641 LEU A C 1
ATOM 5033 O O . LEU A 1 641 ? 12.132 -11.763 1.426 1.00 89.31 641 LEU A O 1
ATOM 5037 N N . SER A 1 642 ? 11.220 -11.482 3.443 1.00 87.31 642 SER A N 1
ATOM 5038 C CA . SER A 1 642 ? 10.872 -12.890 3.636 1.00 87.31 642 SER A CA 1
ATOM 5039 C C . SER A 1 642 ? 9.892 -13.403 2.579 1.00 87.31 642 SER A C 1
ATOM 5041 O O . SER A 1 642 ? 9.939 -14.581 2.234 1.00 87.31 642 SER A O 1
ATOM 5043 N N . LYS A 1 643 ? 8.999 -12.543 2.071 1.00 89.12 643 LYS A N 1
ATOM 5044 C CA . LYS A 1 643 ? 8.001 -12.927 1.067 1.00 89.12 643 LYS A CA 1
ATOM 5045 C C . LYS A 1 643 ? 8.567 -12.967 -0.355 1.00 89.12 643 LYS A C 1
ATOM 5047 O O . LYS A 1 643 ? 8.140 -13.815 -1.132 1.00 89.12 643 LYS A O 1
ATOM 5052 N N . TYR A 1 644 ? 9.453 -12.038 -0.708 1.00 90.88 644 TYR A N 1
ATOM 5053 C CA . TYR A 1 644 ? 9.851 -11.801 -2.104 1.00 90.88 644 TYR A CA 1
ATOM 5054 C C . TYR A 1 644 ? 11.335 -12.024 -2.388 1.00 90.88 644 TYR A C 1
ATOM 5056 O O . TYR A 1 644 ? 11.724 -12.100 -3.550 1.00 90.88 644 TYR A O 1
ATOM 5064 N N . CYS A 1 645 ? 12.165 -12.125 -1.358 1.00 88.88 645 CYS A N 1
ATOM 5065 C CA . CYS A 1 645 ? 13.591 -12.372 -1.483 1.00 88.88 645 CYS A CA 1
ATOM 5066 C C . CYS A 1 645 ? 13.928 -13.751 -0.910 1.00 88.88 645 CYS A C 1
ATOM 5068 O O . CYS A 1 645 ? 13.258 -14.243 -0.002 1.00 88.88 645 CYS A O 1
ATOM 5070 N N . ASN A 1 646 ? 14.979 -14.385 -1.436 1.00 78.44 646 ASN A N 1
ATOM 5071 C CA . ASN A 1 646 ? 15.463 -15.657 -0.901 1.00 78.44 646 ASN A CA 1
ATOM 5072 C C . ASN A 1 646 ? 15.766 -15.530 0.600 1.00 78.44 646 ASN A C 1
ATOM 5074 O O . ASN A 1 646 ? 16.291 -14.506 1.040 1.00 78.44 646 ASN A O 1
ATOM 5078 N N . ALA A 1 647 ? 15.467 -16.583 1.369 1.00 65.94 647 ALA A N 1
ATOM 5079 C CA . ALA A 1 647 ? 15.585 -16.587 2.830 1.00 65.94 647 ALA A CA 1
ATOM 5080 C C . ALA A 1 647 ? 16.979 -16.172 3.333 1.00 65.94 647 ALA A C 1
ATOM 5082 O O . ALA A 1 647 ? 17.075 -15.521 4.364 1.00 65.94 647 ALA A O 1
ATOM 5083 N N . SER A 1 648 ? 18.039 -16.446 2.563 1.00 69.25 648 SER A N 1
ATOM 5084 C CA . SER A 1 648 ? 19.414 -16.033 2.876 1.00 69.25 648 SER A CA 1
ATOM 5085 C C . SER A 1 648 ? 19.620 -14.514 2.972 1.00 69.25 648 SER A C 1
ATOM 5087 O O . SER A 1 648 ? 20.653 -14.068 3.465 1.00 69.25 648 SER A O 1
ATOM 5089 N N . LEU A 1 649 ? 18.669 -13.708 2.486 1.00 67.06 649 LEU A N 1
ATOM 5090 C CA . LEU A 1 649 ? 18.712 -12.247 2.558 1.00 67.06 649 LEU A CA 1
ATOM 5091 C C . LEU A 1 649 ? 17.922 -11.669 3.737 1.00 67.06 649 LEU A C 1
ATOM 5093 O O . LEU A 1 649 ? 18.143 -10.499 4.072 1.00 67.06 649 LEU A O 1
ATOM 5097 N N . ALA A 1 650 ? 17.017 -12.443 4.345 1.00 67.44 650 ALA A N 1
ATOM 5098 C CA . ALA A 1 650 ? 16.281 -12.012 5.524 1.00 67.44 650 ALA A CA 1
ATOM 5099 C C . ALA A 1 650 ? 17.223 -11.994 6.736 1.00 67.44 650 ALA A C 1
ATOM 5101 O O . ALA A 1 650 ? 18.054 -12.879 6.906 1.00 67.44 650 ALA A O 1
ATOM 5102 N N . ASP A 1 651 ? 17.132 -10.952 7.561 1.00 67.62 651 ASP A N 1
ATOM 5103 C CA . ASP A 1 651 ? 17.862 -10.918 8.826 1.00 67.62 651 ASP A CA 1
ATOM 5104 C C . ASP A 1 651 ? 17.187 -11.903 9.790 1.00 67.62 651 ASP A C 1
ATOM 5106 O O . ASP A 1 651 ? 16.081 -11.632 10.269 1.00 67.62 651 ASP A O 1
ATOM 5110 N N . ASP A 1 652 ? 17.824 -13.051 10.041 1.00 63.75 652 ASP A N 1
ATOM 5111 C CA . ASP A 1 652 ? 17.285 -14.140 10.873 1.00 63.75 652 ASP A CA 1
ATOM 5112 C C . ASP A 1 652 ? 16.852 -13.662 12.273 1.00 63.75 652 ASP A C 1
ATOM 5114 O O . ASP A 1 652 ? 15.988 -14.265 12.912 1.00 63.75 652 ASP A O 1
ATOM 5118 N N . ASN A 1 653 ? 17.404 -12.540 12.744 1.00 66.25 653 ASN A N 1
ATOM 5119 C CA . ASN A 1 653 ? 17.118 -11.994 14.067 1.00 66.25 653 ASN A CA 1
ATOM 5120 C C . ASN A 1 653 ? 15.828 -11.174 14.155 1.00 66.25 653 ASN A C 1
ATOM 5122 O O . ASN A 1 653 ? 15.358 -10.902 15.261 1.00 66.25 653 ASN A O 1
ATOM 5126 N N . VAL A 1 654 ? 15.227 -10.773 13.033 1.00 63.81 654 VAL A N 1
ATOM 5127 C CA . VAL A 1 654 ? 13.997 -9.972 13.046 1.00 63.81 654 VAL A CA 1
ATOM 5128 C C . VAL A 1 654 ? 12.882 -10.746 12.366 1.00 63.81 654 VAL A C 1
ATOM 5130 O O . VAL A 1 654 ? 12.432 -10.427 11.264 1.00 63.81 654 VAL A O 1
ATOM 5133 N N . SER A 1 655 ? 12.426 -11.774 13.083 1.00 60.66 655 SER A N 1
ATOM 5134 C CA . SER A 1 655 ? 11.186 -12.490 12.799 1.00 60.66 655 SER A CA 1
ATOM 5135 C C . SER A 1 655 ? 10.085 -11.494 12.433 1.00 60.66 655 SER A C 1
ATOM 5137 O O . SER A 1 655 ? 9.831 -10.531 13.162 1.00 60.66 655 SER A O 1
ATOM 5139 N N . SER A 1 656 ? 9.409 -11.737 11.308 1.00 66.56 656 SER A N 1
ATOM 5140 C CA . SER A 1 656 ? 8.191 -11.044 10.870 1.00 66.56 656 SER A CA 1
ATOM 5141 C C . SER A 1 656 ? 7.001 -11.390 11.775 1.00 66.56 656 SER A C 1
ATOM 5143 O O . SER A 1 656 ? 5.887 -11.664 11.318 1.00 66.56 656 SER A O 1
ATOM 5145 N N . GLN A 1 657 ? 7.244 -11.430 13.086 1.00 80.06 657 GLN A N 1
ATOM 5146 C CA . GLN A 1 657 ? 6.304 -11.904 14.069 1.00 80.06 657 GLN A CA 1
ATOM 5147 C C . GLN A 1 657 ? 5.114 -10.962 14.064 1.00 80.06 657 GLN A C 1
ATOM 5149 O O . GLN A 1 657 ? 5.196 -9.801 14.471 1.00 80.06 657 GLN A O 1
ATOM 5154 N N . LYS A 1 658 ? 3.990 -11.490 13.585 1.00 91.12 658 LYS A N 1
ATOM 5155 C CA . LYS A 1 658 ? 2.693 -10.856 13.773 1.00 91.12 658 LYS A CA 1
ATOM 5156 C C . LYS A 1 658 ? 2.531 -10.562 15.253 1.00 91.12 658 LYS A C 1
ATOM 5158 O O . LYS A 1 658 ? 2.852 -11.417 16.079 1.00 91.12 658 LYS A O 1
ATOM 5163 N N . LEU A 1 659 ? 2.006 -9.388 15.577 1.00 92.75 659 LEU A N 1
ATOM 5164 C CA . LEU A 1 659 ? 1.637 -9.059 16.941 1.00 92.75 659 LEU A CA 1
ATOM 5165 C C . LEU A 1 659 ? 0.581 -10.081 17.400 1.00 92.75 659 LEU A C 1
ATOM 5167 O O . LEU A 1 659 ? -0.527 -10.075 16.850 1.00 92.75 659 LEU A O 1
ATOM 5171 N N . PRO A 1 660 ? 0.913 -10.982 18.344 1.00 93.94 660 PRO A N 1
ATOM 5172 C CA . PRO A 1 660 ? -0.026 -11.998 18.786 1.00 93.94 660 PRO A CA 1
ATOM 5173 C C . PRO A 1 660 ? -1.133 -11.335 19.599 1.00 93.94 660 PRO A C 1
ATOM 5175 O O . PRO A 1 660 ? -0.863 -10.440 20.402 1.00 93.94 660 PRO A O 1
ATOM 5178 N N . LYS A 1 661 ? -2.369 -11.802 19.428 1.00 94.25 661 LYS A N 1
ATOM 5179 C CA . LYS A 1 661 ? -3.476 -11.392 20.291 1.00 94.25 661 LYS A CA 1
ATOM 5180 C C . LYS A 1 661 ? -3.409 -12.186 21.590 1.00 94.25 661 LYS A C 1
ATOM 5182 O O . LYS A 1 661 ? -3.652 -13.390 21.569 1.00 94.25 661 LYS A O 1
ATOM 5187 N N . ARG A 1 662 ? -3.055 -11.546 22.707 1.00 94.31 662 ARG A N 1
ATOM 5188 C CA . ARG A 1 662 ? -2.973 -12.206 24.024 1.00 94.31 662 ARG A CA 1
ATOM 5189 C C . ARG A 1 662 ? -4.190 -11.882 24.870 1.00 94.31 662 ARG A C 1
ATOM 5191 O O . ARG A 1 662 ? -4.651 -12.733 25.625 1.00 94.31 662 ARG A O 1
ATOM 5198 N N . ILE A 1 663 ? -4.725 -10.674 24.719 1.00 90.62 663 ILE A N 1
ATOM 5199 C CA . ILE A 1 663 ? -5.885 -10.231 25.479 1.00 90.62 663 ILE A CA 1
ATOM 5200 C C . ILE A 1 663 ? -7.178 -10.528 24.718 1.00 90.62 663 ILE A C 1
ATOM 5202 O O . ILE A 1 663 ? -7.426 -10.043 23.609 1.00 90.62 663 ILE A O 1
ATOM 5206 N N . VAL A 1 664 ? -8.035 -11.316 25.363 1.00 87.88 664 VAL A N 1
ATOM 5207 C CA . VAL A 1 664 ? -9.405 -11.593 24.934 1.00 87.88 664 VAL A CA 1
ATOM 5208 C C . VAL A 1 664 ? -10.318 -11.329 26.123 1.00 87.88 664 VAL A C 1
ATOM 5210 O O . VAL A 1 664 ? -10.206 -11.984 27.155 1.00 87.88 664 VAL A O 1
ATOM 5213 N N . SER A 1 665 ? -11.220 -10.365 25.980 1.00 88.06 665 SER A N 1
ATOM 5214 C CA . SER A 1 665 ? -12.156 -9.954 27.022 1.00 88.06 665 SER A CA 1
ATOM 5215 C C . SER A 1 665 ? -13.576 -10.201 26.539 1.00 88.06 665 SER A C 1
ATOM 5217 O O . SER A 1 665 ? -13.963 -9.818 25.432 1.00 88.06 665 SER A O 1
ATOM 5219 N N . GLN A 1 666 ? -14.369 -10.872 27.369 1.00 83.19 666 GLN A N 1
ATOM 5220 C CA . GLN A 1 666 ? -15.802 -11.029 27.115 1.00 83.19 666 GLN A CA 1
ATOM 5221 C C . GLN A 1 666 ? -16.610 -9.848 27.654 1.00 83.19 666 GLN A C 1
ATOM 5223 O O . GLN A 1 666 ? -17.733 -9.639 27.215 1.00 83.19 666 GLN A O 1
ATOM 5228 N N . SER A 1 667 ? -16.038 -9.073 28.578 1.00 87.31 667 SER A N 1
ATOM 5229 C CA . SER A 1 667 ? -16.738 -8.009 29.287 1.00 87.31 667 SER A CA 1
ATOM 5230 C C . SER A 1 667 ? -16.602 -6.651 28.610 1.00 87.31 667 SER A C 1
ATOM 5232 O O . SER A 1 667 ? -17.588 -5.944 28.506 1.00 87.31 667 SER A O 1
ATOM 5234 N N . CYS A 1 668 ? -15.422 -6.259 28.133 1.00 94.00 668 CYS A N 1
ATOM 5235 C CA . CYS A 1 668 ? -15.239 -4.964 27.474 1.00 94.00 668 CYS A CA 1
ATOM 5236 C C . CYS A 1 668 ? -14.328 -5.101 26.262 1.00 94.00 668 CYS A C 1
ATOM 5238 O O . CYS A 1 668 ? -13.261 -5.714 26.343 1.00 94.00 668 CYS A O 1
ATOM 5240 N N . ARG A 1 669 ? -14.753 -4.537 25.131 1.00 95.31 669 ARG A N 1
ATOM 5241 C CA . ARG A 1 669 ? -13.989 -4.563 23.882 1.00 95.31 669 ARG A CA 1
ATOM 5242 C C . ARG A 1 669 ? -13.895 -3.175 23.272 1.00 95.31 669 ARG A C 1
ATOM 5244 O O . ARG A 1 669 ? -14.828 -2.377 23.347 1.00 95.31 669 ARG A O 1
ATOM 5251 N N . PHE A 1 670 ? -12.773 -2.917 22.615 1.00 96.69 670 PHE A N 1
ATOM 5252 C CA . PHE A 1 670 ? -12.447 -1.627 22.018 1.00 96.69 670 PHE A CA 1
ATOM 5253 C C . PHE A 1 670 ? -12.465 -1.759 20.488 1.00 96.69 670 PHE A C 1
ATOM 5255 O O . PHE A 1 670 ? -11.429 -2.064 19.891 1.00 96.69 670 PHE A O 1
ATOM 5262 N N . PRO A 1 671 ? -13.625 -1.623 19.814 1.00 96.31 671 PRO A N 1
ATOM 5263 C CA . PRO A 1 671 ? -13.667 -1.685 18.361 1.00 96.31 671 PRO A CA 1
ATOM 5264 C C . PRO A 1 671 ? -13.068 -0.425 17.714 1.00 96.31 671 PRO A C 1
ATOM 5266 O O . PRO A 1 671 ? -13.523 0.698 17.935 1.00 96.31 671 PRO A O 1
ATOM 5269 N N . PHE A 1 672 ? -12.073 -0.624 16.853 1.00 97.25 672 PHE A N 1
ATOM 5270 C CA . PHE A 1 672 ? -11.546 0.363 15.917 1.00 97.25 672 PHE A CA 1
ATOM 5271 C C . PHE A 1 672 ? -12.025 0.036 14.501 1.00 97.25 672 PHE A C 1
ATOM 5273 O O . PHE A 1 672 ? -11.780 -1.055 13.984 1.00 97.25 672 PHE A O 1
ATOM 5280 N N . PHE A 1 673 ? -12.684 0.985 13.846 1.00 96.38 673 PHE A N 1
ATOM 5281 C CA . PHE A 1 673 ? -13.233 0.811 12.507 1.00 96.38 673 PHE A CA 1
ATOM 5282 C C . PHE A 1 673 ? -12.204 1.259 11.467 1.00 96.38 673 PHE A C 1
ATOM 5284 O O . PHE A 1 673 ? -12.077 2.447 11.154 1.00 96.38 673 PHE A O 1
ATOM 5291 N N . ALA A 1 674 ? -11.443 0.306 10.935 1.00 96.38 674 ALA A N 1
ATOM 5292 C CA . ALA A 1 674 ? -10.421 0.557 9.928 1.00 96.38 674 ALA A CA 1
ATOM 5293 C C . ALA A 1 674 ? -11.034 0.441 8.532 1.00 96.38 674 ALA A C 1
ATOM 5295 O O . ALA A 1 674 ? -11.492 -0.621 8.131 1.00 96.38 674 ALA A O 1
ATOM 5296 N N . GLY A 1 675 ? -11.036 1.527 7.770 1.00 94.31 675 GLY A N 1
ATOM 5297 C CA . GLY A 1 675 ? -11.615 1.534 6.435 1.00 94.31 675 GLY A CA 1
ATOM 5298 C C . GLY A 1 675 ? -11.040 2.639 5.583 1.00 94.31 675 GLY A C 1
ATOM 5299 O O . GLY A 1 675 ? -10.606 3.668 6.106 1.00 94.31 675 GLY A O 1
ATOM 5300 N N . ILE A 1 676 ? -11.079 2.441 4.268 1.00 91.25 676 ILE A N 1
ATOM 5301 C CA . ILE A 1 676 ? -10.727 3.507 3.334 1.00 91.25 676 ILE A CA 1
ATOM 5302 C C . ILE A 1 676 ? -11.764 4.632 3.426 1.00 91.25 676 ILE A C 1
ATOM 5304 O O . ILE A 1 676 ? -12.934 4.380 3.717 1.00 91.25 676 ILE A O 1
ATOM 5308 N N . GLU A 1 677 ? -11.373 5.883 3.225 1.00 81.88 677 GLU A N 1
ATOM 5309 C CA . GLU A 1 677 ? -12.300 7.009 3.346 1.00 81.88 677 GLU A CA 1
ATOM 5310 C C . GLU A 1 677 ? -13.577 6.805 2.507 1.00 81.88 677 GLU A C 1
ATOM 5312 O O . GLU A 1 677 ? -13.536 6.440 1.334 1.00 81.88 677 GLU A O 1
ATOM 5317 N N . GLY A 1 678 ? -14.745 7.007 3.124 1.00 73.00 678 GLY A N 1
ATOM 5318 C CA . GLY A 1 678 ? -16.035 6.760 2.477 1.00 73.00 678 GLY A CA 1
ATOM 5319 C C . GLY A 1 678 ? -16.489 5.292 2.445 1.00 73.00 678 GLY A C 1
ATOM 5320 O O . GLY A 1 678 ? -17.454 4.992 1.739 1.00 73.00 678 GLY A O 1
ATOM 5321 N N . THR A 1 679 ? -15.858 4.384 3.199 1.00 83.12 679 THR A N 1
ATOM 5322 C CA . THR A 1 679 ? -16.258 2.960 3.306 1.00 83.12 679 THR A CA 1
ATOM 5323 C C . THR A 1 679 ? -17.341 2.664 4.342 1.00 83.12 679 THR A C 1
ATOM 5325 O O . THR A 1 679 ? -17.848 1.551 4.356 1.00 83.12 679 THR A O 1
ATOM 5328 N N . GLY A 1 680 ? -17.755 3.624 5.176 1.00 81.31 680 GLY A N 1
ATOM 5329 C CA . GLY A 1 680 ? -18.874 3.401 6.102 1.00 81.31 680 GLY A CA 1
ATOM 5330 C C . GLY A 1 680 ? -18.750 4.020 7.487 1.00 81.31 680 GLY A C 1
ATOM 5331 O O . GLY A 1 680 ? -19.635 3.793 8.301 1.00 81.31 680 GLY A O 1
ATOM 5332 N N . HIS A 1 681 ? -17.726 4.824 7.781 1.00 90.06 681 HIS A N 1
ATOM 5333 C CA . HIS A 1 681 ? -17.598 5.444 9.107 1.00 90.06 681 HIS A CA 1
ATOM 5334 C C . HIS A 1 681 ? -18.839 6.238 9.535 1.00 90.06 681 HIS A C 1
ATOM 5336 O O . HIS A 1 681 ? -19.350 5.998 10.620 1.00 90.06 681 HIS A O 1
ATOM 5342 N N . HIS A 1 682 ? -19.413 7.083 8.667 1.00 89.94 682 HIS A N 1
ATOM 5343 C CA . HIS A 1 682 ? -20.657 7.803 9.001 1.00 89.94 682 HIS A CA 1
ATOM 5344 C C . HIS A 1 682 ? -21.864 6.873 9.192 1.00 89.94 682 HIS A C 1
ATOM 5346 O O . HIS A 1 682 ? -22.798 7.201 9.925 1.00 89.94 682 HIS A O 1
ATOM 5352 N N . PHE A 1 683 ? -21.862 5.719 8.519 1.00 90.38 683 PHE A N 1
ATOM 5353 C CA . PHE A 1 683 ? -22.895 4.711 8.724 1.00 90.38 683 PHE A CA 1
ATOM 5354 C C . PHE A 1 683 ? -22.779 4.130 10.138 1.00 90.38 683 PHE A C 1
ATOM 5356 O O . PHE A 1 683 ? -23.759 4.153 10.876 1.00 90.38 683 PHE A O 1
ATOM 5363 N N . TRP A 1 684 ? -21.575 3.737 10.559 1.00 92.62 684 TRP A N 1
ATOM 5364 C CA . TRP A 1 684 ? -21.325 3.252 11.919 1.00 92.62 684 TRP A CA 1
ATOM 5365 C C . TRP A 1 684 ? -21.536 4.321 12.992 1.00 92.62 684 TRP A C 1
ATOM 5367 O O . TRP A 1 684 ? -22.126 4.009 14.017 1.00 92.62 684 TRP A O 1
ATOM 5377 N N . HIS A 1 685 ? -21.176 5.580 12.737 1.00 91.00 685 HIS A N 1
ATOM 5378 C CA . HIS A 1 685 ? -21.512 6.714 13.608 1.00 91.00 685 HIS A CA 1
ATOM 5379 C C . HIS A 1 685 ? -23.018 6.815 13.867 1.00 91.00 685 HIS A C 1
ATOM 5381 O O . HIS A 1 685 ? -23.449 7.057 14.988 1.00 91.00 685 HIS A O 1
ATOM 5387 N N . SER A 1 686 ? -23.831 6.629 12.824 1.00 89.88 686 SER A N 1
ATOM 5388 C CA . SER A 1 686 ? -25.293 6.714 12.933 1.00 89.88 686 SER A CA 1
ATOM 5389 C C . SER A 1 686 ? -25.902 5.487 13.609 1.00 89.88 686 SER A C 1
ATOM 5391 O O . SER A 1 686 ? -26.965 5.583 14.213 1.00 89.88 686 SER A O 1
ATOM 5393 N N . LEU A 1 687 ? -25.249 4.335 13.470 1.00 89.81 687 LEU A N 1
ATOM 5394 C CA . LEU A 1 687 ? -25.761 3.040 13.900 1.00 89.81 687 LEU A CA 1
ATOM 5395 C C . LEU A 1 687 ? -25.378 2.700 15.341 1.00 89.81 687 LEU A C 1
ATOM 5397 O O . LEU A 1 687 ? -26.156 2.094 16.069 1.00 89.81 687 LEU A O 1
ATOM 5401 N N . LEU A 1 688 ? -24.179 3.092 15.756 1.00 89.81 688 LEU A N 1
ATOM 5402 C CA . LEU A 1 688 ? -23.659 2.768 17.070 1.00 89.81 688 LEU A CA 1
ATOM 5403 C C . LEU A 1 688 ? -24.553 3.265 18.210 1.00 89.81 688 LEU A C 1
ATOM 5405 O O . LEU A 1 688 ? -24.734 2.473 19.122 1.00 89.81 688 LEU A O 1
ATOM 5409 N N . PRO A 1 689 ? -25.159 4.474 18.205 1.00 89.00 689 PRO A N 1
ATOM 5410 C CA . PRO A 1 689 ? -26.017 4.943 19.310 1.00 89.00 689 PRO A CA 1
ATOM 5411 C C . PRO A 1 689 ? -27.149 3.991 19.722 1.00 89.00 689 PRO A C 1
ATOM 5413 O O . PRO A 1 689 ? -27.728 4.167 20.788 1.00 89.00 689 PRO A O 1
ATOM 5416 N N . TYR A 1 690 ? -27.445 2.986 18.896 1.00 87.44 690 TYR A N 1
ATOM 5417 C CA . TYR A 1 690 ? -28.409 1.928 19.165 1.00 87.44 690 TYR A CA 1
ATOM 5418 C C . TYR A 1 690 ? -27.831 0.664 19.825 1.00 87.44 690 TYR A C 1
ATOM 5420 O O . TYR A 1 690 ? -28.614 -0.175 20.236 1.00 87.44 690 TYR A O 1
ATOM 5428 N N . LEU A 1 691 ? -26.504 0.495 19.900 1.00 80.62 691 LEU A N 1
ATOM 5429 C CA . LEU A 1 691 ? -25.856 -0.741 20.365 1.00 80.62 691 LEU A CA 1
ATOM 5430 C C . LEU A 1 691 ? -25.606 -0.829 21.877 1.00 80.62 691 LEU A C 1
ATOM 5432 O O . LEU A 1 691 ? -25.209 -1.897 22.331 1.00 80.62 691 LEU A O 1
ATOM 5436 N N . HIS A 1 692 ? -25.759 0.285 22.598 1.00 71.06 692 HIS A N 1
ATOM 5437 C CA . HIS A 1 692 ? -25.859 0.481 24.057 1.00 71.06 692 HIS A CA 1
ATOM 5438 C C . HIS A 1 692 ? -25.641 1.994 24.303 1.00 71.06 692 HIS A C 1
ATOM 5440 O O . HIS A 1 692 ? -24.951 2.627 23.493 1.00 71.06 692 HIS A O 1
ATOM 5446 N N . PRO A 1 693 ? -26.124 2.620 25.396 1.00 66.06 693 PRO A N 1
ATOM 5447 C CA . PRO A 1 693 ? -25.615 3.927 25.807 1.00 66.06 693 PRO A CA 1
ATOM 5448 C C . PRO A 1 693 ? -24.097 3.843 26.005 1.00 66.06 693 PRO A C 1
ATOM 5450 O O . PRO A 1 693 ? -23.602 3.191 26.927 1.00 66.06 693 PRO A O 1
ATOM 5453 N N . PHE A 1 694 ? -23.349 4.466 25.095 1.00 64.94 694 PHE A N 1
ATOM 5454 C CA . PHE A 1 694 ? -21.900 4.532 25.203 1.00 64.94 694 PHE A CA 1
ATOM 5455 C C . PHE A 1 694 ? -21.492 5.383 26.380 1.00 64.94 694 PHE A C 1
ATOM 5457 O O . PHE A 1 694 ? -22.103 6.402 26.700 1.00 64.94 694 PHE A O 1
ATOM 5464 N N . THR A 1 695 ? -20.376 4.999 26.969 1.00 59.69 695 THR A N 1
ATOM 5465 C CA . THR A 1 695 ? -19.722 5.812 27.972 1.00 59.69 695 THR A CA 1
ATOM 5466 C C . THR A 1 695 ? -19.012 7.002 27.311 1.00 59.69 695 THR A C 1
ATOM 5468 O O . THR A 1 695 ? -18.493 6.910 26.193 1.00 59.69 695 THR A O 1
ATOM 5471 N N . ASN A 1 696 ? -18.925 8.124 28.034 1.00 73.50 696 ASN A N 1
ATOM 5472 C CA . ASN A 1 696 ? -18.168 9.323 27.632 1.00 73.50 696 ASN A CA 1
ATOM 5473 C C . ASN A 1 696 ? -16.685 9.035 27.288 1.00 73.50 696 ASN A C 1
ATOM 5475 O O . ASN A 1 696 ? -16.018 9.869 26.674 1.00 73.50 696 ASN A O 1
ATOM 5479 N N . TRP A 1 697 ? -16.169 7.849 27.638 1.00 81.94 697 TRP A N 1
ATOM 5480 C CA . TRP A 1 697 ? -14.811 7.387 27.348 1.00 81.94 697 TRP A CA 1
ATOM 5481 C C . TRP A 1 697 ? -14.454 7.420 25.859 1.00 81.94 697 TRP A C 1
ATOM 5483 O O . TRP A 1 697 ? -13.329 7.789 25.519 1.00 81.94 697 TRP A O 1
ATOM 5493 N N . SER A 1 698 ? -15.401 7.093 24.971 1.00 82.94 698 SER A N 1
ATOM 5494 C CA . SER A 1 698 ? -15.141 7.051 23.525 1.00 82.94 698 SER A CA 1
ATOM 5495 C C . SER A 1 698 ? -14.645 8.400 22.997 1.00 82.94 698 SER A C 1
ATOM 5497 O O . SER A 1 698 ? -13.665 8.440 22.257 1.00 82.94 698 SER A O 1
ATOM 5499 N N . GLY A 1 699 ? -15.246 9.515 23.426 1.00 86.69 699 GLY A N 1
ATOM 5500 C CA . GLY A 1 699 ? -14.877 10.850 22.952 1.00 86.69 699 GLY A CA 1
ATOM 5501 C C . GLY A 1 699 ? -13.454 11.253 23.338 1.00 86.69 699 GLY A C 1
ATOM 5502 O O . GLY A 1 699 ? -12.677 11.649 22.470 1.00 86.69 699 GLY A O 1
ATOM 5503 N N . ASN A 1 700 ? -13.097 11.097 24.616 1.00 90.50 700 ASN A N 1
ATOM 5504 C CA . ASN A 1 700 ? -11.771 11.467 25.120 1.00 90.50 700 ASN A CA 1
ATOM 5505 C C . ASN A 1 700 ? -10.676 10.580 24.517 1.00 90.50 700 ASN A C 1
ATOM 5507 O O . ASN A 1 700 ? -9.636 11.077 24.091 1.00 90.50 700 ASN A O 1
ATOM 5511 N N . LEU A 1 701 ? -10.910 9.265 24.450 1.00 93.81 701 LEU A N 1
ATOM 5512 C CA . LEU A 1 701 ? -9.936 8.333 23.887 1.00 93.81 701 LEU A CA 1
ATOM 5513 C C . LEU A 1 701 ? -9.745 8.570 22.384 1.00 93.81 701 LEU A C 1
ATOM 5515 O O . LEU A 1 701 ? -8.613 8.562 21.902 1.00 93.81 701 LEU A O 1
ATOM 5519 N N . SER A 1 702 ? -10.831 8.861 21.658 1.00 92.94 702 SER A N 1
ATOM 5520 C CA . SER A 1 702 ? -10.751 9.247 20.246 1.00 92.94 702 SER A CA 1
ATOM 5521 C C . SER A 1 702 ? -9.925 10.524 20.065 1.00 92.94 702 SER A C 1
ATOM 5523 O O . SER A 1 702 ? -9.093 10.563 19.166 1.00 92.94 702 SER A O 1
ATOM 5525 N N . ALA A 1 703 ? -10.093 11.530 20.933 1.00 91.69 703 ALA A N 1
ATOM 5526 C CA . ALA A 1 703 ? -9.343 12.789 20.888 1.00 91.69 703 ALA A CA 1
ATOM 5527 C C . ALA A 1 703 ? -7.832 12.609 21.136 1.00 91.69 703 ALA A C 1
ATOM 5529 O O . ALA A 1 703 ? -7.015 13.287 20.513 1.00 91.69 703 ALA A O 1
ATOM 5530 N N . GLU A 1 704 ? -7.443 11.673 22.007 1.00 95.06 704 GLU A N 1
ATOM 5531 C CA . GLU A 1 704 ? -6.032 11.329 22.231 1.00 95.06 704 GLU A CA 1
ATOM 5532 C C . GLU A 1 704 ? -5.413 10.580 21.043 1.00 95.06 704 GLU A C 1
ATOM 5534 O O . GLU A 1 704 ? -4.237 10.781 20.720 1.00 95.06 704 GLU A O 1
ATOM 5539 N N . LEU A 1 705 ? -6.197 9.744 20.356 1.00 94.56 705 LEU A N 1
ATOM 5540 C CA . LEU A 1 705 ? -5.774 9.119 19.101 1.00 94.56 705 LEU A CA 1
ATOM 5541 C C . LEU A 1 705 ? -5.624 10.168 17.995 1.00 94.56 705 LEU A C 1
ATOM 5543 O O . LEU A 1 705 ? -4.623 10.174 17.268 1.00 94.56 705 LEU A O 1
ATOM 5547 N N . TYR A 1 706 ? -6.597 11.072 17.901 1.00 92.50 706 TYR A N 1
ATOM 5548 C CA . TYR A 1 706 ? -6.581 12.245 17.047 1.00 92.50 706 TYR A CA 1
ATOM 5549 C C . TYR A 1 706 ? -7.611 13.292 17.500 1.00 92.50 706 TYR A C 1
ATOM 5551 O O . TYR A 1 706 ? -8.792 12.988 17.627 1.00 92.50 706 TYR A O 1
ATOM 5559 N N . SER A 1 707 ? -7.200 14.553 17.611 1.00 88.44 707 SER A N 1
ATOM 5560 C CA . SER A 1 707 ? -8.073 15.713 17.805 1.00 88.44 707 SER A CA 1
ATOM 5561 C C . SER A 1 707 ? -8.149 16.534 16.516 1.00 88.44 707 SER A C 1
ATOM 5563 O O . SER A 1 707 ? -7.131 17.010 16.019 1.00 88.44 707 SER A O 1
ATOM 5565 N N . GLY A 1 708 ? -9.351 16.721 15.974 1.00 81.50 708 GLY A N 1
ATOM 5566 C CA . GLY A 1 708 ? -9.653 17.581 14.829 1.00 81.50 708 GLY A CA 1
ATOM 5567 C C . GLY A 1 708 ? -9.490 19.062 15.126 1.00 81.50 708 GLY A C 1
ATOM 5568 O O . GLY A 1 708 ? -8.986 19.783 14.264 1.00 81.50 708 GLY A O 1
ATOM 5569 N N . ASP A 1 709 ? -9.814 19.488 16.347 1.00 82.25 709 ASP A N 1
ATOM 5570 C CA . ASP A 1 709 ? -9.679 20.885 16.775 1.00 82.25 709 ASP A CA 1
ATOM 5571 C C . ASP A 1 709 ? -8.214 21.328 16.772 1.00 82.25 709 ASP A C 1
ATOM 5573 O O . ASP A 1 709 ? -7.865 22.398 16.272 1.00 82.25 709 ASP A O 1
ATOM 5577 N N . HIS A 1 710 ? -7.328 20.466 17.271 1.00 82.81 710 HIS A N 1
ATOM 5578 C CA . HIS A 1 710 ? -5.901 20.768 17.373 1.00 82.81 710 HIS A CA 1
ATOM 5579 C C . HIS A 1 710 ? -5.075 20.192 16.218 1.00 82.81 710 HIS A C 1
ATOM 5581 O O . HIS A 1 710 ? -3.926 20.586 16.022 1.00 82.81 710 HIS A O 1
ATOM 5587 N N . LYS A 1 711 ? -5.639 19.261 15.439 1.00 85.38 711 LYS A N 1
ATOM 5588 C CA . LYS A 1 711 ? -4.933 18.427 14.449 1.00 85.38 711 LYS A CA 1
ATOM 5589 C C . LYS A 1 711 ? -3.734 17.679 15.048 1.00 85.38 711 LYS A C 1
ATOM 5591 O O . LYS A 1 711 ? -2.781 17.361 14.335 1.00 85.38 711 LYS A O 1
ATOM 5596 N N . THR A 1 712 ? -3.791 17.386 16.346 1.00 88.50 712 THR A N 1
ATOM 5597 C CA . THR A 1 712 ? -2.783 16.651 17.127 1.00 88.50 712 THR A CA 1
ATOM 5598 C C . THR A 1 712 ? -3.346 15.309 17.595 1.00 88.50 712 THR A C 1
ATOM 5600 O O . THR A 1 712 ? -4.468 14.956 17.239 1.00 88.50 712 THR A O 1
ATOM 5603 N N . GLY A 1 713 ? -2.554 14.510 18.306 1.00 91.81 713 GLY A N 1
ATOM 5604 C CA . GLY A 1 713 ? -2.916 13.154 18.713 1.00 91.81 713 GLY A CA 1
ATOM 5605 C C . GLY A 1 713 ? -1.874 12.125 18.298 1.00 91.81 713 GLY A C 1
ATOM 5606 O O . GLY A 1 713 ? -0.956 12.403 17.518 1.00 91.81 713 GLY A O 1
ATOM 5607 N N . PHE A 1 714 ? -2.029 10.911 18.811 1.00 94.00 714 PHE A N 1
ATOM 5608 C CA . PHE A 1 714 ? -1.113 9.796 18.584 1.00 94.00 714 PHE A CA 1
ATOM 5609 C C . PHE A 1 714 ? -0.869 9.488 17.095 1.00 94.00 714 PHE A C 1
ATOM 5611 O O . PHE A 1 714 ? 0.266 9.218 16.689 1.00 94.00 714 PHE A O 1
ATOM 5618 N N . PHE A 1 715 ? -1.907 9.564 16.254 1.00 92.62 715 PHE A N 1
ATOM 5619 C CA . PHE A 1 715 ? -1.790 9.265 14.821 1.00 92.62 715 PHE A CA 1
ATOM 5620 C C . PHE A 1 715 ? -1.262 10.430 13.971 1.00 92.62 715 PHE A C 1
ATOM 5622 O O . PHE A 1 715 ? -0.705 10.199 12.890 1.00 92.62 715 PHE A O 1
ATOM 5629 N N . SER A 1 716 ? -1.402 11.674 14.429 1.00 88.88 716 SER A N 1
ATOM 5630 C CA . SER A 1 716 ? -1.075 12.877 13.647 1.00 88.88 716 SER A CA 1
ATOM 5631 C C . SER A 1 716 ? 0.212 13.575 14.063 1.00 88.88 716 SER A C 1
ATOM 5633 O O . SER A 1 716 ? 0.792 14.266 13.225 1.00 88.88 716 SER A O 1
ATOM 5635 N N . THR A 1 717 ? 0.690 13.386 15.295 1.00 87.94 717 THR A N 1
ATOM 5636 C CA . THR A 1 717 ? 1.945 14.000 15.736 1.00 87.94 717 THR A CA 1
ATOM 5637 C C . THR A 1 717 ? 3.149 13.462 14.953 1.00 87.94 717 THR A C 1
ATOM 5639 O O . THR A 1 717 ? 3.240 12.275 14.625 1.00 87.94 717 THR A O 1
ATOM 5642 N N . TRP A 1 718 ? 4.077 14.367 14.640 1.00 87.94 718 TRP A N 1
ATOM 5643 C CA . TRP A 1 718 ? 5.366 14.069 14.003 1.00 87.94 718 TRP A CA 1
ATOM 5644 C C . TRP A 1 718 ? 6.528 14.102 15.000 1.00 87.94 718 TRP A C 1
ATOM 5646 O O . TRP A 1 718 ? 7.663 13.822 14.619 1.00 87.94 718 TRP A O 1
ATOM 5656 N N . ASP A 1 719 ? 6.243 14.472 16.247 1.00 89.50 719 ASP A N 1
ATOM 5657 C CA . ASP A 1 719 ? 7.195 14.526 17.345 1.00 89.50 719 ASP A CA 1
ATOM 5658 C C . ASP A 1 719 ? 7.070 13.250 18.187 1.00 89.50 719 ASP A C 1
ATOM 5660 O O . ASP A 1 719 ? 5.987 12.930 18.688 1.00 89.50 719 ASP A O 1
ATOM 5664 N N . GLU A 1 720 ? 8.175 12.515 18.318 1.00 86.75 720 GLU A N 1
ATOM 5665 C CA . GLU A 1 720 ? 8.210 11.229 19.023 1.00 86.75 720 GLU A CA 1
ATOM 5666 C C . GLU A 1 720 ? 7.990 11.383 20.534 1.00 86.75 720 GLU A C 1
ATOM 5668 O O . GLU A 1 720 ? 7.354 10.531 21.152 1.00 86.75 720 GLU A O 1
ATOM 5673 N N . SER A 1 721 ? 8.437 12.488 21.139 1.00 89.69 721 SER A N 1
ATOM 5674 C CA . SER A 1 721 ? 8.209 12.755 22.563 1.00 89.69 721 SER A CA 1
ATOM 5675 C C . SER A 1 721 ? 6.725 13.003 22.842 1.00 89.69 721 SER A C 1
ATOM 5677 O O . SER A 1 721 ? 6.144 12.408 23.751 1.00 89.69 721 SER A O 1
ATOM 5679 N N . VAL A 1 722 ? 6.066 13.786 21.982 1.00 92.19 722 VAL A N 1
ATOM 5680 C CA . VAL A 1 722 ? 4.618 14.025 22.047 1.00 92.19 722 VAL A CA 1
ATOM 5681 C C . VAL A 1 722 ? 3.854 12.723 21.801 1.00 92.19 722 VAL A C 1
ATOM 5683 O O . VAL A 1 722 ? 2.897 12.423 22.515 1.00 92.19 722 VAL A O 1
ATOM 5686 N N . ARG A 1 723 ? 4.292 11.907 20.832 1.00 91.06 723 ARG A N 1
ATOM 5687 C CA . ARG A 1 723 ? 3.701 10.591 20.548 1.00 91.06 723 ARG A CA 1
ATOM 5688 C C . ARG A 1 723 ? 3.803 9.650 21.746 1.00 91.06 723 ARG A C 1
ATOM 5690 O O . ARG A 1 723 ? 2.819 8.990 22.079 1.00 91.06 723 ARG A O 1
ATOM 5697 N N . SER A 1 724 ? 4.959 9.618 22.407 1.00 92.31 724 SER A N 1
ATOM 5698 C CA . SER A 1 724 ? 5.189 8.835 23.623 1.00 92.31 724 SER A CA 1
ATOM 5699 C C . SER A 1 724 ? 4.248 9.270 24.752 1.00 92.31 724 SER A C 1
ATOM 5701 O O . SER A 1 724 ? 3.577 8.426 25.349 1.00 92.31 724 SER A O 1
ATOM 5703 N N . ASN A 1 725 ? 4.074 10.577 24.965 1.00 94.88 725 ASN A N 1
ATOM 5704 C CA . ASN A 1 725 ? 3.131 11.103 25.958 1.00 94.88 725 ASN A CA 1
ATOM 5705 C C . ASN A 1 725 ? 1.682 10.678 25.671 1.00 94.88 725 ASN A C 1
ATOM 5707 O O . ASN A 1 725 ? 0.997 10.183 26.569 1.00 94.88 725 ASN A O 1
ATOM 5711 N N . HIS A 1 726 ? 1.225 10.791 24.417 1.00 95.06 726 HIS A N 1
ATOM 5712 C CA . HIS A 1 726 ? -0.087 10.270 24.015 1.00 95.06 726 HIS A CA 1
ATOM 5713 C C . HIS A 1 726 ? -0.202 8.764 24.278 1.00 95.06 726 HIS A C 1
ATOM 5715 O O . HIS A 1 726 ? -1.224 8.310 24.782 1.00 95.06 726 HIS A O 1
ATOM 5721 N N . SER A 1 727 ? 0.847 7.987 23.996 1.00 95.69 727 SER A N 1
ATOM 5722 C CA . SER A 1 727 ? 0.846 6.535 24.203 1.00 95.69 727 SER A CA 1
ATOM 5723 C C . SER A 1 727 ? 0.633 6.140 25.671 1.00 95.69 727 SER A C 1
ATOM 5725 O O . SER A 1 727 ? -0.102 5.196 25.957 1.00 95.69 727 SER A O 1
ATOM 5727 N N . ILE A 1 728 ? 1.220 6.889 26.612 1.00 96.25 728 ILE A N 1
ATOM 5728 C CA . ILE A 1 728 ? 1.047 6.677 28.055 1.00 96.25 728 ILE A CA 1
ATOM 5729 C C . ILE A 1 728 ? -0.400 6.979 28.454 1.00 96.25 728 ILE A C 1
ATOM 5731 O O . ILE A 1 728 ? -1.040 6.147 29.098 1.00 96.25 728 ILE A O 1
ATOM 5735 N N . ARG A 1 729 ? -0.940 8.127 28.019 1.00 96.50 729 ARG A N 1
ATOM 5736 C CA . ARG A 1 729 ? -2.324 8.525 28.321 1.00 96.50 729 ARG A CA 1
ATOM 5737 C C . ARG A 1 729 ? -3.349 7.556 27.740 1.00 96.50 729 ARG A C 1
ATOM 5739 O O . ARG A 1 729 ? -4.260 7.154 28.451 1.00 96.50 729 ARG A O 1
ATOM 5746 N N . ILE A 1 730 ? -3.167 7.127 26.491 1.00 96.56 730 ILE A N 1
ATOM 5747 C CA . ILE A 1 730 ? -4.045 6.154 25.825 1.00 96.56 730 ILE A CA 1
ATOM 5748 C C . ILE A 1 730 ? -4.102 4.845 26.612 1.00 96.56 730 ILE A C 1
ATOM 5750 O O . ILE A 1 730 ? -5.197 4.352 26.869 1.00 96.56 730 ILE A O 1
ATOM 5754 N N . LYS A 1 731 ? -2.951 4.301 27.035 1.00 97.12 731 LYS A N 1
ATOM 5755 C CA . LYS A 1 731 ? -2.913 3.065 27.833 1.00 97.12 731 LYS A CA 1
ATOM 5756 C C . LYS A 1 731 ? -3.669 3.212 29.151 1.00 97.12 731 LYS A C 1
ATOM 5758 O O . LYS A 1 731 ? -4.479 2.351 29.480 1.00 97.12 731 LYS A O 1
ATOM 5763 N N . GLN A 1 732 ? -3.437 4.314 29.865 1.00 96.94 732 GLN A N 1
ATOM 5764 C CA . GLN A 1 732 ? -4.127 4.602 31.121 1.00 96.94 732 GLN A CA 1
ATOM 5765 C C . GLN A 1 732 ? -5.645 4.697 30.913 1.00 96.94 732 GLN A C 1
ATOM 5767 O O . GLN A 1 732 ? -6.409 4.018 31.589 1.00 96.94 732 GLN A O 1
ATOM 5772 N N . MET A 1 733 ? -6.084 5.465 29.913 1.00 96.00 733 MET A N 1
ATOM 5773 C CA . MET A 1 733 ? -7.503 5.644 29.600 1.00 96.00 733 MET A CA 1
ATOM 5774 C C . MET A 1 733 ? -8.183 4.352 29.142 1.00 96.00 733 MET A C 1
ATOM 5776 O O . MET A 1 733 ? -9.341 4.129 29.479 1.00 96.00 733 MET A O 1
ATOM 5780 N N . MET A 1 734 ? -7.487 3.499 28.386 1.00 96.69 734 MET A N 1
ATOM 5781 C CA . MET A 1 734 ? -7.991 2.177 28.009 1.00 96.69 734 MET A CA 1
ATOM 5782 C C . MET A 1 734 ? -8.205 1.292 29.240 1.00 96.69 734 MET A C 1
ATOM 5784 O O . MET A 1 734 ? -9.277 0.706 29.378 1.00 96.69 734 MET A O 1
ATOM 5788 N N . ALA A 1 735 ? -7.230 1.231 30.149 1.00 95.94 735 ALA A N 1
ATOM 5789 C CA . ALA A 1 735 ? -7.336 0.443 31.375 1.00 95.94 735 ALA A CA 1
ATOM 5790 C C . ALA A 1 735 ? -8.454 0.953 32.307 1.00 95.94 735 ALA A C 1
ATOM 5792 O O . ALA A 1 735 ? -9.210 0.157 32.868 1.00 95.94 735 ALA A O 1
ATOM 5793 N N . ASP A 1 736 ? -8.599 2.273 32.442 1.00 95.12 736 ASP A N 1
ATOM 5794 C CA . ASP A 1 736 ? -9.648 2.887 33.263 1.00 95.12 736 ASP A CA 1
ATOM 5795 C C . ASP A 1 736 ? -11.046 2.671 32.658 1.00 95.12 736 ASP A C 1
ATOM 5797 O O . ASP A 1 736 ? -11.988 2.324 33.376 1.00 95.12 736 ASP A O 1
ATOM 5801 N N . ALA A 1 737 ? -11.178 2.795 31.332 1.00 94.00 737 ALA A N 1
ATOM 5802 C CA . ALA A 1 737 ? -12.423 2.510 30.625 1.00 94.00 737 ALA A CA 1
ATOM 5803 C C . ALA A 1 737 ? -12.820 1.028 30.731 1.00 94.00 737 ALA A C 1
ATOM 5805 O O . ALA A 1 737 ? -13.987 0.728 30.979 1.00 94.00 737 ALA A O 1
ATOM 5806 N N . ASP A 1 738 ? -11.867 0.099 30.586 1.00 94.69 738 ASP A N 1
ATOM 5807 C CA . ASP A 1 738 ? -12.111 -1.341 30.749 1.00 94.69 738 ASP A CA 1
ATOM 5808 C C . ASP A 1 738 ? -12.616 -1.664 32.160 1.00 94.69 738 ASP A C 1
ATOM 5810 O O . ASP A 1 738 ? -13.636 -2.340 32.299 1.00 94.69 738 ASP A O 1
ATOM 5814 N N . ARG A 1 739 ? -11.980 -1.113 33.203 1.00 94.44 739 ARG A N 1
ATOM 5815 C CA . ARG A 1 739 ? -12.424 -1.274 34.597 1.00 94.44 739 ARG A CA 1
ATOM 5816 C C . ARG A 1 739 ? -13.843 -0.747 34.810 1.00 94.44 739 ARG A C 1
ATOM 5818 O O . ARG A 1 739 ? -14.701 -1.486 35.283 1.00 94.44 739 ARG A O 1
ATOM 5825 N N . SER A 1 740 ? -14.096 0.495 34.399 1.00 93.31 740 SER A N 1
ATOM 5826 C CA . SER A 1 740 ? -15.397 1.153 34.563 1.00 93.31 740 SER A CA 1
ATOM 5827 C C . SER A 1 740 ? -16.525 0.397 33.854 1.00 93.31 740 SER A C 1
ATOM 5829 O O . SER A 1 740 ? -17.623 0.279 34.391 1.00 93.31 740 SER A O 1
ATOM 5831 N N . ILE A 1 741 ? -16.266 -0.148 32.665 1.00 91.38 741 ILE A N 1
ATOM 5832 C CA . ILE A 1 741 ? -17.274 -0.882 31.891 1.00 91.38 741 ILE A CA 1
ATOM 5833 C C . ILE A 1 741 ? -17.508 -2.281 32.457 1.00 91.38 741 ILE A C 1
ATOM 5835 O O . ILE A 1 741 ? -18.645 -2.745 32.478 1.00 91.38 741 ILE A O 1
ATOM 5839 N N . ARG A 1 742 ? -16.469 -2.949 32.973 1.00 90.88 742 ARG A N 1
ATOM 5840 C CA . ARG A 1 742 ? -16.627 -4.225 33.689 1.00 90.88 742 ARG A CA 1
ATOM 5841 C C . ARG A 1 742 ? -17.528 -4.084 34.911 1.00 90.88 742 ARG A C 1
ATOM 5843 O O . ARG A 1 742 ? -18.389 -4.933 35.117 1.00 90.88 742 ARG A O 1
ATOM 5850 N N . GLU A 1 743 ? -17.373 -3.004 35.673 1.00 92.81 743 GLU A N 1
ATOM 5851 C CA . GLU A 1 743 ? -18.222 -2.692 36.832 1.00 92.81 743 GLU A CA 1
ATOM 5852 C C . GLU A 1 743 ? -19.693 -2.453 36.444 1.00 92.81 743 GLU A C 1
ATOM 5854 O O . GLU A 1 743 ? -20.588 -2.684 37.252 1.00 92.81 743 GLU A O 1
ATOM 5859 N N . GLN A 1 744 ? -19.956 -2.057 35.195 1.00 91.31 744 GLN A N 1
ATOM 5860 C CA . GLN A 1 744 ? -21.301 -1.828 34.650 1.00 91.31 744 GLN A CA 1
ATOM 5861 C C . GLN A 1 744 ? -21.923 -3.071 33.987 1.00 91.31 744 GLN A C 1
ATOM 5863 O O . GLN A 1 744 ? -23.003 -2.976 33.411 1.00 91.31 744 GLN A O 1
ATOM 5868 N N . GLY A 1 745 ? -21.271 -4.238 34.061 1.00 90.44 745 GLY A N 1
ATOM 5869 C CA . GLY A 1 745 ? -21.756 -5.478 33.439 1.00 90.44 745 GLY A CA 1
ATOM 5870 C C . GLY A 1 745 ? -21.262 -5.713 32.007 1.00 90.44 745 GLY A C 1
ATOM 5871 O O . GLY A 1 745 ? -21.678 -6.677 31.369 1.00 90.44 745 GLY A O 1
ATOM 5872 N N . GLY A 1 746 ? -20.335 -4.885 31.522 1.00 89.62 746 GLY A N 1
ATOM 5873 C CA . GLY A 1 746 ? -19.695 -5.021 30.218 1.00 89.62 746 GLY A CA 1
ATOM 5874 C C . GLY A 1 746 ? -20.201 -4.048 29.148 1.00 89.62 746 GLY A C 1
ATOM 5875 O O . GLY A 1 746 ? -21.105 -3.251 29.379 1.00 89.62 746 GLY A O 1
ATOM 5876 N N . GLY A 1 747 ? -19.572 -4.066 27.970 1.00 91.69 747 GLY A N 1
ATOM 5877 C CA . GLY A 1 747 ? -19.918 -3.179 26.862 1.00 91.69 747 GLY A CA 1
ATOM 5878 C C . GLY A 1 747 ? -18.827 -3.006 25.806 1.00 91.69 747 GLY A C 1
ATOM 5879 O O . GLY A 1 747 ? -17.848 -3.752 25.732 1.00 91.69 747 GLY A O 1
ATOM 5880 N N . ILE A 1 748 ? -19.015 -1.988 24.965 1.00 93.44 748 ILE A N 1
ATOM 5881 C CA . ILE A 1 748 ? -18.118 -1.661 23.853 1.00 93.44 748 ILE A CA 1
ATOM 5882 C C . ILE A 1 748 ? -17.642 -0.205 23.932 1.00 93.44 748 ILE A C 1
ATOM 5884 O O . ILE A 1 748 ? -18.419 0.700 24.237 1.00 93.44 748 ILE A O 1
ATOM 5888 N N . VAL A 1 749 ? -16.368 0.035 23.608 1.00 94.69 749 VAL A N 1
ATOM 5889 C CA . VAL A 1 749 ? -15.762 1.377 23.518 1.00 94.69 749 VAL A CA 1
ATOM 5890 C C . VAL A 1 749 ? -15.296 1.631 22.088 1.00 94.69 749 VAL A C 1
ATOM 5892 O O . VAL A 1 749 ? -14.142 1.350 21.752 1.00 94.69 749 VAL A O 1
ATOM 5895 N N . PRO A 1 750 ? -16.171 2.124 21.198 1.00 94.44 750 PRO A N 1
ATOM 5896 C CA . PRO A 1 750 ? -15.768 2.432 19.834 1.00 94.44 750 PRO A CA 1
ATOM 5897 C C . PRO A 1 750 ? -14.742 3.566 19.821 1.00 94.44 750 PRO A C 1
ATOM 5899 O O . PRO A 1 750 ? -14.921 4.591 20.476 1.00 94.44 750 PRO A O 1
ATOM 5902 N N . LEU A 1 751 ? -13.663 3.384 19.065 1.00 94.50 751 LEU A N 1
ATOM 5903 C CA . LEU A 1 751 ? -12.486 4.252 19.149 1.00 94.50 751 LEU A CA 1
ATOM 5904 C C . LEU A 1 751 ? -12.456 5.409 18.150 1.00 94.50 751 LEU A C 1
ATOM 5906 O O . LEU A 1 751 ? -11.636 6.302 18.317 1.00 94.50 751 LEU A O 1
ATOM 5910 N N . ASN A 1 752 ? -13.244 5.375 17.071 1.00 93.75 752 ASN A N 1
ATOM 5911 C CA . ASN A 1 752 ? -13.065 6.342 15.978 1.00 93.75 752 ASN A CA 1
ATOM 5912 C C . ASN A 1 752 ? -14.313 6.702 15.166 1.00 93.75 752 ASN A C 1
ATOM 5914 O O . ASN A 1 752 ? -14.198 7.221 14.059 1.00 93.75 752 ASN A O 1
ATOM 5918 N N . VAL A 1 753 ? -15.507 6.403 15.670 1.00 89.56 753 VAL A N 1
ATOM 5919 C CA . VAL A 1 753 ? -16.746 6.573 14.892 1.00 89.56 753 VAL A CA 1
ATOM 5920 C C . VAL A 1 753 ? -17.842 7.326 15.626 1.00 89.56 753 VAL A C 1
ATOM 5922 O O . VAL A 1 753 ? -18.829 7.637 14.987 1.00 89.56 753 VAL A O 1
ATOM 5925 N N . LEU A 1 754 ? -17.705 7.660 16.914 1.00 83.56 754 LEU A N 1
ATOM 5926 C CA . LEU A 1 754 ? -18.765 8.363 17.656 1.00 83.56 754 LEU A CA 1
ATOM 5927 C C . LEU A 1 754 ? -18.599 9.880 17.741 1.00 83.56 754 LEU A C 1
ATOM 5929 O O . LEU A 1 754 ? -19.585 10.578 17.940 1.00 83.56 754 LEU A O 1
ATOM 5933 N N . ASN A 1 755 ? -17.379 10.403 17.611 1.00 79.94 755 ASN A N 1
ATOM 5934 C CA . ASN A 1 755 ? -17.118 11.822 17.840 1.00 79.94 755 ASN A CA 1
ATOM 5935 C C . ASN A 1 755 ? -16.534 12.504 16.599 1.00 79.94 755 ASN A C 1
ATOM 5937 O O . ASN A 1 755 ? -15.361 12.874 16.554 1.00 79.94 755 ASN A O 1
ATOM 5941 N N . GLU A 1 756 ? -17.372 12.678 15.572 1.00 79.38 756 GLU A N 1
ATOM 5942 C CA . GLU A 1 756 ? -16.949 13.331 14.325 1.00 79.38 756 GLU A CA 1
ATOM 5943 C C . GLU A 1 756 ? -16.436 14.758 14.568 1.00 79.38 756 GLU A C 1
ATOM 5945 O O . GLU A 1 756 ? -15.490 15.181 13.909 1.00 79.38 756 GLU A O 1
ATOM 5950 N N . ARG A 1 757 ? -17.015 15.479 15.540 1.00 79.75 757 ARG A N 1
ATOM 5951 C CA . ARG A 1 757 ? -16.643 16.870 15.829 1.00 79.75 757 ARG A CA 1
ATOM 5952 C C . ARG A 1 757 ? -15.251 16.983 16.441 1.00 79.75 757 ARG A C 1
ATOM 5954 O O . ARG A 1 757 ? -14.455 17.768 15.948 1.00 79.75 757 ARG A O 1
ATOM 5961 N N . VAL A 1 758 ? -14.955 16.191 17.474 1.00 80.56 758 VAL A N 1
ATOM 5962 C CA . VAL A 1 758 ? -13.695 16.335 18.219 1.00 80.56 758 VAL A CA 1
ATOM 5963 C C . VAL A 1 758 ? -12.555 15.575 17.562 1.00 80.56 758 VAL A C 1
ATOM 5965 O O . VAL A 1 758 ? -11.444 16.084 17.544 1.00 80.56 758 VAL A O 1
ATOM 5968 N N . SER A 1 759 ? -12.785 14.374 17.028 1.00 79.06 759 SER A N 1
ATOM 5969 C CA . SER A 1 759 ? -11.709 13.488 16.549 1.00 79.06 759 SER A CA 1
ATOM 5970 C C . SER A 1 759 ? -11.788 13.136 15.068 1.00 79.06 759 SER A C 1
ATOM 5972 O O . SER A 1 759 ? -10.920 12.435 14.550 1.00 79.06 759 SER A O 1
ATOM 5974 N N . GLY A 1 760 ? -12.840 13.561 14.365 1.00 82.69 760 GLY A N 1
ATOM 5975 C CA . GLY A 1 760 ? -13.148 13.022 13.044 1.00 82.69 760 GLY A CA 1
ATOM 5976 C C . GLY A 1 760 ? -13.335 11.504 13.043 1.00 82.69 760 GLY A C 1
ATOM 5977 O O . GLY A 1 760 ? -13.545 10.885 14.085 1.00 82.69 760 GLY A O 1
ATOM 5978 N N . MET A 1 761 ? -13.266 10.899 11.852 1.00 82.25 761 MET A N 1
ATOM 5979 C CA . MET A 1 761 ? -13.581 9.476 11.645 1.00 82.25 761 MET A CA 1
ATOM 5980 C C . MET A 1 761 ? -12.366 8.547 11.470 1.00 82.25 761 MET A C 1
ATOM 5982 O O . MET A 1 761 ? -12.532 7.365 11.186 1.00 82.25 761 MET A O 1
ATOM 5986 N N . MET A 1 762 ? -11.140 9.051 11.646 1.00 90.25 762 MET A N 1
ATOM 5987 C CA . MET A 1 762 ? -9.877 8.292 11.562 1.00 90.25 762 MET A CA 1
ATOM 5988 C C . MET A 1 762 ? -9.818 7.201 10.475 1.00 90.25 762 MET A C 1
ATOM 5990 O O . MET A 1 762 ? -9.522 6.042 10.764 1.00 90.25 762 MET A O 1
ATOM 5994 N N . SER A 1 763 ? -10.123 7.562 9.225 1.00 91.44 763 SER A N 1
ATOM 5995 C CA . SER A 1 763 ? -10.094 6.653 8.069 1.00 91.44 763 SER A CA 1
ATOM 5996 C C . SER A 1 763 ? -8.702 6.532 7.431 1.00 91.44 763 SER A C 1
ATOM 5998 O O . SER A 1 763 ? -7.747 7.169 7.865 1.00 91.44 763 SER A O 1
ATOM 6000 N N . TYR A 1 764 ? -8.586 5.715 6.382 1.00 92.75 764 TYR A N 1
ATOM 6001 C CA . TYR A 1 764 ? -7.405 5.592 5.520 1.00 92.75 764 TYR A CA 1
ATOM 6002 C C . TYR A 1 764 ? -7.679 6.211 4.131 1.00 92.75 764 TYR A C 1
ATOM 6004 O O . TYR A 1 764 ? -8.470 5.660 3.376 1.00 92.75 764 TYR A O 1
ATOM 6012 N N . PRO A 1 765 ? -7.071 7.330 3.719 1.00 89.62 765 PRO A N 1
ATOM 6013 C CA . PRO A 1 765 ? -6.393 8.283 4.576 1.00 89.62 765 PRO A CA 1
ATOM 6014 C C . PRO A 1 765 ? -7.393 8.992 5.487 1.00 89.62 765 PRO A C 1
ATOM 6016 O O . PRO A 1 765 ? -8.613 8.856 5.364 1.00 89.62 765 PRO A O 1
ATOM 6019 N N . ASN A 1 766 ? -6.847 9.748 6.417 1.00 82.69 766 ASN A N 1
ATOM 6020 C CA . ASN A 1 766 ? -7.574 10.524 7.387 1.00 82.69 766 ASN A CA 1
ATOM 6021 C C . ASN A 1 766 ? -7.529 11.999 6.983 1.00 82.69 766 ASN A C 1
ATOM 6023 O O . ASN A 1 766 ? -6.453 12.516 6.684 1.00 82.69 766 ASN A O 1
ATOM 6027 N N . PHE A 1 767 ? -8.676 12.675 7.052 1.00 73.12 767 PHE A N 1
ATOM 6028 C CA . PHE A 1 767 ? -8.826 14.122 6.838 1.00 73.12 767 PHE A CA 1
ATOM 6029 C C . PHE A 1 767 ? -8.480 14.652 5.447 1.00 73.12 767 PHE A C 1
ATOM 6031 O O . PHE A 1 767 ? -8.024 13.945 4.560 1.00 73.12 767 PHE A O 1
ATOM 6038 N N . LEU A 1 768 ? -8.729 15.951 5.263 1.00 73.38 768 LEU A N 1
ATOM 6039 C CA . LEU A 1 768 ? -8.356 16.714 4.077 1.00 73.38 768 LEU A CA 1
ATOM 6040 C C . LEU A 1 768 ? -6.973 17.346 4.256 1.00 73.38 768 LEU A C 1
ATOM 6042 O O . LEU A 1 768 ? -6.609 17.784 5.345 1.00 73.38 768 LEU A O 1
ATOM 6046 N N . GLY A 1 769 ? -6.230 17.492 3.161 1.00 78.94 769 GLY A N 1
ATOM 6047 C CA . GLY A 1 769 ? -4.948 18.192 3.159 1.00 78.94 769 GLY A CA 1
ATOM 6048 C C . GLY A 1 769 ? -4.012 17.690 2.068 1.00 78.94 769 GLY A C 1
ATOM 6049 O O . GLY A 1 769 ? -4.278 16.680 1.426 1.00 78.94 769 GLY A O 1
ATOM 6050 N N . ARG A 1 770 ? -2.897 18.399 1.865 1.00 74.81 770 ARG A N 1
ATOM 6051 C CA . ARG A 1 770 ? -1.863 17.999 0.891 1.00 74.81 770 ARG A CA 1
ATOM 6052 C C . ARG A 1 770 ? -1.080 16.763 1.346 1.00 74.81 770 ARG A C 1
ATOM 6054 O O . ARG A 1 770 ? -0.702 15.938 0.538 1.00 74.81 770 ARG A O 1
ATOM 6061 N N . THR A 1 771 ? -0.902 16.587 2.654 1.00 81.19 771 THR A N 1
ATOM 6062 C CA . THR A 1 771 ? -0.206 15.429 3.245 1.00 81.19 771 THR A CA 1
ATOM 6063 C C . THR A 1 771 ? -1.148 14.275 3.587 1.00 81.19 771 THR A C 1
ATOM 6065 O O . THR A 1 771 ? -0.775 13.373 4.337 1.00 81.19 771 THR A O 1
ATOM 6068 N N . ARG A 1 772 ? -2.373 14.288 3.046 1.00 86.75 772 ARG A N 1
ATOM 6069 C CA . ARG A 1 772 ? -3.437 13.328 3.364 1.00 86.75 772 ARG A CA 1
ATOM 6070 C C . ARG A 1 772 ? -2.991 11.877 3.180 1.00 86.75 772 ARG A C 1
ATOM 6072 O O . ARG A 1 772 ? -3.249 11.060 4.053 1.00 86.75 772 ARG A O 1
ATOM 6079 N N . ALA A 1 773 ? -2.217 11.577 2.137 1.00 88.50 773 ALA A N 1
ATOM 6080 C CA . ALA A 1 773 ? -1.664 10.239 1.894 1.00 88.50 773 ALA A CA 1
ATOM 6081 C C . ALA A 1 773 ? -0.825 9.672 3.061 1.00 88.50 773 ALA A C 1
ATOM 6083 O O . ALA A 1 773 ? -0.675 8.459 3.165 1.00 88.50 773 ALA A O 1
ATOM 6084 N N . LEU A 1 774 ? -0.295 10.525 3.947 1.00 89.94 774 LEU A N 1
ATOM 6085 C CA . LEU A 1 774 ? 0.523 10.151 5.112 1.00 89.94 774 LEU A CA 1
ATOM 6086 C C . LEU A 1 774 ? -0.226 10.250 6.443 1.00 89.94 774 LEU A C 1
ATOM 6088 O O . LEU A 1 774 ? 0.299 9.867 7.493 1.00 89.94 774 LEU A O 1
ATOM 6092 N N . GLN A 1 775 ? -1.440 10.787 6.424 1.00 89.69 775 GLN A N 1
ATOM 6093 C CA . GLN A 1 775 ? -2.294 10.904 7.593 1.00 89.69 775 GLN A CA 1
ATOM 6094 C C . GLN A 1 775 ? -3.121 9.629 7.706 1.00 89.69 775 GLN A C 1
ATOM 6096 O O . GLN A 1 775 ? -4.299 9.621 7.398 1.00 89.69 775 GLN A O 1
ATOM 6101 N N . ASN A 1 776 ? -2.498 8.529 8.121 1.00 92.69 776 ASN A N 1
ATOM 6102 C CA . ASN A 1 776 ? -3.186 7.254 8.315 1.00 92.69 776 ASN A CA 1
ATOM 6103 C C . ASN A 1 776 ? -3.084 6.820 9.781 1.00 92.69 776 ASN A C 1
ATOM 6105 O O . ASN A 1 776 ? -2.049 7.069 10.410 1.00 92.69 776 ASN A O 1
ATOM 6109 N N . PRO A 1 777 ? -4.110 6.146 10.325 1.00 94.12 777 PRO A N 1
ATOM 6110 C CA . PRO A 1 777 ? -3.997 5.474 11.610 1.00 94.12 777 PRO A CA 1
ATOM 6111 C C . PRO A 1 777 ? -2.856 4.447 11.604 1.00 94.12 777 PRO A C 1
ATOM 6113 O O . PRO A 1 777 ? -2.647 3.726 10.623 1.00 94.12 777 PRO A O 1
ATOM 6116 N N . ASP A 1 778 ? -2.139 4.345 12.717 1.00 93.56 778 ASP A N 1
ATOM 6117 C CA . ASP A 1 778 ? -1.113 3.325 12.947 1.00 93.56 778 ASP A CA 1
ATOM 6118 C C . ASP A 1 778 ? -1.726 2.183 13.764 1.00 93.56 778 ASP A C 1
ATOM 6120 O O . ASP A 1 778 ? -1.607 2.122 14.989 1.00 93.56 778 ASP A O 1
ATOM 6124 N N . VAL A 1 779 ? -2.489 1.327 13.078 1.00 96.06 779 VAL A N 1
ATOM 6125 C CA . VAL A 1 779 ? -3.228 0.225 13.711 1.00 96.06 779 VAL A CA 1
ATOM 6126 C C . VAL A 1 779 ? -2.299 -0.786 14.405 1.00 96.06 779 VAL A C 1
ATOM 6128 O O . VAL A 1 779 ? -2.661 -1.213 15.501 1.00 96.06 779 VAL A O 1
ATOM 6131 N N . PRO A 1 780 ? -1.108 -1.147 13.876 1.00 95.38 780 PRO A N 1
ATOM 6132 C CA . PRO A 1 780 ? -0.153 -1.981 14.606 1.00 95.38 780 PRO A CA 1
ATOM 6133 C C . PRO A 1 780 ? 0.277 -1.359 15.935 1.00 95.38 780 PRO A C 1
ATOM 6135 O O . PRO A 1 780 ? 0.257 -2.037 16.964 1.00 95.38 780 PRO A O 1
ATOM 6138 N N . ALA A 1 781 ? 0.590 -0.059 15.949 1.00 94.44 781 ALA A N 1
ATOM 6139 C CA . ALA A 1 781 ? 0.934 0.626 17.188 1.00 94.44 781 ALA A CA 1
ATOM 6140 C C . ALA A 1 781 ? -0.260 0.696 18.159 1.00 94.44 781 ALA A C 1
ATOM 6142 O O . ALA A 1 781 ? -0.079 0.473 19.352 1.00 94.44 781 ALA A O 1
ATOM 6143 N N . LEU A 1 782 ? -1.485 0.927 17.666 1.00 96.81 782 LEU A N 1
ATOM 6144 C CA . LEU A 1 782 ? -2.701 0.887 18.490 1.00 96.81 782 LEU A CA 1
ATOM 6145 C C . LEU A 1 782 ? -2.927 -0.497 19.119 1.00 96.81 782 LEU A C 1
ATOM 6147 O O . LEU A 1 782 ? -3.235 -0.586 20.304 1.00 96.81 782 LEU A O 1
ATOM 6151 N N . ALA A 1 783 ? -2.750 -1.569 18.344 1.00 97.06 783 ALA A N 1
ATOM 6152 C CA . ALA A 1 783 ? -2.862 -2.940 18.834 1.00 97.06 783 ALA A CA 1
ATOM 6153 C C . ALA A 1 783 ? -1.825 -3.237 19.914 1.00 97.06 783 ALA A C 1
ATOM 6155 O O . ALA A 1 783 ? -2.171 -3.801 20.950 1.00 97.06 783 ALA A O 1
ATOM 6156 N N . LYS A 1 784 ? -0.583 -2.775 19.735 1.00 95.44 784 LYS A N 1
ATOM 6157 C CA . LYS A 1 784 ? 0.448 -2.906 20.765 1.00 95.44 784 LYS A CA 1
ATOM 6158 C C . LYS A 1 784 ? 0.078 -2.159 22.049 1.00 95.44 784 LYS A C 1
ATOM 6160 O O . LYS A 1 784 ? 0.240 -2.722 23.125 1.00 95.44 784 LYS A O 1
ATOM 6165 N N . LEU A 1 785 ? -0.446 -0.934 21.946 1.00 96.62 785 LEU A N 1
ATOM 6166 C CA . LEU A 1 785 ? -0.891 -0.165 23.116 1.00 96.62 785 LEU A CA 1
ATOM 6167 C C . LEU A 1 785 ? -2.049 -0.842 23.850 1.00 96.62 785 LEU A C 1
ATOM 6169 O O . LEU A 1 785 ? -2.055 -0.845 25.075 1.00 96.62 785 LEU A O 1
ATOM 6173 N N . ALA A 1 786 ? -2.997 -1.431 23.124 1.00 97.38 786 ALA A N 1
ATOM 6174 C CA . ALA A 1 786 ? -4.100 -2.163 23.731 1.00 97.38 786 ALA A CA 1
ATOM 6175 C C . ALA A 1 786 ? -3.633 -3.421 24.478 1.00 97.38 786 ALA A C 1
ATOM 6177 O O . ALA A 1 786 ? -4.046 -3.641 25.614 1.00 97.38 786 ALA A O 1
ATOM 6178 N N . GLU A 1 787 ? -2.733 -4.208 23.880 1.00 97.19 787 GLU A N 1
ATOM 6179 C CA . GLU A 1 787 ? -2.140 -5.375 24.548 1.00 97.19 787 GLU A CA 1
ATOM 6180 C C . GLU A 1 787 ? -1.344 -4.951 25.797 1.00 97.19 787 GLU A C 1
ATOM 6182 O O . GLU A 1 787 ? -1.468 -5.581 26.845 1.00 97.19 787 GLU A O 1
ATOM 6187 N N . ASP A 1 788 ? -0.603 -3.840 25.728 1.00 95.81 788 ASP A N 1
ATOM 6188 C CA . ASP A 1 788 ? 0.130 -3.283 26.876 1.00 95.81 788 ASP A CA 1
ATOM 6189 C C . ASP A 1 788 ? -0.787 -2.729 27.972 1.00 95.81 788 ASP A C 1
ATOM 6191 O O . ASP A 1 788 ? -0.415 -2.730 29.144 1.00 95.81 788 ASP A O 1
ATOM 6195 N N . ALA A 1 789 ? -1.973 -2.246 27.604 1.00 96.62 789 ALA A N 1
ATOM 6196 C CA . ALA A 1 789 ? -3.002 -1.801 28.538 1.00 96.62 789 ALA A CA 1
ATOM 6197 C C . ALA A 1 789 ? -3.830 -2.964 29.114 1.00 96.62 789 ALA A C 1
ATOM 6199 O O . ALA A 1 789 ? -4.661 -2.737 29.990 1.00 96.62 789 ALA A O 1
ATOM 6200 N N . GLY A 1 790 ? -3.633 -4.195 28.629 1.00 96.69 790 GLY A N 1
ATOM 6201 C CA . GLY A 1 790 ? -4.417 -5.350 29.057 1.00 96.69 790 GLY A CA 1
ATOM 6202 C C . GLY A 1 790 ? -5.870 -5.325 28.569 1.00 96.69 790 GLY A C 1
ATOM 6203 O O . GLY A 1 790 ? -6.732 -5.906 29.230 1.00 96.69 790 GLY A O 1
ATOM 6204 N N . VAL A 1 791 ? -6.163 -4.667 27.437 1.00 96.94 791 VAL A N 1
ATOM 6205 C CA . VAL A 1 791 ? -7.530 -4.526 26.899 1.00 96.94 791 VAL A CA 1
ATOM 6206 C C . VAL A 1 791 ? -7.739 -5.253 25.569 1.00 96.94 791 VAL A C 1
ATOM 6208 O O . VAL A 1 791 ? -6.820 -5.430 24.772 1.00 96.94 791 VAL A O 1
ATOM 6211 N N . ASP A 1 792 ? -8.981 -5.665 25.296 1.00 97.31 792 ASP A N 1
ATOM 6212 C CA . ASP A 1 792 ? -9.328 -6.403 24.077 1.00 97.31 792 ASP A CA 1
ATOM 6213 C C . ASP A 1 792 ? -9.651 -5.460 22.905 1.00 97.31 792 ASP A C 1
ATOM 6215 O O . ASP A 1 792 ? -10.797 -5.044 22.701 1.00 97.31 792 ASP A O 1
ATOM 6219 N N . LEU A 1 793 ? -8.630 -5.137 22.105 1.00 98.00 793 LEU A N 1
ATOM 6220 C CA . LEU A 1 793 ? -8.806 -4.403 20.849 1.00 98.00 793 LEU A CA 1
ATOM 6221 C C . LEU A 1 793 ? -9.384 -5.293 19.744 1.00 98.00 793 LEU A C 1
ATOM 6223 O O . LEU A 1 793 ? -8.918 -6.411 19.494 1.00 98.00 793 LEU A O 1
ATOM 6227 N N . ARG A 1 794 ? -10.351 -4.742 19.009 1.00 97.44 794 ARG A N 1
ATOM 6228 C CA . ARG A 1 794 ? -10.994 -5.374 17.853 1.00 97.44 794 ARG A CA 1
ATOM 6229 C C . ARG A 1 794 ? -10.931 -4.437 16.652 1.00 97.44 794 ARG A C 1
ATOM 6231 O O . ARG A 1 794 ? -11.318 -3.284 16.747 1.00 97.44 794 ARG A O 1
ATOM 6238 N N . ILE A 1 795 ? -10.463 -4.919 15.510 1.00 97.81 795 ILE A N 1
ATOM 6239 C CA . ILE A 1 795 ? -10.406 -4.168 14.256 1.00 97.81 795 ILE A CA 1
ATOM 6240 C C . ILE A 1 795 ? -11.584 -4.590 13.382 1.00 97.81 795 ILE A C 1
ATOM 6242 O O . ILE A 1 795 ? -11.647 -5.723 12.903 1.00 97.81 795 ILE A O 1
ATOM 6246 N N . VAL A 1 796 ? -12.514 -3.668 13.158 1.00 97.31 796 VAL A N 1
ATOM 6247 C CA . VAL A 1 796 ? -13.610 -3.839 12.203 1.00 97.31 796 VAL A CA 1
ATOM 6248 C C . VAL A 1 796 ? -13.160 -3.269 10.861 1.00 97.31 796 VAL A C 1
ATOM 6250 O O . VAL A 1 796 ? -13.113 -2.053 10.676 1.00 97.31 796 VAL A O 1
ATOM 6253 N N . LEU A 1 797 ? -12.792 -4.150 9.932 1.00 97.38 797 LEU A N 1
ATOM 6254 C CA . LEU A 1 797 ? -12.366 -3.796 8.583 1.00 97.38 797 LEU A CA 1
ATOM 6255 C C . LEU A 1 797 ? -13.583 -3.433 7.723 1.00 97.38 797 LEU A C 1
ATOM 6257 O O . LEU A 1 797 ? -14.359 -4.305 7.327 1.00 97.38 797 LEU A O 1
ATOM 6261 N N . LEU A 1 798 ? -13.734 -2.146 7.419 1.00 96.50 798 LEU A N 1
ATOM 6262 C CA . LEU A 1 798 ? -14.779 -1.624 6.546 1.00 96.50 798 LEU A CA 1
ATOM 6263 C C . LEU A 1 798 ? -14.352 -1.741 5.086 1.00 96.50 798 LEU A C 1
ATOM 6265 O O . LEU A 1 798 ? -13.379 -1.124 4.644 1.00 96.50 798 LEU A O 1
ATOM 6269 N N . LEU A 1 799 ? -15.121 -2.507 4.325 1.00 94.81 799 LEU A N 1
ATOM 6270 C CA . LEU A 1 799 ? -14.880 -2.749 2.914 1.00 94.81 799 LEU A CA 1
ATOM 6271 C C . LEU A 1 799 ? -15.965 -2.107 2.069 1.00 94.81 799 LEU A C 1
ATOM 6273 O O . LEU A 1 799 ? -17.152 -2.216 2.363 1.00 94.81 799 LEU A O 1
ATOM 6277 N N . ARG A 1 800 ? -15.533 -1.463 0.990 1.00 93.38 800 ARG A N 1
ATOM 6278 C CA . ARG A 1 800 ? -16.389 -0.941 -0.068 1.00 93.38 800 ARG A CA 1
ATOM 6279 C C . ARG A 1 800 ? -15.657 -1.095 -1.389 1.00 93.38 800 ARG A C 1
ATOM 6281 O O . ARG A 1 800 ? -14.441 -0.886 -1.430 1.00 93.38 800 ARG A O 1
ATOM 6288 N N . HIS A 1 801 ? -16.389 -1.415 -2.446 1.00 91.62 801 HIS A N 1
ATOM 6289 C CA . HIS A 1 801 ? -15.827 -1.629 -3.770 1.00 91.62 801 HIS A CA 1
ATOM 6290 C C . HIS A 1 801 ? -14.987 -0.410 -4.209 1.00 91.62 801 HIS A C 1
ATOM 6292 O O . HIS A 1 801 ? -15.479 0.724 -4.105 1.00 91.62 801 HIS A O 1
ATOM 6298 N N . PRO A 1 802 ? -13.761 -0.598 -4.737 1.00 91.94 802 PRO A N 1
ATOM 6299 C CA . PRO A 1 802 ? -12.854 0.492 -5.107 1.00 91.94 802 PRO A CA 1
ATOM 6300 C C . PRO A 1 802 ? -13.503 1.572 -5.974 1.00 91.94 802 PRO A C 1
ATOM 6302 O O . PRO A 1 802 ? -13.411 2.760 -5.663 1.00 91.94 802 PRO A O 1
ATOM 6305 N N . ARG A 1 803 ? -14.261 1.166 -7.005 1.00 90.44 803 ARG A N 1
ATOM 6306 C CA . ARG A 1 803 ? -14.984 2.095 -7.898 1.00 90.44 803 ARG A CA 1
ATOM 6307 C C . ARG A 1 803 ? -15.939 3.009 -7.121 1.00 90.44 803 ARG A C 1
ATOM 6309 O O . ARG A 1 803 ? -16.004 4.211 -7.372 1.00 90.44 803 ARG A O 1
ATOM 6316 N N . SER A 1 804 ? -16.653 2.452 -6.143 1.00 89.69 804 SER A N 1
ATOM 6317 C CA . SER A 1 804 ? -17.597 3.190 -5.299 1.00 89.69 804 SER A CA 1
ATOM 6318 C C . SER A 1 804 ? -16.888 4.186 -4.383 1.00 89.69 804 SER A C 1
ATOM 6320 O O . SER A 1 804 ? -17.409 5.280 -4.150 1.00 89.69 804 SER A O 1
ATOM 6322 N N . VAL A 1 805 ? -15.707 3.826 -3.873 1.00 91.12 805 VAL A N 1
ATOM 6323 C CA . VAL A 1 805 ? -14.895 4.697 -3.017 1.00 91.12 805 VAL A CA 1
ATOM 6324 C C . VAL A 1 805 ? -14.331 5.869 -3.815 1.00 91.12 805 VAL A C 1
ATOM 6326 O O . VAL A 1 805 ? -14.588 7.018 -3.453 1.00 91.12 805 VAL A O 1
ATOM 6329 N N . VAL A 1 806 ? -13.665 5.597 -4.940 1.00 91.00 806 VAL A N 1
ATOM 6330 C CA . VAL A 1 806 ? -13.083 6.617 -5.830 1.00 91.00 806 VAL A CA 1
ATOM 6331 C C . VAL A 1 806 ? -14.152 7.608 -6.292 1.00 91.00 806 VAL A C 1
ATOM 6333 O O . VAL A 1 806 ? -14.013 8.819 -6.101 1.00 91.00 806 VAL A O 1
ATOM 6336 N N . ARG A 1 807 ? -15.291 7.107 -6.787 1.00 88.81 807 ARG A N 1
ATOM 6337 C CA . ARG A 1 807 ? -16.429 7.946 -7.192 1.00 88.81 807 ARG A CA 1
ATOM 6338 C C . ARG A 1 807 ? -16.964 8.793 -6.039 1.00 88.81 807 ARG A C 1
ATOM 6340 O O . ARG A 1 807 ? -17.329 9.952 -6.240 1.00 88.81 807 ARG A O 1
ATOM 6347 N N . SER A 1 808 ? -17.045 8.228 -4.833 1.00 88.44 808 SER A N 1
ATOM 6348 C CA . SER A 1 808 ? -17.498 8.960 -3.649 1.00 88.44 808 SER A CA 1
ATOM 6349 C C . SER A 1 808 ? -16.532 10.089 -3.282 1.00 88.44 808 SER A C 1
ATOM 6351 O O . SER A 1 808 ? -16.998 11.197 -3.017 1.00 88.44 808 SER A O 1
ATOM 6353 N N . GLY A 1 809 ? -15.221 9.830 -3.304 1.00 88.62 809 GLY A N 1
ATOM 6354 C CA . GLY A 1 809 ? -14.181 10.827 -3.039 1.00 88.62 809 GLY A CA 1
ATOM 6355 C C . GLY A 1 809 ? -14.191 11.967 -4.058 1.00 88.62 809 GLY A C 1
ATOM 6356 O O . GLY A 1 809 ? -14.228 13.137 -3.673 1.00 88.62 809 GLY A O 1
ATOM 6357 N N . MET A 1 810 ? -14.288 11.639 -5.349 1.00 88.81 810 MET A N 1
ATOM 6358 C CA . MET A 1 810 ? -14.422 12.627 -6.424 1.00 88.81 810 MET A CA 1
ATOM 6359 C C . MET A 1 810 ? -15.679 13.486 -6.270 1.00 88.81 810 MET A C 1
ATOM 6361 O O . MET A 1 810 ? -15.601 14.711 -6.311 1.00 88.81 810 MET A O 1
ATOM 6365 N N . ARG A 1 811 ? -16.845 12.867 -6.034 1.00 88.75 811 ARG A N 1
ATOM 6366 C CA . ARG A 1 811 ? -18.116 13.595 -5.871 1.00 88.75 811 ARG A CA 1
ATOM 6367 C C . ARG A 1 811 ? -18.079 14.575 -4.698 1.00 88.75 811 ARG A C 1
ATOM 6369 O O . ARG A 1 811 ? -18.723 15.616 -4.760 1.00 88.75 811 ARG A O 1
ATOM 6376 N N . ARG A 1 812 ? -17.369 14.229 -3.623 1.00 86.00 812 ARG A N 1
ATOM 6377 C CA . ARG A 1 812 ? -17.217 15.076 -2.432 1.00 86.00 812 ARG A CA 1
ATOM 6378 C C . ARG A 1 812 ? -16.115 16.133 -2.579 1.00 86.00 812 ARG A C 1
ATOM 6380 O O . ARG A 1 812 ? -15.949 16.946 -1.680 1.00 86.00 812 ARG A O 1
ATOM 6387 N N . GLY A 1 813 ? -15.375 16.136 -3.691 1.00 86.69 813 GLY A N 1
ATOM 6388 C CA . GLY A 1 813 ? -14.277 17.076 -3.925 1.00 86.69 813 GLY A CA 1
ATOM 6389 C C . GLY A 1 813 ? -13.040 16.812 -3.063 1.00 86.69 813 GLY A C 1
ATOM 6390 O O . GLY A 1 813 ? -12.205 17.703 -2.911 1.00 86.69 813 GLY A O 1
ATOM 6391 N N . TYR A 1 814 ? -12.913 15.608 -2.494 1.00 84.50 814 TYR A N 1
ATOM 6392 C CA . TYR A 1 814 ? -11.726 15.204 -1.732 1.00 84.50 814 TYR A CA 1
ATOM 6393 C C . TYR A 1 814 ? -10.513 15.009 -2.647 1.00 84.50 814 TYR A C 1
ATOM 6395 O O . TYR A 1 814 ? -9.376 15.243 -2.244 1.00 84.50 814 TYR A O 1
ATOM 6403 N N . GLU A 1 815 ? -10.777 14.635 -3.899 1.00 85.25 815 GLU A N 1
ATOM 6404 C CA . GLU A 1 815 ? -9.774 14.331 -4.913 1.00 85.25 815 GLU A CA 1
ATOM 6405 C C . GLU A 1 815 ? -9.729 15.441 -5.958 1.00 85.25 815 GLU A C 1
ATOM 6407 O O . GLU A 1 815 ? -10.428 15.407 -6.970 1.00 85.25 815 GLU A O 1
ATOM 6412 N N . LYS A 1 816 ? -8.914 16.464 -5.689 1.00 83.81 816 LYS A N 1
ATOM 6413 C CA . LYS A 1 816 ? -8.755 17.613 -6.596 1.00 83.81 816 LYS A CA 1
ATOM 6414 C C . LYS A 1 816 ? -7.877 17.304 -7.814 1.00 83.81 816 LYS A C 1
ATOM 6416 O O . LYS A 1 816 ? -7.970 18.020 -8.801 1.00 83.81 816 LYS A O 1
ATOM 6421 N N . GLY A 1 817 ? -7.059 16.251 -7.753 1.00 83.25 817 GLY A N 1
ATOM 6422 C CA . GLY A 1 817 ? -6.142 15.846 -8.827 1.00 83.25 817 GLY A CA 1
ATOM 6423 C C . GLY A 1 817 ? -6.772 15.002 -9.942 1.00 83.25 817 GLY A C 1
ATOM 6424 O O . GLY A 1 817 ? -6.049 14.449 -10.763 1.00 83.25 817 GLY A O 1
ATOM 6425 N N . GLY A 1 818 ? -8.101 14.857 -9.968 1.00 88.38 818 GLY A N 1
ATOM 6426 C CA . GLY A 1 818 ? -8.801 14.037 -10.959 1.00 88.38 818 GLY A CA 1
ATOM 6427 C C . GLY A 1 818 ? -8.841 12.542 -10.619 1.00 88.38 818 GLY A C 1
ATOM 6428 O O . GLY A 1 818 ? -8.556 12.124 -9.495 1.00 88.38 818 GLY A O 1
ATOM 6429 N N . LEU A 1 819 ? -9.252 11.733 -11.598 1.00 87.94 819 LEU A N 1
ATOM 6430 C CA . LEU A 1 819 ? -9.546 10.309 -11.412 1.00 87.94 819 LEU A CA 1
ATOM 6431 C C . LEU A 1 819 ? -8.296 9.473 -11.114 1.00 87.94 819 LEU A C 1
ATOM 6433 O O . LEU A 1 819 ? -8.306 8.693 -10.166 1.00 87.94 819 LEU A O 1
ATOM 6437 N N . ILE A 1 820 ? -7.207 9.658 -11.865 1.00 86.31 820 ILE A N 1
ATOM 6438 C CA . ILE A 1 820 ? -5.969 8.893 -11.644 1.00 86.31 820 ILE A CA 1
ATOM 6439 C C . ILE A 1 820 ? -5.363 9.224 -10.277 1.00 86.31 820 ILE A C 1
ATOM 6441 O O . ILE A 1 820 ? -4.955 8.314 -9.563 1.00 86.31 820 ILE A O 1
ATOM 6445 N N . HIS A 1 821 ? -5.388 10.494 -9.857 1.00 88.69 821 HIS A N 1
ATOM 6446 C CA . HIS A 1 821 ? -4.968 10.881 -8.507 1.00 88.69 821 HIS A CA 1
ATOM 6447 C C . HIS A 1 821 ? -5.804 10.178 -7.428 1.00 88.69 821 HIS A C 1
ATOM 6449 O O . HIS A 1 821 ? -5.249 9.611 -6.488 1.00 88.69 821 HIS A O 1
ATOM 6455 N N . ALA A 1 822 ? -7.132 10.162 -7.586 1.00 90.38 822 ALA A N 1
ATOM 6456 C CA . ALA A 1 822 ? -8.040 9.472 -6.672 1.00 90.38 822 ALA A CA 1
ATOM 6457 C C . ALA A 1 822 ? -7.741 7.967 -6.575 1.00 90.38 822 ALA A C 1
ATOM 6459 O O . ALA A 1 822 ? -7.738 7.397 -5.483 1.00 90.38 822 ALA A O 1
ATOM 6460 N N . ILE A 1 823 ? -7.467 7.324 -7.713 1.00 91.00 823 ILE A N 1
ATOM 6461 C CA . ILE A 1 823 ? -7.097 5.908 -7.783 1.00 91.00 823 ILE A CA 1
ATOM 6462 C C . ILE A 1 823 ? -5.740 5.668 -7.116 1.00 91.00 823 ILE A C 1
ATOM 6464 O O . ILE A 1 823 ? -5.611 4.723 -6.337 1.00 91.00 823 ILE A O 1
ATOM 6468 N N . SER A 1 824 ? -4.740 6.517 -7.361 1.00 89.69 824 SER A N 1
ATOM 6469 C CA . SER A 1 824 ? -3.418 6.398 -6.739 1.00 89.69 824 SER A CA 1
ATOM 6470 C C . SER A 1 824 ? -3.471 6.597 -5.228 1.00 89.69 824 SER A C 1
ATOM 6472 O O . SER A 1 824 ? -2.821 5.844 -4.504 1.00 89.69 824 SER A O 1
ATOM 6474 N N . MET A 1 825 ? -4.275 7.553 -4.750 1.00 91.25 825 MET A N 1
ATOM 6475 C CA . MET A 1 825 ? -4.545 7.764 -3.326 1.00 91.25 825 MET A CA 1
ATOM 6476 C C . MET A 1 825 ? -5.179 6.522 -2.703 1.00 91.25 825 MET A C 1
ATOM 6478 O O . MET A 1 825 ? -4.679 6.012 -1.704 1.00 91.25 825 MET A O 1
ATOM 6482 N N . TYR A 1 826 ? -6.246 6.009 -3.322 1.00 91.81 826 TYR A N 1
ATOM 6483 C CA . TYR A 1 826 ? -6.939 4.806 -2.866 1.00 91.81 826 TYR A CA 1
ATOM 6484 C C . TYR A 1 826 ? -6.007 3.591 -2.831 1.00 91.81 826 TYR A C 1
ATOM 6486 O O . TYR A 1 826 ? -5.987 2.853 -1.851 1.00 91.81 826 TYR A O 1
ATOM 6494 N N . THR A 1 827 ? -5.212 3.395 -3.884 1.00 91.75 827 THR A N 1
ATOM 6495 C CA . THR A 1 827 ? -4.254 2.287 -3.980 1.00 91.75 827 THR A CA 1
ATOM 6496 C C . THR A 1 827 ? -3.219 2.387 -2.867 1.00 91.75 827 THR A C 1
ATOM 6498 O O . THR A 1 827 ? -3.005 1.418 -2.147 1.00 91.75 827 THR A O 1
ATOM 6501 N N . ALA A 1 828 ? -2.633 3.568 -2.657 1.00 91.38 828 ALA A N 1
ATOM 6502 C CA . ALA A 1 828 ? -1.626 3.789 -1.626 1.00 91.38 828 ALA A CA 1
ATOM 6503 C C . ALA A 1 828 ? -2.155 3.513 -0.215 1.00 91.38 828 ALA A C 1
ATOM 6505 O O . ALA A 1 828 ? -1.510 2.814 0.571 1.00 91.38 828 ALA A O 1
ATOM 6506 N N . THR A 1 829 ? -3.353 3.999 0.104 1.00 92.69 829 THR A N 1
ATOM 6507 C CA . THR A 1 829 ? -3.932 3.810 1.437 1.00 92.69 829 THR A CA 1
ATOM 6508 C C . THR A 1 829 ? -4.451 2.396 1.659 1.00 92.69 829 THR A C 1
ATOM 6510 O O . THR A 1 829 ? -4.336 1.882 2.773 1.00 92.69 829 THR A O 1
ATOM 6513 N N . LEU A 1 830 ? -4.937 1.723 0.613 1.00 94.12 830 LEU A N 1
ATOM 6514 C CA . LEU A 1 830 ? -5.308 0.312 0.668 1.00 94.12 830 LEU A CA 1
ATOM 6515 C C . LEU A 1 830 ? -4.092 -0.591 0.872 1.00 94.12 830 LEU A C 1
ATOM 6517 O O . LEU A 1 830 ? -4.142 -1.494 1.707 1.00 94.12 830 LEU A O 1
ATOM 6521 N N . SER A 1 831 ? -2.989 -0.319 0.172 1.00 92.12 831 SER A N 1
ATOM 6522 C CA . SER A 1 831 ? -1.722 -1.027 0.359 1.00 92.12 831 SER A CA 1
ATOM 6523 C C . SER A 1 831 ? -1.203 -0.872 1.785 1.00 92.12 831 SER A C 1
ATOM 6525 O O . SER A 1 831 ? -0.813 -1.860 2.413 1.00 92.12 831 SER A O 1
ATOM 6527 N N . LEU A 1 832 ? -1.247 0.349 2.330 1.00 93.69 832 LEU A N 1
ATOM 6528 C CA . LEU A 1 832 ? -0.847 0.615 3.711 1.00 93.69 832 LEU A CA 1
ATOM 6529 C C . LEU A 1 832 ? -1.748 -0.111 4.717 1.00 93.69 832 LEU A C 1
ATOM 6531 O O . LEU A 1 832 ? -1.242 -0.751 5.637 1.00 93.69 832 LEU A O 1
ATOM 6535 N N . LEU A 1 833 ? -3.069 -0.061 4.533 1.00 95.25 833 LEU A N 1
ATOM 6536 C CA . LEU A 1 833 ? -4.015 -0.769 5.394 1.00 95.25 833 LEU A CA 1
ATOM 6537 C C . LEU A 1 833 ? -3.780 -2.286 5.349 1.00 95.25 833 LEU A C 1
ATOM 6539 O O . LEU A 1 833 ? -3.644 -2.909 6.397 1.00 95.25 833 LEU A O 1
ATOM 6543 N N . SER A 1 834 ? -3.663 -2.880 4.158 1.00 93.94 834 SER A N 1
ATOM 6544 C CA . SER A 1 834 ? -3.366 -4.313 3.989 1.00 93.94 834 SER A CA 1
ATOM 6545 C C . SER A 1 834 ? -2.081 -4.721 4.695 1.00 93.94 834 SER A C 1
ATOM 6547 O O . SER A 1 834 ? -2.030 -5.721 5.414 1.00 93.94 834 SER A O 1
ATOM 6549 N N . THR A 1 835 ? -1.063 -3.879 4.567 1.00 91.12 835 THR A N 1
ATOM 6550 C CA . THR A 1 835 ? 0.215 -4.053 5.239 1.00 91.12 835 THR A CA 1
ATOM 6551 C C . THR A 1 835 ? 0.069 -4.024 6.757 1.00 91.12 835 THR A C 1
ATOM 6553 O O . THR A 1 835 ? 0.498 -4.961 7.428 1.00 91.12 835 THR A O 1
ATOM 6556 N N . HIS A 1 836 ? -0.586 -3.004 7.311 1.00 94.44 836 HIS A N 1
ATOM 6557 C CA . HIS A 1 836 ? -0.843 -2.903 8.746 1.00 94.44 836 HIS A CA 1
ATOM 6558 C C . HIS A 1 836 ? -1.587 -4.129 9.284 1.00 94.44 836 HIS A C 1
ATOM 6560 O O . HIS A 1 836 ? -1.187 -4.693 10.297 1.00 94.44 836 HIS A O 1
ATOM 6566 N N . LEU A 1 837 ? -2.619 -4.597 8.580 1.00 95.44 837 LEU A N 1
ATOM 6567 C CA . LEU A 1 837 ? -3.369 -5.796 8.961 1.00 95.44 837 LEU A CA 1
ATOM 6568 C C . LEU A 1 837 ? -2.539 -7.081 8.837 1.00 95.44 837 LEU A C 1
ATOM 6570 O O . LEU A 1 837 ? -2.846 -8.080 9.485 1.00 95.44 837 LEU A O 1
ATOM 6574 N N . SER A 1 838 ? -1.504 -7.108 7.994 1.00 93.12 838 SER A N 1
ATOM 6575 C CA . SER A 1 838 ? -0.620 -8.272 7.854 1.00 93.12 838 SER A CA 1
ATOM 6576 C C . SER A 1 838 ? 0.310 -8.469 9.050 1.00 93.12 838 SER A C 1
ATOM 6578 O O . SER A 1 838 ? 0.713 -9.604 9.304 1.00 93.12 838 SER A O 1
ATOM 6580 N N . LEU A 1 839 ? 0.573 -7.391 9.795 1.00 92.62 839 LEU A N 1
ATOM 6581 C CA . LEU A 1 839 ? 1.365 -7.380 11.025 1.00 92.62 839 LEU A CA 1
ATOM 6582 C C . LEU A 1 839 ? 0.554 -7.791 12.261 1.00 92.62 839 LEU A C 1
ATOM 6584 O O . LEU A 1 839 ? 1.114 -7.891 13.348 1.00 92.62 839 LEU A O 1
ATOM 6588 N N . LEU A 1 840 ? -0.752 -8.024 12.118 1.00 95.38 840 LEU A N 1
ATOM 6589 C CA . LEU A 1 840 ? -1.636 -8.418 13.211 1.00 95.38 840 LEU A CA 1
ATOM 6590 C C . LEU A 1 840 ? -2.014 -9.892 13.107 1.00 95.38 840 LEU A C 1
ATOM 6592 O O . LEU A 1 840 ? -2.143 -10.454 12.014 1.00 95.38 840 LEU A O 1
ATOM 6596 N N . ASP A 1 841 ? -2.267 -10.507 14.258 1.00 94.88 841 ASP A N 1
ATOM 6597 C CA . ASP A 1 841 ? -2.999 -11.766 14.312 1.00 94.88 841 ASP A CA 1
ATOM 6598 C C . ASP A 1 841 ? -4.407 -11.600 13.682 1.00 94.88 841 ASP A C 1
ATOM 6600 O O . ASP A 1 841 ? -5.129 -10.660 14.029 1.00 94.88 841 ASP A O 1
ATOM 6604 N N . PRO A 1 842 ? -4.849 -12.489 12.768 1.00 94.94 842 PRO A N 1
ATOM 6605 C CA . PRO A 1 842 ? -6.186 -12.415 12.171 1.00 94.94 842 PRO A CA 1
ATOM 6606 C C . PRO A 1 842 ? -7.348 -12.402 13.181 1.00 94.94 842 PRO A C 1
ATOM 6608 O O . PRO A 1 842 ? -8.435 -11.927 12.858 1.00 94.94 842 PRO A O 1
ATOM 6611 N N . SER A 1 843 ? -7.147 -12.881 14.411 1.00 94.44 843 SER A N 1
ATOM 6612 C CA . SER A 1 843 ? -8.133 -12.819 15.498 1.00 94.44 843 SER A CA 1
ATOM 6613 C C . SER A 1 843 ? -8.444 -11.392 15.971 1.00 94.44 843 SER A C 1
ATOM 6615 O O . SER A 1 843 ? -9.514 -11.170 16.553 1.00 94.44 843 SER A O 1
ATOM 6617 N N . PHE A 1 844 ? -7.577 -10.415 15.672 1.00 96.25 844 PHE A N 1
ATOM 6618 C CA . PHE A 1 844 ? -7.872 -8.992 15.840 1.00 96.25 844 PHE A CA 1
ATOM 6619 C C . PHE A 1 844 ? -8.909 -8.480 14.849 1.00 96.25 844 PHE A C 1
ATOM 6621 O O . PHE A 1 844 ? -9.417 -7.393 15.081 1.00 96.25 844 PHE A O 1
ATOM 6628 N N . ILE A 1 845 ? -9.206 -9.186 13.755 1.00 96.88 845 ILE A N 1
ATOM 6629 C CA . ILE A 1 845 ? -9.887 -8.605 12.594 1.00 96.88 845 ILE A CA 1
ATOM 6630 C C . ILE A 1 845 ? -11.234 -9.297 12.351 1.00 96.88 845 ILE A C 1
ATOM 6632 O O . ILE A 1 845 ? -11.343 -10.526 12.372 1.00 96.88 845 ILE A O 1
ATOM 6636 N N . ALA A 1 846 ? -12.260 -8.493 12.078 1.00 96.19 846 ALA A N 1
ATOM 6637 C CA . ALA A 1 846 ? -13.511 -8.923 11.463 1.00 96.19 846 ALA A CA 1
ATOM 6638 C C . ALA A 1 846 ? -13.890 -7.957 10.343 1.00 96.19 846 ALA A C 1
ATOM 6640 O O . ALA A 1 846 ? -13.586 -6.768 10.413 1.00 96.19 846 ALA A O 1
ATOM 6641 N N . CYS A 1 847 ? -14.558 -8.458 9.309 1.00 96.38 847 CYS A N 1
ATOM 6642 C CA . CYS A 1 847 ? -14.931 -7.643 8.161 1.00 96.38 847 CYS A CA 1
ATOM 6643 C C . CYS A 1 847 ? -16.388 -7.204 8.207 1.00 96.38 847 CYS A C 1
ATOM 6645 O O . CYS A 1 847 ? -17.267 -7.956 8.622 1.00 96.38 847 CYS A O 1
ATOM 6647 N N . TRP A 1 848 ? -16.643 -6.024 7.654 1.00 95.62 848 TRP A N 1
ATOM 6648 C CA . TRP A 1 848 ? -17.975 -5.545 7.322 1.00 95.62 848 TRP A CA 1
ATOM 6649 C C . TRP A 1 848 ? -17.988 -4.985 5.900 1.00 95.62 848 TRP A C 1
ATOM 6651 O O . TRP A 1 848 ? -17.106 -4.211 5.523 1.00 95.62 848 TRP A O 1
ATOM 6661 N N . ARG A 1 849 ? -18.981 -5.379 5.097 1.00 93.50 849 ARG A N 1
ATOM 6662 C CA . ARG A 1 849 ? -19.092 -4.978 3.688 1.00 93.50 849 ARG A CA 1
ATOM 6663 C C . ARG A 1 849 ? -20.192 -3.944 3.510 1.00 93.50 849 ARG A C 1
ATOM 6665 O O . ARG A 1 849 ? -21.355 -4.222 3.786 1.00 93.50 849 ARG A O 1
ATOM 6672 N N . TYR A 1 850 ? -19.831 -2.787 2.971 1.00 92.69 850 TYR A N 1
ATOM 6673 C CA . TYR A 1 850 ? -20.750 -1.682 2.732 1.00 92.69 850 TYR A CA 1
ATOM 6674 C C . TYR A 1 850 ? -21.866 -2.047 1.750 1.00 92.69 850 TYR A C 1
ATOM 6676 O O . TYR A 1 850 ? -22.996 -1.605 1.921 1.00 92.69 850 TYR A O 1
ATOM 6684 N N . GLU A 1 851 ? -21.574 -2.835 0.717 1.00 89.44 851 GLU A N 1
ATOM 6685 C CA . GLU A 1 851 ? -22.544 -3.270 -0.296 1.00 89.44 851 GLU A CA 1
ATOM 6686 C C . GLU A 1 851 ? -23.525 -4.329 0.225 1.00 89.44 851 GLU A C 1
ATOM 6688 O O . GLU A 1 851 ? -24.598 -4.504 -0.347 1.00 89.44 851 GLU A O 1
ATOM 6693 N N . ALA A 1 852 ? -23.174 -5.020 1.310 1.00 92.06 852 ALA A N 1
ATOM 6694 C CA . ALA A 1 852 ? -23.958 -6.106 1.886 1.00 92.06 852 ALA A CA 1
ATOM 6695 C C . ALA A 1 852 ? -23.977 -5.999 3.423 1.00 92.06 852 ALA A C 1
ATOM 6697 O O . ALA A 1 852 ? -23.507 -6.906 4.113 1.00 92.06 852 ALA A O 1
ATOM 6698 N N . PRO A 1 853 ? -24.525 -4.902 3.984 1.00 92.19 853 PRO A N 1
ATOM 6699 C CA . PRO A 1 853 ? -24.332 -4.534 5.389 1.00 92.19 853 PRO A CA 1
ATOM 6700 C C . PRO A 1 853 ? -24.968 -5.515 6.388 1.00 92.19 853 PRO A C 1
ATOM 6702 O O . PRO A 1 853 ? -24.603 -5.508 7.560 1.00 92.19 853 PRO A O 1
ATOM 6705 N N . ASN A 1 854 ? -25.896 -6.360 5.923 1.00 92.44 854 ASN A N 1
ATOM 6706 C CA . ASN A 1 854 ? -26.571 -7.388 6.721 1.00 92.44 854 ASN A CA 1
ATOM 6707 C C . ASN A 1 854 ? -25.815 -8.728 6.764 1.00 92.44 854 ASN A C 1
ATOM 6709 O O . ASN A 1 854 ? -26.115 -9.573 7.612 1.00 92.44 854 ASN A O 1
ATOM 6713 N N . VAL A 1 855 ? -24.877 -8.963 5.841 1.00 91.44 855 VAL A N 1
ATOM 6714 C CA . VAL A 1 855 ? -24.149 -10.236 5.744 1.00 91.44 855 VAL A CA 1
ATOM 6715 C C . VAL A 1 855 ? -23.112 -10.307 6.863 1.00 91.44 855 VAL A C 1
ATOM 6717 O O . VAL A 1 855 ? -22.272 -9.421 6.988 1.00 91.44 855 VAL A O 1
ATOM 6720 N N . GLY A 1 856 ? -23.176 -11.365 7.679 1.00 89.75 856 GLY A N 1
ATOM 6721 C CA . GLY A 1 856 ? -22.247 -11.581 8.796 1.00 89.75 856 GLY A CA 1
ATOM 6722 C C . GLY A 1 856 ? -22.465 -10.659 10.001 1.00 89.75 856 GLY A C 1
ATOM 6723 O O . GLY A 1 856 ? -21.606 -10.588 10.875 1.00 89.75 856 GLY A O 1
ATOM 6724 N N . ILE A 1 857 ? -23.597 -9.948 10.079 1.00 93.81 857 ILE A N 1
ATOM 6725 C CA . ILE A 1 857 ? -23.811 -8.955 11.140 1.00 93.81 857 ILE A CA 1
ATOM 6726 C C . ILE A 1 857 ? -23.874 -9.569 12.544 1.00 93.81 857 ILE A C 1
ATOM 6728 O O . ILE A 1 857 ? -23.361 -8.977 13.484 1.00 93.81 857 ILE A O 1
ATOM 6732 N N . SER A 1 858 ? -24.422 -10.782 12.673 1.00 93.75 858 SER A N 1
ATOM 6733 C CA . SER A 1 858 ? -24.438 -11.528 13.940 1.00 93.75 858 SER A CA 1
ATOM 6734 C C . SER A 1 858 ? -23.020 -11.810 14.441 1.00 93.75 858 SER A C 1
ATOM 6736 O O . SER A 1 858 ? -22.701 -11.538 15.596 1.00 93.75 858 SER A O 1
ATOM 6738 N N . ASP A 1 859 ? -22.149 -12.299 13.554 1.00 93.75 859 ASP A N 1
ATOM 6739 C CA . ASP A 1 859 ? -20.749 -12.574 13.885 1.00 93.75 859 ASP A CA 1
ATOM 6740 C C . ASP A 1 859 ? -20.008 -11.287 14.243 1.00 93.75 859 ASP A C 1
ATOM 6742 O O . ASP A 1 859 ? -19.173 -11.282 15.143 1.00 93.75 859 ASP A O 1
ATOM 6746 N N . LEU A 1 860 ? -2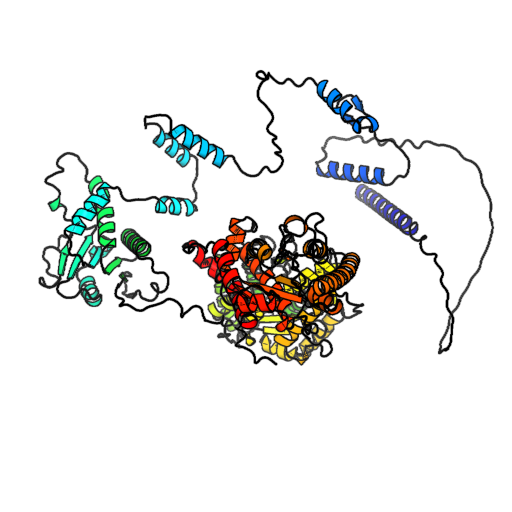0.331 -10.181 13.566 1.00 94.56 860 LEU A N 1
ATOM 6747 C CA . LEU A 1 860 ? -19.722 -8.885 13.825 1.00 94.56 860 LEU A CA 1
ATOM 6748 C C . LEU A 1 860 ? -20.149 -8.295 15.176 1.00 94.56 860 LEU A C 1
ATOM 6750 O O . LEU A 1 860 ? -19.290 -7.818 15.913 1.00 94.56 860 LEU A O 1
ATOM 6754 N N . LEU A 1 861 ? -21.438 -8.345 15.527 1.00 93.62 861 LEU A N 1
ATOM 6755 C CA . LEU A 1 861 ? -21.929 -7.919 16.844 1.00 93.62 861 LEU A CA 1
ATOM 6756 C C . LEU A 1 861 ? -21.283 -8.748 17.953 1.00 93.62 861 LEU A C 1
ATOM 6758 O O . LEU A 1 861 ? -20.697 -8.187 18.881 1.00 93.62 861 LEU A O 1
ATOM 6762 N N . SER A 1 862 ? -21.272 -10.073 17.783 1.00 93.62 862 SER A N 1
ATOM 6763 C CA . SER A 1 862 ? -20.594 -10.987 18.699 1.00 93.62 862 SER A CA 1
ATOM 6764 C C . SER A 1 862 ? -19.102 -10.681 18.801 1.00 93.62 862 SER A C 1
ATOM 6766 O O . SER A 1 862 ? -18.567 -10.660 19.904 1.00 93.62 862 SER A O 1
ATOM 6768 N N . PHE A 1 863 ? -18.422 -10.380 17.690 1.00 94.62 863 PHE A N 1
ATOM 6769 C CA . PHE A 1 863 ? -17.005 -10.009 17.645 1.00 94.62 863 PHE A CA 1
ATOM 6770 C C . PHE A 1 863 ? -16.709 -8.668 18.326 1.00 94.62 863 PHE A C 1
ATOM 6772 O O . PHE A 1 863 ? -15.675 -8.528 18.983 1.00 94.62 863 PHE A O 1
ATOM 6779 N N . MET A 1 864 ? -17.616 -7.700 18.234 1.00 93.94 864 MET A N 1
ATOM 6780 C CA . MET A 1 864 ? -17.510 -6.445 18.974 1.00 93.94 864 MET A CA 1
ATOM 6781 C C . MET A 1 864 ? -17.859 -6.609 20.452 1.00 93.94 864 MET A C 1
ATOM 6783 O O . MET A 1 864 ? -17.468 -5.753 21.228 1.00 93.94 864 MET A O 1
ATOM 6787 N N . GLY A 1 865 ? -18.508 -7.704 20.860 1.00 92.38 865 GLY A N 1
ATOM 6788 C CA . GLY A 1 865 ? -18.952 -7.918 22.242 1.00 92.38 865 GLY A CA 1
ATOM 6789 C C . GLY A 1 865 ? -20.299 -7.259 22.551 1.00 92.38 865 GLY A C 1
ATOM 6790 O O . GLY A 1 865 ? -20.596 -7.001 23.711 1.00 92.38 865 GLY A O 1
ATOM 6791 N N . SER A 1 866 ? -21.101 -6.966 21.524 1.00 90.88 866 SER A N 1
ATOM 6792 C CA . SER A 1 866 ? -22.469 -6.477 21.692 1.00 90.88 866 SER A CA 1
ATOM 6793 C C . SER A 1 866 ? -23.413 -7.636 22.029 1.00 90.88 866 SER A C 1
ATOM 6795 O O . SER A 1 866 ? -23.284 -8.722 21.462 1.00 90.88 866 SER A O 1
ATOM 6797 N N . GLN A 1 867 ? -24.346 -7.385 22.950 1.00 89.81 867 GLN A N 1
ATOM 6798 C CA . GLN A 1 867 ? -25.402 -8.321 23.362 1.00 89.81 867 GLN A CA 1
ATOM 6799 C C . GLN A 1 867 ? -26.723 -8.095 22.607 1.00 89.81 867 GLN A C 1
ATOM 6801 O O . GLN A 1 867 ? -27.720 -8.743 22.910 1.00 89.81 867 GLN A O 1
ATOM 6806 N N . GLU A 1 868 ? -26.743 -7.164 21.652 1.00 90.44 868 GLU A N 1
ATOM 6807 C CA . GLU A 1 868 ? -27.946 -6.815 20.898 1.00 90.44 868 GLU A CA 1
ATOM 6808 C C . GLU A 1 868 ? -28.400 -7.955 19.985 1.00 90.44 868 GLU A C 1
ATOM 6810 O O . GLU A 1 868 ? -27.577 -8.658 19.383 1.00 90.44 868 GLU A O 1
ATOM 6815 N N . ASP A 1 869 ? -29.719 -8.101 19.833 1.00 93.56 869 ASP A N 1
ATOM 6816 C CA . ASP A 1 869 ? -30.289 -9.092 18.928 1.00 93.56 869 ASP A CA 1
ATOM 6817 C C . ASP A 1 869 ? -29.934 -8.754 17.462 1.00 93.56 869 ASP A C 1
ATOM 6819 O O . ASP A 1 869 ? -30.225 -7.654 16.968 1.00 93.56 869 ASP A O 1
ATOM 6823 N N . PRO A 1 870 ? -29.325 -9.687 16.702 1.00 94.12 870 PRO A N 1
ATOM 6824 C CA . PRO A 1 870 ? -28.978 -9.440 15.307 1.00 94.12 870 PRO A CA 1
ATOM 6825 C C . PRO A 1 870 ? -30.184 -9.148 14.404 1.00 94.12 870 PRO A C 1
ATOM 6827 O O . PRO A 1 870 ? -30.011 -8.537 13.346 1.00 94.12 870 PRO A O 1
ATOM 6830 N N . GLY A 1 871 ? -31.383 -9.622 14.753 1.00 94.25 871 GLY A N 1
ATOM 6831 C CA . GLY A 1 871 ? -32.627 -9.360 14.034 1.00 94.25 871 GLY A CA 1
ATOM 6832 C C . GLY A 1 871 ? -33.064 -7.908 14.175 1.00 94.25 871 GLY A C 1
ATOM 6833 O O . GLY A 1 871 ? -33.290 -7.244 13.160 1.00 94.25 871 GLY A O 1
ATOM 6834 N N . ASP A 1 872 ? -33.090 -7.391 15.399 1.00 92.75 872 ASP A N 1
ATOM 6835 C CA . ASP A 1 872 ? -33.380 -5.981 15.678 1.00 92.75 872 ASP A CA 1
ATOM 6836 C C . ASP A 1 872 ? -32.353 -5.069 15.010 1.00 92.75 872 ASP A C 1
ATOM 6838 O O . ASP A 1 872 ? -32.703 -4.121 14.298 1.00 92.75 872 ASP A O 1
ATOM 6842 N N . PHE A 1 873 ? -31.071 -5.417 15.107 1.00 91.81 873 PHE A N 1
ATOM 6843 C CA . PHE A 1 873 ? -30.023 -4.619 14.486 1.00 91.81 873 PHE A CA 1
ATOM 6844 C C . PHE A 1 873 ? -30.134 -4.571 12.954 1.00 91.81 873 PHE A C 1
ATOM 6846 O O . PHE A 1 873 ? -29.928 -3.515 12.354 1.00 91.81 873 PHE A O 1
ATOM 6853 N N . LYS A 1 874 ? -30.542 -5.665 12.292 1.00 93.69 874 LYS A N 1
ATOM 6854 C CA . LYS A 1 874 ? -30.839 -5.664 10.844 1.00 93.69 874 LYS A CA 1
ATOM 6855 C C . LYS A 1 874 ? -31.967 -4.699 10.481 1.00 93.69 874 LYS A C 1
ATOM 6857 O O . LYS A 1 874 ? -31.898 -4.072 9.422 1.00 93.69 874 LYS A O 1
ATOM 6862 N N . GLN A 1 875 ? -32.987 -4.554 11.327 1.00 93.50 875 GLN A N 1
ATOM 6863 C CA . GLN A 1 875 ? -34.068 -3.589 11.096 1.00 93.50 875 GLN A CA 1
ATOM 6864 C C . GLN A 1 875 ? -33.544 -2.150 11.171 1.00 93.50 875 GLN A C 1
ATOM 6866 O O . GLN A 1 875 ? -33.887 -1.314 10.331 1.00 93.50 875 GLN A O 1
ATOM 6871 N N . ILE A 1 876 ? -32.642 -1.869 12.116 1.00 91.38 876 ILE A N 1
ATOM 6872 C CA . ILE A 1 876 ? -31.974 -0.566 12.221 1.00 91.38 876 ILE A CA 1
ATOM 6873 C C . ILE A 1 876 ? -31.109 -0.316 10.982 1.00 91.38 876 ILE A C 1
ATOM 6875 O O . ILE A 1 876 ? -31.211 0.745 10.364 1.00 91.38 876 ILE A O 1
ATOM 6879 N N . ILE A 1 877 ? -30.324 -1.304 10.544 1.00 92.31 877 ILE A N 1
ATOM 6880 C CA . ILE A 1 877 ? -29.559 -1.208 9.295 1.00 92.31 877 ILE A CA 1
ATOM 6881 C C . ILE A 1 877 ? -30.490 -0.892 8.123 1.00 92.31 877 ILE A C 1
ATOM 6883 O O . ILE A 1 877 ? -30.209 0.047 7.387 1.00 92.31 877 ILE A O 1
ATOM 6887 N N . ALA A 1 878 ? -31.614 -1.594 7.966 1.00 91.31 878 ALA A N 1
ATOM 6888 C CA . ALA A 1 878 ? -32.574 -1.342 6.888 1.00 91.31 878 ALA A CA 1
ATOM 6889 C C . ALA A 1 878 ? -33.165 0.082 6.922 1.00 91.31 878 ALA A C 1
ATOM 6891 O O . ALA A 1 878 ? -33.412 0.674 5.871 1.00 91.31 878 ALA A O 1
ATOM 6892 N N . LYS A 1 879 ? -33.341 0.666 8.114 1.00 90.38 879 LYS A N 1
ATOM 6893 C CA . LYS A 1 879 ? -33.821 2.046 8.294 1.00 90.38 879 LYS A CA 1
ATOM 6894 C C . LYS A 1 879 ? -32.806 3.094 7.819 1.00 90.38 879 LYS A C 1
ATOM 6896 O O . LYS A 1 879 ? -33.190 4.081 7.188 1.00 90.38 879 LYS A O 1
ATOM 6901 N N . TYR A 1 880 ? -31.521 2.908 8.124 1.00 86.69 880 TYR A N 1
ATOM 6902 C CA . TYR A 1 880 ? -30.465 3.890 7.823 1.00 86.69 880 TYR A CA 1
ATOM 6903 C C . TYR A 1 880 ? -29.781 3.657 6.478 1.00 86.69 880 TYR A C 1
ATOM 6905 O O . TYR A 1 880 ? -29.356 4.601 5.804 1.00 86.69 880 TYR A O 1
ATOM 6913 N N . TYR A 1 881 ? -29.683 2.400 6.066 1.00 86.62 881 TYR A N 1
ATOM 6914 C CA . TYR A 1 881 ? -29.078 2.007 4.813 1.00 86.62 881 TYR A CA 1
ATOM 6915 C C . TYR A 1 881 ? -30.088 2.165 3.680 1.00 86.62 881 TYR A C 1
ATOM 6917 O O . TYR A 1 881 ? -30.832 1.255 3.317 1.00 86.62 881 TYR A O 1
ATOM 6925 N N . ARG A 1 882 ? -30.092 3.350 3.068 1.00 77.81 882 ARG A N 1
ATOM 6926 C CA . ARG A 1 882 ? -30.763 3.554 1.783 1.00 77.81 882 ARG A CA 1
ATOM 6927 C C . ARG A 1 882 ? -29.934 2.835 0.731 1.00 77.81 882 ARG A C 1
ATOM 6929 O O . ARG A 1 882 ? -28.943 3.401 0.269 1.00 77.81 882 ARG A O 1
ATOM 6936 N N . GLY A 1 883 ? -30.310 1.593 0.417 1.00 67.56 883 GLY A N 1
ATOM 6937 C CA . GLY A 1 883 ? -29.641 0.758 -0.579 1.00 67.56 883 GLY A CA 1
ATOM 6938 C C . GLY A 1 883 ? -29.185 1.600 -1.763 1.00 67.56 883 GLY A C 1
ATOM 6939 O O . GLY A 1 883 ? -29.983 2.354 -2.329 1.00 67.56 883 GLY A O 1
ATOM 6940 N N . GLY A 1 884 ? -27.885 1.557 -2.065 1.00 61.78 884 GLY A N 1
ATOM 6941 C CA . GLY A 1 884 ? -27.326 2.365 -3.141 1.00 61.78 884 GLY A CA 1
ATOM 6942 C C . GLY A 1 884 ? -28.144 2.118 -4.403 1.00 61.78 884 GLY A C 1
ATOM 6943 O O . GLY A 1 884 ? -28.216 0.981 -4.868 1.00 61.78 884 GLY A O 1
ATOM 6944 N N . LYS A 1 885 ? -28.811 3.154 -4.936 1.00 60.59 885 LYS A N 1
ATOM 6945 C CA . LYS A 1 885 ? -29.479 3.049 -6.241 1.00 60.59 885 LYS A CA 1
ATOM 6946 C C . LYS A 1 885 ? -28.452 2.461 -7.203 1.00 60.59 885 LYS A C 1
ATOM 6948 O O . LYS A 1 885 ? -27.364 3.031 -7.283 1.00 60.59 885 LYS A O 1
ATOM 6953 N N . LYS A 1 886 ? -28.779 1.346 -7.877 1.00 57.06 886 LYS A N 1
ATOM 6954 C CA . LYS A 1 886 ? -27.894 0.689 -8.853 1.00 57.06 886 LYS A CA 1
ATOM 6955 C C . LYS A 1 886 ? -27.314 1.769 -9.759 1.00 57.06 886 LYS A C 1
ATOM 6957 O O . LYS A 1 886 ? -28.031 2.388 -10.544 1.00 57.06 886 LYS A O 1
ATOM 6962 N N . HIS A 1 887 ? -26.044 2.087 -9.553 1.00 55.47 887 HIS A N 1
ATOM 6963 C CA . HIS A 1 887 ? -25.399 3.146 -10.299 1.00 55.47 887 HIS A CA 1
ATOM 6964 C C . HIS A 1 887 ? -25.064 2.561 -11.665 1.00 55.47 887 HIS A C 1
ATOM 6966 O O . HIS A 1 887 ? -24.122 1.786 -11.774 1.00 55.47 887 HIS A O 1
ATOM 6972 N N . ALA A 1 888 ? -25.866 2.892 -12.680 1.00 49.75 888 ALA A N 1
ATOM 6973 C CA . ALA A 1 888 ? -25.556 2.551 -14.061 1.00 49.75 888 ALA A CA 1
ATOM 6974 C C . ALA A 1 888 ? -24.154 3.087 -14.401 1.00 49.75 888 ALA A C 1
ATOM 6976 O O . ALA A 1 888 ? -23.879 4.276 -14.199 1.00 49.75 888 ALA A O 1
ATOM 6977 N N . SER A 1 889 ? -23.272 2.193 -14.844 1.00 53.16 889 SER A N 1
ATOM 6978 C CA . SER A 1 889 ? -21.922 2.507 -15.305 1.00 53.16 889 SER A CA 1
ATOM 6979 C C . SER A 1 889 ? -22.015 3.362 -16.565 1.00 53.16 889 SER A C 1
ATOM 6981 O O . SER A 1 889 ? -22.587 2.932 -17.568 1.00 53.16 889 SER A O 1
ATOM 6983 N N . SER A 1 890 ? -21.503 4.591 -16.528 1.00 53.28 890 SER A N 1
ATOM 6984 C CA . SER A 1 890 ? -21.422 5.430 -17.728 1.00 53.28 890 SER A CA 1
ATOM 6985 C C . SER A 1 890 ? -20.216 5.036 -18.583 1.00 53.28 890 SER A C 1
ATOM 6987 O O . SER A 1 890 ? -19.171 4.694 -18.042 1.00 53.28 890 SER A O 1
ATOM 6989 N N . ALA A 1 891 ? -20.328 5.153 -19.909 1.00 46.03 891 ALA A N 1
ATOM 6990 C CA . ALA A 1 891 ? -19.312 4.735 -20.886 1.00 46.03 891 ALA A CA 1
ATOM 6991 C C . ALA A 1 891 ? -17.903 5.357 -20.710 1.00 46.03 891 ALA A C 1
ATOM 6993 O O . ALA A 1 891 ? -16.936 4.792 -21.209 1.00 46.03 891 ALA A O 1
ATOM 6994 N N . GLY A 1 892 ? -17.765 6.457 -19.958 1.00 52.09 892 GLY A N 1
ATOM 6995 C CA . GLY A 1 892 ? -16.464 7.020 -19.566 1.00 52.09 892 GLY A CA 1
ATOM 6996 C C . GLY A 1 892 ? -15.683 6.209 -18.517 1.00 52.09 892 GLY A C 1
ATOM 6997 O O . GLY A 1 892 ? -14.618 6.643 -18.107 1.00 52.09 892 GLY A O 1
ATOM 6998 N N . GLU A 1 893 ? -16.193 5.060 -18.053 1.00 59.91 893 GLU A N 1
ATOM 6999 C CA . GLU A 1 893 ? -15.561 4.243 -17.000 1.00 59.91 893 GLU A CA 1
ATOM 7000 C C . GLU A 1 893 ? -14.556 3.189 -17.518 1.00 59.91 893 GLU A C 1
ATOM 7002 O O . GLU A 1 893 ? -13.799 2.653 -16.717 1.00 59.91 893 GLU A O 1
ATOM 7007 N N . LYS A 1 894 ? -14.486 2.902 -18.830 1.00 61.28 894 LYS A N 1
ATOM 7008 C CA . LYS A 1 894 ? -13.693 1.762 -19.346 1.00 61.28 894 LYS A CA 1
ATOM 7009 C C . LYS A 1 894 ? -12.170 1.889 -19.195 1.00 61.28 894 LYS A C 1
ATOM 7011 O O . LYS A 1 894 ? -11.512 0.880 -18.982 1.00 61.28 894 LYS A O 1
ATOM 7016 N N . LEU A 1 895 ? -11.595 3.084 -19.333 1.00 51.00 895 LEU A N 1
ATOM 7017 C CA . LEU A 1 895 ? -10.137 3.275 -19.218 1.00 51.00 895 LEU A CA 1
ATOM 7018 C C . LEU A 1 895 ? -9.698 3.422 -17.746 1.00 51.00 895 LEU A C 1
ATOM 7020 O O . LEU A 1 895 ? -8.651 2.904 -17.348 1.00 51.00 895 LEU A O 1
ATOM 7024 N N . ALA A 1 896 ? -10.581 3.970 -16.903 1.00 65.25 896 ALA A N 1
ATOM 7025 C CA . ALA A 1 896 ? -10.409 4.019 -15.455 1.00 65.25 896 ALA A CA 1
ATOM 7026 C C . ALA A 1 896 ? -10.253 2.623 -14.842 1.00 65.25 896 ALA A C 1
ATOM 7028 O O . ALA A 1 896 ? -9.608 2.467 -13.803 1.00 65.25 896 ALA A O 1
ATOM 7029 N N . ASP A 1 897 ? -10.826 1.611 -15.492 1.00 74.50 897 ASP A N 1
ATOM 7030 C CA . ASP A 1 897 ? -10.774 0.233 -15.034 1.00 74.50 897 ASP A CA 1
ATOM 7031 C C . ASP A 1 897 ? -9.350 -0.327 -15.035 1.00 74.50 897 ASP A C 1
ATOM 7033 O O . ASP A 1 897 ? -9.016 -1.070 -14.116 1.00 74.50 897 ASP A O 1
ATOM 7037 N N . GLU A 1 898 ? -8.469 0.071 -15.962 1.00 70.19 898 GLU A N 1
ATOM 7038 C CA . GLU A 1 898 ? -7.070 -0.381 -15.937 1.00 70.19 898 GLU A CA 1
ATOM 7039 C C . GLU A 1 898 ? -6.296 0.196 -14.753 1.00 70.19 898 GLU A C 1
ATOM 7041 O O . GLU A 1 898 ? -5.599 -0.529 -14.047 1.00 70.19 898 GLU A O 1
ATOM 7046 N N . ALA A 1 899 ? -6.447 1.494 -14.484 1.00 74.56 899 ALA A N 1
ATOM 7047 C CA . ALA A 1 899 ? -5.827 2.108 -13.313 1.00 74.56 899 ALA A CA 1
ATOM 7048 C C . ALA A 1 899 ? -6.410 1.530 -12.009 1.00 74.56 899 ALA A C 1
ATOM 7050 O O . ALA A 1 899 ? -5.692 1.359 -11.022 1.00 74.56 899 ALA A O 1
ATOM 7051 N N . LEU A 1 900 ? -7.702 1.189 -12.010 1.00 87.25 900 LEU A N 1
ATOM 7052 C CA . LEU A 1 900 ? -8.407 0.608 -10.871 1.00 87.25 900 LEU A CA 1
ATOM 7053 C C . LEU A 1 900 ? -8.134 -0.897 -10.687 1.00 87.25 900 LEU A C 1
ATOM 7055 O O . LEU A 1 900 ? -8.441 -1.425 -9.616 1.00 87.25 900 LEU A O 1
ATOM 7059 N N . GLN A 1 901 ? -7.547 -1.596 -11.666 1.00 87.00 901 GLN A N 1
ATOM 7060 C CA . GLN A 1 901 ? -7.241 -3.032 -11.567 1.00 87.00 901 GLN A CA 1
ATOM 7061 C C . GLN A 1 901 ? -6.349 -3.332 -10.362 1.00 87.00 901 GLN A C 1
ATOM 7063 O O . GLN A 1 901 ? -6.702 -4.194 -9.564 1.00 87.00 901 GLN A O 1
ATOM 7068 N N . THR A 1 902 ? -5.259 -2.581 -10.159 1.00 85.25 902 THR A N 1
ATOM 7069 C CA . THR A 1 902 ? -4.363 -2.771 -9.001 1.00 85.25 902 THR A CA 1
ATOM 7070 C C . THR A 1 902 ? -5.115 -2.598 -7.679 1.00 85.25 902 THR A C 1
ATOM 7072 O O . THR A 1 902 ? -5.048 -3.452 -6.800 1.00 85.25 902 THR A O 1
ATOM 7075 N N . ALA A 1 903 ? -5.899 -1.527 -7.553 1.00 88.88 903 ALA A N 1
ATOM 7076 C CA . ALA A 1 903 ? -6.736 -1.273 -6.382 1.00 88.88 903 ALA A CA 1
ATOM 7077 C C . ALA A 1 903 ? -7.763 -2.393 -6.127 1.00 88.88 903 ALA A C 1
ATOM 7079 O O . ALA A 1 903 ? -7.993 -2.789 -4.985 1.00 88.88 903 ALA A O 1
ATOM 7080 N N . THR A 1 904 ? -8.378 -2.910 -7.189 1.00 90.94 904 THR A N 1
ATOM 7081 C CA . THR A 1 904 ? -9.386 -3.979 -7.127 1.00 90.94 904 THR A CA 1
ATOM 7082 C C . THR A 1 904 ? -8.773 -5.315 -6.759 1.00 90.94 904 THR A C 1
ATOM 7084 O O . THR A 1 904 ? -9.305 -6.018 -5.902 1.00 90.94 904 THR A O 1
ATOM 7087 N N . ALA A 1 905 ? -7.617 -5.632 -7.328 1.00 88.62 905 ALA A N 1
ATOM 7088 C CA . ALA A 1 905 ? -6.854 -6.817 -6.994 1.00 88.62 905 ALA A CA 1
ATOM 7089 C C . ALA A 1 905 ? -6.487 -6.852 -5.504 1.00 88.62 905 ALA A C 1
ATOM 7091 O O . ALA A 1 905 ? -6.783 -7.829 -4.818 1.00 88.62 905 ALA A O 1
ATOM 7092 N N . LEU A 1 906 ? -5.953 -5.746 -4.978 1.00 88.38 906 LEU A N 1
ATOM 7093 C CA . LEU A 1 906 ? -5.611 -5.608 -3.559 1.00 88.38 906 LEU A CA 1
ATOM 7094 C C . LEU A 1 906 ? -6.838 -5.685 -2.648 1.00 88.38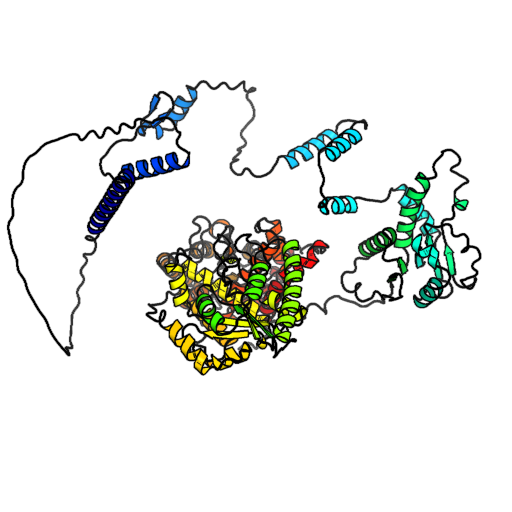 906 LEU A C 1
ATOM 7096 O O . LEU A 1 906 ? -6.791 -6.286 -1.575 1.00 88.38 906 LEU A O 1
ATOM 7100 N N . HIS A 1 907 ? -7.955 -5.099 -3.076 1.00 92.81 907 HIS A N 1
ATOM 7101 C CA . HIS A 1 907 ? -9.214 -5.173 -2.342 1.00 92.81 907 HIS A CA 1
ATOM 7102 C C . HIS A 1 907 ? -9.717 -6.618 -2.237 1.00 92.81 907 HIS A C 1
ATOM 7104 O O . HIS A 1 907 ? -10.134 -7.064 -1.166 1.00 92.81 907 HIS A O 1
ATOM 7110 N N . ASN A 1 908 ? -9.628 -7.370 -3.331 1.00 91.19 908 ASN A N 1
ATOM 7111 C CA . ASN A 1 908 ? -10.009 -8.775 -3.368 1.00 91.19 908 ASN A CA 1
ATOM 7112 C C . ASN A 1 908 ? -9.044 -9.651 -2.556 1.00 91.19 908 ASN A C 1
ATOM 7114 O O . ASN A 1 908 ? -9.504 -10.557 -1.864 1.00 91.19 908 ASN A O 1
ATOM 7118 N N . GLU A 1 909 ? -7.738 -9.357 -2.562 1.00 89.94 909 GLU A N 1
ATOM 7119 C CA . GLU A 1 909 ? -6.753 -10.025 -1.698 1.00 89.94 909 GLU A CA 1
ATOM 7120 C C . GLU A 1 909 ? -7.108 -9.831 -0.214 1.00 89.94 909 GLU A C 1
ATOM 7122 O O . GLU A 1 909 ? -7.157 -10.798 0.547 1.00 89.94 909 GLU A O 1
ATOM 7127 N N . LEU A 1 910 ? -7.443 -8.602 0.194 1.00 91.19 910 LEU A N 1
ATOM 7128 C CA . LEU A 1 910 ? -7.904 -8.294 1.552 1.00 91.19 910 LEU A CA 1
ATOM 7129 C C . LEU A 1 910 ? -9.160 -9.084 1.929 1.00 91.19 910 LEU A C 1
ATOM 7131 O O . LEU A 1 910 ? -9.214 -9.681 3.007 1.00 91.19 910 LEU A O 1
ATOM 7135 N N . ILE A 1 911 ? -10.153 -9.119 1.037 1.00 91.75 911 ILE A N 1
ATOM 7136 C CA . ILE A 1 911 ? -11.373 -9.907 1.228 1.00 91.75 911 ILE A CA 1
ATOM 7137 C C . ILE A 1 911 ? -11.037 -11.386 1.414 1.00 91.75 911 ILE A C 1
ATOM 7139 O O . ILE A 1 911 ? -11.501 -12.008 2.372 1.00 91.75 911 ILE A O 1
ATOM 7143 N N . ALA A 1 912 ? -10.233 -11.948 0.514 1.00 91.06 912 ALA A N 1
ATOM 7144 C CA . ALA A 1 912 ? -9.876 -13.358 0.529 1.00 91.06 912 ALA A CA 1
ATOM 7145 C C . ALA A 1 912 ? -9.085 -13.728 1.789 1.00 91.06 912 ALA A C 1
ATOM 7147 O O . ALA A 1 912 ? -9.255 -14.824 2.323 1.00 91.06 912 ALA A O 1
ATOM 7148 N N . LYS A 1 913 ? -8.240 -12.819 2.280 1.00 90.94 913 LYS A N 1
ATOM 7149 C CA . LYS A 1 913 ? -7.371 -13.050 3.432 1.00 90.94 913 LYS A CA 1
ATOM 7150 C C . LYS A 1 913 ? -8.092 -12.906 4.771 1.00 90.94 913 LYS A C 1
ATOM 7152 O O . LYS A 1 913 ? -7.875 -13.736 5.648 1.00 90.94 913 LYS A O 1
ATOM 7157 N N . TYR A 1 914 ? -8.936 -11.886 4.934 1.00 93.31 914 TYR A N 1
ATOM 7158 C CA . TYR A 1 914 ? -9.493 -11.517 6.244 1.00 93.31 914 TYR A CA 1
ATOM 7159 C C . TYR A 1 914 ? -10.996 -11.751 6.387 1.00 93.31 914 TYR A C 1
ATOM 7161 O O . TYR A 1 914 ? -11.492 -11.831 7.506 1.00 93.31 914 TYR A O 1
ATOM 7169 N N . CYS A 1 915 ? -11.729 -11.877 5.281 1.00 90.94 915 CYS A N 1
ATOM 7170 C CA . CYS A 1 915 ? -13.193 -11.881 5.291 1.00 90.94 915 CYS A CA 1
ATOM 7171 C C . CYS A 1 915 ? -13.795 -13.230 4.917 1.00 90.94 915 CYS A C 1
ATOM 7173 O O . CYS A 1 915 ? -14.942 -13.287 4.464 1.00 90.94 915 CYS A O 1
ATOM 7175 N N . LYS A 1 916 ? -13.031 -14.315 5.081 1.00 84.94 916 LYS A N 1
ATOM 7176 C CA . LYS A 1 916 ? -13.595 -15.659 4.986 1.00 84.94 916 LYS A CA 1
ATOM 7177 C C . LYS A 1 916 ? -14.679 -15.792 6.060 1.00 84.94 916 LYS A C 1
ATOM 7179 O O . LYS A 1 916 ? -14.438 -15.351 7.190 1.00 84.94 916 LYS A O 1
ATOM 7184 N N . PRO A 1 917 ? -15.849 -16.377 5.737 1.00 73.44 917 PRO A N 1
ATOM 7185 C CA . PRO A 1 917 ? -16.806 -16.754 6.763 1.00 73.44 917 PRO A CA 1
ATOM 7186 C C . PRO A 1 917 ? -16.033 -17.535 7.816 1.00 73.44 917 PRO A C 1
ATOM 7188 O O . PRO A 1 917 ? -15.301 -18.464 7.464 1.00 73.44 917 PRO A O 1
ATOM 7191 N N . ARG A 1 918 ? -16.145 -17.147 9.088 1.00 68.81 918 ARG A N 1
ATOM 7192 C CA . ARG A 1 918 ? -15.680 -18.004 10.174 1.00 68.81 918 ARG A CA 1
ATOM 7193 C C . ARG A 1 918 ? -16.633 -19.190 10.174 1.00 68.81 918 ARG A C 1
ATOM 7195 O O . ARG A 1 918 ? -17.631 -19.175 10.880 1.00 68.81 918 ARG A O 1
ATOM 7202 N N . SER A 1 919 ? -16.391 -20.151 9.282 1.00 54.66 919 SER A N 1
ATOM 7203 C CA . SER A 1 919 ? -17.120 -21.409 9.195 1.00 54.66 919 SER A CA 1
ATOM 7204 C C . SER A 1 919 ? -17.058 -22.006 10.581 1.00 54.66 919 SER A C 1
ATOM 7206 O O . SER A 1 919 ? -15.966 -22.432 10.941 1.00 54.66 919 SER A O 1
ATOM 7208 N N . ALA A 1 920 ? -18.159 -21.888 11.337 1.00 48.50 920 ALA A N 1
ATOM 7209 C CA . ALA A 1 920 ? -18.297 -22.162 12.766 1.00 48.50 920 ALA A CA 1
ATOM 7210 C C . ALA A 1 920 ? -17.077 -22.900 13.318 1.00 48.50 920 ALA A C 1
ATOM 7212 O O . ALA A 1 920 ? -17.071 -24.129 13.379 1.00 48.50 920 ALA A O 1
ATOM 7213 N N . HIS A 1 921 ? -15.989 -22.164 13.589 1.00 45.28 921 HIS A N 1
ATOM 7214 C CA . HIS A 1 921 ? -14.801 -22.811 14.110 1.00 45.28 921 HIS A CA 1
ATOM 7215 C C . HIS A 1 921 ? -15.260 -23.358 15.446 1.00 45.28 921 HIS A C 1
ATOM 7217 O O . HIS A 1 921 ? -15.797 -22.597 16.257 1.00 45.28 921 HIS A O 1
ATOM 7223 N N . ALA A 1 922 ? -15.176 -24.689 15.555 1.00 40.56 922 ALA A N 1
ATOM 7224 C CA . ALA A 1 922 ? -15.589 -25.473 16.700 1.00 40.56 922 ALA A CA 1
ATOM 7225 C C . ALA A 1 922 ? -15.279 -24.669 17.958 1.00 40.56 922 ALA A C 1
ATOM 7227 O O . ALA A 1 922 ? -14.138 -24.241 18.145 1.00 40.56 922 ALA A O 1
ATOM 7228 N N . ARG A 1 923 ? -16.327 -24.368 18.735 1.00 32.94 923 ARG A N 1
ATOM 7229 C CA . ARG A 1 923 ? -16.161 -23.727 20.039 1.00 32.94 923 ARG A CA 1
ATOM 7230 C C . ARG A 1 923 ? -15.044 -24.497 20.766 1.00 32.94 923 ARG A C 1
ATOM 7232 O O . ARG A 1 923 ? -15.161 -25.723 20.804 1.00 32.94 923 ARG A O 1
ATOM 7239 N N . PRO A 1 924 ? -13.968 -23.830 21.218 1.00 35.53 924 PRO A N 1
ATOM 7240 C CA . PRO A 1 924 ? -12.952 -24.496 22.018 1.00 35.53 924 PRO A CA 1
ATOM 7241 C C . PRO A 1 924 ? -13.556 -25.078 23.295 1.00 35.53 924 PRO A C 1
ATOM 7243 O O . PRO A 1 924 ? -14.554 -24.497 23.793 1.00 35.53 924 PRO A O 1
#